Protein AF-0000000079803430 (afdb_homodimer)

Solvent-accessible surface area (backbone atoms only — not comparable to full-atom values): 63092 Å² total; per-residue (Å²): 121,64,66,65,51,52,54,52,53,64,47,54,76,75,44,81,57,41,64,73,48,57,70,64,52,47,49,44,52,47,46,46,48,47,48,50,51,49,47,49,51,47,49,47,54,54,40,40,71,72,42,71,82,60,76,82,69,53,72,65,55,47,50,48,47,50,50,46,44,56,49,44,52,56,51,59,67,59,66,59,76,65,76,61,78,83,79,72,67,61,77,46,35,75,36,84,84,36,53,42,77,38,78,49,94,66,66,39,56,11,74,63,74,37,40,95,90,52,73,39,69,15,36,25,18,32,67,50,47,100,74,39,51,24,19,32,80,77,62,27,37,67,46,31,55,57,41,48,48,46,46,54,42,37,48,52,38,38,51,47,42,45,53,57,63,65,48,77,43,49,62,55,82,77,49,61,81,24,58,73,31,31,14,30,53,60,88,46,42,67,63,54,50,44,48,50,47,33,66,77,32,76,83,53,87,70,52,67,63,59,48,42,47,49,43,63,73,72,34,58,59,42,62,32,59,80,87,56,76,37,27,56,68,60,43,36,46,57,37,58,68,72,48,94,64,53,73,69,54,45,51,49,54,50,49,52,48,50,48,53,53,48,57,40,44,48,46,52,50,51,50,49,52,38,25,54,45,20,60,71,39,79,40,34,44,22,36,37,41,43,71,52,78,66,41,58,29,56,28,63,49,38,52,61,54,80,79,38,52,59,46,46,29,42,36,39,31,40,33,32,55,40,79,57,47,36,40,34,42,32,38,38,60,38,52,47,78,80,35,37,36,44,47,49,23,53,49,48,47,39,62,68,72,67,41,63,84,65,35,34,31,40,38,39,38,36,53,59,38,49,65,41,50,46,36,66,59,44,54,51,46,54,43,36,38,28,68,68,68,52,62,26,48,30,41,35,42,40,36,43,48,89,67,47,63,86,49,68,52,58,55,57,53,67,58,51,72,82,81,53,77,30,58,40,65,68,50,52,53,56,48,47,47,68,53,33,64,77,94,46,44,44,43,71,39,81,51,53,39,82,56,30,26,33,51,53,68,27,54,43,84,55,35,50,93,61,73,83,61,78,62,83,57,49,28,35,36,39,32,44,57,90,40,81,48,44,38,33,34,19,60,42,94,86,48,69,81,44,75,44,68,49,47,50,85,79,77,68,93,82,66,85,78,45,72,83,40,49,66,41,92,58,74,39,58,40,46,41,70,44,49,53,29,39,61,61,53,31,55,60,35,55,68,73,41,31,52,54,64,71,66,52,59,52,44,62,86,83,59,74,86,66,79,73,92,64,83,70,66,66,70,72,70,74,77,122,122,65,68,67,51,52,53,51,54,65,46,56,76,76,42,81,62,42,66,74,48,57,70,63,52,44,50,44,51,46,47,48,49,48,47,52,50,49,48,49,51,48,48,46,54,54,40,39,71,75,42,72,82,60,76,81,68,54,72,66,54,47,52,51,47,50,50,46,46,58,51,43,53,58,53,61,68,61,65,58,78,65,77,60,76,83,78,70,68,63,76,46,35,75,36,82,82,35,53,42,78,38,79,48,94,65,66,38,58,12,73,60,72,37,38,95,92,52,73,38,68,16,35,25,18,33,67,50,46,97,74,40,50,23,18,32,79,76,62,29,38,68,46,31,56,56,41,48,47,46,46,55,42,38,48,52,38,39,51,48,43,45,53,57,63,64,48,75,44,49,61,56,79,78,47,60,85,31,59,76,31,31,13,30,52,62,88,45,42,67,63,54,51,43,48,50,46,34,66,77,32,75,83,54,86,69,53,65,62,59,46,40,46,48,43,64,73,72,33,58,57,40,62,31,59,80,88,56,74,36,26,56,67,60,42,35,46,58,39,58,67,72,49,94,66,54,73,68,54,46,51,48,53,50,49,52,47,51,48,53,50,48,56,39,44,49,46,53,50,52,50,50,52,38,25,55,45,19,62,72,38,78,40,34,43,22,36,36,42,43,72,53,78,67,40,59,27,57,27,66,49,40,52,62,56,80,80,38,53,60,46,47,31,42,36,40,30,40,32,31,54,40,78,58,48,36,41,35,41,33,38,36,62,36,54,47,77,79,34,35,36,43,47,49,23,53,49,49,47,39,62,70,72,67,41,65,85,65,35,34,31,40,37,40,38,35,53,58,37,48,66,41,49,46,36,65,56,46,54,51,47,54,42,38,38,29,68,67,70,51,62,26,48,30,41,34,41,38,37,42,48,90,65,47,62,85,50,66,53,58,56,59,53,66,58,50,72,82,82,52,77,30,60,41,64,66,49,51,54,56,48,47,46,68,54,34,66,76,92,46,44,44,43,72,39,82,49,52,39,81,56,30,25,32,51,54,67,26,53,42,83,55,36,49,92,62,72,84,61,77,62,84,57,48,28,35,38,40,33,43,57,90,39,82,48,43,37,34,34,20,60,41,96,86,48,68,80,44,75,45,69,50,47,50,84,79,77,68,93,81,67,87,78,46,72,84,38,47,65,40,91,60,76,40,60,40,47,37,68,45,48,53,31,38,61,62,52,31,55,62,33,55,68,71,42,30,52,56,62,71,67,51,58,52,44,61,85,82,58,73,87,64,78,73,90,64,81,71,65,68,70,71,73,74,76,122

Nearest PDB structures (foldseek):
  6rvz-assembly1_A  TM=2.912E-01  e=2.325E-01  Homo sapiens
  7fiv-assembly1_B  TM=2.178E-01  e=2.909E-01  Wolbachia endosymbiont of Culex pipiens
  4wgk-assembly2_B  TM=2.517E-01  e=2.909E-01  Homo sapiens
  2zws-assembly1_A  TM=1.877E-01  e=3.850E-01  Pseudomonas aeruginosa
  2zxc-assembly1_A  TM=1.556E-01  e=6.743E-01  Pseudomonas aeruginosa

InterPro domains:
  IPR057191 Domain of unknown function DUF7869 [PF25273] (326-430)

Sequence (1152 aa):
MNGCDRADQSVQYYGLHKRKSYKWKKIFHFLLEVTVMNSNILFHLARKEDNPAAKKWAPADFKDSLIAELCNAAATAQAVPRQIPQDINVLSHLSPATHIMESEKKDRNCRVCSRPEKRKLTTNVCATCPGRPYQCKKPCFKFANWICFDVCKLEVNGAIGYKIRSFKGRQSHYSLKDSKKLYLPEDLNVNKMHAMYLAAHPGETCCRESYRRIFVEKFNVSFGYPRKDTCSTCDGFKVELTKEHTEDELRRLSAERELHLRKGQVFYERKTAALLKAQTSTDFAAVAFDFWKNLPTPNISTNDVYYKRQLSAFTFNIHNLGTDEVHLFTYDETVGKKGSNEVASMLLHFCTELLSPDIQKLELFCDSCPGQNKNWTILRFCHFLVHIKKRFSYVKLSFPIRGHSYMECDRDMAVINQKLPVNTPSEWQQHFTTARQNPSPFNVIPVDQTLLMNVDKHIGNFFVAVCPVKTQPLREVIFSADHPRLMQYREGWNGPLSSAVLTKPVGKRRTLQVPLQPVNRTALPISAAKYKDLQDLKRFCPQYAQEFFANMPHHGQTATAEADVSDIDDEEVDESMNGCDRADQSVQYYGLHKRKSYKWKKIFHFLLEVTVMNSNILFHLARKEDNPAAKKWAPADFKDSLIAELCNAAATAQAVPRQIPQDINVLSHLSPATHIMESEKKDRNCRVCSRPEKRKLTTNVCATCPGRPYQCKKPCFKFANWICFDVCKLEVNGAIGYKIRSFKGRQSHYSLKDSKKLYLPEDLNVNKMHAMYLAAHPGETCCRESYRRIFVEKFNVSFGYPRKDTCSTCDGFKVELTKEHTEDELRRLSAERELHLRKGQVFYERKTAALLKAQTSTDFAAVAFDFWKNLPTPNISTNDVYYKRQLSAFTFNIHNLGTDEVHLFTYDETVGKKGSNEVASMLLHFCTELLSPDIQKLELFCDSCPGQNKNWTILRFCHFLVHIKKRFSYVKLSFPIRGHSYMECDRDMAVINQKLPVNTPSEWQQHFTTARQNPSPFNVIPVDQTLLMNVDKHIGNFFVAVCPVKTQPLREVIFSADHPRLMQYREGWNGPLSSAVLTKPVGKRRTLQVPLQPVNRTALPISAAKYKDLQDLKRFCPQYAQEFFANMPHHGQTATAEADVSDIDDEEVDES

pLDDT: mean 74.7, std 21.96, range [22.86, 98.75]

Structure (mmCIF, N/CA/C/O backbone):
data_AF-0000000079803430-model_v1
#
loop_
_entity.id
_entity.type
_entity.pdbx_description
1 polymer 'DUF7869 domain-containing protein'
#
loop_
_atom_site.group_PDB
_atom_site.id
_atom_site.type_symbol
_atom_site.label_atom_id
_atom_site.label_alt_id
_atom_site.label_comp_id
_atom_site.label_asym_id
_atom_site.label_entity_id
_atom_site.label_seq_id
_atom_site.pdbx_PDB_ins_code
_atom_site.Cartn_x
_atom_site.Cartn_y
_atom_site.Cartn_z
_atom_site.occupancy
_atom_site.B_iso_or_equiv
_atom_site.auth_seq_id
_atom_site.auth_comp_id
_atom_site.auth_asym_id
_atom_site.auth_atom_id
_atom_site.pdbx_PDB_model_num
ATOM 1 N N . MET A 1 1 ? 13.914 -16.734 -53.094 1 27.94 1 MET A N 1
ATOM 2 C CA . MET A 1 1 ? 13.102 -16.844 -51.875 1 27.94 1 MET A CA 1
ATOM 3 C C . MET A 1 1 ? 13.953 -16.656 -50.625 1 27.94 1 MET A C 1
ATOM 5 O O . MET A 1 1 ? 13.422 -16.484 -49.531 1 27.94 1 MET A O 1
ATOM 9 N N . ASN A 1 2 ? 15.227 -16.953 -50.688 1 34.22 2 ASN A N 1
ATOM 10 C CA . ASN A 1 2 ? 16.219 -16.953 -49.594 1 34.22 2 ASN A CA 1
ATOM 11 C C . ASN A 1 2 ? 16.5 -15.547 -49.094 1 34.22 2 ASN A C 1
ATOM 13 O O . ASN A 1 2 ? 16.844 -15.367 -47.906 1 34.22 2 ASN A O 1
ATOM 17 N N . GLY A 1 3 ? 16.641 -14.586 -50 1 37.66 3 GLY A N 1
ATOM 18 C CA . GLY A 1 3 ? 17.016 -13.234 -49.625 1 37.66 3 GLY A CA 1
ATOM 19 C C . GLY A 1 3 ? 16 -12.57 -48.719 1 37.66 3 GLY A C 1
ATOM 20 O O . GLY A 1 3 ? 16.375 -11.82 -47.812 1 37.66 3 GLY A O 1
ATOM 21 N N . CYS A 1 4 ? 14.688 -12.695 -49.125 1 39.31 4 CYS A N 1
ATOM 22 C CA . CYS A 1 4 ? 13.641 -12.117 -48.281 1 39.31 4 CYS A CA 1
ATOM 23 C C . CYS A 1 4 ? 13.633 -12.75 -46.906 1 39.31 4 CYS A C 1
ATOM 25 O O . CYS A 1 4 ? 13.32 -12.086 -45.906 1 39.31 4 CYS A O 1
ATOM 27 N N . ASP A 1 5 ? 13.875 -14.016 -46.719 1 39.47 5 ASP A N 1
ATOM 28 C CA . ASP A 1 5 ? 13.891 -14.719 -45.469 1 39.47 5 ASP A CA 1
ATOM 29 C C . ASP A 1 5 ? 15.039 -14.234 -44.562 1 39.47 5 ASP A C 1
ATOM 31 O O . ASP A 1 5 ? 14.883 -14.086 -43.375 1 39.47 5 ASP A O 1
ATOM 35 N N . ARG A 1 6 ? 16.281 -14.078 -45.094 1 41.97 6 ARG A N 1
ATOM 36 C CA . ARG A 1 6 ? 17.422 -13.586 -44.312 1 41.97 6 ARG A CA 1
ATOM 37 C C . ARG A 1 6 ? 17.188 -12.156 -43.844 1 41.97 6 ARG A C 1
ATOM 39 O O . ARG A 1 6 ? 17.609 -11.773 -42.75 1 41.97 6 ARG A O 1
ATOM 46 N N . ALA A 1 7 ? 16.641 -11.336 -44.688 1 38.75 7 ALA A N 1
ATOM 47 C CA . ALA A 1 7 ? 16.328 -9.969 -44.281 1 38.75 7 ALA A CA 1
ATOM 48 C C . ALA A 1 7 ? 15.312 -9.953 -43.156 1 38.75 7 ALA A C 1
ATOM 50 O O . 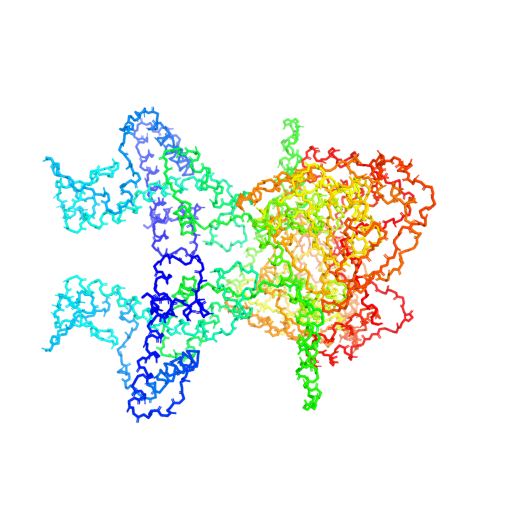ALA A 1 7 ? 15.445 -9.18 -42.188 1 38.75 7 ALA A O 1
ATOM 51 N N . ASP A 1 8 ? 14.258 -10.805 -43.188 1 40.75 8 ASP A N 1
ATOM 52 C CA . ASP A 1 8 ? 13.289 -10.898 -42.094 1 40.75 8 ASP A CA 1
ATOM 53 C C . ASP A 1 8 ? 13.93 -11.461 -40.844 1 40.75 8 ASP A C 1
ATOM 55 O O . ASP A 1 8 ? 13.602 -11.039 -39.719 1 40.75 8 ASP A O 1
ATOM 59 N N . GLN A 1 9 ? 14.82 -12.445 -40.812 1 42.97 9 GLN A N 1
ATOM 60 C CA . GLN A 1 9 ? 15.516 -13.016 -39.656 1 42.97 9 GLN A CA 1
ATOM 61 C C . GLN A 1 9 ? 16.438 -11.984 -39.031 1 42.97 9 GLN A C 1
ATOM 63 O O . GLN A 1 9 ? 16.578 -11.945 -37.812 1 42.97 9 GLN A O 1
ATOM 68 N N . SER A 1 10 ? 17.281 -11.25 -39.781 1 36.06 10 SER A N 1
ATOM 69 C CA . SER A 1 10 ? 18.172 -10.25 -39.219 1 36.06 10 SER A CA 1
ATOM 70 C C . SER A 1 10 ? 17.406 -9.086 -38.625 1 36.06 10 SER A C 1
ATOM 72 O O . SER A 1 10 ? 17.875 -8.438 -37.688 1 36.06 10 SER A O 1
ATOM 74 N N . VAL A 1 11 ? 16.312 -8.672 -39.219 1 38.34 11 VAL A N 1
ATOM 75 C CA . VAL A 1 11 ? 15.461 -7.645 -38.656 1 38.34 11 VAL A CA 1
ATOM 76 C C . VAL A 1 11 ? 14.727 -8.211 -37.438 1 38.34 11 VAL A C 1
ATOM 78 O O . VAL A 1 11 ? 14.453 -7.488 -36.469 1 38.34 11 VAL A O 1
ATOM 81 N N . GLN A 1 12 ? 14.289 -9.492 -37.344 1 38.09 12 GLN A N 1
ATOM 82 C CA . GLN A 1 12 ? 13.578 -10.094 -36.219 1 38.09 12 GLN A CA 1
ATOM 83 C C . GLN A 1 12 ? 14.406 -10.039 -34.938 1 38.09 12 GLN A C 1
ATOM 85 O O . GLN A 1 12 ? 13.859 -10 -33.844 1 38.09 12 GLN A O 1
ATOM 90 N N . TYR A 1 13 ? 15.766 -10.359 -34.938 1 33.81 13 TYR A N 1
ATOM 91 C CA . TYR A 1 13 ? 16.562 -10.391 -33.719 1 33.81 13 TYR A CA 1
ATOM 92 C C . TYR A 1 13 ? 16.5 -9.055 -33 1 33.81 13 TYR A C 1
ATOM 94 O O . TYR A 1 13 ? 16.547 -9.016 -31.766 1 33.81 13 TYR A O 1
ATOM 102 N N . TYR A 1 14 ? 16.75 -7.887 -33.625 1 35.03 14 TYR A N 1
ATOM 103 C CA . TYR A 1 14 ? 16.625 -6.59 -32.969 1 35.03 14 TYR A CA 1
ATOM 104 C C . TYR A 1 14 ? 15.227 -6.02 -33.156 1 35.03 14 TYR A C 1
ATOM 106 O O . TYR A 1 14 ? 15.023 -5.129 -34 1 35.03 14 TYR A O 1
ATOM 114 N N . GLY A 1 15 ? 14.227 -6.934 -33.312 1 34.59 15 GLY A N 1
ATOM 115 C CA . GLY A 1 15 ? 12.852 -6.68 -33.719 1 34.59 15 GLY A CA 1
ATOM 116 C C . GLY A 1 15 ? 12.164 -5.645 -32.844 1 34.59 15 GLY A C 1
ATOM 117 O O . GLY A 1 15 ? 12.125 -5.785 -31.609 1 34.59 15 GLY A O 1
ATOM 118 N N . LEU A 1 16 ? 12.258 -4.391 -33.219 1 35.06 16 LEU A N 1
ATOM 119 C CA . LEU A 1 16 ? 11.336 -3.375 -32.719 1 35.06 16 LEU A CA 1
ATOM 120 C C . LEU A 1 16 ? 9.898 -3.873 -32.75 1 35.06 16 LEU A C 1
ATOM 122 O O . LEU A 1 16 ? 9.141 -3.49 -33.656 1 35.06 16 LEU A O 1
ATOM 126 N N . HIS A 1 17 ? 9.68 -5.141 -32.719 1 33.91 17 HIS A N 1
ATOM 127 C CA . HIS A 1 17 ? 8.305 -5.617 -32.75 1 33.91 17 HIS A CA 1
ATOM 128 C C . HIS A 1 17 ? 7.496 -5.07 -31.578 1 33.91 17 HIS A C 1
ATOM 130 O O . HIS A 1 17 ? 7.523 -5.633 -30.484 1 33.91 17 HIS A O 1
ATOM 136 N N . LYS A 1 18 ? 7.473 -3.734 -31.484 1 35.06 18 LYS A N 1
ATOM 137 C CA . LYS A 1 18 ? 6.41 -3.309 -30.578 1 35.06 18 LYS A CA 1
ATOM 138 C C . LYS A 1 18 ? 5.039 -3.742 -31.094 1 35.06 18 LYS A C 1
ATOM 140 O O . LYS A 1 18 ? 4.711 -3.518 -32.25 1 35.06 18 LYS A O 1
ATOM 145 N N . ARG A 1 19 ? 4.508 -4.766 -30.594 1 36.16 19 ARG A N 1
ATOM 146 C CA . ARG A 1 19 ? 3.246 -5.355 -31.016 1 36.16 19 ARG A CA 1
ATOM 147 C C . ARG A 1 19 ? 2.246 -4.277 -31.422 1 36.16 19 ARG A C 1
ATOM 149 O O . ARG A 1 19 ? 1.496 -4.445 -32.375 1 36.16 19 ARG A O 1
ATOM 156 N N . LYS A 1 20 ? 1.899 -3.387 -30.484 1 36.62 20 LYS A N 1
ATOM 157 C CA . LYS A 1 20 ? 0.641 -2.672 -30.672 1 36.62 20 LYS A CA 1
ATOM 158 C C . LYS A 1 20 ? 0.848 -1.404 -31.5 1 36.62 20 LYS A C 1
ATOM 160 O O . LYS A 1 20 ? 0.01 -0.499 -31.484 1 36.62 20 LYS A O 1
ATOM 165 N N . SER A 1 21 ? 2.049 -1.265 -32.125 1 36 21 SER A N 1
ATOM 166 C CA . SER A 1 21 ? 2.145 -0.022 -32.875 1 36 21 SER A CA 1
ATOM 167 C C . SER A 1 21 ? 1.207 -0.035 -34.094 1 36 21 SER A C 1
ATOM 169 O O . SER A 1 21 ? 0.82 -1.102 -34.562 1 36 21 SER A O 1
ATOM 171 N N . TYR A 1 22 ? 0.513 1.034 -34.312 1 37.03 22 TYR A N 1
ATOM 172 C CA . TYR A 1 22 ? -0.266 1.167 -35.531 1 37.03 22 TYR A CA 1
ATOM 173 C C . TYR A 1 22 ? 0.493 0.599 -36.75 1 37.03 22 TYR A C 1
ATOM 175 O O . TYR A 1 22 ? 1.726 0.594 -36.75 1 37.03 22 TYR A O 1
ATOM 183 N N . LYS A 1 23 ? -0.164 -0.169 -37.5 1 40.31 23 LYS A N 1
ATOM 184 C CA . LYS A 1 23 ? 0.332 -0.863 -38.688 1 40.31 23 LYS A CA 1
ATOM 185 C C . LYS A 1 23 ? 1.384 -0.029 -39.438 1 40.31 23 LYS A C 1
ATOM 187 O O . LYS A 1 23 ? 2.414 -0.556 -39.844 1 40.31 23 LYS A O 1
ATOM 192 N N . TRP A 1 24 ? 1.159 1.286 -39.469 1 40.06 24 TRP A N 1
ATOM 193 C CA . TRP A 1 24 ? 2.078 2.049 -40.312 1 40.06 24 TRP A CA 1
ATOM 194 C C . TRP A 1 24 ? 3.41 2.264 -39.594 1 40.06 24 TRP A C 1
ATOM 196 O O . TRP A 1 24 ? 4.465 2.283 -40.25 1 40.06 24 TRP A O 1
ATOM 206 N N . LYS A 1 25 ? 3.41 2.375 -38.281 1 43.34 25 LYS A N 1
ATOM 207 C CA . LYS A 1 25 ? 4.68 2.531 -37.562 1 43.34 25 LYS A CA 1
ATOM 208 C C . LYS A 1 25 ? 5.496 1.244 -37.594 1 43.34 25 LYS A C 1
ATOM 210 O O . LYS A 1 25 ? 6.723 1.284 -37.719 1 43.34 25 LYS A O 1
ATOM 215 N N . LYS A 1 26 ? 4.711 0.198 -37.5 1 43.91 26 LYS A N 1
ATOM 216 C CA . LYS A 1 26 ? 5.395 -1.081 -37.688 1 43.91 26 LYS A CA 1
ATOM 217 C C . LYS A 1 26 ? 6.062 -1.168 -39.062 1 43.91 26 LYS A C 1
ATOM 219 O O . LYS A 1 26 ? 7.199 -1.631 -39.156 1 43.91 26 LYS A O 1
ATOM 224 N N . ILE A 1 27 ? 5.266 -0.669 -40 1 47.06 27 ILE A N 1
ATOM 225 C CA . ILE A 1 27 ? 5.812 -0.63 -41.344 1 47.06 27 ILE A CA 1
ATOM 226 C C . ILE A 1 27 ? 6.961 0.376 -41.438 1 47.06 27 ILE A C 1
ATOM 228 O O . ILE A 1 27 ? 8 0.1 -42.031 1 47.06 27 ILE A O 1
ATOM 232 N N . PHE A 1 28 ? 6.855 1.487 -40.656 1 46.38 28 PHE A N 1
ATOM 233 C CA . PHE A 1 28 ? 7.906 2.498 -40.625 1 46.38 28 PHE A CA 1
ATOM 234 C C . PHE A 1 28 ? 9.148 1.979 -39.938 1 46.38 28 PHE A C 1
ATOM 236 O O . PHE A 1 28 ? 10.258 2.092 -40.438 1 46.38 28 PHE A O 1
ATOM 243 N N . HIS A 1 29 ? 8.938 1.456 -38.812 1 51.53 29 HIS A N 1
ATOM 244 C CA . HIS A 1 29 ? 10.102 0.938 -38.094 1 51.53 29 HIS A CA 1
ATOM 245 C C . HIS A 1 29 ? 10.711 -0.256 -38.844 1 51.53 29 HIS A C 1
ATOM 247 O O . HIS A 1 29 ? 11.93 -0.414 -38.875 1 51.53 29 HIS A O 1
ATOM 253 N N . PHE A 1 30 ? 9.797 -0.978 -39.375 1 52.84 30 PHE A N 1
ATOM 254 C CA . PHE A 1 30 ? 10.266 -2.059 -40.219 1 52.84 30 PHE A CA 1
ATOM 255 C C . PHE A 1 30 ? 11.055 -1.511 -41.406 1 52.84 30 PHE A C 1
ATOM 257 O O . PHE A 1 30 ? 12.148 -1.996 -41.719 1 52.84 30 PHE A O 1
ATOM 264 N N . LEU A 1 31 ? 10.531 -0.463 -41.938 1 52.44 31 LEU A N 1
ATOM 265 C CA . LEU A 1 31 ? 11.211 0.144 -43.094 1 52.44 31 LEU A CA 1
ATOM 266 C C . LEU A 1 31 ? 12.516 0.812 -42.656 1 52.44 31 LEU A C 1
ATOM 268 O O . LEU A 1 31 ? 13.523 0.725 -43.344 1 52.44 31 LEU A O 1
ATOM 272 N N . LEU A 1 32 ? 12.484 1.35 -41.469 1 57.91 32 LEU A N 1
ATOM 273 C CA . LEU A 1 32 ? 13.703 1.953 -40.938 1 57.91 32 LEU A CA 1
ATOM 274 C C . LEU A 1 32 ? 14.75 0.888 -40.625 1 57.91 32 LEU A C 1
ATOM 276 O O . LEU A 1 32 ? 15.93 1.063 -40.969 1 57.91 32 LEU A O 1
ATOM 280 N N . GLU A 1 33 ? 14.227 -0.11 -40.125 1 56.69 33 GLU A N 1
ATOM 281 C CA . GLU A 1 33 ? 15.156 -1.202 -39.844 1 56.69 33 GLU A CA 1
ATOM 282 C C . GLU A 1 33 ? 15.68 -1.829 -41.125 1 56.69 33 GLU A C 1
ATOM 284 O O . GLU A 1 33 ? 16.859 -2.164 -41.219 1 56.69 33 GLU A O 1
ATOM 289 N N . VAL A 1 34 ? 14.82 -1.915 -42.094 1 57.72 34 VAL A N 1
ATOM 290 C CA . VAL A 1 34 ? 15.219 -2.424 -43.406 1 57.72 34 VAL A CA 1
ATOM 291 C C . VAL A 1 34 ? 16.234 -1.473 -44.031 1 57.72 34 VAL A C 1
ATOM 293 O O . VAL A 1 34 ? 17.219 -1.912 -44.625 1 57.72 34 VAL A O 1
ATOM 296 N N . THR A 1 35 ? 15.992 -0.117 -43.812 1 58.31 35 THR A N 1
ATOM 297 C CA . THR A 1 35 ? 16.906 0.875 -44.375 1 58.31 35 THR A CA 1
ATOM 298 C C . THR A 1 35 ? 18.266 0.806 -43.688 1 58.31 35 THR A C 1
ATOM 300 O O . THR A 1 35 ? 19.312 0.895 -44.344 1 58.31 35 THR A O 1
ATOM 303 N N . VAL A 1 36 ? 18.203 0.592 -42.406 1 61.12 36 VAL A N 1
ATOM 304 C CA . VAL A 1 36 ? 19.469 0.495 -41.656 1 61.12 36 VAL A CA 1
ATOM 305 C C . VAL A 1 36 ? 20.203 -0.778 -42.062 1 61.12 36 VAL A C 1
ATOM 307 O O . VAL A 1 36 ? 21.422 -0.753 -42.281 1 61.12 36 VAL A O 1
ATOM 310 N N . MET A 1 37 ? 19.469 -1.772 -42.188 1 60.59 37 MET A N 1
ATOM 311 C CA . MET A 1 37 ? 20.078 -3.035 -42.594 1 60.59 37 MET A CA 1
ATOM 312 C C . MET A 1 37 ? 20.609 -2.949 -44.031 1 60.59 37 MET A C 1
ATOM 314 O O . MET A 1 37 ? 21.703 -3.428 -44.312 1 60.59 37 MET A O 1
ATOM 318 N N . ASN A 1 38 ? 19.781 -2.312 -44.938 1 59.09 38 ASN A N 1
ATOM 319 C CA . ASN A 1 38 ? 20.219 -2.111 -46.312 1 59.09 38 ASN A CA 1
ATOM 320 C C . ASN A 1 38 ? 21.453 -1.201 -46.375 1 59.09 38 ASN A C 1
ATOM 322 O O . ASN A 1 38 ? 22.359 -1.44 -47.156 1 59.09 38 ASN A O 1
ATOM 326 N N . SER A 1 39 ? 21.438 -0.18 -45.469 1 64 39 SER A N 1
ATOM 327 C CA . SER A 1 39 ? 22.594 0.706 -45.406 1 64 39 SER A CA 1
ATOM 328 C C . SER A 1 39 ? 23.844 -0.043 -44.938 1 64 39 SER A C 1
ATOM 330 O O . SER A 1 39 ? 24.938 0.208 -45.438 1 64 39 SER A O 1
ATOM 332 N N . ASN A 1 40 ? 23.594 -0.93 -44.031 1 62.69 40 ASN A N 1
ATOM 333 C CA . ASN A 1 40 ? 24.688 -1.768 -43.562 1 62.69 40 ASN A CA 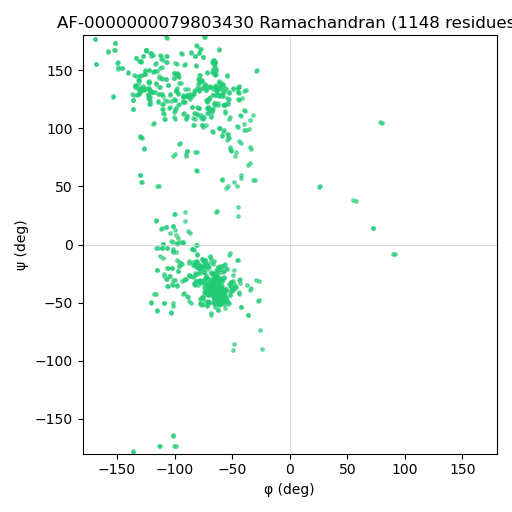1
ATOM 334 C C . ASN A 1 40 ? 25.219 -2.662 -44.688 1 62.69 40 ASN A C 1
ATOM 336 O O . ASN A 1 40 ? 26.438 -2.807 -44.844 1 62.69 40 ASN A O 1
ATOM 340 N N . ILE A 1 41 ? 24.328 -3.195 -45.438 1 64.12 41 ILE A N 1
ATOM 341 C CA . ILE A 1 41 ? 24.703 -4.039 -46.562 1 64.12 41 ILE A CA 1
ATOM 342 C C . ILE A 1 41 ? 25.469 -3.207 -47.594 1 64.12 41 ILE A C 1
ATOM 344 O O . ILE A 1 41 ? 26.516 -3.631 -48.062 1 64.12 41 ILE A O 1
ATOM 348 N N . LEU A 1 42 ? 24.953 -1.981 -47.875 1 61.91 42 LEU A N 1
ATOM 349 C CA . LEU A 1 42 ? 25.609 -1.104 -48.844 1 61.91 42 LEU A CA 1
ATOM 350 C C . LEU A 1 42 ? 26.969 -0.658 -48.312 1 61.91 42 LEU A C 1
ATOM 352 O O . LEU A 1 42 ? 27.922 -0.575 -49.094 1 61.91 42 LEU A O 1
ATOM 356 N N . PHE A 1 43 ? 27.047 -0.366 -47.062 1 62.53 43 PHE A N 1
ATOM 357 C CA . PHE A 1 43 ? 28.312 -0.006 -46.406 1 62.53 43 PHE A CA 1
ATOM 358 C C . PHE A 1 43 ? 29.344 -1.108 -46.594 1 62.53 43 PHE A C 1
ATOM 360 O O . PHE A 1 43 ? 30.5 -0.835 -46.938 1 62.53 43 PHE A O 1
ATOM 367 N N . HIS A 1 44 ? 28.891 -2.271 -46.438 1 66.12 44 HIS A N 1
ATOM 368 C CA . HIS A 1 44 ? 29.812 -3.385 -46.594 1 66.12 44 HIS A CA 1
ATOM 369 C C . HIS A 1 44 ? 30.188 -3.566 -48.062 1 66.12 44 HIS A C 1
ATOM 371 O O . HIS A 1 44 ? 31.328 -3.865 -48.375 1 66.12 44 HIS A O 1
ATOM 377 N N . LEU A 1 45 ? 29.188 -3.377 -48.875 1 62.03 45 LEU A N 1
ATOM 378 C CA . LEU A 1 45 ? 29.484 -3.488 -50.312 1 62.03 45 LEU A CA 1
ATOM 379 C C . LEU A 1 45 ? 30.469 -2.406 -50.75 1 62.03 45 LEU A C 1
ATOM 381 O O . LEU A 1 45 ? 31.375 -2.668 -51.531 1 62.03 45 LEU A O 1
ATOM 385 N N . ALA A 1 46 ? 30.266 -1.223 -50.156 1 59.06 46 ALA A N 1
ATOM 386 C CA . ALA A 1 46 ? 31.156 -0.121 -50.5 1 59.06 46 ALA A CA 1
ATOM 387 C C . ALA A 1 46 ? 32.562 -0.34 -49.938 1 59.06 46 ALA A C 1
ATOM 389 O O . ALA A 1 46 ? 33.562 -0.052 -50.594 1 59.06 46 ALA A O 1
ATOM 390 N N . ARG A 1 47 ? 32.594 -0.768 -48.719 1 59.09 47 ARG A N 1
ATOM 391 C CA . ARG A 1 47 ? 33.875 -0.985 -48.062 1 59.09 47 ARG A CA 1
ATOM 392 C C . ARG A 1 47 ? 34.594 -2.184 -48.656 1 59.09 47 ARG A C 1
ATOM 394 O O . ARG A 1 47 ? 35.812 -2.189 -48.75 1 59.09 47 ARG A O 1
ATOM 401 N N . LYS A 1 48 ? 33.781 -3.172 -48.938 1 60.12 48 LYS A N 1
ATOM 402 C CA . LYS A 1 48 ? 34.406 -4.309 -49.594 1 60.12 48 LYS A CA 1
ATOM 403 C C . LYS A 1 48 ? 35.062 -3.889 -50.906 1 60.12 48 LYS A C 1
ATOM 405 O O . LYS A 1 48 ? 36.062 -4.445 -51.312 1 60.12 48 LYS A O 1
ATOM 410 N N . GLU A 1 49 ? 34.438 -2.979 -51.562 1 56.25 49 GLU A N 1
ATOM 411 C CA . GLU A 1 49 ? 35.031 -2.479 -52.781 1 56.25 49 GLU A CA 1
ATOM 412 C C . GLU A 1 49 ? 36.344 -1.755 -52.5 1 56.25 49 GLU A C 1
ATOM 414 O O . GLU A 1 49 ? 37.312 -1.874 -53.281 1 56.25 49 GLU A O 1
ATOM 419 N N . ASP A 1 50 ? 36.406 -1.056 -51.375 1 55.25 50 ASP A N 1
ATOM 420 C CA . ASP A 1 50 ? 37.625 -0.303 -51.094 1 55.25 50 ASP A CA 1
ATOM 421 C C . ASP A 1 50 ? 38.656 -1.179 -50.406 1 55.25 50 ASP A C 1
ATOM 423 O O . ASP A 1 50 ? 39.844 -1.077 -50.688 1 55.25 50 ASP A O 1
ATOM 427 N N . ASN A 1 51 ? 38.281 -1.95 -49.25 1 54.75 51 ASN A N 1
ATOM 428 C CA . ASN A 1 51 ? 39.188 -2.873 -48.594 1 54.75 51 ASN A CA 1
ATOM 429 C C . ASN A 1 51 ? 38.562 -4.254 -48.406 1 54.75 51 ASN A C 1
ATOM 431 O O . ASN A 1 51 ? 37.688 -4.426 -47.562 1 54.75 51 ASN A O 1
ATOM 435 N N . PRO A 1 52 ? 38.719 -5.145 -49.281 1 54.72 52 PRO A N 1
ATOM 436 C CA . PRO A 1 52 ? 38.125 -6.492 -49.281 1 54.72 52 PRO A CA 1
ATOM 437 C C . PRO A 1 52 ? 38.281 -7.195 -47.938 1 54.72 52 PRO A C 1
ATOM 439 O O . PRO A 1 52 ? 37.531 -8.117 -47.625 1 54.72 52 PRO A O 1
ATOM 442 N N . ALA A 1 53 ? 39.344 -7.055 -47.188 1 54.78 53 ALA A N 1
ATOM 443 C CA . ALA A 1 53 ? 39.656 -7.711 -45.938 1 54.78 53 ALA A CA 1
ATOM 444 C C . ALA A 1 53 ? 38.938 -7.031 -44.781 1 54.78 53 ALA A C 1
ATOM 446 O O . ALA A 1 53 ? 39.156 -7.371 -43.625 1 54.78 53 ALA A O 1
ATOM 447 N N . ALA A 1 54 ? 38.188 -6.016 -45.031 1 50.41 54 ALA A N 1
ATOM 448 C CA . ALA A 1 54 ? 37.625 -5.242 -43.938 1 50.41 54 ALA A CA 1
ATOM 449 C C . ALA A 1 54 ? 36.562 -6.051 -43.188 1 50.41 54 ALA A C 1
ATOM 451 O O . ALA A 1 54 ? 35.781 -6.77 -43.781 1 50.41 54 ALA A O 1
ATOM 452 N N . LYS A 1 55 ? 36.75 -6.402 -41.938 1 57.94 55 LYS A N 1
ATOM 453 C CA . LYS A 1 55 ? 35.906 -7.18 -41.031 1 57.94 55 LYS A CA 1
ATOM 454 C C . LYS A 1 55 ? 34.469 -6.723 -41.125 1 57.94 55 LYS A C 1
ATOM 456 O O . LYS A 1 55 ? 34.188 -5.52 -41.188 1 57.94 55 LYS A O 1
ATOM 461 N N . LYS A 1 56 ? 33.5 -7.629 -41.406 1 61.31 56 LYS A N 1
ATOM 462 C CA . LYS A 1 56 ? 32.062 -7.383 -41.438 1 61.31 56 LYS A CA 1
ATOM 463 C C . LYS A 1 56 ? 31.594 -6.816 -40.094 1 61.31 56 LYS A C 1
ATOM 465 O O . LYS A 1 56 ? 31.969 -7.32 -39.031 1 61.31 56 LYS A O 1
ATOM 470 N N . TRP A 1 57 ? 31.109 -5.562 -40.094 1 59.62 57 TRP A N 1
ATOM 471 C CA . TRP A 1 57 ? 30.531 -5.008 -38.875 1 59.62 57 TRP A CA 1
ATOM 472 C C . TRP A 1 57 ? 29.234 -5.727 -38.5 1 59.62 57 TRP A C 1
ATOM 474 O O . TRP A 1 57 ? 28.391 -5.98 -39.375 1 59.62 57 TRP A O 1
ATOM 484 N N . ALA A 1 58 ? 29.125 -6.422 -37.406 1 64.5 58 ALA A N 1
ATOM 485 C CA . ALA A 1 58 ? 27.844 -6.934 -36.938 1 64.5 58 ALA A CA 1
ATOM 486 C C . ALA A 1 58 ? 26.75 -5.867 -37.031 1 64.5 58 ALA A C 1
ATOM 488 O O . ALA A 1 58 ? 27.016 -4.68 -36.812 1 64.5 58 ALA A O 1
ATOM 489 N N . PRO A 1 59 ? 25.594 -6.172 -37.594 1 59.19 59 PRO A N 1
ATOM 490 C CA . PRO A 1 59 ? 24.531 -5.184 -37.75 1 59.19 59 PRO A CA 1
ATOM 491 C C . PRO A 1 59 ? 24.312 -4.324 -36.531 1 59.19 59 PRO A C 1
ATOM 493 O O . PRO A 1 59 ? 24 -3.137 -36.625 1 59.19 59 PRO A O 1
ATOM 496 N N . ALA A 1 60 ? 24.578 -4.836 -35.406 1 63.25 60 ALA A N 1
ATOM 497 C CA . ALA A 1 60 ? 24.438 -4.09 -34.156 1 63.25 60 ALA A CA 1
ATOM 498 C C . ALA A 1 60 ? 25.531 -3.033 -34.031 1 63.25 60 ALA A C 1
ATOM 500 O O . ALA A 1 60 ? 25.266 -1.902 -33.625 1 63.25 60 ALA A O 1
ATOM 501 N N . ASP A 1 61 ? 26.641 -3.361 -34.406 1 62.09 61 ASP A N 1
ATOM 502 C CA . ASP A 1 61 ? 27.75 -2.428 -34.344 1 62.09 61 ASP A CA 1
ATOM 503 C C . ASP A 1 61 ? 27.594 -1.303 -35.344 1 62.09 61 ASP A C 1
ATOM 505 O O . ASP A 1 61 ? 27.922 -0.148 -35.062 1 62.09 61 ASP A O 1
ATOM 509 N N . PHE A 1 62 ? 27.172 -1.56 -36.5 1 65 62 PHE A N 1
ATOM 510 C CA . PHE A 1 62 ? 26.891 -0.564 -37.531 1 65 62 PHE A CA 1
ATOM 511 C C . PHE A 1 62 ? 25.797 0.388 -37.094 1 65 62 PHE A C 1
ATOM 513 O O . PHE A 1 62 ? 25.906 1.604 -37.25 1 65 62 PHE A O 1
ATOM 520 N N . LYS A 1 63 ? 24.812 -0.217 -36.531 1 62.62 63 LYS A N 1
ATOM 521 C CA . LYS A 1 63 ? 23.734 0.594 -36 1 62.62 63 LYS A CA 1
ATOM 522 C C . LYS A 1 63 ? 24.234 1.501 -34.875 1 62.62 63 LYS A C 1
ATOM 524 O O . LYS A 1 63 ? 23.875 2.682 -34.812 1 62.62 63 LYS A O 1
ATOM 529 N N . ASP A 1 64 ? 25.062 1.01 -34.094 1 61.44 64 ASP A N 1
ATOM 530 C CA . ASP A 1 64 ? 25.641 1.797 -33 1 61.44 64 ASP A CA 1
ATOM 531 C C . ASP A 1 64 ? 26.531 2.912 -33.562 1 61.44 64 ASP A C 1
ATOM 533 O O . ASP A 1 64 ? 26.5 4.039 -33.062 1 61.44 64 ASP A O 1
ATOM 537 N N . SER A 1 65 ? 27.25 2.605 -34.5 1 63.19 65 SER A N 1
ATOM 538 C CA . SER A 1 65 ? 28.109 3.611 -35.125 1 63.19 65 SER A CA 1
ATOM 539 C C . SER A 1 65 ? 27.281 4.66 -35.875 1 63.19 65 SER A C 1
ATOM 541 O O . SER A 1 65 ? 27.609 5.848 -35.844 1 63.19 65 SER A O 1
ATOM 543 N N . LEU A 1 66 ? 26.312 4.242 -36.531 1 61.88 66 LEU A N 1
ATOM 544 C CA . LEU A 1 66 ? 25.422 5.156 -37.219 1 61.88 66 LEU A CA 1
ATOM 545 C C . LEU A 1 66 ? 24.719 6.09 -36.219 1 61.88 66 LEU A C 1
ATOM 547 O O . LEU A 1 66 ? 24.625 7.297 -36.469 1 61.88 66 LEU A O 1
ATOM 551 N N . ILE A 1 67 ? 24.391 5.449 -35.156 1 56.81 67 ILE A N 1
ATOM 552 C CA . ILE A 1 67 ? 23.797 6.242 -34.094 1 56.81 67 ILE A CA 1
ATOM 553 C C . ILE A 1 67 ? 24.844 7.219 -33.562 1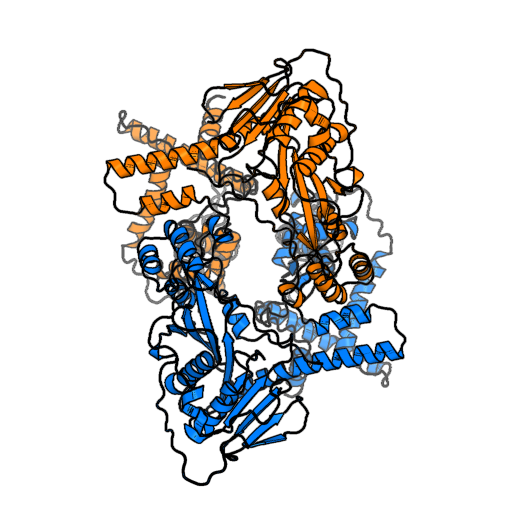 56.81 67 ILE A C 1
ATOM 555 O O . ILE A 1 67 ? 24.547 8.398 -33.344 1 56.81 67 ILE A O 1
ATOM 559 N N . ALA A 1 68 ? 25.922 6.766 -33.344 1 55.72 68 ALA A N 1
ATOM 560 C CA . ALA A 1 68 ? 27.016 7.613 -32.875 1 55.72 68 ALA A CA 1
ATOM 561 C C . ALA A 1 68 ? 27.328 8.719 -33.875 1 55.72 68 ALA A C 1
ATOM 563 O O . ALA A 1 68 ? 27.547 9.867 -33.5 1 55.72 68 ALA A O 1
ATOM 564 N N . GLU A 1 69 ? 27.422 8.438 -35.094 1 53.44 69 GLU A N 1
ATOM 565 C CA . GLU A 1 69 ? 27.734 9.438 -36.125 1 53.44 69 GLU A CA 1
ATOM 566 C C . GLU A 1 69 ? 26.594 10.445 -36.281 1 53.44 69 GLU A C 1
ATOM 568 O O . GLU A 1 69 ? 26.828 11.641 -36.438 1 53.44 69 GLU A O 1
ATOM 573 N N . LEU A 1 70 ? 25.547 9.938 -36.219 1 49 70 LEU A N 1
ATOM 574 C CA . LEU A 1 70 ? 24.391 10.828 -36.312 1 49 70 LEU A CA 1
ATOM 575 C C . LEU A 1 70 ? 24.312 11.727 -35.062 1 49 70 LEU A C 1
ATOM 577 O O . LEU A 1 70 ? 24 12.906 -35.188 1 49 70 LEU A O 1
ATOM 581 N N . CYS A 1 71 ? 24.828 11.109 -34.031 1 47.69 71 CYS A N 1
ATOM 582 C CA . CYS A 1 71 ? 24.938 11.891 -32.812 1 47.69 71 CYS A CA 1
ATOM 583 C C . CYS A 1 71 ? 26.125 12.852 -32.875 1 47.69 71 CYS A C 1
ATOM 585 O O . CYS A 1 71 ? 26.031 13.992 -32.438 1 47.69 71 CYS A O 1
ATOM 587 N N . ASN A 1 72 ? 27.219 12.414 -33.281 1 44.62 72 ASN A N 1
ATOM 588 C CA . ASN A 1 72 ? 28.391 13.258 -33.438 1 44.62 72 ASN A CA 1
ATOM 589 C C . ASN A 1 72 ? 28.172 14.312 -34.531 1 44.62 72 ASN A C 1
ATOM 591 O O . ASN A 1 72 ? 28.594 15.461 -34.375 1 44.62 72 ASN A O 1
ATOM 595 N N . ALA A 1 73 ? 27.797 14 -35.625 1 41.97 73 ALA A N 1
ATOM 596 C CA . ALA A 1 73 ? 27.5 14.984 -36.656 1 41.97 73 ALA A CA 1
ATOM 597 C C . ALA A 1 73 ? 26.516 16.031 -36.156 1 41.97 73 ALA A C 1
ATOM 599 O O . ALA A 1 73 ? 26.641 17.219 -36.469 1 41.97 73 ALA A O 1
ATOM 600 N N . ALA A 1 74 ? 25.719 15.625 -35.406 1 36.53 74 ALA A N 1
ATOM 601 C CA . ALA A 1 74 ? 24.844 16.594 -34.719 1 36.53 74 ALA A CA 1
ATOM 602 C C . ALA A 1 74 ? 25.625 17.406 -33.688 1 36.53 74 ALA A C 1
ATOM 604 O O . ALA A 1 74 ? 25.391 18.609 -33.562 1 36.53 74 ALA A O 1
ATOM 605 N N . ALA A 1 75 ? 26.641 16.922 -33.094 1 37.06 75 ALA A N 1
ATOM 606 C CA . ALA A 1 75 ? 27.516 17.656 -32.188 1 37.06 75 ALA A CA 1
ATOM 607 C C . ALA A 1 75 ? 28.484 18.547 -32.969 1 37.06 75 ALA A C 1
ATOM 609 O O . ALA A 1 75 ? 28.766 19.672 -32.562 1 37.06 75 ALA A O 1
ATOM 610 N N . THR A 1 76 ? 29.172 18.109 -33.906 1 35.66 76 THR A N 1
ATOM 611 C CA . THR A 1 76 ? 30.125 18.922 -34.656 1 35.66 76 THR A CA 1
ATOM 612 C C . THR A 1 76 ? 29.391 19.984 -35.469 1 35.66 76 THR A C 1
ATOM 614 O O . THR A 1 76 ? 29.969 21.016 -35.812 1 35.66 76 THR A O 1
ATOM 617 N N . ALA A 1 77 ? 28.359 19.672 -36.062 1 33.69 77 ALA A N 1
ATOM 618 C CA . ALA A 1 77 ? 27.641 20.75 -36.75 1 33.69 77 ALA A CA 1
ATOM 619 C C . ALA A 1 77 ? 27.281 21.875 -35.75 1 33.69 77 ALA A C 1
ATOM 621 O O . ALA A 1 77 ? 27.062 23.016 -36.156 1 33.69 77 ALA A O 1
ATOM 622 N N . GLN A 1 78 ? 27.312 21.578 -34.469 1 29.89 78 GLN A N 1
ATOM 623 C CA . GLN A 1 78 ? 26.938 22.625 -33.531 1 29.89 78 GLN A CA 1
ATOM 624 C C . GLN A 1 78 ? 28.109 23.562 -33.25 1 29.89 78 GLN A C 1
ATOM 626 O O . GLN A 1 78 ? 27.938 24.594 -32.594 1 29.89 78 GLN A O 1
ATOM 631 N N . ALA A 1 79 ? 29.375 23.312 -33.531 1 32.94 79 ALA A N 1
ATOM 632 C CA . ALA A 1 79 ? 30.438 24.203 -33.062 1 32.94 79 ALA A CA 1
ATOM 633 C C . ALA A 1 79 ? 30.531 25.438 -33.938 1 32.94 79 ALA A C 1
ATOM 635 O O . ALA A 1 79 ? 31.406 26.297 -33.719 1 32.94 79 ALA A O 1
ATOM 636 N N . VAL A 1 80 ? 30.234 25.375 -35.219 1 29.7 80 VAL A N 1
ATOM 637 C CA . VAL A 1 80 ? 30.438 26.688 -35.844 1 29.7 80 VAL A CA 1
ATOM 638 C C . VAL A 1 80 ? 29.5 27.703 -35.219 1 29.7 80 VAL A C 1
ATOM 640 O O . VAL A 1 80 ? 28.312 27.438 -35.031 1 29.7 80 VAL A O 1
ATOM 643 N N . PRO A 1 81 ? 29.969 28.797 -34.594 1 27.62 81 PRO A N 1
ATOM 644 C CA . PRO A 1 81 ? 29.125 29.844 -34 1 27.62 81 PRO A CA 1
ATOM 645 C C . PRO A 1 81 ? 27.984 30.281 -34.906 1 27.62 81 PRO A C 1
ATOM 647 O O . PRO A 1 81 ? 28.25 30.828 -36 1 27.62 81 PRO A O 1
ATOM 650 N N . ARG A 1 82 ? 27.281 29.375 -35.375 1 28.73 82 ARG A N 1
ATOM 651 C CA . ARG A 1 82 ? 26.344 30.016 -36.281 1 28.73 82 ARG A CA 1
ATOM 652 C C . ARG A 1 82 ? 25.906 31.375 -35.781 1 28.73 82 ARG A C 1
ATOM 654 O O . ARG A 1 82 ? 25.531 31.516 -34.625 1 28.73 82 ARG A O 1
ATOM 661 N N . GLN A 1 83 ? 26.453 32.438 -36.25 1 25.58 83 GLN A N 1
ATOM 662 C CA . GLN A 1 83 ? 25.953 33.781 -36.031 1 25.58 83 GLN A CA 1
ATOM 663 C C . GLN A 1 83 ? 24.438 33.812 -35.969 1 25.58 83 GLN A C 1
ATOM 665 O O . GLN A 1 83 ? 23.75 33.531 -36.938 1 25.58 83 GLN A O 1
ATOM 670 N N . ILE A 1 84 ? 23.953 33.281 -34.938 1 27.38 84 ILE A N 1
ATOM 671 C CA . ILE A 1 84 ? 22.516 33.438 -34.75 1 27.38 84 ILE A CA 1
ATOM 672 C C . ILE A 1 84 ? 22.094 34.844 -35.094 1 27.38 84 ILE A C 1
ATOM 674 O O . ILE A 1 84 ? 22.594 35.812 -34.5 1 27.38 84 ILE A O 1
ATOM 678 N N . PRO A 1 85 ? 21.781 35.125 -36.344 1 26.28 85 PRO A N 1
ATOM 679 C CA . PRO A 1 85 ? 21.438 36.531 -36.5 1 26.28 85 PRO A CA 1
ATOM 680 C C . PRO A 1 85 ? 20.781 37.094 -35.25 1 26.28 85 PRO A C 1
ATOM 682 O O . PRO A 1 85 ? 20.109 36.375 -34.5 1 26.28 85 PRO A O 1
ATOM 685 N N . GLN A 1 86 ? 21.375 38 -34.469 1 26.73 86 GLN A N 1
ATOM 686 C CA . GLN A 1 86 ? 21.109 38.656 -33.219 1 26.73 86 GLN A CA 1
ATOM 687 C C . GLN A 1 86 ? 19.625 38.688 -32.906 1 26.73 86 GLN A C 1
ATOM 689 O O . GLN A 1 86 ? 19.203 38.281 -31.812 1 26.73 86 GLN A O 1
ATOM 694 N N . ASP A 1 87 ? 18.859 39.75 -33.344 1 26.94 87 ASP A N 1
ATOM 695 C CA . ASP A 1 87 ? 17.766 40.594 -32.875 1 26.94 87 ASP A CA 1
ATOM 696 C C . ASP A 1 87 ? 16.406 39.938 -33.125 1 26.94 87 ASP A C 1
ATOM 698 O O . ASP A 1 87 ? 15.359 40.531 -32.844 1 26.94 87 ASP A O 1
ATOM 702 N N . ILE A 1 88 ? 16.359 39.094 -34.156 1 28.25 88 ILE A N 1
ATOM 703 C CA . ILE A 1 88 ? 14.992 38.875 -34.625 1 28.25 88 ILE A CA 1
ATOM 704 C C . ILE A 1 88 ? 14.234 38 -33.625 1 28.25 88 ILE A C 1
ATOM 706 O O . ILE A 1 88 ? 14.695 36.906 -33.281 1 28.25 88 ILE A O 1
ATOM 710 N N . ASN A 1 89 ? 13.297 38.531 -32.719 1 28.5 89 ASN A N 1
ATOM 711 C CA . ASN A 1 89 ? 12.289 38.094 -31.766 1 28.5 89 ASN A CA 1
ATOM 712 C C . ASN A 1 89 ? 11.648 36.781 -32.219 1 28.5 89 ASN A C 1
ATOM 714 O O . ASN A 1 89 ? 10.758 36.781 -33.062 1 28.5 89 ASN A O 1
ATOM 718 N N . VAL A 1 90 ? 12.383 35.844 -32.438 1 31.55 90 VAL A N 1
ATOM 719 C CA . VAL A 1 90 ? 12.188 34.531 -33 1 31.55 90 VAL A CA 1
ATOM 720 C C . VAL A 1 90 ? 10.906 33.906 -32.438 1 31.55 90 VAL A C 1
ATOM 722 O O . VAL A 1 90 ? 10.406 32.906 -32.969 1 31.55 90 VAL A O 1
ATOM 725 N N . LEU A 1 91 ? 10.555 34.219 -31.125 1 33 91 LEU A N 1
ATOM 726 C CA . LEU A 1 91 ? 9.305 33.75 -30.547 1 33 91 LEU A CA 1
ATOM 727 C C . LEU A 1 91 ? 8.109 34.219 -31.375 1 33 91 LEU A C 1
ATOM 729 O O . LEU A 1 91 ? 6.98 33.812 -31.141 1 33 91 LEU A O 1
ATOM 733 N N . SER A 1 92 ? 8.375 35.344 -32.156 1 33.16 92 SER A N 1
ATOM 734 C CA . SER A 1 92 ? 7.344 35.969 -32.969 1 33.16 92 SER A CA 1
ATOM 735 C C . SER A 1 92 ? 6.891 35.031 -34.094 1 33.16 92 SER A C 1
ATOM 737 O O . SER A 1 92 ? 5.746 35.094 -34.531 1 33.16 92 SER A O 1
ATOM 739 N N . HIS A 1 93 ? 7.848 34.156 -34.531 1 35.88 93 HIS A N 1
ATOM 740 C CA . HIS A 1 93 ? 7.508 33.375 -35.719 1 35.88 93 HIS A CA 1
ATOM 741 C C . HIS A 1 93 ? 6.656 32.156 -35.344 1 35.88 93 HIS A C 1
ATOM 743 O O . HIS A 1 93 ? 6.168 31.453 -36.25 1 35.88 93 HIS A O 1
ATOM 749 N N . LEU A 1 94 ? 6.691 31.828 -34.094 1 40.41 94 LEU A N 1
ATOM 750 C CA . LEU A 1 94 ? 5.926 30.688 -33.594 1 40.41 94 LEU A CA 1
ATOM 751 C C . LEU A 1 94 ? 4.438 31.016 -33.531 1 40.41 94 LEU A C 1
ATOM 753 O O . LEU A 1 94 ? 3.617 30.156 -33.188 1 40.41 94 LEU A O 1
ATOM 757 N N . SER A 1 95 ? 4.18 32.344 -33.594 1 37.66 95 SER A N 1
ATOM 758 C CA . SER A 1 95 ? 2.799 32.781 -33.781 1 37.66 95 SER A CA 1
ATOM 759 C C . SER A 1 95 ? 2.371 32.688 -35.25 1 37.66 95 SER A C 1
ATOM 761 O O . SER A 1 95 ? 3.145 33 -36.125 1 37.66 95 SER A O 1
ATOM 763 N N . PRO A 1 96 ? 1.483 31.828 -35.562 1 42.06 96 PRO A N 1
ATOM 764 C CA . PRO A 1 96 ? 1.027 31.812 -36.969 1 42.06 96 PRO A CA 1
ATOM 765 C C . PRO A 1 96 ? 1.125 33.188 -37.625 1 42.06 96 PRO A C 1
ATOM 767 O O . PRO A 1 96 ? 1.365 33.281 -38.844 1 42.06 96 PRO A O 1
ATOM 770 N N . ALA A 1 97 ? 0.952 34.219 -36.75 1 43.28 97 ALA A N 1
ATOM 771 C CA . ALA A 1 97 ? 0.93 35.594 -37.281 1 43.28 97 ALA A CA 1
ATOM 772 C C . ALA A 1 97 ? 2.33 36.031 -37.688 1 43.28 97 ALA A C 1
ATOM 774 O O . ALA A 1 97 ? 2.486 37.031 -38.406 1 43.28 97 ALA A O 1
ATOM 775 N N . THR A 1 98 ? 3.316 35.312 -37.281 1 47.84 98 THR A N 1
ATOM 776 C CA . THR A 1 98 ? 4.633 35.906 -37.469 1 47.84 98 THR A CA 1
ATOM 777 C C . THR A 1 98 ? 5.32 35.312 -38.688 1 47.84 98 THR A C 1
ATOM 779 O O . THR A 1 98 ? 6.426 35.719 -39.062 1 47.84 98 THR A O 1
ATOM 782 N N . HIS A 1 99 ? 4.707 34.312 -39.312 1 55.44 99 HIS A N 1
ATOM 783 C CA . HIS A 1 99 ? 5.34 33.812 -40.531 1 55.44 99 HIS A CA 1
ATOM 784 C C . HIS A 1 99 ? 5.078 34.75 -41.719 1 55.44 99 HIS A C 1
ATOM 786 O O . HIS A 1 99 ? 3.926 35.062 -42 1 55.44 99 HIS A O 1
ATOM 792 N N . ILE A 1 100 ? 6.094 35.438 -42.156 1 59.62 100 ILE A N 1
ATOM 793 C CA . ILE A 1 100 ? 6.035 36.375 -43.25 1 59.62 100 ILE A CA 1
ATOM 794 C C . ILE A 1 100 ? 6.566 35.719 -44.531 1 59.62 100 ILE A C 1
ATOM 796 O O . ILE A 1 100 ? 7.66 35.156 -44.531 1 59.62 100 ILE A O 1
ATOM 800 N N . MET A 1 101 ? 5.719 35.562 -45.469 1 62.84 101 MET A N 1
ATOM 801 C CA . MET A 1 101 ? 6.113 35.031 -46.75 1 62.84 101 MET A CA 1
ATOM 802 C C . MET A 1 101 ? 6.949 36.031 -47.531 1 62.84 101 MET A C 1
ATOM 804 O O . MET A 1 101 ? 6.586 37.219 -47.625 1 62.84 101 MET A O 1
ATOM 808 N N . GLU A 1 102 ? 8.18 35.719 -47.844 1 72.12 102 GLU A N 1
ATOM 809 C CA . GLU A 1 102 ? 9.023 36.531 -48.719 1 72.12 102 GLU A CA 1
ATOM 810 C C . GLU A 1 102 ? 9.336 35.812 -50 1 72.12 102 GLU A C 1
ATOM 812 O O . GLU A 1 102 ? 9.297 34.562 -50.062 1 72.12 102 GLU A O 1
ATOM 817 N N . SER A 1 103 ? 9.406 36.469 -51.062 1 74.12 103 SER A N 1
ATOM 818 C CA . SER A 1 103 ? 9.719 35.906 -52.375 1 74.12 103 SER A CA 1
ATOM 819 C C . SER A 1 103 ? 11.211 35.938 -52.656 1 74.12 103 SER A C 1
ATOM 821 O O . SER A 1 103 ? 11.867 36.969 -52.406 1 74.12 103 SER A O 1
ATOM 823 N N . GLU A 1 104 ? 11.82 34.75 -52.938 1 75.19 104 GLU A N 1
ATOM 824 C CA . GLU A 1 104 ? 13.234 34.688 -53.312 1 75.19 104 GLU A CA 1
ATOM 825 C C . GLU A 1 104 ? 13.391 34.562 -54.812 1 75.19 104 GLU A C 1
ATOM 827 O O . GLU A 1 104 ? 12.445 34.219 -55.531 1 75.19 104 GLU A O 1
ATOM 832 N N . LYS A 1 105 ? 14.555 34.969 -55.375 1 74.75 105 LYS A N 1
ATOM 833 C CA . LYS A 1 105 ? 14.828 35 -56.812 1 74.75 105 LYS A CA 1
ATOM 834 C C . LYS A 1 105 ? 14.906 33.594 -57.406 1 74.75 105 LYS A C 1
ATOM 836 O O . LYS A 1 105 ? 14.516 33.344 -58.531 1 74.75 105 LYS A O 1
ATOM 841 N N . LYS A 1 106 ? 15.367 32.625 -56.719 1 75.62 106 LYS A N 1
ATOM 842 C CA . LYS A 1 106 ? 15.508 31.25 -57.219 1 75.62 106 LYS A CA 1
ATOM 843 C C . LYS A 1 106 ? 14.328 30.375 -56.781 1 75.62 106 LYS A C 1
ATOM 845 O O . LYS A 1 106 ? 13.859 30.5 -55.656 1 75.62 106 LYS A O 1
ATOM 850 N N . ASP A 1 107 ? 13.742 29.578 -57.656 1 75.25 107 ASP A N 1
ATOM 851 C CA . ASP A 1 107 ? 12.633 28.703 -57.312 1 75.25 107 ASP A CA 1
ATOM 852 C C . ASP A 1 107 ? 13.141 27.344 -56.844 1 75.25 107 ASP A C 1
ATOM 854 O O . ASP A 1 107 ? 14.164 26.859 -57.312 1 75.25 107 ASP A O 1
ATOM 858 N N . ARG A 1 108 ? 12.656 26.875 -55.656 1 77.81 108 ARG A N 1
ATOM 859 C CA . ARG A 1 108 ? 12.922 25.531 -55.156 1 77.81 108 ARG A CA 1
ATOM 860 C C . ARG A 1 108 ? 11.617 24.766 -54.938 1 77.81 108 ARG A C 1
ATOM 862 O O . ARG A 1 108 ? 10.531 25.359 -54.969 1 77.81 108 ARG A O 1
ATOM 869 N N . ASN A 1 109 ? 11.727 23.438 -54.781 1 74.56 109 ASN A N 1
ATOM 870 C CA . ASN A 1 109 ? 10.555 22.609 -54.562 1 74.56 109 ASN A CA 1
ATOM 871 C C . ASN A 1 109 ? 9.82 23.016 -53.281 1 74.56 109 ASN A C 1
ATOM 873 O O . ASN A 1 109 ? 10.445 23.266 -52.25 1 74.56 109 ASN A O 1
ATOM 877 N N . CYS A 1 110 ? 8.609 23.219 -53.406 1 68.75 110 CYS A N 1
ATOM 878 C CA . CYS A 1 110 ? 7.789 23.453 -52.219 1 68.75 110 CYS A CA 1
ATOM 879 C C . CYS A 1 110 ? 7.969 22.344 -51.219 1 68.75 110 CYS A C 1
ATOM 881 O O . CYS A 1 110 ? 7.836 21.156 -51.562 1 68.75 110 CYS A O 1
ATOM 883 N N . ARG A 1 111 ? 8.367 22.656 -50.062 1 67.06 111 ARG A N 1
ATOM 884 C CA . ARG A 1 111 ? 8.648 21.703 -49 1 67.06 111 ARG A CA 1
ATOM 885 C C . ARG A 1 111 ? 7.395 20.906 -48.656 1 67.06 111 ARG A C 1
ATOM 887 O O . ARG A 1 111 ? 7.488 19.797 -48.125 1 67.06 111 ARG A O 1
ATOM 894 N N . VAL A 1 112 ? 6.273 21.406 -49.031 1 63.31 112 VAL A N 1
ATOM 895 C CA . VAL A 1 112 ? 5.016 20.812 -48.625 1 63.31 112 VAL A CA 1
ATOM 896 C C . VAL A 1 112 ? 4.43 19.984 -49.75 1 63.31 112 VAL A C 1
ATOM 898 O O . VAL A 1 112 ? 4.074 18.812 -49.562 1 63.31 112 VAL A O 1
ATOM 901 N N . CYS A 1 113 ? 4.281 20.406 -50.938 1 61.75 113 CYS A N 1
ATOM 902 C CA . CYS A 1 113 ? 3.484 19.75 -51.969 1 61.75 113 CYS A CA 1
ATOM 903 C C . CYS A 1 113 ? 4.375 19.203 -53.094 1 61.75 113 CYS A C 1
ATOM 905 O O . CYS A 1 113 ? 3.898 18.5 -53.969 1 61.75 11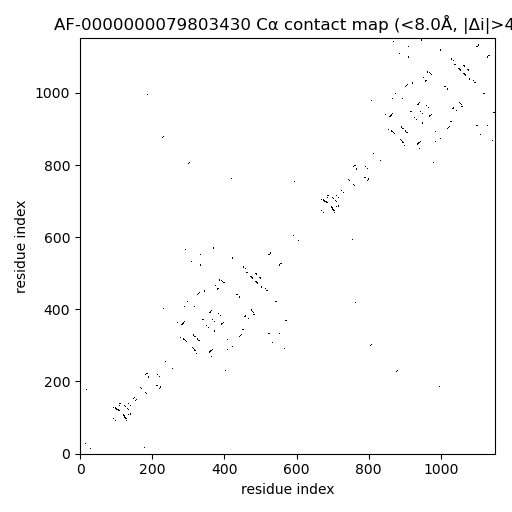3 CYS A O 1
ATOM 907 N N . SER A 1 114 ? 5.66 19.578 -53.062 1 68.25 114 SER A N 1
ATOM 908 C CA . SER A 1 114 ? 6.48 19.062 -54.156 1 68.25 114 SER A CA 1
ATOM 909 C C . SER A 1 114 ? 6.75 17.578 -54 1 68.25 114 SER A C 1
ATOM 911 O O . SER A 1 114 ? 7.102 17.109 -52.906 1 68.25 114 SER A O 1
ATOM 913 N N . ARG A 1 115 ? 6.383 16.656 -55.031 1 62.19 115 ARG A N 1
ATOM 914 C CA . ARG A 1 115 ? 6.637 15.219 -55.094 1 62.19 115 ARG A CA 1
ATOM 915 C C . ARG A 1 115 ? 7.504 14.867 -56.281 1 62.19 115 ARG A C 1
ATOM 917 O O . ARG A 1 115 ? 7.562 15.625 -57.25 1 62.19 115 ARG A O 1
ATOM 924 N N . PRO A 1 116 ? 8.359 13.781 -56.188 1 62.91 116 PRO A N 1
ATOM 925 C CA . PRO A 1 116 ? 9.195 13.414 -57.344 1 62.91 116 PRO A CA 1
ATOM 926 C C . PRO A 1 116 ? 8.398 13.32 -58.625 1 62.91 116 PRO A C 1
ATOM 928 O O . PRO A 1 116 ? 8.922 13.656 -59.688 1 62.91 116 PRO A O 1
ATOM 931 N N . GLU A 1 117 ? 7.23 12.977 -58.719 1 66.5 117 GLU A N 1
ATOM 932 C CA . GLU A 1 117 ? 6.473 12.82 -59.938 1 66.5 117 GLU A CA 1
ATOM 933 C C . GLU A 1 117 ? 5.93 14.164 -60.438 1 66.5 117 GLU A C 1
ATOM 935 O O . GLU A 1 117 ? 5.73 14.359 -61.625 1 66.5 117 GLU A O 1
ATOM 940 N N . LYS A 1 118 ? 5.547 15.094 -59.469 1 65.44 118 LYS A N 1
ATOM 941 C CA . LYS A 1 118 ? 5.074 16.438 -59.781 1 65.44 118 LYS A CA 1
ATOM 942 C C . LYS A 1 118 ? 5.801 17.484 -58.969 1 65.44 118 LYS A C 1
ATOM 944 O O . LYS A 1 118 ? 5.395 17.797 -57.844 1 65.44 118 LYS A O 1
ATOM 949 N N . ARG A 1 119 ? 6.836 18 -59.5 1 71.06 119 ARG A N 1
ATOM 950 C CA . ARG A 1 119 ? 7.676 18.984 -58.875 1 71.06 119 ARG A CA 1
ATOM 951 C C . ARG A 1 119 ? 7.008 20.359 -58.875 1 71.06 119 ARG A C 1
ATOM 953 O O . ARG A 1 119 ? 6.527 20.812 -59.906 1 71.06 119 ARG A O 1
ATOM 960 N N . LYS A 1 120 ? 6.574 20.844 -57.781 1 72 120 LYS A N 1
ATOM 961 C CA . LYS A 1 120 ? 6.043 22.188 -57.688 1 72 120 LYS A CA 1
ATOM 962 C C . LYS A 1 120 ? 7.078 23.156 -57.125 1 72 120 LYS A C 1
ATOM 964 O O . LYS A 1 120 ? 7.488 23.031 -55.969 1 72 120 LYS A O 1
ATOM 969 N N . LEU A 1 121 ? 7.578 24.031 -58.062 1 77.38 121 LEU A N 1
ATOM 970 C CA . LEU A 1 121 ? 8.602 25 -57.688 1 77.38 121 LEU A CA 1
ATOM 971 C C . LEU A 1 121 ? 7.965 26.297 -57.219 1 77.38 121 LEU A C 1
ATOM 973 O O . LEU A 1 121 ? 6.949 26.75 -57.781 1 77.38 121 LEU A O 1
ATOM 977 N N . THR A 1 122 ? 8.375 26.719 -56.062 1 75.94 122 THR A N 1
ATOM 978 C CA . THR A 1 122 ? 7.898 28 -55.562 1 75.94 122 THR A CA 1
ATOM 979 C C . THR A 1 122 ? 9.062 28.906 -55.188 1 75.94 122 THR A C 1
ATOM 981 O O . THR A 1 122 ? 10.156 28.406 -54.875 1 75.94 122 THR A O 1
ATOM 984 N N . THR A 1 123 ? 8.812 30.219 -55.406 1 77.94 123 THR A N 1
ATOM 985 C CA . THR A 1 123 ? 9.812 31.203 -55 1 77.94 123 THR A CA 1
ATOM 986 C C . THR A 1 123 ? 9.484 31.781 -53.625 1 77.94 123 THR A C 1
ATOM 988 O O . THR A 1 123 ? 10.227 32.594 -53.094 1 77.94 123 THR A O 1
ATOM 991 N N . ASN A 1 124 ? 8.367 31.25 -53.031 1 76 124 ASN A N 1
ATOM 992 C CA . ASN A 1 124 ? 7.945 31.812 -51.75 1 76 124 ASN A CA 1
ATOM 993 C C . ASN A 1 124 ? 8.57 31.047 -50.562 1 76 124 ASN A C 1
ATOM 995 O O . ASN A 1 124 ? 8.633 29.828 -50.562 1 76 124 ASN A O 1
ATOM 999 N N . VAL A 1 125 ? 9.164 31.781 -49.719 1 70.81 125 VAL A N 1
ATOM 1000 C CA . VAL A 1 125 ? 9.789 31.219 -48.531 1 70.81 125 VAL A CA 1
ATOM 1001 C C . VAL A 1 125 ? 9.195 31.844 -47.281 1 70.81 125 VAL A C 1
ATOM 1003 O O . VAL A 1 125 ? 8.734 33 -47.312 1 70.81 125 VAL A O 1
ATOM 1006 N N . CYS A 1 126 ? 9 31.078 -46.281 1 62.75 126 CYS A N 1
ATOM 1007 C CA . CYS A 1 126 ? 8.703 31.672 -45 1 62.75 126 CYS A CA 1
ATOM 1008 C C . CYS A 1 126 ? 9.961 32.281 -44.375 1 62.75 126 CYS A C 1
ATOM 1010 O O . CYS A 1 126 ? 10.891 31.547 -44 1 62.75 126 CYS A O 1
ATOM 1012 N N . ALA A 1 127 ? 10.039 33.594 -44.312 1 65.38 127 ALA A N 1
ATOM 1013 C CA . ALA A 1 127 ? 11.25 34.312 -43.938 1 65.38 127 ALA A CA 1
ATOM 1014 C C . ALA A 1 127 ? 11.531 34.188 -42.438 1 65.38 127 ALA A C 1
ATOM 1016 O O . ALA A 1 127 ? 12.672 34.344 -42 1 65.38 127 ALA A O 1
ATOM 1017 N N . THR A 1 128 ? 10.555 33.812 -41.812 1 59 128 THR A N 1
ATOM 1018 C CA . THR A 1 128 ? 10.727 33.812 -40.375 1 59 128 THR A CA 1
ATOM 1019 C C . THR A 1 128 ? 11.133 32.438 -39.844 1 59 128 THR A C 1
ATOM 1021 O O . THR A 1 128 ? 11.539 32.312 -38.688 1 59 128 THR A O 1
ATOM 1024 N N . CYS A 1 129 ? 11.008 31.406 -40.594 1 58.34 129 CYS A N 1
ATOM 1025 C CA . CYS A 1 129 ? 11.391 30.062 -40.188 1 58.34 129 CYS A CA 1
ATOM 1026 C C . CYS A 1 129 ? 12.875 29.828 -40.438 1 58.34 129 CYS A C 1
ATOM 1028 O O . CYS A 1 129 ? 13.422 30.25 -41.469 1 58.34 129 CYS A O 1
ATOM 1030 N N . PRO A 1 130 ? 13.773 29.328 -39.406 1 58.44 130 PRO A N 1
ATOM 1031 C CA . PRO A 1 130 ? 15.219 29.188 -39.562 1 58.44 130 PRO A CA 1
ATOM 1032 C C . PRO A 1 130 ? 15.594 28.469 -40.875 1 58.44 130 PRO A C 1
ATOM 1034 O O . PRO A 1 130 ? 16.578 28.828 -41.531 1 58.44 130 PRO A O 1
ATOM 1037 N N . GLY A 1 131 ? 14.773 27.641 -41.594 1 60.38 131 GLY A N 1
ATOM 1038 C CA . GLY A 1 131 ? 15.047 26.953 -42.844 1 60.38 131 GLY A CA 1
ATOM 1039 C C . GLY A 1 131 ? 14.375 27.594 -44.062 1 60.38 131 GLY A C 1
ATOM 1040 O O . GLY A 1 131 ? 14.555 27.141 -45.188 1 60.38 131 GLY A O 1
ATOM 1041 N N . ARG A 1 132 ? 13.891 28.672 -43.812 1 66.25 132 ARG A N 1
ATOM 1042 C CA . ARG A 1 132 ? 13.195 29.422 -44.844 1 66.25 132 ARG A CA 1
ATOM 1043 C C . ARG A 1 132 ? 12.617 28.484 -45.906 1 66.25 132 ARG A C 1
ATOM 1045 O O . ARG A 1 132 ? 12.992 28.562 -47.094 1 66.25 132 ARG A O 1
ATOM 1052 N N . PRO A 1 133 ? 11.914 27.5 -45.5 1 66.94 133 PRO A N 1
ATOM 1053 C CA . PRO A 1 133 ? 11.406 26.516 -46.469 1 66.94 133 PRO A CA 1
ATOM 1054 C C . PRO A 1 133 ? 10.57 27.156 -47.562 1 66.94 133 PRO A C 1
ATOM 1056 O O . PRO A 1 133 ? 9.82 28.094 -47.312 1 66.94 133 PRO A O 1
ATOM 1059 N N . TYR A 1 134 ? 10.867 26.703 -48.812 1 72.44 134 TYR A N 1
ATOM 1060 C CA . TYR A 1 134 ? 10.094 27.125 -49.969 1 72.44 134 TYR A CA 1
ATOM 1061 C C . TYR A 1 134 ? 8.703 26.5 -49.938 1 72.44 134 TYR A C 1
ATOM 1063 O O . TYR A 1 134 ? 8.547 25.297 -49.719 1 72.44 134 TYR A O 1
ATOM 1071 N N . GLN A 1 135 ? 7.801 27.406 -49.875 1 69.69 135 GLN A N 1
ATOM 1072 C CA . GLN A 1 135 ? 6.41 26.953 -49.812 1 69.69 135 GLN A CA 1
ATOM 1073 C C . GLN A 1 135 ? 5.551 27.719 -50.812 1 69.69 135 GLN A C 1
ATOM 1075 O O . GLN A 1 135 ? 5.805 28.891 -51.094 1 69.69 135 GLN A O 1
ATOM 1080 N N . CYS A 1 136 ? 4.68 27.016 -51.469 1 70.56 136 CYS A N 1
ATOM 1081 C CA . CYS A 1 136 ? 3.736 27.703 -52.312 1 70.56 136 CYS A CA 1
ATOM 1082 C C . CYS A 1 136 ? 2.883 28.688 -51.531 1 70.56 136 CYS A C 1
ATOM 1084 O O . CYS A 1 136 ? 2.652 28.484 -50.344 1 70.56 136 CYS A O 1
ATOM 1086 N N . LYS A 1 137 ? 2.631 29.984 -52 1 66.56 137 LYS A N 1
ATOM 1087 C CA . LYS A 1 137 ? 1.843 31.031 -51.375 1 66.56 137 LYS A CA 1
ATOM 1088 C C . LYS A 1 137 ? 0.545 30.469 -50.781 1 66.56 137 LYS A C 1
ATOM 1090 O O . LYS A 1 137 ? 0.168 30.781 -49.656 1 66.56 137 LYS A O 1
ATOM 1095 N N . LYS A 1 138 ? -0.271 29.766 -51.531 1 61.84 138 LYS A N 1
ATOM 1096 C CA . LYS A 1 138 ? -1.478 29.031 -51.156 1 61.84 138 LYS A CA 1
ATOM 1097 C C . LYS A 1 138 ? -1.521 27.672 -51.844 1 61.84 138 LYS A C 1
ATOM 1099 O O . LYS A 1 138 ? -1.093 27.531 -52.969 1 61.84 138 LYS A O 1
ATOM 1104 N N . PRO A 1 139 ? -1.767 26.5 -51.094 1 51.56 139 PRO A N 1
ATOM 1105 C CA . PRO A 1 139 ? -2.141 26.391 -49.656 1 51.56 139 PRO A CA 1
ATOM 1106 C C . PRO A 1 139 ? -0.962 26.016 -48.781 1 51.56 139 PRO A C 1
ATOM 1108 O O . PRO A 1 139 ? -1.102 25.969 -47.562 1 51.56 139 PRO A O 1
ATOM 1111 N N . CYS A 1 140 ? 0.221 25.891 -49.438 1 60.47 140 CYS A N 1
ATOM 1112 C CA . CYS A 1 140 ? 1.352 25.281 -48.75 1 60.47 140 CYS A CA 1
ATOM 1113 C C . CYS A 1 140 ? 1.871 26.188 -47.656 1 60.47 140 CYS A C 1
ATOM 1115 O O . CYS A 1 140 ? 2.25 25.719 -46.594 1 60.47 140 CYS A O 1
ATOM 1117 N N . PHE A 1 141 ? 1.873 27.516 -47.906 1 58.75 141 PHE A N 1
ATOM 1118 C CA . PHE A 1 141 ? 2.328 28.453 -46.875 1 58.75 141 PHE A CA 1
ATOM 1119 C C . PHE A 1 141 ? 1.405 28.406 -45.656 1 58.75 141 PHE A C 1
ATOM 1121 O O . PHE A 1 141 ? 1.871 28.453 -44.531 1 58.75 141 PHE A O 1
ATOM 1128 N N . LYS A 1 142 ? 0.189 28.484 -46 1 48.16 142 LYS A N 1
ATOM 1129 C CA . LYS A 1 142 ? -0.762 28.359 -44.875 1 48.16 142 LYS A CA 1
ATOM 1130 C C . LYS A 1 142 ? -0.685 26.969 -44.25 1 48.16 142 LYS A C 1
ATOM 1132 O O . LYS A 1 142 ? -0.809 26.844 -43.031 1 48.16 142 LYS A O 1
ATOM 1137 N N . PHE A 1 143 ? -0.512 25.891 -45.062 1 42.84 143 PHE A N 1
ATOM 1138 C CA . PHE A 1 143 ? -0.411 24.5 -44.625 1 42.84 143 PHE A CA 1
ATOM 1139 C C . PHE A 1 143 ? 0.959 24.234 -44.031 1 42.84 143 PHE A C 1
ATOM 1141 O O . PHE A 1 143 ? 1.068 23.516 -43.031 1 42.84 143 PHE A O 1
ATOM 1148 N N . ALA A 1 144 ? 1.923 24.547 -44.688 1 41.28 144 ALA A N 1
ATOM 1149 C CA . ALA A 1 144 ? 3.312 24.375 -44.281 1 41.28 144 ALA A CA 1
ATOM 1150 C C . ALA A 1 144 ? 3.6 25.125 -42.969 1 41.28 144 ALA A C 1
ATOM 1152 O O . ALA A 1 144 ? 4.43 24.688 -42.156 1 41.28 144 ALA A O 1
ATOM 1153 N N . ASN A 1 145 ? 3.027 26.344 -42.875 1 39.91 145 ASN A N 1
ATOM 1154 C CA . ASN A 1 145 ? 3.09 27 -41.562 1 39.91 145 ASN A CA 1
ATOM 1155 C C . ASN A 1 145 ? 2.621 26.078 -40.438 1 39.91 145 ASN A C 1
ATOM 1157 O O . ASN A 1 145 ? 3.166 26.109 -39.344 1 39.91 145 ASN A O 1
ATOM 1161 N N . TRP A 1 146 ? 1.552 25.297 -40.688 1 35.84 146 TRP A N 1
ATOM 1162 C CA . TRP A 1 146 ? 1.099 24.266 -39.75 1 35.84 146 TRP A CA 1
ATOM 1163 C C . TRP A 1 146 ? 2.076 23.094 -39.719 1 35.84 146 TRP A C 1
ATOM 1165 O O . TRP A 1 146 ? 2.354 22.547 -38.656 1 35.84 146 TRP A O 1
ATOM 1175 N N . ILE A 1 147 ? 2.637 22.641 -40.844 1 35.41 147 ILE A N 1
ATOM 1176 C CA . ILE A 1 147 ? 3.617 21.562 -40.938 1 35.41 147 ILE A CA 1
ATOM 1177 C C . ILE A 1 147 ? 4.957 22.047 -40.375 1 35.41 147 ILE A C 1
ATOM 1179 O O . ILE A 1 147 ? 5.668 21.281 -39.719 1 35.41 147 ILE A O 1
ATOM 1183 N N . CYS A 1 148 ? 5.465 23.172 -40.844 1 37.03 148 CYS A N 1
ATOM 1184 C CA . CYS A 1 148 ? 6.672 23.75 -40.25 1 37.03 148 CYS A CA 1
ATOM 1185 C C . CYS A 1 148 ? 6.57 23.812 -38.719 1 37.03 148 CYS A C 1
ATOM 1187 O O . CYS A 1 148 ? 7.574 23.656 -38.031 1 37.03 148 CYS A O 1
ATOM 1189 N N . PHE A 1 149 ? 5.367 24.125 -38.281 1 33.66 149 PHE A N 1
ATOM 1190 C CA . PHE A 1 149 ? 5.074 23.922 -36.875 1 33.66 149 PHE A CA 1
ATOM 1191 C C . PHE A 1 149 ? 5.32 22.469 -36.5 1 33.66 149 PHE A C 1
ATOM 1193 O O . PHE A 1 149 ? 5.875 22.188 -35.438 1 33.66 149 PHE A O 1
ATOM 1200 N N . ASP A 1 150 ? 4.977 21.516 -37.375 1 33.19 150 ASP A N 1
ATOM 1201 C CA . ASP A 1 150 ? 5.188 20.094 -37.125 1 33.19 150 ASP A CA 1
ATOM 1202 C C . ASP A 1 150 ? 6.66 19.719 -37.281 1 33.19 150 ASP A C 1
ATOM 1204 O O . ASP A 1 150 ? 7.188 18.906 -36.531 1 33.19 150 ASP A O 1
ATOM 1208 N N . VAL A 1 151 ? 7.391 20.156 -38.312 1 33.94 151 VAL A N 1
ATOM 1209 C CA . VAL A 1 151 ? 8.812 19.875 -38.469 1 33.94 151 VAL A CA 1
ATOM 1210 C C . VAL A 1 151 ? 9.617 20.609 -37.406 1 33.94 151 VAL A C 1
ATOM 1212 O O . VAL A 1 151 ? 10.547 20.062 -36.812 1 33.94 151 VAL A O 1
ATOM 1215 N N . CYS A 1 152 ? 9.562 21.953 -37.312 1 34.09 152 CYS A N 1
ATOM 1216 C CA . CYS A 1 152 ? 10.203 22.641 -36.219 1 34.09 152 CYS A CA 1
ATOM 1217 C C . CYS A 1 152 ? 9.773 22.047 -34.875 1 34.09 152 CYS A C 1
ATOM 1219 O O . CYS A 1 152 ? 10.586 21.922 -33.938 1 34.09 152 CYS A O 1
ATOM 1221 N N . LYS A 1 153 ? 8.484 21.719 -34.781 1 37.19 153 LYS A N 1
ATOM 1222 C CA . LYS A 1 153 ? 8.031 20.859 -33.719 1 37.19 153 LYS A CA 1
ATOM 1223 C C . LYS A 1 153 ? 8.688 19.484 -33.781 1 37.19 153 LYS A C 1
ATOM 1225 O O . LYS A 1 153 ? 9.008 18.875 -32.781 1 37.19 153 LYS A O 1
ATOM 1230 N N . LEU A 1 154 ? 8.977 19.031 -34.969 1 36 154 LEU A N 1
ATOM 1231 C CA . LEU A 1 154 ? 9.695 17.766 -35.156 1 36 154 LEU A CA 1
ATOM 1232 C C . LEU A 1 154 ? 11.164 17.922 -34.75 1 36 154 LEU A C 1
ATOM 1234 O O . LEU A 1 154 ? 11.75 17.016 -34.156 1 36 154 LEU A O 1
ATOM 1238 N N . GLU A 1 155 ? 11.789 18.984 -35.281 1 38.88 155 GLU A N 1
ATOM 1239 C CA . GLU A 1 155 ? 13.172 19.203 -34.875 1 38.88 155 GLU A CA 1
ATOM 1240 C C . GLU A 1 155 ? 13.258 19.469 -33.375 1 38.88 155 GLU A C 1
ATOM 1242 O O . GLU A 1 155 ? 14.125 18.938 -32.688 1 38.88 155 GLU A O 1
ATOM 1247 N N . VAL A 1 156 ? 12.508 20.5 -32.938 1 42.56 156 VAL A N 1
ATOM 1248 C CA . VAL A 1 156 ? 12.414 20.688 -31.484 1 42.56 156 VAL A CA 1
ATOM 1249 C C . VAL A 1 156 ? 11.867 19.406 -30.844 1 42.56 156 VAL A C 1
ATOM 1251 O O . VAL A 1 156 ? 12.352 18.984 -29.797 1 42.56 156 VAL A O 1
ATOM 1254 N N . ASN A 1 157 ? 10.945 18.844 -31.531 1 47.84 157 ASN A N 1
ATOM 1255 C CA . ASN A 1 157 ? 10.484 17.516 -31.125 1 47.84 157 ASN A CA 1
ATOM 1256 C C . ASN A 1 157 ? 11.594 16.484 -31.25 1 47.84 157 ASN A C 1
ATOM 1258 O O . ASN A 1 157 ? 11.719 15.594 -30.406 1 47.84 157 ASN A O 1
ATOM 1262 N N . GLY A 1 158 ? 12.359 16.75 -32.312 1 51.41 158 GLY A N 1
ATOM 1263 C CA . GLY A 1 158 ? 13.508 15.859 -32.406 1 51.41 158 GLY A CA 1
ATOM 1264 C C . GLY A 1 158 ? 14.5 16.047 -31.266 1 51.41 158 GLY A C 1
ATOM 1265 O O . GLY A 1 158 ? 14.984 15.078 -30.688 1 51.41 158 GLY A O 1
ATOM 1266 N N . ALA A 1 159 ? 14.781 17.375 -31.156 1 55.66 159 ALA A N 1
ATOM 1267 C CA . ALA A 1 159 ? 15.695 17.625 -30.047 1 55.66 159 ALA A CA 1
ATOM 1268 C C . ALA A 1 159 ? 15.078 17.203 -28.719 1 55.66 159 ALA A C 1
ATOM 1270 O O . ALA A 1 159 ? 15.758 16.625 -27.859 1 55.66 159 ALA A O 1
ATOM 1271 N N . ILE A 1 160 ? 13.836 17.578 -28.609 1 61.56 160 ILE A N 1
ATOM 1272 C CA . ILE A 1 160 ? 13.125 17.141 -27.406 1 61.56 160 ILE A CA 1
ATOM 1273 C C . ILE A 1 160 ? 13.07 15.617 -27.375 1 61.56 160 ILE A C 1
ATOM 1275 O O . ILE A 1 160 ? 13.312 15.008 -26.328 1 61.56 160 ILE A O 1
ATOM 1279 N N . GLY A 1 161 ? 12.805 15.141 -28.516 1 59.84 161 GLY A N 1
ATOM 1280 C CA . GLY A 1 161 ? 12.789 13.688 -28.594 1 59.84 161 GLY A CA 1
ATOM 1281 C C . GLY A 1 161 ? 14.133 13.055 -28.297 1 59.84 161 GLY A C 1
ATOM 1282 O O . GLY A 1 161 ? 14.219 12.055 -27.578 1 59.84 161 GLY A O 1
ATOM 1283 N N . TYR A 1 162 ? 15.086 13.68 -28.891 1 56.28 162 TYR A N 1
ATOM 1284 C CA . TYR A 1 162 ? 16.422 13.188 -28.609 1 56.28 162 TYR A CA 1
ATOM 1285 C C . TYR A 1 162 ? 16.75 13.289 -27.125 1 56.28 162 TYR A C 1
ATOM 1287 O O . TYR A 1 162 ? 17.312 12.367 -26.547 1 56.28 162 TYR A O 1
ATOM 1295 N N . LYS A 1 163 ? 16.438 14.445 -26.625 1 59.34 163 LYS A N 1
ATOM 1296 C CA . LYS A 1 163 ? 16.719 14.602 -25.203 1 59.34 163 LYS A CA 1
ATOM 1297 C C . LYS A 1 163 ? 15.906 13.594 -24.375 1 59.34 163 LYS A C 1
ATOM 1299 O O . LYS A 1 163 ? 16.422 13.023 -23.422 1 59.34 163 LYS A O 1
ATOM 1304 N N . ILE A 1 164 ? 14.758 13.422 -24.781 1 62.53 164 ILE A N 1
ATOM 1305 C CA . ILE A 1 164 ? 13.938 12.477 -24.016 1 62.53 164 ILE A CA 1
ATOM 1306 C C . ILE A 1 164 ? 14.5 11.062 -24.172 1 62.53 164 ILE A C 1
ATOM 1308 O O . ILE A 1 164 ? 14.57 10.312 -23.203 1 62.53 164 ILE A O 1
ATOM 1312 N N . ARG A 1 165 ? 14.945 10.844 -25.328 1 57.31 165 ARG A N 1
ATOM 1313 C CA . ARG A 1 165 ? 15.492 9.516 -25.594 1 57.31 165 ARG A CA 1
ATOM 1314 C C . ARG A 1 165 ? 16.859 9.344 -24.938 1 57.31 165 ARG A C 1
ATOM 1316 O O . ARG A 1 165 ? 17.297 8.219 -24.688 1 57.31 165 ARG A O 1
ATOM 1323 N N . SER A 1 166 ? 17.5 10.477 -24.703 1 58.56 166 SER A N 1
ATOM 1324 C CA . SER A 1 166 ? 18.812 10.414 -24.078 1 58.56 166 SER A CA 1
ATOM 1325 C C . SER A 1 166 ? 18.688 10 -22.609 1 58.56 166 SER A C 1
ATOM 1327 O O . SER A 1 166 ? 19.688 9.594 -22 1 58.56 166 SER A O 1
ATOM 1329 N N . PHE A 1 167 ? 17.5 10.156 -22.125 1 58.59 167 PHE A N 1
ATOM 1330 C CA . PHE A 1 167 ? 17.359 9.734 -20.734 1 58.59 167 PHE A CA 1
ATOM 1331 C C . PHE A 1 167 ? 17.391 8.219 -20.609 1 58.59 167 PHE A C 1
ATOM 1333 O O . PHE A 1 167 ? 16.734 7.52 -21.391 1 58.59 167 PHE A O 1
ATOM 1340 N N . LYS A 1 168 ? 18.359 7.805 -19.922 1 52.25 168 LYS A N 1
ATOM 1341 C CA . LYS A 1 168 ? 18.438 6.367 -19.672 1 52.25 168 LYS A CA 1
ATOM 1342 C C . LYS A 1 168 ? 17.297 5.895 -18.781 1 52.25 168 LYS A C 1
ATOM 1344 O O . LYS A 1 168 ? 17.109 6.422 -17.688 1 52.25 168 LYS A O 1
ATOM 1349 N N . GLY A 1 169 ? 16.266 5.387 -19.422 1 53.16 169 GLY A N 1
ATOM 1350 C CA . GLY A 1 169 ? 15.203 4.797 -18.625 1 53.16 169 GLY A CA 1
ATOM 1351 C C . GLY A 1 169 ? 15.172 3.281 -18.688 1 53.16 169 GLY A C 1
ATOM 1352 O O . GLY A 1 169 ? 16.031 2.67 -19.344 1 53.16 169 GLY A O 1
ATOM 1353 N N . ARG A 1 170 ? 14.469 2.758 -17.703 1 51.94 170 ARG A N 1
ATOM 1354 C CA . ARG A 1 170 ? 14.297 1.31 -17.688 1 51.94 170 ARG A CA 1
ATOM 1355 C C . ARG A 1 170 ? 13.062 0.893 -18.484 1 51.94 170 ARG A C 1
ATOM 1357 O O . ARG A 1 170 ? 12.031 1.559 -18.422 1 51.94 170 ARG A O 1
ATOM 1364 N N . GLN A 1 171 ? 13.258 -0.013 -19.359 1 47.88 171 GLN A N 1
ATOM 1365 C CA . GLN A 1 171 ? 12.141 -0.582 -20.109 1 47.88 171 GLN A CA 1
ATOM 1366 C C . GLN A 1 171 ? 11.273 -1.462 -19.219 1 47.88 171 GLN A C 1
ATOM 1368 O O . GLN A 1 171 ? 11.781 -2.123 -18.312 1 47.88 171 GLN A O 1
ATOM 1373 N N . SER A 1 172 ? 9.984 -1.176 -19.141 1 45.69 172 SER A N 1
ATOM 1374 C CA . SER A 1 172 ? 9.102 -2.08 -18.422 1 45.69 172 SER A CA 1
ATOM 1375 C C . SER A 1 172 ? 9.414 -3.537 -18.734 1 45.69 172 SER A C 1
ATOM 1377 O O . SER A 1 172 ? 9.633 -3.895 -19.891 1 45.69 172 SER A O 1
ATOM 1379 N N . HIS A 1 173 ? 9.906 -4.254 -17.875 1 43.44 173 HIS A N 1
ATOM 1380 C CA . HIS A 1 173 ? 10.055 -5.68 -18.125 1 43.44 173 HIS A CA 1
ATOM 1381 C C . HIS A 1 173 ? 8.703 -6.371 -18.219 1 43.44 173 HIS A C 1
ATOM 1383 O O . HIS A 1 173 ? 8.609 -7.516 -18.672 1 43.44 173 HIS A O 1
ATOM 1389 N N . TYR A 1 174 ? 7.793 -5.871 -17.438 1 38.38 174 TYR A N 1
ATOM 1390 C CA . TYR A 1 174 ? 6.539 -6.609 -17.359 1 38.38 174 TYR A CA 1
ATOM 1391 C C . TYR A 1 174 ? 5.617 -6.258 -18.516 1 38.38 174 TYR A C 1
ATOM 1393 O O . TYR A 1 174 ? 4.543 -6.844 -18.672 1 38.38 174 TYR A O 1
ATOM 1401 N N . SER A 1 175 ? 5.766 -5.086 -19.031 1 36.38 175 SER A N 1
ATOM 1402 C CA . SER A 1 175 ? 4.75 -4.73 -20.016 1 36.38 175 SER A CA 1
ATOM 1403 C C . SER A 1 175 ? 4.777 -5.684 -21.219 1 36.38 175 SER A C 1
ATOM 1405 O O . SER A 1 175 ? 5.82 -6.25 -21.531 1 36.38 175 SER A O 1
ATOM 1407 N N . LEU A 1 176 ? 3.623 -6.199 -21.531 1 34.94 176 LEU A N 1
ATOM 1408 C CA . LEU A 1 176 ? 3.506 -6.984 -22.75 1 34.94 176 LEU A CA 1
ATOM 1409 C C . LEU A 1 176 ? 4.516 -6.52 -23.797 1 34.94 176 LEU A C 1
ATOM 1411 O O . LEU A 1 176 ? 4.957 -5.367 -23.766 1 34.94 176 LEU A O 1
ATOM 1415 N N . LYS A 1 177 ? 4.984 -7.398 -24.672 1 35.12 177 LYS A N 1
ATOM 1416 C CA . LYS A 1 177 ? 5.922 -7.332 -25.797 1 35.12 177 LYS A CA 1
ATOM 1417 C C . LYS A 1 177 ? 5.945 -5.934 -26.406 1 35.12 177 LYS A C 1
ATOM 1419 O O . LYS A 1 177 ? 7.008 -5.434 -26.781 1 35.12 177 LYS A O 1
ATOM 1424 N N . ASP A 1 178 ? 4.793 -5.309 -26.703 1 37.47 178 ASP A N 1
ATOM 1425 C CA . ASP A 1 178 ? 4.676 -4.23 -27.672 1 37.47 178 ASP A CA 1
ATOM 1426 C C . ASP A 1 178 ? 4.707 -2.865 -26.984 1 37.47 178 ASP A C 1
ATOM 1428 O O . ASP A 1 178 ? 4.699 -1.828 -27.656 1 37.47 178 ASP A O 1
ATOM 1432 N N . SER A 1 179 ? 4.367 -2.773 -25.703 1 41.75 179 SER A N 1
ATOM 1433 C CA . SER A 1 179 ? 4.359 -1.42 -25.156 1 41.75 179 SER A CA 1
ATOM 1434 C C . SER A 1 179 ? 5.719 -1.055 -24.578 1 41.75 179 SER A C 1
ATOM 1436 O O . SER A 1 179 ? 6.238 -1.76 -23.703 1 41.75 179 SER A O 1
ATOM 1438 N N . LYS A 1 180 ? 6.711 -0.75 -25.391 1 47.28 180 LYS A N 1
ATOM 1439 C CA . LYS A 1 180 ? 8.039 -0.237 -25.078 1 47.28 180 LYS A CA 1
ATOM 1440 C C . LYS A 1 180 ? 7.949 1.022 -24.219 1 47.28 180 LYS A C 1
ATOM 1442 O O . LYS A 1 180 ? 8.305 2.113 -24.672 1 47.28 180 LYS A O 1
ATOM 1447 N N . LYS A 1 181 ? 7.207 0.865 -23.219 1 52.72 181 LYS A N 1
ATOM 1448 C CA . LYS A 1 181 ? 7.18 2.027 -22.344 1 52.72 181 LYS A CA 1
ATOM 1449 C C . LYS A 1 181 ? 8.516 2.207 -21.625 1 52.72 181 LYS A C 1
ATOM 1451 O O . LYS A 1 181 ? 9.094 1.239 -21.125 1 52.72 181 LYS A O 1
ATOM 1456 N N . LEU A 1 182 ? 9.18 3.26 -21.875 1 57.16 182 LEU A N 1
ATOM 1457 C CA . LEU A 1 182 ? 10.43 3.641 -21.219 1 57.16 182 LEU A CA 1
ATOM 1458 C C . LEU A 1 182 ? 10.156 4.32 -19.875 1 57.16 182 LEU A C 1
ATOM 1460 O O . LEU A 1 182 ? 9.359 5.258 -19.812 1 57.16 182 LEU A O 1
ATOM 1464 N N . TYR A 1 183 ? 10.555 3.619 -18.953 1 58.34 183 TYR A N 1
ATOM 1465 C CA . TYR A 1 183 ? 10.43 4.23 -17.641 1 58.34 183 TYR A CA 1
ATOM 1466 C C . TYR A 1 183 ? 11.672 5.031 -17.297 1 58.34 183 TYR A C 1
ATOM 1468 O O . TYR A 1 183 ? 12.766 4.473 -17.172 1 58.34 183 TYR A O 1
ATOM 1476 N N . LEU A 1 184 ? 11.523 6.312 -17.266 1 61 184 LEU A N 1
ATOM 1477 C CA . LEU A 1 184 ? 12.625 7.203 -16.906 1 61 184 LEU A CA 1
ATOM 1478 C C . LEU A 1 184 ? 12.789 7.285 -15.398 1 61 184 LEU A C 1
ATOM 1480 O O . LEU A 1 184 ? 11.898 6.879 -14.648 1 61 184 LEU A O 1
ATOM 1484 N N . PRO A 1 185 ? 13.969 7.594 -14.914 1 55.88 185 PRO A N 1
ATOM 1485 C CA . PRO A 1 185 ? 14.18 7.688 -13.469 1 55.88 185 PRO A CA 1
ATOM 1486 C C . PRO A 1 185 ? 13.062 8.438 -12.75 1 55.88 185 PRO A C 1
ATOM 1488 O O . PRO A 1 185 ? 12.5 9.391 -13.297 1 55.88 185 PRO A O 1
ATOM 1491 N N . GLU A 1 186 ? 12.672 7.891 -11.688 1 56.59 186 GLU A N 1
ATOM 1492 C CA . GLU A 1 186 ? 11.547 8.375 -10.898 1 56.59 186 GLU A CA 1
ATOM 1493 C C . GLU A 1 186 ? 11.727 9.852 -10.531 1 56.59 186 GLU A C 1
ATOM 1495 O O . GLU A 1 186 ? 10.75 10.555 -10.266 1 56.59 186 GLU A O 1
ATOM 1500 N N . ASP A 1 187 ? 12.953 10.352 -10.57 1 56.19 187 ASP A N 1
ATOM 1501 C CA . ASP A 1 187 ? 13.242 11.734 -10.195 1 56.19 187 ASP A CA 1
ATOM 1502 C C . ASP A 1 187 ? 12.984 12.68 -11.359 1 56.19 187 ASP A C 1
ATOM 1504 O O . ASP A 1 187 ? 13.07 13.898 -11.203 1 56.19 187 ASP A O 1
ATOM 1508 N N . LEU A 1 188 ? 12.656 12.102 -12.453 1 63.16 188 LEU A N 1
ATOM 1509 C CA . LEU A 1 188 ? 12.414 12.945 -13.617 1 63.16 188 LEU A CA 1
ATOM 1510 C C . LEU A 1 188 ? 10.922 13.188 -13.812 1 63.16 188 LEU A C 1
ATOM 1512 O O . LEU A 1 188 ? 10.102 12.359 -13.422 1 63.16 188 LEU A O 1
ATOM 1516 N N . ASN A 1 189 ? 10.539 14.281 -14 1 65.88 189 ASN A N 1
ATOM 1517 C CA . ASN A 1 189 ? 9.203 14.609 -14.484 1 65.88 189 ASN A CA 1
ATOM 1518 C C . ASN A 1 189 ? 9.266 15.516 -15.711 1 65.88 189 ASN A C 1
ATOM 1520 O O . ASN A 1 189 ? 10.344 15.992 -16.078 1 65.88 189 ASN A O 1
ATOM 1524 N N . VAL A 1 190 ? 8.148 15.547 -16.406 1 69.88 190 VAL A N 1
ATOM 1525 C CA . VAL A 1 190 ? 8.102 16.281 -17.672 1 69.88 190 VAL A CA 1
ATOM 1526 C C . VAL A 1 190 ? 8.641 17.688 -17.469 1 69.88 190 VAL A C 1
ATOM 1528 O O . VAL A 1 190 ? 9.359 18.219 -18.328 1 69.88 190 VAL A O 1
ATOM 1531 N N . ASN A 1 191 ? 8.414 18.156 -16.312 1 67.75 191 ASN A N 1
ATOM 1532 C CA . ASN A 1 191 ? 8.891 19.516 -16.062 1 67.75 191 ASN A CA 1
ATOM 1533 C C . ASN A 1 191 ? 10.406 19.562 -15.977 1 67.75 191 ASN A C 1
ATOM 1535 O O . ASN A 1 191 ? 11.031 20.469 -16.547 1 67.75 191 ASN A O 1
ATOM 1539 N N . LYS A 1 192 ? 10.914 18.641 -15.164 1 72 192 LYS A N 1
ATOM 1540 C CA . LYS A 1 192 ? 12.367 18.578 -15.055 1 72 192 LYS A CA 1
ATOM 1541 C C . LYS A 1 192 ? 13.008 18.312 -16.406 1 72 192 LYS A C 1
ATOM 1543 O O . LYS A 1 192 ? 14.039 18.922 -16.734 1 72 192 LYS A O 1
ATOM 1548 N N . MET A 1 193 ? 12.383 17.422 -17.078 1 74.19 193 MET A N 1
ATOM 1549 C CA . MET A 1 193 ? 12.914 17.109 -18.406 1 74.19 193 MET A CA 1
ATOM 1550 C C . MET A 1 193 ? 12.867 18.328 -19.312 1 74.19 193 MET A C 1
ATOM 1552 O O . MET A 1 193 ? 13.789 18.547 -20.109 1 74.19 193 MET A O 1
ATOM 1556 N N . HIS A 1 194 ? 11.844 19.062 -19.172 1 74.44 194 HIS A N 1
ATOM 1557 C CA . HIS A 1 194 ? 11.719 20.281 -19.953 1 74.44 194 HIS A CA 1
ATOM 1558 C C . HIS A 1 194 ? 12.805 21.297 -19.562 1 74.44 194 HIS A C 1
ATOM 1560 O O . HIS A 1 194 ? 13.438 21.891 -20.422 1 74.44 194 HIS A O 1
ATOM 1566 N N . ALA A 1 195 ? 12.953 21.438 -18.312 1 74.19 195 ALA A N 1
ATOM 1567 C CA . ALA A 1 195 ? 13.992 22.344 -17.844 1 74.19 195 ALA A CA 1
ATOM 1568 C C . ALA A 1 195 ? 15.367 21.906 -18.328 1 74.19 195 ALA A C 1
ATOM 1570 O O . ALA A 1 195 ? 16.188 22.734 -18.719 1 74.19 195 ALA A O 1
ATOM 1571 N N . MET A 1 196 ? 15.602 20.656 -18.188 1 74.38 196 MET A N 1
ATOM 1572 C CA . MET A 1 196 ? 16.875 20.109 -18.656 1 74.38 196 MET A CA 1
ATOM 1573 C C . MET A 1 196 ? 17.062 20.359 -20.156 1 74.38 196 MET A C 1
ATOM 1575 O O . MET A 1 196 ? 18.172 20.625 -20.609 1 74.38 196 MET A O 1
ATOM 1579 N N . TYR A 1 197 ? 15.961 20.234 -20.812 1 73.88 197 TYR A N 1
ATOM 1580 C CA . TYR A 1 197 ? 16 20.484 -22.25 1 73.88 197 TYR A CA 1
ATOM 1581 C C . TYR A 1 197 ? 16.344 21.953 -22.531 1 73.88 197 TYR A C 1
ATOM 1583 O O . TYR A 1 197 ? 17.188 22.234 -23.375 1 73.88 197 TYR A O 1
ATOM 1591 N N . LEU A 1 198 ? 15.727 22.734 -21.719 1 72.75 198 LEU A N 1
ATOM 1592 C CA . LEU A 1 198 ? 15.984 24.156 -21.906 1 72.75 198 LEU A CA 1
ATOM 1593 C C . LEU A 1 198 ? 17.422 24.5 -21.516 1 72.75 198 LEU A C 1
ATOM 1595 O O . LEU A 1 198 ? 18.031 25.391 -22.109 1 72.75 198 LEU A O 1
ATOM 1599 N N . ALA A 1 199 ? 17.828 23.891 -20.5 1 71.5 199 ALA A N 1
ATOM 1600 C CA . ALA A 1 199 ? 19.203 24.109 -20.062 1 71.5 199 ALA A CA 1
ATOM 1601 C C . ALA A 1 199 ? 20.203 23.625 -21.109 1 71.5 199 ALA A C 1
ATOM 1603 O O . ALA A 1 199 ? 21.25 24.25 -21.312 1 71.5 199 ALA A O 1
ATOM 1604 N N . ALA A 1 200 ? 19.922 22.562 -21.719 1 67.38 200 ALA A N 1
ATOM 1605 C CA . ALA A 1 200 ? 20.812 21.953 -22.703 1 67.38 200 ALA A CA 1
ATOM 1606 C C . ALA A 1 200 ? 20.719 22.672 -24.047 1 67.38 200 ALA A C 1
ATOM 1608 O O . ALA A 1 200 ? 21.641 22.609 -24.859 1 67.38 200 ALA A O 1
ATOM 1609 N N . HIS A 1 201 ? 19.562 23.375 -24.125 1 63.59 201 HIS A N 1
ATOM 1610 C CA . HIS A 1 201 ? 19.344 24.094 -25.359 1 63.59 201 HIS A CA 1
ATOM 1611 C C . HIS A 1 201 ? 18.953 25.547 -25.094 1 63.59 201 HIS A C 1
ATOM 1613 O O . HIS A 1 201 ? 17.797 25.922 -25.297 1 63.59 201 HIS A O 1
ATOM 1619 N N . PRO A 1 202 ? 19.781 26.297 -24.438 1 60.66 202 PRO A N 1
ATOM 1620 C CA . PRO A 1 202 ? 19.5 27.656 -23.984 1 60.66 202 PRO A CA 1
ATOM 1621 C C . PRO A 1 202 ? 18.828 28.516 -25.062 1 60.66 202 PRO A C 1
ATOM 1623 O O . PRO A 1 202 ? 18.109 29.469 -24.75 1 60.66 202 PRO A O 1
ATOM 1626 N N . GLY A 1 203 ? 18.859 28.047 -26.203 1 51.41 203 GLY A N 1
ATOM 1627 C CA . GLY A 1 203 ? 18.328 28.828 -27.297 1 51.41 203 GLY A CA 1
ATOM 1628 C C . GLY A 1 203 ? 16.938 28.391 -27.734 1 51.41 203 GLY A C 1
ATOM 1629 O O . GLY A 1 203 ? 16.281 29.078 -28.516 1 51.41 203 GLY A O 1
ATOM 1630 N N . GLU A 1 204 ? 16.531 27.406 -27.203 1 54.94 204 GLU A N 1
ATOM 1631 C CA . GLU A 1 204 ? 15.234 26.859 -27.594 1 54.94 204 GLU A CA 1
ATOM 1632 C C . GLU A 1 204 ? 14.141 27.234 -26.609 1 54.94 204 GLU A C 1
ATOM 1634 O O . GLU A 1 204 ? 14.391 27.328 -25.406 1 54.94 204 GLU A O 1
ATOM 1639 N N . THR A 1 205 ? 12.984 27.875 -27.062 1 53.34 205 THR A N 1
ATOM 1640 C CA . THR A 1 205 ? 11.875 28.219 -26.188 1 53.34 205 THR A CA 1
ATOM 1641 C C . THR A 1 205 ? 10.734 27.219 -26.328 1 53.34 205 THR A C 1
ATOM 1643 O O . THR A 1 205 ? 10.172 27.062 -27.422 1 53.34 205 THR A O 1
ATOM 1646 N N . CYS A 1 206 ? 10.789 26.125 -25.828 1 63.44 206 CYS A N 1
ATOM 1647 C CA . CYS A 1 206 ? 9.664 25.188 -25.781 1 63.44 206 CYS A CA 1
ATOM 1648 C C . CYS A 1 206 ? 8.867 25.359 -24.5 1 63.44 206 CYS A C 1
ATOM 1650 O O . CYS A 1 206 ? 9.422 25.25 -23.406 1 63.44 206 CYS A O 1
ATOM 1652 N N . CYS A 1 207 ? 7.621 25.844 -24.812 1 60.31 207 CYS A N 1
ATOM 1653 C CA . CYS A 1 207 ? 6.824 25.969 -23.609 1 60.31 207 CYS A CA 1
ATOM 1654 C C . CYS A 1 207 ? 6.566 24.609 -22.969 1 60.31 207 CYS A C 1
ATOM 1656 O O . CYS A 1 207 ? 6.645 23.578 -23.656 1 60.31 207 CYS A O 1
ATOM 1658 N N . ARG A 1 208 ? 6.434 24.672 -21.766 1 68.44 208 ARG A N 1
ATOM 1659 C CA . ARG A 1 208 ? 6.254 23.469 -20.984 1 68.44 208 ARG A CA 1
ATOM 1660 C C . ARG A 1 208 ? 5.133 22.594 -21.562 1 68.44 208 ARG A C 1
ATOM 1662 O O . ARG A 1 208 ? 5.254 21.375 -21.609 1 68.44 208 ARG A O 1
ATOM 1669 N N . GLU A 1 209 ? 4.227 23.219 -22 1 62.25 209 GLU A N 1
ATOM 1670 C CA . GLU A 1 209 ? 3.068 22.484 -22.5 1 62.25 209 GLU A CA 1
ATOM 1671 C C . GLU A 1 209 ? 3.385 21.766 -23.812 1 62.25 209 GLU A C 1
ATOM 1673 O O . GLU A 1 209 ? 2.957 20.641 -24.031 1 62.25 209 GLU A O 1
ATOM 1678 N N . SER A 1 210 ? 4.062 22.422 -24.641 1 60.38 210 SER A N 1
ATOM 1679 C CA . SER A 1 210 ? 4.48 21.797 -25.891 1 60.38 210 SER A CA 1
ATOM 1680 C C . SER A 1 210 ? 5.391 20.609 -25.625 1 60.38 210 SER A C 1
ATOM 1682 O O . SER A 1 210 ? 5.273 19.578 -26.297 1 60.38 210 SER A O 1
ATOM 1684 N N . TYR A 1 211 ? 6.227 20.797 -24.688 1 70.25 211 TYR A N 1
ATOM 1685 C CA . TYR A 1 211 ? 7.117 19.703 -24.328 1 70.25 211 TYR A CA 1
ATOM 1686 C C . TYR A 1 211 ? 6.324 18.516 -23.797 1 70.25 211 TYR A C 1
ATOM 1688 O O . TYR A 1 211 ? 6.578 17.375 -24.188 1 70.25 211 TYR A O 1
ATOM 1696 N N . ARG A 1 212 ? 5.488 18.844 -22.922 1 69.5 212 ARG A N 1
ATOM 1697 C CA . ARG A 1 212 ? 4.652 17.797 -22.344 1 69.5 212 ARG A CA 1
ATOM 1698 C C . ARG A 1 212 ? 3.85 17.078 -23.422 1 69.5 212 ARG A C 1
ATOM 1700 O O . ARG A 1 212 ? 3.729 15.852 -23.391 1 69.5 212 ARG A O 1
ATOM 1707 N N . ARG A 1 213 ? 3.346 17.781 -24.266 1 60.28 213 ARG A N 1
ATOM 1708 C CA . ARG A 1 213 ? 2.564 17.188 -25.344 1 60.28 213 ARG A CA 1
ATOM 1709 C C . ARG A 1 213 ? 3.41 16.219 -26.172 1 60.28 213 ARG A C 1
ATOM 1711 O O . ARG A 1 213 ? 2.967 15.125 -26.5 1 60.28 213 ARG A O 1
ATOM 1718 N N . ILE A 1 214 ? 4.527 16.703 -26.5 1 63.44 214 ILE A N 1
ATOM 1719 C CA . ILE A 1 214 ? 5.438 15.852 -27.25 1 63.44 214 ILE A CA 1
ATOM 1720 C C . ILE A 1 214 ? 5.777 14.602 -26.438 1 63.44 214 ILE A C 1
ATOM 1722 O O . ILE A 1 214 ? 5.797 13.492 -26.984 1 63.44 214 ILE A O 1
ATOM 1726 N N . PHE A 1 215 ? 5.984 14.898 -25.203 1 65.62 215 PHE A N 1
ATOM 1727 C CA . PHE A 1 215 ? 6.34 13.82 -24.297 1 65.62 215 PHE A CA 1
ATOM 1728 C C . PHE A 1 215 ? 5.23 12.773 -24.234 1 65.62 215 PHE A C 1
ATOM 1730 O O . PHE A 1 215 ? 5.488 11.578 -24.344 1 65.62 215 PHE A O 1
ATOM 1737 N N . VAL A 1 216 ? 4.141 13.242 -24.016 1 63.38 216 VAL A N 1
ATOM 1738 C CA . VAL A 1 216 ? 3.012 12.344 -23.781 1 63.38 216 VAL A CA 1
ATOM 1739 C C . VAL A 1 216 ? 2.598 11.703 -25.109 1 63.38 216 VAL A C 1
ATOM 1741 O O . VAL A 1 216 ? 2.301 10.508 -25.156 1 63.38 216 VAL A O 1
ATOM 1744 N N . GLU A 1 217 ? 2.623 12.367 -26.156 1 55.53 217 GLU A N 1
ATOM 1745 C CA . GLU A 1 217 ? 2.088 11.891 -27.422 1 55.53 217 GLU A CA 1
ATOM 1746 C C . GLU A 1 217 ? 3.1 11.016 -28.156 1 55.53 217 GLU A C 1
ATOM 1748 O O . GLU A 1 217 ? 2.723 10.047 -28.812 1 55.53 217 GLU A O 1
ATOM 1753 N N . LYS A 1 218 ? 4.27 11.367 -27.953 1 56.69 218 LYS A N 1
ATOM 1754 C CA . LYS A 1 218 ? 5.246 10.703 -28.812 1 56.69 218 LYS A CA 1
ATOM 1755 C C . LYS A 1 218 ? 6.051 9.672 -28.031 1 56.69 218 LYS A C 1
ATOM 1757 O O . LYS A 1 218 ? 6.727 8.82 -28.609 1 56.69 218 LYS A O 1
ATOM 1762 N N . PHE A 1 219 ? 6.004 9.891 -26.781 1 59.12 219 PHE A N 1
ATOM 1763 C CA . PHE A 1 219 ? 6.836 8.984 -26 1 59.12 219 PHE A CA 1
ATOM 1764 C C . PHE A 1 219 ? 5.996 8.227 -24.984 1 59.12 219 PHE A C 1
ATOM 1766 O O . PHE A 1 219 ? 5.152 8.812 -24.297 1 59.12 219 PHE A O 1
ATOM 1773 N N . ASN A 1 220 ? 6.07 6.945 -25.156 1 55.91 220 ASN A N 1
ATOM 1774 C CA . ASN A 1 220 ? 5.469 6.078 -24.141 1 55.91 220 ASN A CA 1
ATOM 1775 C C . ASN A 1 220 ? 6.391 5.898 -22.938 1 55.91 220 ASN A C 1
ATOM 1777 O O . ASN A 1 220 ? 6.938 4.816 -22.734 1 55.91 220 ASN A O 1
ATOM 1781 N N . VAL A 1 221 ? 6.629 7.023 -22.266 1 58.78 221 VAL A N 1
ATOM 1782 C CA . VAL A 1 221 ? 7.578 7.055 -21.156 1 58.78 221 VAL A CA 1
ATOM 1783 C C . VAL A 1 221 ? 6.848 7.359 -19.859 1 58.78 221 VAL A C 1
ATOM 1785 O O . VAL A 1 221 ? 5.926 8.18 -19.828 1 58.78 221 VAL A O 1
ATOM 1788 N N . SER A 1 222 ? 6.977 6.551 -19 1 60.03 222 SER A N 1
ATOM 1789 C CA . SER A 1 222 ? 6.5 6.836 -17.656 1 60.03 222 SER A CA 1
ATOM 1790 C C . SER A 1 222 ? 7.664 7.09 -16.703 1 60.03 222 SER A C 1
ATOM 1792 O O . SER A 1 222 ? 8.805 6.723 -17 1 60.03 222 SER A O 1
ATOM 1794 N N . PHE A 1 223 ? 7.344 8.031 -15.859 1 56.19 223 PHE A N 1
ATOM 1795 C CA . PHE A 1 223 ? 8.367 8.305 -14.859 1 56.19 223 PHE A CA 1
ATOM 1796 C C . PHE A 1 223 ? 8.273 7.32 -13.703 1 56.19 223 PHE A C 1
ATOM 1798 O O . PHE A 1 223 ? 7.184 7.055 -13.195 1 56.19 223 PHE A O 1
ATOM 1805 N N . GLY A 1 224 ? 9.477 6.758 -13.352 1 52.5 224 GLY A N 1
ATOM 1806 C CA . GLY A 1 224 ? 9.539 5.812 -12.25 1 52.5 224 GLY A CA 1
ATOM 1807 C C . GLY A 1 224 ? 9.102 4.414 -12.641 1 52.5 224 GLY A C 1
ATOM 1808 O O . GLY A 1 224 ? 8.008 4.23 -13.18 1 52.5 224 GLY A O 1
ATOM 1809 N N . TYR A 1 225 ? 9.898 3.52 -12.805 1 49.28 225 TYR A N 1
ATOM 1810 C CA . TYR A 1 225 ? 9.586 2.113 -13.039 1 49.28 225 TYR A CA 1
ATOM 1811 C C . TYR A 1 225 ? 8.719 1.552 -11.922 1 49.28 225 TYR A C 1
ATOM 1813 O O . TYR A 1 225 ? 8.969 1.809 -10.742 1 49.28 225 TYR A O 1
ATOM 1821 N N . PRO A 1 226 ? 7.523 1.087 -12.328 1 50.97 226 PRO A N 1
ATOM 1822 C CA . PRO A 1 226 ? 6.734 0.47 -11.258 1 50.97 226 PRO A CA 1
ATOM 1823 C C . PRO A 1 226 ? 7.586 -0.359 -10.297 1 50.97 226 PRO A C 1
ATOM 1825 O O . PRO A 1 226 ? 8.492 -1.076 -10.734 1 50.97 226 PRO A O 1
ATOM 1828 N N . ARG A 1 227 ? 7.641 0.063 -9.109 1 54.59 227 ARG A N 1
ATOM 1829 C CA . ARG A 1 227 ? 8.43 -0.613 -8.086 1 54.59 227 ARG A CA 1
ATOM 1830 C C . ARG A 1 227 ? 8.008 -2.072 -7.941 1 54.59 227 ARG A C 1
ATOM 1832 O O . ARG A 1 227 ? 6.832 -2.365 -7.734 1 54.59 227 ARG A O 1
ATOM 1839 N N . LYS A 1 228 ? 8.812 -2.955 -8.609 1 62.16 228 LYS A N 1
ATOM 1840 C CA . LYS A 1 228 ? 8.648 -4.395 -8.406 1 62.16 228 LYS A CA 1
ATOM 1841 C C . LYS A 1 228 ? 9.656 -4.922 -7.391 1 62.16 228 LYS A C 1
ATOM 1843 O O . LYS A 1 228 ? 10.719 -4.324 -7.191 1 62.16 228 LYS A O 1
ATOM 1848 N N . ASP A 1 229 ? 9.273 -5.906 -6.648 1 70.38 229 ASP A N 1
ATOM 1849 C CA . ASP A 1 229 ? 10.195 -6.57 -5.734 1 70.38 229 ASP A CA 1
ATOM 1850 C C . ASP A 1 229 ? 11.406 -7.133 -6.484 1 70.38 229 ASP A C 1
ATOM 1852 O O . ASP A 1 229 ? 11.273 -7.617 -7.613 1 70.38 229 ASP A O 1
ATOM 1856 N N . THR A 1 230 ? 12.539 -6.863 -6.004 1 80.19 230 THR A N 1
ATOM 1857 C CA . THR A 1 230 ? 13.758 -7.336 -6.641 1 80.19 230 THR A CA 1
ATOM 1858 C C . THR A 1 230 ? 14.398 -8.453 -5.824 1 80.19 230 THR A C 1
ATOM 1860 O O . THR A 1 230 ? 14.109 -8.609 -4.637 1 80.19 230 THR A O 1
ATOM 1863 N N . CYS A 1 231 ? 15.195 -9.266 -6.469 1 85.62 231 CYS A N 1
ATOM 1864 C CA . CYS A 1 231 ? 15.867 -10.414 -5.867 1 85.62 231 CYS A CA 1
ATOM 1865 C C . CYS A 1 231 ? 17 -9.961 -4.941 1 85.62 231 CYS A C 1
ATOM 1867 O O . CYS A 1 231 ? 17.812 -9.125 -5.32 1 85.62 231 CYS A O 1
ATOM 1869 N N . SER A 1 232 ? 17.047 -10.516 -3.779 1 86.38 232 SER A N 1
ATOM 1870 C CA . SER A 1 232 ? 18.047 -10.156 -2.775 1 86.38 232 SER A CA 1
ATOM 1871 C C . SER A 1 232 ? 19.453 -10.477 -3.258 1 86.38 232 SER A C 1
ATOM 1873 O O . SER A 1 232 ? 20.375 -9.695 -3.039 1 86.38 232 SER A O 1
ATOM 1875 N N . THR A 1 233 ? 19.625 -11.602 -3.875 1 90.56 233 THR A N 1
ATOM 1876 C CA . THR A 1 233 ? 20.938 -12.008 -4.363 1 90.56 233 THR A CA 1
ATOM 1877 C C . THR A 1 233 ? 21.406 -11.062 -5.465 1 90.56 233 THR A C 1
ATOM 1879 O O . THR A 1 233 ? 22.578 -10.664 -5.48 1 90.56 233 THR A O 1
ATOM 1882 N N . CYS A 1 234 ? 20.516 -10.766 -6.359 1 88.75 234 CYS A N 1
ATOM 1883 C CA . CYS A 1 234 ? 20.859 -9.836 -7.434 1 88.75 234 CYS A CA 1
ATOM 1884 C C . CYS A 1 234 ? 21.25 -8.477 -6.871 1 88.75 234 CYS A C 1
ATOM 1886 O O . CYS A 1 234 ? 22.25 -7.895 -7.293 1 88.75 234 CYS A O 1
ATOM 1888 N N . ASP A 1 235 ? 20.5 -7.988 -5.961 1 87.94 235 ASP A N 1
ATOM 1889 C CA . ASP A 1 235 ? 20.766 -6.684 -5.363 1 87.94 235 ASP A CA 1
ATOM 1890 C C . ASP A 1 235 ? 22.078 -6.699 -4.582 1 87.94 235 ASP A C 1
ATOM 1892 O O . ASP A 1 235 ? 22.812 -5.699 -4.559 1 87.94 235 ASP A O 1
ATOM 1896 N N . GLY A 1 236 ? 22.344 -7.844 -3.912 1 89.69 236 GLY A N 1
ATOM 1897 C CA . GLY A 1 236 ? 23.625 -7.992 -3.236 1 89.69 236 GLY A CA 1
ATOM 1898 C C . GLY A 1 236 ? 24.812 -7.863 -4.172 1 89.69 236 GLY A C 1
ATOM 1899 O O . GLY A 1 236 ? 25.797 -7.176 -3.855 1 89.69 236 GLY A O 1
ATOM 1900 N N . PHE A 1 237 ? 24.75 -8.484 -5.297 1 91.44 237 PHE A N 1
ATOM 1901 C CA . PHE A 1 237 ? 25.812 -8.406 -6.285 1 91.44 237 PHE A CA 1
ATOM 1902 C C . PHE A 1 237 ? 25.969 -6.984 -6.805 1 91.44 237 PHE A C 1
ATOM 1904 O O . PHE A 1 237 ? 27.094 -6.52 -7.027 1 91.44 237 PHE A O 1
ATOM 1911 N N . LYS A 1 238 ? 24.844 -6.344 -7.051 1 86.69 238 LYS A N 1
ATOM 1912 C CA . LYS A 1 238 ? 24.891 -4.98 -7.566 1 86.69 238 LYS A CA 1
ATOM 1913 C C . LYS A 1 238 ? 25.703 -4.066 -6.652 1 86.69 238 LYS A C 1
ATOM 1915 O O . LYS A 1 238 ? 26.531 -3.283 -7.125 1 86.69 238 LYS A O 1
ATOM 1920 N N . VAL A 1 239 ? 25.469 -4.152 -5.383 1 89.44 239 VAL A N 1
ATOM 1921 C CA . VAL A 1 239 ? 26.156 -3.312 -4.406 1 89.44 239 VAL A CA 1
ATOM 1922 C C . VAL A 1 239 ? 27.625 -3.746 -4.297 1 89.44 239 VAL A C 1
ATOM 1924 O O . VAL A 1 239 ? 28.531 -2.908 -4.273 1 89.44 239 VAL A O 1
ATOM 1927 N N . GLU A 1 240 ? 27.844 -5.059 -4.258 1 90.38 240 GLU A N 1
ATOM 1928 C CA . GLU A 1 240 ? 29.203 -5.582 -4.113 1 90.38 240 GLU A CA 1
ATOM 1929 C C . GLU A 1 240 ? 30.078 -5.188 -5.297 1 90.38 240 GLU A C 1
ATOM 1931 O O . GLU A 1 240 ? 31.266 -4.945 -5.137 1 90.38 240 GLU A O 1
ATOM 1936 N N . LEU A 1 241 ? 29.531 -5.086 -6.43 1 89.81 241 LEU A N 1
ATOM 1937 C CA . LEU A 1 241 ? 30.281 -4.797 -7.648 1 89.81 241 LEU A CA 1
ATOM 1938 C C . LEU A 1 241 ? 30.672 -3.324 -7.711 1 89.81 241 LEU A C 1
ATOM 1940 O O . LEU A 1 241 ? 31.562 -2.945 -8.484 1 89.81 241 LEU A O 1
ATOM 1944 N N . THR A 1 242 ? 29.984 -2.484 -6.938 1 84.81 242 THR A N 1
ATOM 1945 C CA . THR A 1 242 ? 30.312 -1.063 -6.922 1 84.81 242 THR A CA 1
ATOM 1946 C C . THR A 1 242 ? 31.516 -0.796 -6.008 1 84.81 242 THR A C 1
ATOM 1948 O O . THR A 1 242 ? 32.125 0.269 -6.078 1 84.81 242 THR A O 1
ATOM 1951 N N . LYS A 1 243 ? 31.875 -1.753 -5.18 1 86.12 243 LYS A N 1
ATOM 1952 C CA . LYS A 1 243 ? 33 -1.596 -4.27 1 86.12 243 LYS A CA 1
ATOM 1953 C C . LYS A 1 243 ? 34.344 -1.811 -4.996 1 86.12 243 LYS A C 1
ATOM 1955 O O . LYS A 1 243 ? 34.344 -2.234 -6.152 1 86.12 243 LYS A O 1
ATOM 1960 N N . GLU A 1 244 ? 35.375 -1.394 -4.348 1 86.31 244 GLU A N 1
ATOM 1961 C CA . GLU A 1 244 ? 36.688 -1.566 -4.926 1 86.31 244 GLU A CA 1
ATOM 1962 C C . GLU A 1 244 ? 37.188 -2.996 -4.746 1 86.31 244 GLU A C 1
ATOM 1964 O O . GLU A 1 244 ? 37.219 -3.512 -3.625 1 86.31 244 GLU A O 1
ATOM 1969 N N . HIS A 1 245 ? 37.406 -3.689 -5.879 1 89.06 245 HIS A N 1
ATOM 1970 C CA . HIS A 1 245 ? 37.906 -5.062 -5.863 1 89.06 245 HIS A CA 1
ATOM 1971 C C . HIS A 1 245 ? 39.094 -5.223 -6.785 1 89.06 245 HIS A C 1
ATOM 1973 O O . HIS A 1 245 ? 39.344 -4.379 -7.645 1 89.06 245 HIS A O 1
ATOM 1979 N N . THR A 1 246 ? 39.875 -6.242 -6.48 1 90.56 246 THR A N 1
ATOM 1980 C CA . THR A 1 246 ? 40.906 -6.641 -7.422 1 90.56 246 THR A CA 1
ATOM 1981 C C . THR A 1 246 ? 40.312 -7.156 -8.719 1 90.56 246 THR A C 1
ATOM 1983 O O . THR A 1 246 ? 39.125 -7.477 -8.766 1 90.56 246 THR A O 1
ATOM 1986 N N . GLU A 1 247 ? 41.062 -7.117 -9.773 1 87.94 247 GLU A N 1
ATOM 1987 C CA . GLU A 1 247 ? 40.594 -7.574 -11.07 1 87.94 247 GLU A CA 1
ATOM 1988 C C . GLU A 1 247 ? 40.094 -9.016 -10.992 1 87.94 247 GLU A C 1
ATOM 1990 O O . GLU A 1 247 ? 39.062 -9.359 -11.602 1 87.94 247 GLU A O 1
ATOM 1995 N N . ASP A 1 248 ? 40.812 -9.82 -10.242 1 90.19 248 ASP A N 1
ATOM 1996 C CA . ASP A 1 248 ? 40.469 -11.227 -10.109 1 90.19 248 ASP A CA 1
ATOM 1997 C C . ASP A 1 248 ? 39.156 -11.375 -9.344 1 90.19 248 ASP A C 1
ATOM 1999 O O . ASP A 1 248 ? 38.312 -12.203 -9.703 1 90.19 248 ASP A O 1
ATOM 2003 N N . GLU A 1 249 ? 39 -10.578 -8.336 1 92 249 GLU A N 1
ATOM 2004 C CA . GLU A 1 249 ? 37.781 -10.625 -7.531 1 92 249 GLU A CA 1
ATOM 2005 C C . GLU A 1 249 ? 36.562 -10.117 -8.312 1 92 249 GLU A C 1
ATOM 2007 O O . GLU A 1 249 ? 35.469 -10.641 -8.18 1 92 249 GLU A O 1
ATOM 2012 N N . LEU A 1 250 ? 36.812 -9.141 -9.078 1 91.06 250 LEU A N 1
ATOM 2013 C CA . LEU A 1 250 ? 35.75 -8.586 -9.914 1 91.06 250 LEU A CA 1
ATOM 2014 C C . LEU A 1 250 ? 35.281 -9.609 -10.938 1 91.06 250 LEU A C 1
ATOM 2016 O O . LEU A 1 250 ? 34.094 -9.703 -11.219 1 91.06 250 LEU A O 1
ATOM 2020 N N . ARG A 1 251 ? 36.25 -10.266 -11.492 1 90.38 251 ARG A N 1
ATOM 2021 C CA . ARG A 1 251 ? 35.906 -11.305 -12.453 1 90.38 251 ARG A CA 1
ATOM 2022 C C . ARG A 1 251 ? 35.094 -12.422 -11.797 1 90.38 251 ARG A C 1
ATOM 2024 O O . ARG A 1 251 ? 34.125 -12.93 -12.375 1 90.38 251 ARG A O 1
ATOM 2031 N N . ARG A 1 252 ? 35.469 -12.734 -10.641 1 92.75 252 ARG A N 1
ATOM 2032 C CA . ARG A 1 252 ? 34.781 -13.781 -9.906 1 92.75 252 ARG A CA 1
ATOM 2033 C C . ARG A 1 252 ? 33.344 -13.352 -9.57 1 92.75 252 ARG A C 1
ATOM 2035 O O . ARG A 1 252 ? 32.406 -14.109 -9.789 1 92.75 252 ARG A O 1
ATOM 2042 N N . LEU A 1 253 ? 33.25 -12.188 -9.039 1 93 253 LEU A N 1
ATOM 2043 C CA . LEU A 1 253 ? 31.938 -11.664 -8.656 1 93 253 LEU A CA 1
ATOM 2044 C C . LEU A 1 253 ? 31.031 -11.547 -9.875 1 93 253 LEU A C 1
ATOM 2046 O O . LEU A 1 253 ? 29.844 -11.844 -9.797 1 93 253 LEU A O 1
ATOM 2050 N N . SER A 1 254 ? 31.547 -11.156 -10.914 1 91.19 254 SER A N 1
ATOM 2051 C CA . SER A 1 254 ? 30.781 -11.023 -12.156 1 91.19 254 SER A CA 1
ATOM 2052 C C . SER A 1 254 ? 30.312 -12.383 -12.664 1 91.19 254 SER A C 1
ATOM 2054 O O . SER A 1 254 ? 29.203 -12.523 -13.164 1 91.19 254 SER A O 1
ATOM 2056 N N . ALA A 1 255 ? 31.156 -13.328 -12.562 1 92.56 255 ALA A N 1
ATOM 2057 C CA . ALA A 1 255 ? 30.812 -14.688 -12.992 1 92.56 255 ALA A CA 1
ATOM 2058 C C . ALA A 1 255 ? 29.719 -15.273 -12.125 1 92.56 255 ALA A C 1
ATOM 2060 O O . ALA A 1 255 ? 28.797 -15.938 -12.633 1 92.56 255 ALA A O 1
ATOM 2061 N N . GLU A 1 256 ? 29.859 -15.031 -10.867 1 93.44 256 GLU A N 1
ATOM 2062 C CA . GLU A 1 256 ? 28.844 -15.531 -9.945 1 93.44 256 GLU A CA 1
ATOM 2063 C C . GLU A 1 256 ? 27.5 -14.867 -10.203 1 93.44 256 GLU A C 1
ATOM 2065 O O . GLU A 1 256 ? 26.453 -15.516 -10.125 1 93.44 256 GLU A O 1
ATOM 2070 N N . ARG A 1 257 ? 27.547 -13.594 -10.359 1 92.69 257 ARG A N 1
ATOM 2071 C CA . ARG A 1 257 ? 26.312 -12.867 -10.695 1 92.69 257 ARG A CA 1
ATOM 2072 C C . ARG A 1 257 ? 25.688 -13.414 -11.969 1 92.69 257 ARG A C 1
ATOM 2074 O O . ARG A 1 257 ? 24.484 -13.656 -12.016 1 92.69 257 ARG A O 1
ATOM 2081 N N . GLU A 1 258 ? 26.469 -13.562 -12.969 1 91.75 258 GLU A N 1
ATOM 2082 C CA . GLU A 1 258 ? 25.984 -14.086 -14.242 1 91.75 258 GLU A CA 1
ATOM 2083 C C . GLU A 1 258 ? 25.406 -15.484 -14.078 1 91.75 258 GLU A C 1
ATOM 2085 O O . GLU A 1 258 ? 24.406 -15.828 -14.711 1 91.75 258 GLU A O 1
ATOM 2090 N N . LEU A 1 259 ? 26.078 -16.266 -13.32 1 93.19 259 LEU A N 1
ATOM 2091 C CA . LEU A 1 259 ? 25.594 -17.609 -13.055 1 93.19 259 LEU A CA 1
ATOM 2092 C C . LEU A 1 259 ? 24.219 -17.578 -12.391 1 93.19 259 LEU A C 1
ATOM 2094 O O . LEU A 1 259 ? 23.328 -18.344 -12.75 1 93.19 259 LEU A O 1
ATOM 2098 N N . HIS A 1 260 ? 24.094 -16.734 -11.414 1 93 260 HIS A N 1
ATOM 2099 C CA . HIS A 1 260 ? 22.812 -16.578 -10.734 1 93 260 HIS A CA 1
ATOM 2100 C C . HIS A 1 260 ? 21.719 -16.172 -11.711 1 93 260 HIS A C 1
ATOM 2102 O O . HIS A 1 260 ? 20.609 -16.719 -11.695 1 93 260 HIS A O 1
ATOM 2108 N N . LEU A 1 261 ? 22 -15.227 -12.516 1 91.38 261 LEU A N 1
ATOM 2109 C CA . LEU A 1 261 ? 21.047 -14.742 -13.5 1 91.38 261 LEU A CA 1
ATOM 2110 C C . LEU A 1 261 ? 20.672 -15.836 -14.492 1 91.38 261 LEU A C 1
ATOM 2112 O O . LEU A 1 261 ? 19.516 -15.961 -14.883 1 91.38 261 LEU A O 1
ATOM 2116 N N . ARG A 1 262 ? 21.641 -16.562 -14.859 1 91.75 262 ARG A N 1
ATOM 2117 C CA . ARG A 1 262 ? 21.391 -17.656 -15.797 1 91.75 262 ARG A CA 1
ATOM 2118 C C . ARG A 1 262 ? 20.484 -18.719 -15.172 1 91.75 262 ARG A C 1
ATOM 2120 O O . ARG A 1 262 ? 19.594 -19.25 -15.836 1 91.75 262 ARG A O 1
ATOM 2127 N N . LYS A 1 263 ? 20.797 -19 -13.953 1 92.12 263 LYS A N 1
ATOM 2128 C CA . LYS A 1 263 ? 19.938 -19.953 -13.25 1 92.12 263 LYS A CA 1
ATOM 2129 C C . LYS A 1 263 ? 18.5 -19.453 -13.211 1 92.12 263 LYS A C 1
ATOM 2131 O O . LYS A 1 263 ? 17.562 -20.25 -13.367 1 92.12 263 LYS A O 1
ATOM 2136 N N . GLY A 1 264 ? 18.359 -18.172 -12.945 1 92.12 264 GLY A N 1
ATOM 2137 C CA . GLY A 1 264 ? 17.031 -17.609 -12.969 1 92.12 264 GLY A CA 1
ATOM 2138 C C . GLY A 1 264 ? 16.375 -17.656 -14.336 1 92.12 264 GLY A C 1
ATOM 2139 O O . GLY A 1 264 ? 15.188 -17.969 -14.453 1 92.12 264 GLY A O 1
ATOM 2140 N N . GLN A 1 265 ? 17.141 -17.516 -15.297 1 91.31 265 GLN A N 1
ATOM 2141 C CA . GLN A 1 265 ? 16.641 -17.453 -16.672 1 91.31 265 GLN A CA 1
ATOM 2142 C C . GLN A 1 265 ? 16.219 -18.828 -17.172 1 91.31 265 GLN A C 1
ATOM 2144 O O . GLN A 1 265 ? 15.281 -18.938 -17.969 1 91.31 265 GLN A O 1
ATOM 2149 N N . VAL A 1 266 ? 16.922 -19.797 -16.781 1 95.12 266 VAL A N 1
ATOM 2150 C CA . VAL A 1 266 ? 16.641 -21.156 -17.266 1 95.12 266 VAL A CA 1
ATOM 2151 C C . VAL A 1 266 ? 15.211 -21.547 -16.891 1 95.12 266 VAL A C 1
ATOM 2153 O O . VAL A 1 266 ? 14.523 -22.219 -17.688 1 95.12 266 VAL A O 1
ATOM 2156 N N . PHE A 1 267 ? 14.789 -21.188 -15.742 1 95.56 267 PHE A N 1
ATOM 2157 C CA . PHE A 1 267 ? 13.414 -21.469 -15.344 1 95.56 267 PHE A CA 1
ATOM 2158 C C . PHE A 1 267 ? 12.43 -20.906 -16.359 1 95.56 267 PHE A C 1
ATOM 2160 O O . PHE A 1 267 ? 11.5 -21.594 -16.781 1 95.56 267 PHE A O 1
ATOM 2167 N N . TYR A 1 268 ? 12.656 -19.75 -16.734 1 93.75 268 TYR A N 1
ATOM 2168 C CA . TYR A 1 268 ? 11.75 -19.078 -17.656 1 93.75 268 TYR A CA 1
ATOM 2169 C C . TYR A 1 268 ? 11.867 -19.672 -19.062 1 93.75 268 TYR A C 1
ATOM 2171 O O . TYR A 1 268 ? 10.875 -19.75 -19.797 1 93.75 268 TYR A O 1
ATOM 2179 N N . GLU A 1 269 ? 13.023 -20.078 -19.406 1 94.19 269 GLU A N 1
ATOM 2180 C CA . GLU A 1 269 ? 13.203 -20.75 -20.672 1 94.19 269 GLU A CA 1
ATOM 2181 C C . GLU A 1 269 ? 12.43 -22.062 -20.719 1 94.19 269 GLU A C 1
ATOM 2183 O O . GLU A 1 269 ? 11.781 -22.391 -21.719 1 94.19 269 GLU A O 1
ATOM 2188 N N . ARG A 1 270 ? 12.523 -22.781 -19.641 1 95.75 270 ARG A N 1
ATOM 2189 C CA . ARG A 1 270 ? 11.781 -24.031 -19.547 1 95.75 270 ARG A CA 1
ATOM 2190 C C . ARG A 1 270 ? 10.273 -23.781 -19.609 1 95.75 270 ARG A C 1
ATOM 2192 O O . ARG A 1 270 ? 9.539 -24.531 -20.25 1 95.75 270 ARG A O 1
ATOM 2199 N N . LYS A 1 271 ? 9.883 -22.828 -18.906 1 97 271 LYS A N 1
ATOM 2200 C CA . LYS A 1 271 ? 8.469 -22.484 -18.891 1 97 271 LYS A CA 1
ATOM 2201 C C . LYS A 1 271 ? 7.977 -22.094 -20.281 1 97 271 LYS A C 1
ATOM 2203 O O . LYS A 1 271 ? 6.91 -22.531 -20.719 1 97 271 LYS A O 1
ATOM 2208 N N . THR A 1 272 ? 8.758 -21.297 -20.984 1 94.81 272 THR A N 1
ATOM 2209 C CA . THR A 1 272 ? 8.414 -20.875 -22.344 1 94.81 272 THR A CA 1
ATOM 2210 C C . THR A 1 272 ? 8.375 -22.062 -23.281 1 94.81 272 THR A C 1
ATOM 2212 O O . THR A 1 272 ? 7.488 -22.156 -24.141 1 94.81 272 THR A O 1
ATOM 2215 N N . ALA A 1 273 ? 9.352 -22.891 -23.141 1 96.12 273 ALA A N 1
ATOM 2216 C CA . ALA A 1 273 ? 9.367 -24.109 -23.953 1 96.12 273 ALA A CA 1
ATOM 2217 C C . ALA A 1 273 ? 8.117 -24.953 -23.703 1 96.12 273 ALA A C 1
ATOM 2219 O O . ALA A 1 273 ? 7.527 -25.484 -24.656 1 96.12 273 ALA A O 1
ATOM 2220 N N . ALA A 1 274 ? 7.734 -25.062 -22.5 1 97.62 274 ALA A N 1
ATOM 2221 C CA . ALA A 1 274 ? 6.535 -25.812 -22.141 1 97.62 274 ALA A CA 1
ATOM 2222 C C . ALA A 1 274 ? 5.281 -25.156 -22.703 1 97.62 274 ALA A C 1
ATOM 2224 O O . ALA A 1 274 ? 4.344 -25.828 -23.125 1 97.62 274 ALA A O 1
ATOM 2225 N N . LEU A 1 275 ? 5.289 -23.875 -22.594 1 96.44 275 LEU A N 1
ATOM 2226 C CA . LEU A 1 275 ? 4.184 -23.094 -23.156 1 96.44 275 LEU A CA 1
ATOM 2227 C C . LEU A 1 275 ? 4.027 -23.375 -24.641 1 96.44 275 LEU A C 1
ATOM 2229 O O . LEU A 1 275 ? 2.924 -23.641 -25.109 1 96.44 275 LEU A O 1
ATOM 2233 N N . LEU A 1 276 ? 5.109 -23.344 -25.375 1 94.62 276 LEU A N 1
ATOM 2234 C CA . LEU A 1 276 ? 5.09 -23.578 -26.812 1 94.62 276 LEU A CA 1
ATOM 2235 C C . LEU A 1 276 ? 4.668 -25 -27.141 1 94.62 276 LEU A C 1
ATOM 2237 O O . LEU A 1 276 ? 3.889 -25.234 -28.062 1 94.62 276 LEU A O 1
ATOM 2241 N N . LYS A 1 277 ? 5.176 -25.875 -26.375 1 96.75 277 LYS A N 1
ATOM 2242 C CA . LYS A 1 277 ? 4.793 -27.266 -26.562 1 96.75 277 LYS A CA 1
ATOM 2243 C C . LYS A 1 277 ? 3.305 -27.469 -26.297 1 96.75 277 LYS A C 1
ATOM 2245 O O . LYS A 1 277 ? 2.639 -28.234 -27.016 1 96.75 277 LYS A O 1
ATOM 2250 N N . ALA A 1 278 ? 2.795 -26.859 -25.312 1 96.75 278 ALA A N 1
ATOM 2251 C CA . ALA A 1 278 ? 1.391 -27 -24.938 1 96.75 278 ALA A CA 1
ATOM 2252 C C . ALA A 1 278 ? 0.472 -26.438 -26.016 1 96.75 278 ALA A C 1
ATOM 2254 O O . ALA A 1 278 ? -0.666 -26.875 -26.172 1 96.75 278 ALA A O 1
ATOM 2255 N N . GLN A 1 279 ? 0.96 -25.5 -26.75 1 92.38 279 GLN A N 1
ATOM 2256 C CA . GLN A 1 279 ? 0.175 -24.891 -27.812 1 92.38 279 GLN A CA 1
ATOM 2257 C C . GLN A 1 279 ? 0.119 -25.781 -29.047 1 92.38 279 GLN A C 1
ATOM 2259 O O . GLN A 1 279 ? -0.823 -25.703 -29.844 1 92.38 279 GLN A O 1
ATOM 2264 N N . THR A 1 280 ? 1.11 -26.625 -29.172 1 92.06 280 THR A N 1
ATOM 2265 C CA . THR A 1 280 ? 1.229 -27.406 -30.391 1 92.06 280 THR A CA 1
ATOM 2266 C C . THR A 1 280 ? 0.779 -28.844 -30.172 1 92.06 280 THR A C 1
ATOM 2268 O O . THR A 1 280 ? 0.316 -29.5 -31.094 1 92.06 280 THR A O 1
ATOM 2271 N N . SER A 1 281 ? 0.911 -29.25 -29 1 92.56 281 SER A N 1
ATOM 2272 C CA . SER A 1 281 ? 0.604 -30.656 -28.719 1 92.56 281 SER A CA 1
ATOM 2273 C C . SER A 1 281 ? -0.811 -30.812 -28.172 1 92.56 281 SER A C 1
ATOM 2275 O O . SER A 1 281 ? -1.28 -29.969 -27.406 1 92.56 281 SER A O 1
ATOM 2277 N N . THR A 1 282 ? -1.449 -31.875 -28.516 1 91.38 282 THR A N 1
ATOM 2278 C CA . THR A 1 282 ? -2.82 -32.125 -28.078 1 91.38 282 THR A CA 1
ATOM 2279 C C . THR A 1 282 ? -2.842 -32.969 -26.812 1 91.38 282 THR A C 1
ATOM 2281 O O . THR A 1 282 ? -3.855 -33 -26.109 1 91.38 282 THR A O 1
ATOM 2284 N N . ASP A 1 283 ? -1.773 -33.594 -26.5 1 96.56 283 ASP A N 1
ATOM 2285 C CA . ASP A 1 283 ? -1.768 -34.5 -25.344 1 96.56 283 ASP A CA 1
ATOM 2286 C C . ASP A 1 283 ? -0.905 -33.938 -24.219 1 96.56 283 ASP A C 1
ATOM 2288 O O . ASP A 1 283 ? -0.483 -34.656 -23.328 1 96.56 283 ASP A O 1
ATOM 2292 N N . PHE A 1 284 ? -0.548 -32.688 -24.328 1 98 284 PHE A N 1
ATOM 2293 C CA . PHE A 1 284 ? 0.373 -32.062 -23.391 1 98 284 PHE A CA 1
ATOM 2294 C C . PHE A 1 284 ? -0.197 -30.75 -22.859 1 98 284 PHE A C 1
ATOM 2296 O O . PHE A 1 284 ? -0.778 -29.969 -23.609 1 98 284 PHE A O 1
ATOM 2303 N N . ALA A 1 285 ? -0.08 -30.594 -21.578 1 98.31 285 ALA A N 1
ATOM 2304 C CA . ALA A 1 285 ? -0.475 -29.328 -20.969 1 98.31 285 ALA A CA 1
ATOM 2305 C C . ALA A 1 285 ? 0.616 -28.797 -20.047 1 98.31 285 ALA A C 1
ATOM 2307 O O . ALA A 1 285 ? 1.356 -29.578 -19.438 1 98.31 285 ALA A O 1
ATOM 2308 N N . ALA A 1 286 ? 0.795 -27.531 -19.984 1 98.56 286 ALA A N 1
ATOM 2309 C CA . ALA A 1 286 ? 1.665 -26.812 -19.047 1 98.56 286 ALA A CA 1
ATOM 2310 C C . ALA A 1 286 ? 0.866 -25.844 -18.188 1 98.56 286 ALA A C 1
ATOM 2312 O O . ALA A 1 286 ? 0.056 -25.062 -18.703 1 98.56 286 ALA A O 1
ATOM 2313 N N . VAL A 1 287 ? 1.119 -25.922 -16.891 1 98.44 287 VAL A N 1
ATOM 2314 C CA . VAL A 1 287 ? 0.287 -25.141 -15.984 1 98.44 287 VAL A CA 1
ATOM 2315 C C . VAL A 1 287 ? 1.166 -24.438 -14.953 1 98.44 287 VAL A C 1
ATOM 2317 O O . VAL A 1 287 ? 2.131 -25.031 -14.453 1 98.44 287 VAL A O 1
ATOM 2320 N N . ALA A 1 288 ? 0.857 -23.156 -14.703 1 98.56 288 ALA A N 1
ATOM 2321 C CA . ALA A 1 288 ? 1.414 -22.422 -13.57 1 98.56 288 ALA A CA 1
ATOM 2322 C C . ALA A 1 288 ? 0.37 -22.234 -12.477 1 98.56 288 ALA A C 1
ATOM 2324 O O . ALA A 1 288 ? -0.799 -21.953 -12.766 1 98.56 288 ALA A O 1
ATOM 2325 N N . PHE A 1 289 ? 0.769 -22.422 -11.227 1 98.38 289 PHE A N 1
ATOM 2326 C CA . PHE A 1 289 ? -0.209 -22.219 -10.172 1 98.38 289 PHE A CA 1
ATOM 2327 C C . PHE A 1 289 ? 0.434 -21.531 -8.969 1 98.38 289 PHE A C 1
ATOM 2329 O O . PHE A 1 289 ? 1.642 -21.656 -8.75 1 98.38 289 PHE A O 1
ATOM 2336 N N . ASP A 1 290 ? -0.322 -20.734 -8.273 1 96 290 ASP A N 1
ATOM 2337 C CA . ASP A 1 290 ? 0.122 -20 -7.102 1 96 290 ASP A CA 1
ATOM 2338 C C . ASP A 1 290 ? -1.064 -19.391 -6.348 1 96 290 ASP A C 1
ATOM 2340 O O . ASP A 1 290 ? -2.146 -19.234 -6.918 1 96 290 ASP A O 1
ATOM 2344 N N . PHE A 1 291 ? -0.85 -19.156 -5.07 1 95.62 291 PHE A N 1
ATOM 2345 C CA . PHE A 1 291 ? -1.823 -18.375 -4.312 1 95.62 291 PHE A CA 1
ATOM 2346 C C . PHE A 1 291 ? -1.646 -16.875 -4.582 1 95.62 291 PHE A C 1
ATOM 2348 O O . PHE A 1 291 ? -0.52 -16.391 -4.68 1 95.62 291 PHE A O 1
ATOM 2355 N N . TRP A 1 292 ? -2.807 -16.219 -4.723 1 93.62 292 TRP A N 1
ATOM 2356 C CA . TRP A 1 292 ? -2.783 -14.758 -4.711 1 93.62 292 TRP A CA 1
ATOM 2357 C C . TRP A 1 292 ? -2.59 -14.227 -3.297 1 93.62 292 TRP A C 1
ATOM 2359 O O . TRP A 1 292 ? -2.732 -14.969 -2.322 1 93.62 292 TRP A O 1
ATOM 2369 N N . LYS A 1 293 ? -2.168 -12.961 -3.236 1 87.88 293 LYS A N 1
ATOM 2370 C CA . LYS A 1 293 ? -2.209 -12.273 -1.946 1 87.88 293 LYS A CA 1
ATOM 2371 C C . LYS A 1 293 ? -3.609 -12.32 -1.342 1 87.88 293 LYS A C 1
ATOM 2373 O O . LYS A 1 293 ? -4.605 -12.289 -2.066 1 87.88 293 LYS A O 1
ATOM 2378 N N . ASN A 1 294 ? -3.631 -12.414 0.014 1 89.81 294 ASN A N 1
ATOM 2379 C CA . ASN A 1 294 ? -4.922 -12.43 0.696 1 89.81 294 ASN A CA 1
ATOM 2380 C C . ASN A 1 294 ? -5.672 -11.117 0.496 1 89.81 294 ASN A C 1
ATOM 2382 O O . ASN A 1 294 ? -5.094 -10.039 0.632 1 89.81 294 ASN A O 1
ATOM 2386 N N . LEU A 1 295 ? -6.832 -11.219 0.101 1 91.19 295 LEU A N 1
ATOM 2387 C CA . LEU A 1 295 ? -7.664 -10.023 -0.057 1 91.19 295 LEU A CA 1
ATOM 2388 C C . LEU A 1 295 ? -8.555 -9.82 1.164 1 91.19 295 LEU A C 1
ATOM 2390 O O . LEU A 1 295 ? -9.203 -10.758 1.631 1 91.19 295 LEU A O 1
ATOM 2394 N N . PRO A 1 296 ? -8.555 -8.641 1.7 1 91.31 296 PRO A N 1
ATOM 2395 C CA . PRO A 1 296 ? -9.32 -8.375 2.916 1 91.31 296 PRO A CA 1
ATOM 2396 C C . PRO A 1 296 ? -10.812 -8.188 2.639 1 91.31 296 PRO A C 1
ATOM 2398 O O . PRO A 1 296 ? -11.188 -7.637 1.602 1 91.31 296 PRO A O 1
ATOM 2401 N N . THR A 1 297 ? -11.672 -8.602 3.518 1 94.25 297 THR A N 1
ATOM 2402 C CA . THR A 1 297 ? -13.109 -8.383 3.547 1 94.25 297 THR A CA 1
ATOM 2403 C C . THR A 1 297 ? -13.578 -8.023 4.953 1 94.25 297 THR A C 1
ATOM 2405 O O . THR A 1 297 ? -13.312 -8.758 5.906 1 94.25 297 THR A O 1
ATOM 2408 N N . PRO A 1 298 ? -14.258 -6.914 5.254 1 94.19 298 PRO A N 1
ATOM 2409 C CA . PRO A 1 298 ? -14.648 -5.957 4.215 1 94.19 298 PRO A CA 1
ATOM 2410 C C . PRO A 1 298 ? -13.484 -5.078 3.756 1 94.19 298 PRO A C 1
ATOM 2412 O O . PRO A 1 298 ? -12.57 -4.801 4.535 1 94.19 298 PRO A O 1
ATOM 2415 N N . ASN A 1 299 ? -13.461 -4.848 2.488 1 90.94 299 ASN A N 1
ATOM 2416 C CA . ASN A 1 299 ? -12.539 -3.879 1.899 1 90.94 299 ASN A CA 1
ATOM 2417 C C . ASN A 1 299 ? -13.203 -2.518 1.717 1 90.94 299 ASN A C 1
ATOM 2419 O O . ASN A 1 299 ? -13.75 -2.225 0.649 1 90.94 299 ASN A O 1
ATOM 2423 N N . ILE A 1 300 ? -13.133 -1.707 2.799 1 87.56 300 ILE A N 1
ATOM 2424 C CA . ILE A 1 300 ? -13.82 -0.42 2.82 1 87.56 300 ILE A CA 1
ATOM 2425 C C . ILE A 1 300 ? -12.82 0.692 3.129 1 87.56 300 ILE A C 1
ATOM 2427 O O . ILE A 1 300 ? -11.68 0.422 3.502 1 87.56 300 ILE A O 1
ATOM 2431 N N . SER A 1 301 ? -13.211 1.898 2.939 1 79.94 301 SER A N 1
ATOM 2432 C CA . SER A 1 301 ? -12.297 3.027 3.057 1 79.94 301 SER A CA 1
ATOM 2433 C C . SER A 1 301 ? -12.406 3.691 4.426 1 79.94 301 SER A C 1
ATOM 2435 O O . SER A 1 301 ? -11.734 4.688 4.695 1 79.94 301 SER A O 1
ATOM 2437 N N . THR A 1 302 ? -13.234 3.17 5.27 1 82.44 302 THR A N 1
ATOM 2438 C CA . THR A 1 302 ? -13.406 3.754 6.594 1 82.44 302 THR A CA 1
ATOM 2439 C C . THR A 1 302 ? -12.094 3.738 7.371 1 82.44 302 THR A C 1
ATOM 2441 O O . THR A 1 302 ? -11.375 2.738 7.359 1 82.44 302 THR A O 1
ATOM 2444 N N . ASN A 1 303 ? -11.828 4.727 8.023 1 74.38 303 ASN A N 1
ATOM 2445 C CA . ASN A 1 303 ? -10.562 4.883 8.734 1 74.38 303 ASN A CA 1
ATOM 2446 C C . ASN A 1 303 ? -10.328 3.742 9.719 1 74.38 303 ASN A C 1
ATOM 2448 O O . ASN A 1 303 ? -9.188 3.357 9.969 1 74.38 303 ASN A O 1
ATOM 2452 N N . ASP A 1 304 ? -11.32 3.176 10.211 1 76.44 304 ASP A N 1
ATOM 2453 C CA . ASP A 1 304 ? -11.242 2.137 11.234 1 76.44 304 ASP A CA 1
ATOM 2454 C C . ASP A 1 304 ? -10.562 0.881 10.688 1 76.44 304 ASP A C 1
ATOM 2456 O O . ASP A 1 304 ? -9.992 0.096 11.445 1 76.44 304 ASP A O 1
ATOM 2460 N N . VAL A 1 305 ? -10.633 0.715 9.414 1 80.5 305 VAL A N 1
ATOM 2461 C CA . VAL A 1 305 ? -10.125 -0.503 8.797 1 80.5 305 VAL A CA 1
ATOM 2462 C C . VAL A 1 305 ? -8.617 -0.6 9.016 1 80.5 305 VAL A C 1
ATOM 2464 O O . VAL A 1 305 ? -8.055 -1.699 9.07 1 80.5 305 VAL A O 1
ATOM 2467 N N . TYR A 1 306 ? -8.023 0.538 9.203 1 69.5 306 TYR A N 1
ATOM 2468 C CA . TYR A 1 306 ? -6.578 0.576 9.383 1 69.5 306 TYR A CA 1
ATOM 2469 C C . TYR A 1 306 ? -6.172 -0.054 10.711 1 69.5 306 TYR A C 1
ATOM 2471 O O . TYR A 1 306 ? -5.07 -0.589 10.836 1 69.5 306 TYR A O 1
ATOM 2479 N N . TYR A 1 307 ? -7.098 -0.061 11.641 1 68.25 307 TYR A N 1
ATOM 2480 C CA . TYR A 1 307 ? -6.734 -0.482 12.992 1 68.25 307 TYR A CA 1
ATOM 2481 C C . TYR A 1 307 ? -7.387 -1.814 13.336 1 68.25 307 TYR A C 1
ATOM 2483 O O . TYR A 1 307 ? -7.195 -2.338 14.438 1 68.25 307 TYR A O 1
ATOM 2491 N N . LYS A 1 308 ? -8.141 -2.295 12.469 1 78.44 308 LYS A N 1
ATOM 2492 C CA . LYS A 1 308 ? -8.898 -3.504 12.773 1 78.44 308 LYS A CA 1
ATOM 2493 C C . LYS A 1 308 ? -8.594 -4.617 11.773 1 78.44 308 LYS A C 1
ATOM 2495 O O . LYS A 1 308 ? -8.305 -4.348 10.609 1 78.44 308 LYS A O 1
ATOM 2500 N N . ARG A 1 309 ? -8.711 -5.891 12.297 1 81.75 309 ARG A N 1
ATOM 2501 C CA . ARG A 1 309 ? -8.453 -7.055 11.453 1 81.75 309 ARG A CA 1
ATOM 2502 C C . ARG A 1 309 ? -9.648 -7.348 10.547 1 81.75 309 ARG A C 1
ATOM 2504 O O . ARG A 1 309 ? -10.797 -7.23 10.977 1 81.75 309 ARG A O 1
ATOM 2511 N N . GLN A 1 310 ? -9.391 -7.73 9.383 1 90.5 310 GLN A N 1
ATOM 2512 C CA . GLN A 1 310 ? -10.406 -8.109 8.406 1 90.5 310 GLN A CA 1
ATOM 2513 C C . GLN A 1 310 ? -10.352 -9.602 8.102 1 90.5 310 GLN A C 1
ATOM 2515 O O . GLN A 1 310 ? -9.391 -10.281 8.484 1 90.5 310 GLN A O 1
ATOM 2520 N N . LEU A 1 311 ? -11.414 -10.117 7.531 1 94.06 311 LEU A N 1
ATOM 2521 C CA . LEU A 1 311 ? -11.453 -11.5 7.07 1 94.06 311 LEU A CA 1
ATOM 2522 C C . LEU A 1 311 ? -10.617 -11.672 5.805 1 94.06 311 LEU A C 1
ATOM 2524 O O . LEU A 1 311 ? -10.688 -10.844 4.895 1 94.06 311 LEU A O 1
ATOM 2528 N N . SER A 1 312 ? -9.859 -12.781 5.758 1 91.69 312 SER A N 1
ATOM 2529 C CA . SER A 1 312 ? -9.008 -13.023 4.598 1 91.69 312 SER A CA 1
ATOM 2530 C C . SER A 1 312 ? -9.727 -13.867 3.551 1 91.69 312 SER A C 1
ATOM 2532 O O . SER A 1 312 ? -10.25 -14.938 3.861 1 91.69 312 SER A O 1
ATOM 2534 N N . ALA A 1 313 ? -9.766 -13.406 2.367 1 95.44 313 ALA A N 1
ATOM 2535 C CA . ALA A 1 313 ? -10.227 -14.164 1.211 1 95.44 313 ALA A CA 1
ATOM 2536 C C . ALA A 1 313 ? -9.047 -14.719 0.416 1 95.44 313 ALA A C 1
ATOM 2538 O O . ALA A 1 313 ? -8.172 -13.969 -0.016 1 95.44 313 ALA A O 1
ATOM 2539 N N . PHE A 1 314 ? -9.078 -16.031 0.243 1 95.38 314 PHE A N 1
ATOM 2540 C CA . PHE A 1 314 ? -7.984 -16.719 -0.444 1 95.38 314 PHE A CA 1
ATOM 2541 C C . PHE A 1 314 ? -8.359 -17.016 -1.89 1 95.38 314 PHE A C 1
ATOM 2543 O O . PHE A 1 314 ? -9.523 -17.312 -2.189 1 95.38 314 PHE A O 1
ATOM 2550 N N . THR A 1 315 ? -7.379 -16.906 -2.75 1 97.69 315 THR A N 1
ATOM 2551 C CA . THR A 1 315 ? -7.566 -17.266 -4.152 1 97.69 315 THR A CA 1
ATOM 2552 C C . THR A 1 315 ? -6.379 -18.078 -4.664 1 97.69 315 THR A C 1
ATOM 2554 O O . THR A 1 315 ? -5.238 -17.609 -4.602 1 97.69 315 THR A O 1
ATOM 2557 N N . PHE A 1 316 ? -6.645 -19.281 -5.039 1 98.12 316 PHE A N 1
ATOM 2558 C CA . PHE A 1 316 ? -5.656 -20.141 -5.676 1 98.12 316 PHE A CA 1
ATOM 2559 C C . PHE A 1 316 ? -5.801 -20.109 -7.195 1 98.12 316 PHE A C 1
ATOM 2561 O O . PHE A 1 316 ? -6.863 -20.438 -7.73 1 98.12 316 PHE A O 1
ATOM 2568 N N . ASN A 1 317 ? -4.711 -19.688 -7.812 1 98.38 317 ASN A N 1
ATOM 2569 C CA . ASN A 1 317 ? -4.695 -19.406 -9.242 1 98.38 317 ASN A CA 1
ATOM 2570 C C . ASN A 1 317 ? -3.992 -20.516 -10.023 1 98.38 317 ASN A C 1
ATOM 2572 O O . ASN A 1 317 ? -2.82 -20.797 -9.781 1 98.38 317 ASN A O 1
ATOM 2576 N N . ILE A 1 318 ? -4.711 -21.203 -10.938 1 98.56 318 ILE A N 1
ATOM 2577 C CA . ILE A 1 318 ? -4.129 -22.141 -11.898 1 98.56 318 ILE A CA 1
ATOM 2578 C C . ILE A 1 318 ? -4.23 -21.547 -13.305 1 98.56 318 ILE A C 1
ATOM 2580 O O . ILE A 1 318 ? -5.332 -21.312 -13.812 1 98.56 318 ILE A O 1
ATOM 2584 N N . HIS A 1 319 ? -3.119 -21.297 -13.906 1 98.31 319 HIS A N 1
ATOM 2585 C CA . HIS A 1 319 ? -3.043 -20.719 -15.234 1 98.31 319 HIS A CA 1
ATOM 2586 C C . HIS A 1 319 ? -2.557 -21.734 -16.266 1 98.31 319 HIS A C 1
ATOM 2588 O O . HIS A 1 319 ? -1.422 -22.219 -16.172 1 98.31 319 HIS A O 1
ATOM 2594 N N . ASN A 1 320 ? -3.396 -22.125 -17.156 1 97.69 320 ASN A N 1
ATOM 2595 C CA . ASN A 1 320 ? -2.969 -22.953 -18.281 1 97.69 320 ASN A CA 1
ATOM 2596 C C . ASN A 1 320 ? -2.127 -22.156 -19.266 1 97.69 320 ASN A C 1
ATOM 2598 O O . ASN A 1 320 ? -2.641 -21.266 -19.953 1 97.69 320 ASN A O 1
ATOM 2602 N N . LEU A 1 321 ? -0.902 -22.469 -19.391 1 96.94 321 LEU A N 1
ATOM 2603 C CA . LEU A 1 321 ? 0.043 -21.688 -20.172 1 96.94 321 LEU A CA 1
ATOM 2604 C C . LEU A 1 321 ? -0.276 -21.781 -21.672 1 96.94 321 LEU A C 1
ATOM 2606 O O . LEU A 1 321 ? -0.08 -20.812 -22.406 1 96.94 321 LEU A O 1
ATOM 2610 N N . GLY A 1 322 ? -0.731 -22.859 -22.125 1 93.88 322 GLY A N 1
ATOM 2611 C CA . GLY A 1 322 ? -0.993 -23.078 -23.547 1 93.88 322 GLY A CA 1
ATOM 2612 C C . GLY A 1 322 ? -2.242 -22.359 -24.031 1 93.88 322 GLY A C 1
ATOM 2613 O O . GLY A 1 322 ? -2.246 -21.766 -25.109 1 93.88 322 GLY A O 1
ATOM 2614 N N . THR A 1 323 ? -3.285 -22.406 -23.281 1 93.19 323 THR A N 1
ATOM 2615 C CA . THR A 1 323 ? -4.578 -21.875 -23.703 1 93.19 323 THR A CA 1
ATOM 2616 C C . THR A 1 323 ? -4.848 -20.516 -23.062 1 93.19 323 THR A C 1
ATOM 2618 O O . THR A 1 323 ? -5.746 -19.797 -23.484 1 93.19 323 THR A O 1
ATOM 2621 N N . ASP A 1 324 ? -4.184 -20.172 -21.984 1 93.25 324 ASP A N 1
ATOM 2622 C CA . ASP A 1 324 ? -4.348 -18.938 -21.203 1 93.25 324 ASP A CA 1
ATOM 2623 C C . ASP A 1 324 ? -5.656 -18.969 -20.422 1 93.25 324 ASP A C 1
ATOM 2625 O O . ASP A 1 324 ? -6.152 -17.922 -20 1 93.25 324 ASP A O 1
ATOM 2629 N N . GLU A 1 325 ? -6.203 -20.125 -20.359 1 95.44 325 GLU A N 1
ATOM 2630 C CA . GLU A 1 325 ? -7.348 -20.297 -19.469 1 95.44 325 GLU A CA 1
ATOM 2631 C C . GLU A 1 325 ? -6.922 -20.219 -18 1 95.44 325 GLU A C 1
ATOM 2633 O O . GLU A 1 325 ? -5.887 -20.766 -17.625 1 95.44 325 GLU A O 1
ATOM 2638 N N . VAL A 1 326 ? -7.723 -19.5 -17.266 1 97.62 326 VAL A N 1
ATOM 2639 C CA . VAL A 1 326 ? -7.367 -19.297 -15.859 1 97.62 326 VAL A CA 1
ATOM 2640 C C . VAL A 1 326 ? -8.492 -19.797 -14.969 1 97.62 326 VAL A C 1
ATOM 2642 O O . VAL A 1 326 ? -9.664 -19.516 -15.203 1 97.62 326 VAL A O 1
ATOM 2645 N N . HIS A 1 327 ? -8.148 -20.625 -14.047 1 98.38 327 HIS A N 1
ATOM 2646 C CA . HIS A 1 327 ? -9.078 -21.109 -13.031 1 98.38 327 HIS A CA 1
ATOM 2647 C C . HIS A 1 327 ? -8.734 -20.562 -11.656 1 98.38 327 HIS A C 1
ATOM 2649 O O . HIS A 1 327 ? -7.617 -20.734 -11.172 1 98.38 327 HIS A O 1
ATOM 2655 N N . LEU A 1 328 ? -9.711 -19.844 -11.07 1 98.56 328 LEU A N 1
ATOM 2656 C CA . LEU A 1 328 ? -9.523 -19.25 -9.75 1 98.56 328 LEU A CA 1
ATOM 2657 C C . LEU A 1 328 ? -10.344 -19.984 -8.695 1 98.56 328 LEU A C 1
ATOM 2659 O O . LEU A 1 328 ? -11.57 -19.891 -8.695 1 98.56 328 LEU A O 1
ATOM 2663 N N . PHE A 1 329 ? -9.656 -20.719 -7.855 1 98.69 329 PHE A N 1
ATOM 2664 C CA . PHE A 1 329 ? -10.312 -21.328 -6.707 1 98.69 329 PHE A CA 1
ATOM 2665 C C . PHE A 1 329 ? -10.383 -20.359 -5.539 1 98.69 329 PHE A C 1
ATOM 2667 O O . PHE A 1 329 ? -9.352 -19.938 -5.012 1 98.69 329 PHE A O 1
ATOM 2674 N N . THR A 1 330 ? -11.609 -19.984 -5.07 1 98.19 330 THR A N 1
ATOM 2675 C CA . THR A 1 330 ? -11.773 -18.906 -4.094 1 98.19 330 THR A CA 1
ATOM 2676 C C . THR A 1 330 ? -12.484 -19.422 -2.844 1 98.19 330 THR A C 1
ATOM 2678 O O . THR A 1 330 ? -13.445 -20.188 -2.939 1 98.19 330 THR A O 1
ATOM 2681 N N . TYR A 1 331 ? -11.969 -19.109 -1.707 1 97.06 331 TYR A N 1
ATOM 2682 C CA . TYR A 1 331 ? -12.578 -19.406 -0.42 1 97.06 331 TYR A CA 1
ATOM 2683 C C . TYR A 1 331 ? -12.055 -18.484 0.671 1 97.06 331 TYR A C 1
ATOM 2685 O O . TYR A 1 331 ? -11.133 -17.703 0.437 1 97.06 331 TYR A O 1
ATOM 2693 N N . ASP A 1 332 ? -12.648 -18.406 1.787 1 95.12 332 ASP A N 1
ATOM 2694 C CA . ASP A 1 332 ? -12.164 -17.578 2.883 1 95.12 332 ASP A CA 1
ATOM 2695 C C . ASP A 1 332 ? -11.562 -18.438 3.996 1 95.12 332 ASP A C 1
ATOM 2697 O O . ASP A 1 332 ? -11.578 -19.656 3.924 1 95.12 332 ASP A O 1
ATOM 2701 N N . GLU A 1 333 ? -11.055 -17.797 5.027 1 93 333 GLU A N 1
ATOM 2702 C CA . GLU A 1 333 ? -10.258 -18.469 6.051 1 93 333 GLU A CA 1
ATOM 2703 C C . GLU A 1 333 ? -11.117 -19.406 6.898 1 93 333 GLU A C 1
ATOM 2705 O O . GLU A 1 333 ? -10.594 -20.219 7.652 1 93 333 GLU A O 1
ATOM 2710 N N . THR A 1 334 ? -12.43 -19.375 6.797 1 94.75 334 THR A N 1
ATOM 2711 C CA . THR A 1 334 ? -13.297 -20.281 7.551 1 94.75 334 THR A CA 1
ATOM 2712 C C . THR A 1 334 ? -13.43 -21.625 6.836 1 94.75 334 THR A C 1
ATOM 2714 O O . THR A 1 334 ? -13.883 -22.609 7.43 1 94.75 334 THR A O 1
ATOM 2717 N N . VAL A 1 335 ? -13.102 -21.672 5.562 1 95.88 335 VAL A N 1
ATOM 2718 C CA . VAL A 1 335 ? -13.234 -22.875 4.766 1 95.88 335 VAL A CA 1
ATOM 2719 C C . VAL A 1 335 ? -11.961 -23.719 4.871 1 95.88 335 VAL A C 1
ATOM 2721 O O . VAL A 1 335 ? -12.023 -24.938 5.02 1 95.88 335 VAL A O 1
ATOM 2724 N N . GLY A 1 336 ? -10.891 -23.078 4.762 1 94.12 336 GLY A N 1
ATOM 2725 C CA . GLY A 1 336 ? -9.609 -23.766 4.809 1 94.12 336 GLY A CA 1
ATOM 2726 C C . GLY A 1 336 ? -8.43 -22.812 4.926 1 94.12 336 GLY A C 1
ATOM 2727 O O . GLY A 1 336 ? -8.609 -21.594 4.926 1 94.12 336 GLY A O 1
ATOM 2728 N N . LYS A 1 337 ? -7.277 -23.406 5.035 1 91.31 337 LYS A N 1
ATOM 2729 C CA . LYS A 1 337 ? -6.027 -22.641 5.074 1 91.31 337 LYS A CA 1
ATOM 2730 C C . LYS A 1 337 ? -5.332 -22.672 3.715 1 91.31 337 LYS A C 1
ATOM 2732 O O . LYS A 1 337 ? -5.988 -22.734 2.676 1 91.31 337 LYS A O 1
ATOM 2737 N N . LYS A 1 338 ? -4.094 -22.297 3.684 1 93.56 338 LYS A N 1
ATOM 2738 C CA . LYS A 1 338 ? -3.309 -22.297 2.451 1 93.56 338 LYS A CA 1
ATOM 2739 C C . LYS A 1 338 ? -2.18 -23.328 2.518 1 93.56 338 LYS A C 1
ATOM 2741 O O . LYS A 1 338 ? -1.031 -23.016 2.193 1 93.56 338 LYS A O 1
ATOM 2746 N N . GLY A 1 339 ? -2.557 -24.531 2.889 1 92.19 339 GLY A N 1
ATOM 2747 C CA . GLY A 1 339 ? -1.541 -25.562 3.055 1 92.19 339 GLY A CA 1
ATOM 2748 C C . GLY A 1 339 ? -1.434 -26.484 1.861 1 92.19 339 GLY A C 1
ATOM 2749 O O . GLY A 1 339 ? -2.057 -26.25 0.824 1 92.19 339 GLY A O 1
ATOM 2750 N N . SER A 1 340 ? -0.609 -27.516 2.051 1 94.38 340 SER A N 1
ATOM 2751 C CA . SER A 1 340 ? -0.319 -28.453 0.972 1 94.38 340 SER A CA 1
ATOM 2752 C C . SER A 1 340 ? -1.552 -29.281 0.609 1 94.38 340 SER A C 1
ATOM 2754 O O . SER A 1 340 ? -1.762 -29.609 -0.56 1 94.38 340 SER A O 1
ATOM 2756 N N . ASN A 1 341 ? -2.367 -29.625 1.576 1 96.31 341 ASN A N 1
ATOM 2757 C CA . ASN A 1 341 ? -3.588 -30.375 1.293 1 96.31 341 ASN A CA 1
ATOM 2758 C C . ASN A 1 341 ? -4.555 -29.562 0.436 1 96.31 341 ASN A C 1
ATOM 2760 O O . ASN A 1 341 ? -5.219 -30.109 -0.446 1 96.31 341 ASN A O 1
ATOM 2764 N N . GLU A 1 342 ? -4.684 -28.266 0.795 1 96.56 342 GLU A N 1
ATOM 2765 C CA . GLU A 1 342 ? -5.543 -27.406 -0.006 1 96.56 342 GLU A CA 1
ATOM 2766 C C . GLU A 1 342 ? -5.059 -27.328 -1.451 1 96.56 342 GLU A C 1
ATOM 2768 O O . GLU A 1 342 ? -5.852 -27.469 -2.385 1 96.56 342 GLU A O 1
ATOM 2773 N N . VAL A 1 343 ? -3.77 -27.172 -1.623 1 97.75 343 VAL A N 1
ATOM 2774 C CA . VAL A 1 343 ? -3.18 -27.094 -2.955 1 97.75 343 VAL A CA 1
ATOM 2775 C C . VAL A 1 343 ? -3.441 -28.391 -3.719 1 97.75 343 VAL A C 1
ATOM 2777 O O . VAL A 1 343 ? -3.938 -28.359 -4.848 1 97.75 343 VAL A O 1
ATOM 2780 N N . ALA A 1 344 ? -3.127 -29.516 -3.094 1 98.12 344 ALA A N 1
ATOM 2781 C CA . ALA A 1 344 ? -3.309 -30.812 -3.727 1 98.12 344 ALA A CA 1
ATOM 2782 C C . ALA A 1 344 ? -4.77 -31.031 -4.113 1 98.12 344 ALA A C 1
ATOM 2784 O O . ALA A 1 344 ? -5.059 -31.578 -5.18 1 98.12 344 ALA A O 1
ATOM 2785 N N . SER A 1 345 ? -5.676 -30.641 -3.242 1 98.12 345 SER A N 1
ATOM 2786 C CA . SER A 1 345 ? -7.102 -30.828 -3.494 1 98.12 345 SER A CA 1
ATOM 2787 C C . SER A 1 345 ? -7.551 -30.047 -4.723 1 98.12 345 SER A C 1
ATOM 2789 O O . SER A 1 345 ? -8.289 -30.578 -5.562 1 98.12 345 SER A O 1
ATOM 2791 N N . MET A 1 346 ? -7.141 -28.859 -4.793 1 98.44 346 MET A N 1
ATOM 2792 C CA . MET A 1 346 ? -7.559 -28 -5.91 1 98.44 346 MET A CA 1
ATOM 2793 C C . MET A 1 346 ? -6.891 -28.453 -7.207 1 98.44 346 MET A C 1
ATOM 2795 O O . MET A 1 346 ? -7.516 -28.422 -8.273 1 98.44 346 MET A O 1
ATOM 2799 N N . LEU A 1 347 ? -5.633 -28.891 -7.141 1 98.5 347 LEU A N 1
ATOM 2800 C CA . LEU A 1 347 ? -4.977 -29.453 -8.312 1 98.5 347 LEU A CA 1
ATOM 2801 C C . LEU A 1 347 ? -5.68 -30.734 -8.758 1 98.5 347 LEU A C 1
ATOM 2803 O O . LEU A 1 347 ? -5.82 -30.984 -9.953 1 98.5 347 LEU A O 1
ATOM 2807 N N . LEU A 1 348 ? -6.047 -31.547 -7.766 1 97.88 348 LEU A N 1
ATOM 2808 C CA . LEU A 1 348 ? -6.766 -32.781 -8.086 1 97.88 348 LEU A CA 1
ATOM 2809 C C . LEU A 1 348 ? -8.055 -32.469 -8.844 1 97.88 348 LEU A C 1
ATOM 2811 O O . LEU A 1 348 ? -8.344 -33.094 -9.867 1 97.88 348 LEU A O 1
ATOM 2815 N N . HIS A 1 349 ? -8.789 -31.516 -8.297 1 97.81 349 HIS A N 1
ATOM 2816 C CA . HIS A 1 349 ? -10.023 -31.109 -8.953 1 97.81 349 HIS A CA 1
ATOM 2817 C C . HIS A 1 349 ? -9.758 -30.625 -10.375 1 97.81 349 HIS A C 1
ATOM 2819 O O . HIS A 1 349 ? -10.469 -30.984 -11.305 1 97.81 349 HIS A O 1
ATOM 2825 N N . PHE A 1 350 ? -8.828 -29.844 -10.523 1 98.38 350 PHE A N 1
ATOM 2826 C CA . PHE A 1 350 ? -8.469 -29.297 -11.82 1 98.38 350 PHE A CA 1
ATOM 2827 C C . PHE A 1 350 ? -8.102 -30.406 -12.797 1 98.38 350 PHE A C 1
ATOM 2829 O O . PHE A 1 350 ? -8.609 -30.438 -13.922 1 98.38 350 PHE A O 1
ATOM 2836 N N . CYS A 1 351 ? -7.203 -31.328 -12.414 1 98 351 CYS A N 1
ATOM 2837 C CA . CYS A 1 351 ? -6.668 -32.375 -13.273 1 98 351 CYS A CA 1
ATOM 2838 C C . CYS A 1 351 ? -7.754 -33.375 -13.664 1 98 351 CYS A C 1
ATOM 2840 O O . CYS A 1 351 ? -7.723 -33.938 -14.758 1 98 351 CYS A O 1
ATOM 2842 N N . THR A 1 352 ? -8.719 -33.562 -12.781 1 96.19 352 THR A N 1
ATOM 2843 C CA . THR A 1 352 ? -9.688 -34.625 -13.016 1 96.19 352 THR A CA 1
ATOM 2844 C C . THR A 1 352 ? -10.961 -34.062 -13.648 1 96.19 352 THR A C 1
ATOM 2846 O O . THR A 1 352 ? -11.57 -34.719 -14.5 1 96.19 352 THR A O 1
ATOM 2849 N N . GLU A 1 353 ? -11.328 -32.844 -13.234 1 96.19 353 GLU A N 1
ATOM 2850 C CA . GLU A 1 353 ? -12.641 -32.344 -13.641 1 96.19 353 GLU A CA 1
ATOM 2851 C C . GLU A 1 353 ? -12.516 -31.25 -14.711 1 96.19 353 GLU A C 1
ATOM 2853 O O . GLU A 1 353 ? -13.422 -31.078 -15.539 1 96.19 353 GLU A O 1
ATOM 2858 N N . LEU A 1 354 ? -11.484 -30.531 -14.695 1 96.81 354 LEU A N 1
ATOM 2859 C CA . LEU A 1 354 ? -11.453 -29.344 -15.547 1 96.81 354 LEU A CA 1
ATOM 2860 C C . LEU A 1 354 ? -10.547 -29.562 -16.75 1 96.81 354 LEU A C 1
ATOM 2862 O O . LEU A 1 354 ? -10.844 -29.094 -17.859 1 96.81 354 LEU A O 1
ATOM 2866 N N . LEU A 1 355 ? -9.477 -30.266 -16.594 1 96.81 355 LEU A N 1
ATOM 2867 C CA . LEU A 1 355 ? -8.523 -30.5 -17.672 1 96.81 355 LEU A CA 1
ATOM 2868 C C . LEU A 1 355 ? -9.023 -31.594 -18.594 1 96.81 355 LEU A C 1
ATOM 2870 O O . LEU A 1 355 ? -9.586 -32.594 -18.141 1 96.81 355 LEU A O 1
ATOM 2874 N N . SER A 1 356 ? -8.805 -31.453 -19.828 1 95.31 356 SER A N 1
ATOM 2875 C CA . SER A 1 356 ? -9.242 -32.406 -20.828 1 95.31 356 SER A CA 1
ATOM 2876 C C . SER A 1 356 ? -8.664 -33.812 -20.547 1 95.31 356 SER A C 1
ATOM 2878 O O . SER A 1 356 ? -7.492 -33.938 -20.203 1 95.31 356 SER A O 1
ATOM 2880 N N . PRO A 1 357 ? -9.43 -34.812 -20.688 1 94.81 357 PRO A N 1
ATOM 2881 C CA . PRO A 1 357 ? -8.945 -36.188 -20.484 1 94.81 357 PRO A CA 1
ATOM 2882 C C . PRO A 1 357 ? -7.91 -36.625 -21.516 1 94.81 357 PRO A C 1
ATOM 2884 O O . PRO A 1 357 ? -7.18 -37.594 -21.312 1 94.81 357 PRO A O 1
ATOM 2887 N N . ASP A 1 358 ? -7.816 -35.844 -22.578 1 95.19 358 ASP A N 1
ATOM 2888 C CA . ASP A 1 358 ? -6.883 -36.188 -23.641 1 95.19 358 ASP A CA 1
ATOM 2889 C C . ASP A 1 358 ? -5.445 -35.844 -23.25 1 95.19 358 ASP A C 1
ATOM 2891 O O . ASP A 1 358 ? -4.496 -36.344 -23.859 1 95.19 358 ASP A O 1
ATOM 2895 N N . ILE A 1 359 ? -5.371 -35.031 -22.344 1 97.5 359 ILE A N 1
ATOM 2896 C CA . ILE A 1 359 ? -4.043 -34.625 -21.891 1 97.5 359 ILE A CA 1
ATOM 2897 C C . ILE A 1 359 ? -3.418 -35.781 -21.094 1 97.5 359 ILE A C 1
ATOM 2899 O O . ILE A 1 359 ? -3.965 -36.188 -20.062 1 97.5 359 ILE A O 1
ATOM 2903 N N . GLN A 1 360 ? -2.258 -36.219 -21.484 1 97.5 360 GLN A N 1
ATOM 2904 C CA . GLN A 1 360 ? -1.604 -37.344 -20.812 1 97.5 360 GLN A CA 1
ATOM 2905 C C . GLN A 1 360 ? -0.306 -36.906 -20.141 1 97.5 360 GLN A C 1
ATOM 2907 O O . GLN A 1 360 ? 0.2 -37.594 -19.25 1 97.5 360 GLN A O 1
ATOM 2912 N N . LYS A 1 361 ? 0.259 -35.844 -20.578 1 98.44 361 LYS A N 1
ATOM 2913 C CA . LYS A 1 361 ? 1.502 -35.281 -20.031 1 98.44 361 LYS A CA 1
ATOM 2914 C C . LYS A 1 361 ? 1.288 -33.906 -19.453 1 98.44 361 LYS A C 1
ATOM 2916 O O . LYS A 1 361 ? 0.666 -33.031 -20.094 1 98.44 361 LYS A O 1
ATOM 2921 N N . LEU A 1 362 ? 1.793 -33.719 -18.234 1 98.62 362 LEU A N 1
ATOM 2922 C CA . LEU A 1 362 ? 1.55 -32.469 -17.531 1 98.62 362 LEU A CA 1
ATOM 2923 C C . LEU A 1 362 ? 2.85 -31.906 -16.984 1 98.62 362 LEU A C 1
ATOM 2925 O O . LEU A 1 362 ? 3.623 -32.625 -16.344 1 98.62 362 LEU A O 1
ATOM 2929 N N . GLU A 1 363 ? 3.129 -30.688 -17.234 1 98.75 363 GLU A N 1
ATOM 2930 C CA . GLU A 1 363 ? 4.227 -29.953 -16.609 1 98.75 363 GLU A CA 1
ATOM 2931 C C . GLU A 1 363 ? 3.707 -28.859 -15.703 1 98.75 363 GLU A C 1
ATOM 2933 O O . GLU A 1 363 ? 2.848 -28.062 -16.094 1 98.75 363 GLU A O 1
ATOM 2938 N N . LEU A 1 364 ? 4.195 -28.844 -14.523 1 98.69 364 LEU A N 1
ATOM 2939 C CA . LEU A 1 364 ? 3.746 -27.906 -13.492 1 98.69 364 LEU A CA 1
ATOM 2940 C C . LEU A 1 364 ? 4.852 -26.922 -13.125 1 98.69 364 LEU A C 1
ATOM 2942 O O . LEU A 1 364 ? 6.016 -27.312 -12.992 1 98.69 364 LEU A O 1
ATOM 2946 N N . PHE A 1 365 ? 4.457 -25.672 -13.023 1 98.56 365 PHE A N 1
ATOM 2947 C CA . PHE A 1 365 ? 5.355 -24.609 -12.594 1 98.56 365 PHE A CA 1
ATOM 2948 C C . PHE A 1 365 ? 4.805 -23.906 -11.359 1 98.56 365 PHE A C 1
ATOM 2950 O O . PHE A 1 365 ? 3.662 -23.438 -11.352 1 98.56 365 PHE A O 1
ATOM 2957 N N . CYS A 1 366 ? 5.52 -23.797 -10.281 1 97.06 366 CYS A N 1
ATOM 2958 C CA . CYS A 1 366 ? 5.094 -23.125 -9.055 1 97.06 366 CYS A CA 1
ATOM 2959 C C . CYS A 1 366 ? 6.293 -22.578 -8.289 1 97.06 366 CYS A C 1
ATOM 2961 O O . CYS A 1 366 ? 7.441 -22.844 -8.648 1 97.06 366 CYS A O 1
ATOM 2963 N N . ASP A 1 367 ? 6.027 -21.75 -7.332 1 93 367 ASP A N 1
ATOM 2964 C CA . ASP A 1 367 ? 7.117 -21.188 -6.539 1 93 367 ASP A CA 1
ATOM 2965 C C . ASP A 1 367 ? 7.68 -22.234 -5.574 1 93 367 ASP A C 1
ATOM 2967 O O . ASP A 1 367 ? 7.195 -23.359 -5.523 1 93 367 ASP A O 1
ATOM 2971 N N . SER A 1 368 ? 8.695 -21.875 -4.809 1 91.56 368 SER A N 1
ATOM 2972 C CA . SER A 1 368 ? 9.406 -22.828 -3.959 1 91.56 368 SER A CA 1
ATOM 2973 C C . SER A 1 368 ? 8.93 -22.734 -2.512 1 91.56 368 SER A C 1
ATOM 2975 O O . SER A 1 368 ? 9.688 -23.047 -1.586 1 91.56 368 SER A O 1
ATOM 2977 N N . CYS A 1 369 ? 7.754 -22.312 -2.312 1 88.06 369 CYS A N 1
ATOM 2978 C CA . CYS A 1 369 ? 7.23 -22.219 -0.956 1 88.06 369 CYS A CA 1
ATOM 2979 C C . CYS A 1 369 ? 7.098 -23.594 -0.312 1 88.06 369 CYS A C 1
ATOM 2981 O O . CYS A 1 369 ? 6.328 -24.422 -0.784 1 88.06 369 CYS A O 1
ATOM 2983 N N . PRO A 1 370 ? 7.738 -23.812 0.781 1 87.88 370 PRO A N 1
ATOM 2984 C CA . PRO A 1 370 ? 7.754 -25.156 1.379 1 87.88 370 PRO A CA 1
ATOM 2985 C C . PRO A 1 370 ? 6.422 -25.531 2.029 1 87.88 370 PRO A C 1
ATOM 2987 O O . PRO A 1 370 ? 6.062 -26.703 2.082 1 87.88 370 PRO A O 1
ATOM 2990 N N . GLY A 1 371 ? 5.676 -24.641 2.5 1 86.12 371 GLY A N 1
ATOM 2991 C CA . GLY A 1 371 ? 4.422 -24.938 3.176 1 86.12 371 GLY A CA 1
ATOM 2992 C C . GLY A 1 371 ? 3.283 -25.234 2.219 1 86.12 371 GLY A C 1
ATOM 2993 O O . GLY A 1 371 ? 2.303 -25.875 2.592 1 86.12 371 GLY A O 1
ATOM 2994 N N . GLN A 1 372 ? 3.504 -24.828 0.945 1 92.06 372 GLN A N 1
ATOM 2995 C CA . GLN A 1 372 ? 2.393 -24.922 0.004 1 92.06 372 GLN A CA 1
ATOM 2996 C C . GLN A 1 372 ? 2.744 -25.828 -1.176 1 92.06 372 GLN A C 1
ATOM 2998 O O . GLN A 1 372 ? 2.004 -26.766 -1.496 1 92.06 372 GLN A O 1
ATOM 3003 N N . ASN A 1 373 ? 3.883 -25.562 -1.737 1 94 373 ASN A N 1
ATOM 3004 C CA . ASN A 1 373 ? 4.152 -26.156 -3.041 1 94 373 ASN A CA 1
ATOM 3005 C C . ASN A 1 373 ? 5.316 -27.141 -2.975 1 94 373 ASN A C 1
ATOM 3007 O O . ASN A 1 373 ? 5.152 -28.328 -3.279 1 94 373 ASN A O 1
ATOM 3011 N N . LYS A 1 374 ? 6.457 -26.703 -2.529 1 94.88 374 LYS A N 1
ATOM 3012 C CA . LYS A 1 374 ? 7.652 -27.547 -2.527 1 94.88 374 LYS A CA 1
ATOM 3013 C C . LYS A 1 374 ? 7.762 -28.344 -1.234 1 94.88 374 LYS A C 1
ATOM 3015 O O . LYS A 1 374 ? 8.594 -28.047 -0.377 1 94.88 374 LYS A O 1
ATOM 3020 N N . ASN A 1 375 ? 7.016 -29.406 -1.22 1 93.88 375 ASN A N 1
ATOM 3021 C CA . ASN A 1 375 ? 6.98 -30.234 -0.019 1 93.88 375 ASN A CA 1
ATOM 3022 C C . ASN A 1 375 ? 6.668 -31.688 -0.351 1 93.88 375 ASN A C 1
ATOM 3024 O O . ASN A 1 375 ? 6.406 -32.031 -1.508 1 93.88 375 ASN A O 1
ATOM 3028 N N . TRP A 1 376 ? 6.758 -32.469 0.673 1 95.94 376 TRP A N 1
ATOM 3029 C CA . TRP A 1 376 ? 6.637 -33.906 0.527 1 95.94 376 TRP A CA 1
ATOM 3030 C C . TRP A 1 376 ? 5.227 -34.312 0.085 1 95.94 376 TRP A C 1
ATOM 3032 O O . TRP A 1 376 ? 5.055 -35.219 -0.716 1 95.94 376 TRP A O 1
ATOM 3042 N N . THR A 1 377 ? 4.234 -33.594 0.509 1 95.75 377 THR A N 1
ATOM 3043 C CA . THR A 1 377 ? 2.848 -33.906 0.167 1 95.75 377 THR A CA 1
ATOM 3044 C C . THR A 1 377 ? 2.605 -33.719 -1.327 1 95.75 377 THR A C 1
ATOM 3046 O O . THR A 1 377 ? 2.006 -34.562 -1.979 1 95.75 377 THR A O 1
ATOM 3049 N N . ILE A 1 378 ? 3.088 -32.656 -1.887 1 97.56 378 ILE A N 1
ATOM 3050 C CA . ILE A 1 378 ? 2.861 -32.375 -3.295 1 97.56 378 ILE A CA 1
ATOM 3051 C C . ILE A 1 378 ? 3.654 -33.344 -4.168 1 97.56 378 ILE A C 1
ATOM 3053 O O . ILE A 1 378 ? 3.18 -33.75 -5.223 1 97.56 378 ILE A O 1
ATOM 3057 N N . LEU A 1 379 ? 4.859 -33.656 -3.762 1 97.56 379 LEU A N 1
ATOM 3058 C CA . LEU A 1 379 ? 5.641 -34.656 -4.504 1 97.56 379 LEU A CA 1
ATOM 3059 C C . LEU A 1 379 ? 4.91 -36 -4.559 1 97.56 379 LEU A C 1
ATOM 3061 O O . LEU A 1 379 ? 4.781 -36.594 -5.629 1 97.56 379 LEU A O 1
ATOM 3065 N N . ARG A 1 380 ? 4.449 -36.438 -3.416 1 96.56 380 ARG A N 1
ATOM 3066 C CA . ARG A 1 380 ? 3.682 -37.688 -3.361 1 96.56 380 ARG A CA 1
ATOM 3067 C C . ARG A 1 380 ? 2.414 -37.594 -4.203 1 96.56 380 ARG A C 1
ATOM 3069 O O . ARG A 1 380 ? 2.023 -38.562 -4.867 1 96.56 380 ARG A O 1
ATOM 3076 N N . PHE A 1 381 ? 1.808 -36.469 -4.18 1 97.44 381 PHE A N 1
ATOM 3077 C CA . PHE A 1 381 ? 0.583 -36.25 -4.93 1 97.44 381 PHE A CA 1
ATOM 3078 C C . PHE A 1 381 ? 0.828 -36.406 -6.426 1 97.44 381 PHE A C 1
ATOM 3080 O O . PHE A 1 381 ? 0.025 -37 -7.133 1 97.44 381 PHE A O 1
ATOM 3087 N N . CYS A 1 382 ? 1.919 -35.812 -6.91 1 97.94 382 CYS A N 1
ATOM 3088 C CA . CYS A 1 382 ? 2.25 -35.938 -8.32 1 97.94 382 CYS A CA 1
ATOM 3089 C C . CYS A 1 382 ? 2.465 -37.406 -8.695 1 97.94 382 CYS A C 1
ATOM 3091 O O . CYS A 1 382 ? 2.029 -37.844 -9.766 1 97.94 382 CYS A O 1
ATOM 3093 N N . HIS A 1 383 ? 3.168 -38.062 -7.855 1 97 383 HIS A N 1
ATOM 3094 C CA . HIS A 1 383 ? 3.334 -39.5 -8.07 1 97 383 HIS A CA 1
ATOM 3095 C C . HIS A 1 383 ? 1.986 -40.219 -8.117 1 97 383 HIS A C 1
ATOM 3097 O O . HIS A 1 383 ? 1.757 -41.062 -8.984 1 97 383 HIS A O 1
ATOM 3103 N N . PHE A 1 384 ? 1.174 -39.938 -7.191 1 95.94 384 PHE A N 1
ATOM 3104 C CA . PHE A 1 384 ? -0.178 -40.469 -7.094 1 95.94 384 PHE A CA 1
ATOM 3105 C C . PHE A 1 384 ? -0.938 -40.25 -8.398 1 95.94 384 PHE A C 1
ATOM 3107 O O . PHE A 1 384 ? -1.62 -41.156 -8.875 1 95.94 384 PHE A O 1
ATOM 3114 N N . LEU A 1 385 ? -0.861 -39.094 -9.039 1 97.12 385 LEU A N 1
ATOM 3115 C CA . LEU A 1 385 ? -1.567 -38.781 -10.273 1 97.12 385 LEU A CA 1
ATOM 3116 C C . LEU A 1 385 ? -1.141 -39.688 -11.406 1 97.12 385 LEU A C 1
ATOM 3118 O O . LEU A 1 385 ? -1.939 -40.031 -12.289 1 97.12 385 LEU A O 1
ATOM 3122 N N . VAL A 1 386 ? 0.117 -40.156 -11.336 1 97.25 386 VAL A N 1
ATOM 3123 C CA . VAL A 1 386 ? 0.676 -40.938 -12.438 1 97.25 386 VAL A CA 1
ATOM 3124 C C . VAL A 1 386 ? 0.447 -42.406 -12.18 1 97.25 386 VAL A C 1
ATOM 3126 O O . VAL A 1 386 ? 0.024 -43.156 -13.078 1 97.25 386 VAL A O 1
ATOM 3129 N N . HIS A 1 387 ? 0.637 -42.875 -10.961 1 93.69 387 HIS A N 1
ATOM 3130 C CA . HIS A 1 387 ? 0.771 -44.312 -10.758 1 93.69 387 HIS A CA 1
ATOM 3131 C C . HIS A 1 387 ? -0.457 -44.906 -10.055 1 93.69 387 HIS A C 1
ATOM 3133 O O . HIS A 1 387 ? -0.738 -46.094 -10.164 1 93.69 387 HIS A O 1
ATOM 3139 N N . ILE A 1 388 ? -1.092 -44.125 -9.352 1 91.81 388 ILE A N 1
ATOM 3140 C CA . ILE A 1 388 ? -2.24 -44.656 -8.617 1 91.81 388 ILE A CA 1
ATOM 3141 C C . ILE A 1 388 ? -3.531 -44.25 -9.328 1 91.81 388 ILE A C 1
ATOM 3143 O O . ILE A 1 388 ? -4.312 -45.094 -9.742 1 91.81 388 ILE A O 1
ATOM 3147 N N . LYS A 1 389 ? -3.719 -42.969 -9.477 1 93 389 LYS A N 1
ATOM 3148 C CA . LYS A 1 389 ? -4.902 -42.5 -10.195 1 93 389 LYS A CA 1
ATOM 3149 C C . LYS A 1 389 ? -4.773 -42.75 -11.695 1 93 389 LYS A C 1
ATOM 3151 O O . LYS A 1 389 ? -5.781 -42.844 -12.398 1 93 389 LYS A O 1
ATOM 3156 N N . LYS A 1 390 ? -3.531 -42.812 -12.211 1 95 390 LYS A N 1
ATOM 3157 C CA . LYS A 1 390 ? -3.205 -43.031 -13.617 1 95 390 LYS A CA 1
ATOM 3158 C C . LYS A 1 390 ? -3.881 -42.031 -14.523 1 95 390 LYS A C 1
ATOM 3160 O O . LYS A 1 390 ? -4.453 -42.375 -15.555 1 95 390 LYS A O 1
ATOM 3165 N N . ARG A 1 391 ? -3.947 -40.875 -14.086 1 97.19 391 ARG A N 1
ATOM 3166 C CA . ARG A 1 391 ? -4.516 -39.781 -14.867 1 97.19 391 ARG A CA 1
ATOM 3167 C C . ARG A 1 391 ? -3.535 -39.281 -15.93 1 97.19 391 ARG A C 1
ATOM 3169 O O . ARG A 1 391 ? -3.947 -38.875 -17.016 1 97.19 391 ARG A O 1
ATOM 3176 N N . PHE A 1 392 ? -2.275 -39.406 -15.609 1 97.94 392 PHE A N 1
ATOM 3177 C CA . PHE A 1 392 ? -1.225 -38.938 -16.516 1 97.94 392 PHE A CA 1
ATOM 3178 C C . PHE A 1 392 ? -0.175 -40.031 -16.703 1 97.94 392 PHE A C 1
ATOM 3180 O O . PHE A 1 392 ? -0.004 -40.906 -15.836 1 97.94 392 PHE A O 1
ATOM 3187 N N . SER A 1 393 ? 0.549 -39.938 -17.797 1 97.81 393 SER A N 1
ATOM 3188 C CA . SER A 1 393 ? 1.687 -40.812 -18.031 1 97.81 393 SER A CA 1
ATOM 3189 C C . SER A 1 393 ? 2.996 -40.156 -17.625 1 97.81 393 SER A C 1
ATOM 3191 O O . SER A 1 393 ? 4.02 -40.844 -17.469 1 97.81 393 SER A O 1
ATOM 3193 N N . TYR A 1 394 ? 2.877 -38.875 -17.531 1 98 394 TYR A N 1
ATOM 3194 C CA . TYR A 1 394 ? 4.074 -38.094 -17.266 1 98 394 TYR A CA 1
ATOM 3195 C C . TYR A 1 394 ? 3.717 -36.781 -16.562 1 98 394 TYR A C 1
ATOM 3197 O O . TYR A 1 394 ? 2.818 -36.062 -17 1 98 394 TYR A O 1
ATOM 3205 N N . VAL A 1 395 ? 4.383 -36.531 -15.406 1 98.56 395 VAL A N 1
ATOM 3206 C CA . VAL A 1 395 ? 4.227 -35.25 -14.703 1 98.56 395 VAL A CA 1
ATOM 3207 C C . VAL A 1 395 ? 5.598 -34.688 -14.336 1 98.56 395 VAL A C 1
ATOM 3209 O O . VAL A 1 395 ? 6.445 -35.406 -13.797 1 98.56 395 VAL A O 1
ATOM 3212 N N . LYS A 1 396 ? 5.844 -33.438 -14.672 1 98.44 396 LYS A N 1
ATOM 3213 C CA . LYS A 1 396 ? 7.082 -32.75 -14.328 1 98.44 396 LYS A CA 1
ATOM 3214 C C . LYS A 1 396 ? 6.805 -31.484 -13.531 1 98.44 396 LYS A C 1
ATOM 3216 O O . LYS A 1 396 ? 5.934 -30.703 -13.891 1 98.44 396 LYS A O 1
ATOM 3221 N N . LEU A 1 397 ? 7.453 -31.359 -12.445 1 97.94 397 LEU A N 1
ATOM 3222 C CA . LEU A 1 397 ? 7.352 -30.188 -11.578 1 97.94 397 LEU A CA 1
ATOM 3223 C C . LEU A 1 397 ? 8.641 -29.375 -11.602 1 97.94 397 LEU A C 1
ATOM 3225 O O . LEU A 1 397 ? 9.734 -29.938 -11.438 1 97.94 397 LEU A O 1
ATOM 3229 N N . SER A 1 398 ? 8.539 -28.062 -11.859 1 97.81 398 SER A N 1
ATOM 3230 C CA . SER A 1 398 ? 9.711 -27.203 -11.914 1 97.81 398 SER A CA 1
ATOM 3231 C C . SER A 1 398 ? 9.602 -26.062 -10.914 1 97.81 398 SER A C 1
ATOM 3233 O O . SER A 1 398 ? 8.531 -25.469 -10.742 1 97.81 398 SER A O 1
ATOM 3235 N N . PHE A 1 399 ? 10.742 -25.75 -10.25 1 96.81 399 PHE A N 1
ATOM 3236 C CA . PHE A 1 399 ? 10.805 -24.719 -9.234 1 96.81 399 PHE A CA 1
ATOM 3237 C C . PHE A 1 399 ? 11.828 -23.641 -9.617 1 96.81 399 PHE A C 1
ATOM 3239 O O . PHE A 1 399 ? 12.938 -23.969 -10.031 1 96.81 399 PHE A O 1
ATOM 3246 N N . PRO A 1 400 ? 11.445 -22.359 -9.508 1 95 400 PRO A N 1
ATOM 3247 C CA . PRO A 1 400 ? 12.414 -21.281 -9.742 1 95 400 PRO A CA 1
ATOM 3248 C C . PRO A 1 400 ? 13.359 -21.078 -8.555 1 95 400 PRO A C 1
ATOM 3250 O O . PRO A 1 400 ? 13.156 -21.672 -7.492 1 95 400 PRO A O 1
ATOM 3253 N N . ILE A 1 401 ? 14.391 -20.312 -8.789 1 91.88 401 ILE A N 1
ATOM 3254 C CA . ILE A 1 401 ? 15.25 -19.922 -7.684 1 91.88 401 ILE A CA 1
ATOM 3255 C C . ILE A 1 401 ? 14.633 -18.719 -6.945 1 91.88 401 ILE A C 1
ATOM 3257 O O . ILE A 1 401 ? 13.781 -18.031 -7.492 1 91.88 401 ILE A O 1
ATOM 3261 N N . ARG A 1 402 ? 15.109 -18.531 -5.781 1 85.31 402 ARG A N 1
ATOM 3262 C CA . ARG A 1 402 ? 14.57 -17.453 -4.957 1 85.31 402 ARG A CA 1
ATOM 3263 C C . ARG A 1 402 ? 14.758 -16.109 -5.633 1 85.31 402 ARG A C 1
ATOM 3265 O O . ARG A 1 402 ? 15.82 -15.82 -6.184 1 85.31 402 ARG A O 1
ATOM 3272 N N . GLY A 1 403 ? 13.734 -15.32 -5.609 1 85.5 403 GLY A N 1
ATOM 3273 C CA . GLY A 1 403 ? 13.805 -13.977 -6.168 1 85.5 403 GLY A CA 1
ATOM 3274 C C . GLY A 1 403 ? 13.422 -13.922 -7.637 1 85.5 403 GLY A C 1
ATOM 3275 O O . GLY A 1 403 ? 13.305 -12.836 -8.211 1 85.5 403 GLY A O 1
ATOM 3276 N N . HIS A 1 404 ? 13.25 -15.016 -8.242 1 89.81 404 HIS A N 1
ATOM 3277 C CA . HIS A 1 404 ? 12.906 -15.094 -9.656 1 89.81 404 HIS A CA 1
ATOM 3278 C C . HIS A 1 404 ? 11.688 -15.977 -9.875 1 89.81 404 HIS A C 1
ATOM 3280 O O . HIS A 1 404 ? 11.711 -16.875 -10.719 1 89.81 404 HIS A O 1
ATOM 3286 N N . SER A 1 405 ? 10.625 -15.68 -9.188 1 88.81 405 SER A N 1
ATOM 3287 C CA . SER A 1 405 ? 9.453 -16.547 -9.188 1 88.81 405 SER A CA 1
ATOM 3288 C C . SER A 1 405 ? 8.242 -15.844 -9.797 1 88.81 405 SER A C 1
ATOM 3290 O O . SER A 1 405 ? 7.098 -16.219 -9.531 1 88.81 405 SER A O 1
ATOM 3292 N N . TYR A 1 406 ? 8.484 -14.836 -10.57 1 87.88 406 TYR A N 1
ATOM 3293 C CA . TYR A 1 406 ? 7.367 -14.148 -11.211 1 87.88 406 TYR A CA 1
ATOM 3294 C C . TYR A 1 406 ? 6.738 -15.016 -12.289 1 87.88 406 TYR A C 1
ATOM 3296 O O . TYR A 1 406 ? 7.438 -15.531 -13.172 1 87.88 406 TYR A O 1
ATOM 3304 N N . MET A 1 407 ? 5.465 -15.234 -12.234 1 93.44 407 MET A N 1
ATOM 3305 C CA . MET A 1 407 ? 4.789 -16.094 -13.203 1 93.44 407 MET A CA 1
ATOM 3306 C C . MET A 1 407 ? 3.48 -15.469 -13.672 1 93.44 407 MET A C 1
ATOM 3308 O O . MET A 1 407 ? 3.178 -14.32 -13.328 1 93.44 407 MET A O 1
ATOM 3312 N N . GLU A 1 408 ? 2.801 -16.156 -14.492 1 93.06 408 GLU A N 1
ATOM 3313 C CA . GLU A 1 408 ? 1.537 -15.711 -15.062 1 93.06 408 GLU A CA 1
ATOM 3314 C C . GLU A 1 408 ? 0.496 -15.469 -13.969 1 93.06 408 GLU A C 1
ATOM 3316 O O . GLU A 1 408 ? -0.35 -14.578 -14.102 1 93.06 408 GLU A O 1
ATOM 3321 N N . CYS A 1 409 ? 0.603 -16.188 -12.914 1 95.19 409 CYS A N 1
ATOM 3322 C CA . CYS A 1 409 ? -0.34 -16.016 -11.812 1 95.19 409 CYS A CA 1
ATOM 3323 C C . CYS A 1 409 ? -0.255 -14.609 -11.242 1 95.19 409 CYS A C 1
ATOM 3325 O O . CYS A 1 409 ? -1.269 -14.031 -10.844 1 95.19 409 CYS A O 1
ATOM 3327 N N . ASP A 1 410 ? 0.953 -14.125 -11.164 1 88.81 410 ASP A N 1
ATOM 3328 C CA . ASP A 1 410 ? 1.153 -12.75 -10.703 1 88.81 410 ASP A CA 1
ATOM 3329 C C . ASP A 1 410 ? 0.524 -11.75 -11.664 1 88.81 410 ASP A C 1
ATOM 3331 O O . ASP A 1 410 ? -0.069 -10.758 -11.227 1 88.81 410 ASP A O 1
ATOM 3335 N N . ARG A 1 411 ? 0.641 -11.977 -12.875 1 86 411 ARG A N 1
ATOM 3336 C CA . ARG A 1 411 ? 0.039 -11.125 -13.898 1 86 411 ARG A CA 1
ATOM 3337 C C . ARG A 1 411 ? -1.482 -11.148 -13.805 1 86 411 ARG A C 1
ATOM 3339 O O . ARG A 1 411 ? -2.139 -10.125 -13.992 1 86 411 ARG A O 1
ATOM 3346 N N . ASP A 1 412 ? -1.957 -12.32 -13.625 1 93 412 ASP A N 1
ATOM 3347 C CA . ASP A 1 412 ? -3.402 -12.461 -13.477 1 93 412 ASP A CA 1
ATOM 3348 C C . ASP A 1 412 ? -3.928 -11.609 -12.328 1 93 412 ASP A C 1
ATOM 3350 O O . ASP A 1 412 ? -4.957 -10.938 -12.461 1 93 412 ASP A O 1
ATOM 3354 N N . MET A 1 413 ? -3.246 -11.609 -11.25 1 90.56 413 MET A N 1
ATOM 3355 C CA . MET A 1 413 ? -3.686 -10.844 -10.086 1 90.56 413 MET A CA 1
ATOM 3356 C C . MET A 1 413 ? -3.613 -9.344 -10.367 1 90.56 413 MET A C 1
ATOM 3358 O O . MET A 1 413 ? -4.422 -8.57 -9.844 1 90.56 413 MET A O 1
ATOM 3362 N N . ALA A 1 414 ? -2.633 -8.992 -11.086 1 81 414 ALA A N 1
ATOM 3363 C CA . ALA A 1 414 ? -2.393 -7.578 -11.375 1 81 414 ALA A CA 1
ATOM 3364 C C . ALA A 1 414 ? -3.582 -6.953 -12.094 1 81 414 ALA A C 1
ATOM 3366 O O . ALA A 1 414 ? -3.766 -5.734 -12.07 1 81 414 ALA A O 1
ATOM 3367 N N . VAL A 1 415 ? -4.363 -7.766 -12.68 1 80.25 415 VAL A N 1
ATOM 3368 C CA . VAL A 1 415 ? -5.516 -7.27 -13.43 1 80.25 415 VAL A CA 1
ATOM 3369 C C . VAL A 1 415 ? -6.629 -6.875 -12.461 1 80.25 415 VAL A C 1
ATOM 3371 O O . VAL A 1 415 ? -7.52 -6.105 -12.812 1 80.25 415 VAL A O 1
ATOM 3374 N N . ILE A 1 416 ? -6.562 -7.34 -11.289 1 83.44 416 ILE A N 1
ATOM 3375 C CA . ILE A 1 416 ? -7.621 -7.133 -10.305 1 83.44 416 ILE A CA 1
ATOM 3376 C C . ILE A 1 416 ? -7.438 -5.773 -9.633 1 83.44 416 ILE A C 1
ATOM 3378 O O . ILE A 1 416 ? -6.34 -5.438 -9.188 1 83.44 416 ILE A O 1
ATOM 3382 N N . ASN A 1 417 ? -8.5 -4.965 -9.594 1 78.44 417 ASN A N 1
ATOM 3383 C CA . ASN A 1 417 ? -8.508 -3.748 -8.789 1 78.44 417 ASN A CA 1
ATOM 3384 C C . ASN A 1 417 ? -8.688 -4.059 -7.305 1 78.44 417 ASN A C 1
ATOM 3386 O O . ASN A 1 417 ? -9.805 -4.305 -6.848 1 78.44 417 ASN A O 1
ATOM 3390 N N . GLN A 1 418 ? -7.672 -3.994 -6.633 1 80.44 418 GLN A N 1
ATOM 3391 C CA . GLN A 1 418 ? -7.688 -4.41 -5.234 1 80.44 418 GLN A CA 1
ATOM 3392 C C . GLN A 1 418 ? -8.258 -3.314 -4.34 1 80.44 418 GLN A C 1
ATOM 3394 O O . GLN A 1 418 ? -8.531 -3.547 -3.162 1 80.44 418 GLN A O 1
ATOM 3399 N N . LYS A 1 419 ? -8.5 -2.129 -4.828 1 72.75 419 LYS A N 1
ATOM 3400 C CA . LYS A 1 419 ? -9.031 -1.017 -4.043 1 72.75 419 LYS A CA 1
ATOM 3401 C C . LYS A 1 419 ? -10.555 -0.958 -4.133 1 72.75 419 LYS A C 1
ATOM 3403 O O . LYS A 1 419 ? -11.18 -0.084 -3.533 1 72.75 419 LYS A O 1
ATOM 3408 N N . LEU A 1 420 ? -11.109 -1.837 -4.789 1 77.81 420 LEU A N 1
ATOM 3409 C CA . LEU A 1 420 ? -12.555 -1.896 -4.945 1 77.81 420 LEU A CA 1
ATOM 3410 C C . LEU A 1 420 ? -13.242 -2.15 -3.607 1 77.81 420 LEU A C 1
ATOM 3412 O O . LEU A 1 420 ? -12.781 -2.979 -2.818 1 77.81 420 LEU A O 1
ATOM 3416 N N . PRO A 1 421 ? -14.305 -1.4 -3.355 1 83.25 421 PRO A N 1
ATOM 3417 C CA . PRO A 1 421 ? -15.062 -1.704 -2.137 1 83.25 421 PRO A CA 1
ATOM 3418 C C . PRO A 1 421 ? -15.734 -3.076 -2.184 1 83.25 421 PRO A C 1
ATOM 3420 O O . PRO A 1 421 ? -16.469 -3.379 -3.131 1 83.25 421 PRO A O 1
ATOM 3423 N N . VAL A 1 422 ? -15.422 -3.865 -1.312 1 90.69 422 VAL A N 1
ATOM 3424 C CA . VAL A 1 422 ? -15.953 -5.219 -1.195 1 90.69 422 VAL A CA 1
ATOM 3425 C C . VAL A 1 422 ? -16.438 -5.461 0.231 1 90.69 422 VAL A C 1
ATOM 3427 O O . VAL A 1 422 ? -15.742 -5.145 1.195 1 90.69 422 VAL A O 1
ATOM 3430 N N . ASN A 1 423 ? -17.688 -6.016 0.39 1 93.44 423 ASN A N 1
ATOM 3431 C CA . ASN A 1 423 ? -18.25 -6.195 1.72 1 93.44 423 ASN A CA 1
ATOM 3432 C C . ASN A 1 423 ? -18.141 -7.645 2.186 1 93.44 423 ASN A C 1
ATOM 3434 O O . ASN A 1 423 ? -18.016 -7.91 3.381 1 93.44 423 ASN A O 1
ATOM 3438 N N . THR A 1 424 ? -18.25 -8.555 1.272 1 95.38 424 THR A N 1
ATOM 3439 C CA . THR A 1 424 ? -18.156 -9.984 1.575 1 95.38 424 THR A CA 1
ATOM 3440 C C . THR A 1 424 ? -17.25 -10.688 0.581 1 95.38 424 THR A C 1
ATOM 3442 O O . THR A 1 424 ? -16.969 -10.164 -0.499 1 95.38 424 THR A O 1
ATOM 3445 N N . PRO A 1 425 ? -16.75 -11.883 0.951 1 94.88 425 PRO A N 1
ATOM 3446 C CA . PRO A 1 425 ? -15.891 -12.625 0.033 1 94.88 425 PRO A CA 1
ATOM 3447 C C . PRO A 1 425 ? -16.578 -12.945 -1.295 1 94.88 425 PRO A C 1
ATOM 3449 O O . PRO A 1 425 ? -15.914 -13 -2.336 1 94.88 425 PRO A O 1
ATOM 3452 N N . SER A 1 426 ? -17.859 -13.133 -1.318 1 94.38 426 SER A N 1
ATOM 3453 C CA . SER A 1 426 ? -18.594 -13.445 -2.537 1 94.38 426 SER A CA 1
ATOM 3454 C C . SER A 1 426 ? -18.516 -12.305 -3.543 1 94.38 426 SER A C 1
ATOM 3456 O O . SER A 1 426 ? -18.562 -12.531 -4.754 1 94.38 426 SER A O 1
ATOM 3458 N N . GLU A 1 427 ? -18.406 -11.102 -3.029 1 93.75 427 GLU A N 1
ATOM 3459 C CA . GLU A 1 427 ? -18.297 -9.953 -3.92 1 93.75 427 GLU A CA 1
ATOM 3460 C C . GLU A 1 427 ? -16.969 -9.93 -4.648 1 93.75 427 GLU A C 1
ATOM 3462 O O . GLU A 1 427 ? -16.875 -9.477 -5.789 1 93.75 427 GLU A O 1
ATOM 3467 N N . TRP A 1 428 ? -15.898 -10.383 -3.99 1 94.81 428 TRP A N 1
ATOM 3468 C CA . TRP A 1 428 ? -14.633 -10.57 -4.695 1 94.81 428 TRP A CA 1
ATOM 3469 C C . TRP A 1 428 ? -14.812 -11.516 -5.879 1 94.81 428 TRP A C 1
ATOM 3471 O O . TRP A 1 428 ? -14.312 -11.25 -6.977 1 94.81 428 TRP A O 1
ATOM 3481 N N . GLN A 1 429 ? -15.516 -12.633 -5.648 1 94.31 429 GLN A N 1
ATOM 3482 C CA . GLN A 1 429 ? -15.766 -13.609 -6.695 1 94.31 429 GLN A CA 1
ATOM 3483 C C . GLN A 1 429 ? -16.453 -12.969 -7.898 1 94.31 429 GLN A C 1
ATOM 3485 O O . GLN A 1 429 ? -16.094 -13.234 -9.047 1 94.31 429 GLN A O 1
ATOM 3490 N N . GLN A 1 430 ? -17.422 -12.188 -7.57 1 90.25 430 GLN A N 1
ATOM 3491 C CA . GLN A 1 430 ? -18.156 -11.492 -8.633 1 90.25 430 GLN A CA 1
ATOM 3492 C C . GLN A 1 430 ? -17.219 -10.57 -9.414 1 90.25 430 GLN A C 1
ATOM 3494 O O . GLN A 1 430 ? -17.281 -10.516 -10.648 1 90.25 430 GLN A O 1
ATOM 3499 N N . HIS A 1 431 ? -16.422 -9.938 -8.688 1 88.5 431 HIS A N 1
ATOM 3500 C CA . HIS A 1 431 ? -15.484 -9.023 -9.328 1 88.5 431 HIS A CA 1
ATOM 3501 C C . HIS A 1 431 ? -14.508 -9.781 -10.227 1 88.5 431 HIS A C 1
ATOM 3503 O O . HIS A 1 431 ? -14.156 -9.305 -11.312 1 88.5 431 HIS A O 1
ATOM 3509 N N . PHE A 1 432 ? -14.023 -10.93 -9.812 1 94.38 432 PHE A N 1
ATOM 3510 C CA . PHE A 1 432 ? -13.07 -11.727 -10.578 1 94.38 432 PHE A CA 1
ATOM 3511 C C . PHE A 1 432 ? -13.664 -12.117 -11.93 1 94.38 432 PHE A C 1
ATOM 3513 O O . PHE A 1 432 ? -12.953 -12.125 -12.938 1 94.38 432 PHE A O 1
ATOM 3520 N N . THR A 1 433 ? -14.914 -12.43 -11.961 1 89.06 433 THR A N 1
ATOM 3521 C CA . THR A 1 433 ? -15.57 -12.914 -13.18 1 89.06 433 THR A CA 1
ATOM 3522 C C . THR A 1 433 ? -15.547 -11.836 -14.258 1 89.06 433 THR A C 1
ATOM 3524 O O . THR A 1 433 ? -15.508 -12.156 -15.453 1 89.06 433 THR A O 1
ATOM 3527 N N . THR A 1 434 ? -15.492 -10.555 -13.852 1 81.31 434 THR A N 1
ATOM 3528 C CA . THR A 1 434 ? -15.602 -9.469 -14.82 1 81.31 434 THR A CA 1
ATOM 3529 C C . THR A 1 434 ? -14.266 -8.758 -14.977 1 81.31 434 THR A C 1
ATOM 3531 O O . THR A 1 434 ? -14.148 -7.805 -15.758 1 81.31 434 THR A O 1
ATOM 3534 N N . ALA A 1 435 ? -13.289 -9.156 -14.312 1 81.12 435 ALA A N 1
ATOM 3535 C CA . ALA A 1 435 ? -12.031 -8.422 -14.258 1 81.12 435 ALA A CA 1
ATOM 3536 C C . ALA A 1 435 ? -11.258 -8.555 -15.562 1 81.12 435 ALA A C 1
ATOM 3538 O O . ALA A 1 435 ? -10.492 -7.656 -15.938 1 81.12 435 ALA A O 1
ATOM 3539 N N . ARG A 1 436 ? -11.375 -9.711 -16.156 1 79.62 436 ARG A N 1
ATOM 3540 C CA . ARG A 1 436 ? -10.664 -9.992 -17.391 1 79.62 436 ARG A CA 1
ATOM 3541 C C . ARG A 1 436 ? -11.617 -10.461 -18.484 1 79.62 436 ARG A C 1
ATOM 3543 O O . ARG A 1 436 ? -12.484 -11.305 -18.234 1 79.62 436 ARG A O 1
ATOM 3550 N N . GLN A 1 437 ? -11.477 -9.898 -19.688 1 71.19 437 GLN A N 1
ATOM 3551 C CA . GLN A 1 437 ? -12.312 -10.328 -20.797 1 71.19 437 GLN A CA 1
ATOM 3552 C C . GLN A 1 437 ? -11.508 -11.109 -21.828 1 71.19 437 GLN A C 1
ATOM 3554 O O . GLN A 1 437 ? -11.961 -12.141 -22.328 1 71.19 437 GLN A O 1
ATOM 3559 N N . ASN A 1 438 ? -10.398 -10.438 -22.172 1 76.19 438 ASN A N 1
ATOM 3560 C CA . ASN A 1 438 ? -9.508 -11.094 -23.125 1 76.19 438 ASN A CA 1
ATOM 3561 C C . ASN A 1 438 ? -8.32 -11.75 -22.438 1 76.19 438 ASN A C 1
ATOM 3563 O O . ASN A 1 438 ? -7.793 -11.211 -21.453 1 76.19 438 ASN A O 1
ATOM 3567 N N . PRO A 1 439 ? -7.805 -12.82 -22.906 1 81 439 PRO A N 1
ATOM 3568 C CA . PRO A 1 439 ? -8.32 -13.664 -23.969 1 81 439 PRO A CA 1
ATOM 3569 C C . PRO A 1 439 ? -9.594 -14.406 -23.578 1 81 439 PRO A C 1
ATOM 3571 O O . PRO A 1 439 ? -10.414 -14.742 -24.438 1 81 439 PRO A O 1
ATOM 3574 N N . SER A 1 440 ? -9.664 -14.742 -22.281 1 84.31 440 SER A N 1
ATOM 3575 C CA . SER A 1 440 ? -10.875 -15.352 -21.734 1 84.31 440 SER A CA 1
ATOM 3576 C C . SER A 1 440 ? -11.117 -14.898 -20.297 1 84.31 440 SER A C 1
ATOM 3578 O O . SER A 1 440 ? -10.18 -14.531 -19.594 1 84.31 440 SER A O 1
ATOM 3580 N N . PRO A 1 441 ? -12.367 -14.898 -19.953 1 90 441 PRO A N 1
ATOM 3581 C CA . PRO A 1 441 ? -12.656 -14.539 -18.562 1 90 441 PRO A CA 1
ATOM 3582 C C . PRO A 1 441 ? -12.109 -15.562 -17.562 1 90 441 PRO A C 1
ATOM 3584 O O . PRO A 1 441 ? -11.859 -16.719 -17.938 1 90 441 PRO A O 1
ATOM 3587 N N . PHE A 1 442 ? -11.883 -15.039 -16.422 1 96.19 442 PHE A N 1
ATOM 3588 C CA . PHE A 1 442 ? -11.469 -15.961 -15.367 1 96.19 442 PHE A CA 1
ATOM 3589 C C . PHE A 1 442 ? -12.57 -16.969 -15.055 1 96.19 442 PHE A C 1
ATOM 3591 O O . PHE A 1 442 ? -13.75 -16.594 -15.016 1 96.19 442 PHE A O 1
ATOM 3598 N N . ASN A 1 443 ? -12.234 -18.25 -14.961 1 97.12 443 ASN A N 1
ATOM 3599 C CA . ASN A 1 443 ? -13.141 -19.25 -14.414 1 97.12 443 ASN A CA 1
ATOM 3600 C C . ASN A 1 443 ? -13.086 -19.297 -12.891 1 97.12 443 ASN A C 1
ATOM 3602 O O . ASN A 1 443 ? -12.18 -19.906 -12.312 1 97.12 443 ASN A O 1
ATOM 3606 N N . VAL A 1 444 ? -14.102 -18.703 -12.281 1 97.75 444 VAL A N 1
ATOM 3607 C CA . VAL A 1 444 ? -14.094 -18.578 -10.828 1 97.75 444 VAL A CA 1
ATOM 3608 C C . VAL A 1 444 ? -14.828 -19.766 -10.203 1 97.75 444 VAL A C 1
ATOM 3610 O O . VAL A 1 444 ? -15.992 -20.016 -10.516 1 97.75 444 VAL A O 1
ATOM 3613 N N . ILE A 1 445 ? -14.141 -20.484 -9.352 1 97.94 445 ILE A N 1
ATOM 3614 C CA . ILE A 1 445 ? -14.688 -21.688 -8.727 1 97.94 445 ILE A CA 1
ATOM 3615 C C . ILE A 1 445 ? -14.75 -21.5 -7.211 1 97.94 445 ILE A C 1
ATOM 3617 O O . ILE A 1 445 ? -13.734 -21.594 -6.523 1 97.94 445 ILE A O 1
ATOM 3621 N N . PRO A 1 446 ? -15.922 -21.266 -6.691 1 97.06 446 PRO A N 1
ATOM 3622 C CA . PRO A 1 446 ? -16.031 -21.219 -5.23 1 97.06 446 PRO A CA 1
ATOM 3623 C C . PRO A 1 446 ? -15.711 -22.547 -4.566 1 97.06 446 PRO A C 1
ATOM 3625 O O . PRO A 1 446 ? -16.172 -23.594 -5.023 1 97.06 446 PRO A O 1
ATOM 3628 N N . VAL A 1 447 ? -14.891 -22.5 -3.566 1 97.56 447 VAL A N 1
ATOM 3629 C CA . VAL A 1 447 ? -14.438 -23.688 -2.875 1 97.56 447 VAL A CA 1
ATOM 3630 C C . VAL A 1 447 ? -15.156 -23.828 -1.536 1 97.56 447 VAL A C 1
ATOM 3632 O O . VAL A 1 447 ? -15.266 -22.844 -0.785 1 97.56 447 VAL A O 1
ATOM 3635 N N . ASP A 1 448 ? -15.695 -24.938 -1.298 1 94.5 448 ASP A N 1
ATOM 3636 C CA . ASP A 1 448 ? -16.281 -25.25 0.001 1 94.5 448 ASP A CA 1
ATOM 3637 C C . ASP A 1 448 ? -15.508 -26.359 0.704 1 94.5 448 ASP A C 1
ATOM 3639 O O . ASP A 1 448 ? -14.438 -26.766 0.241 1 94.5 448 ASP A O 1
ATOM 3643 N N . GLN A 1 449 ? -15.992 -26.812 1.773 1 93.62 449 GLN A N 1
ATOM 3644 C CA . GLN A 1 449 ? -15.305 -27.812 2.6 1 93.62 449 GLN A CA 1
ATOM 3645 C C . GLN A 1 449 ? -15.18 -29.141 1.868 1 93.62 449 GLN A C 1
ATOM 3647 O O . GLN A 1 449 ? -14.234 -29.891 2.096 1 93.62 449 GLN A O 1
ATOM 3652 N N . THR A 1 450 ? -16.031 -29.375 0.963 1 93.56 450 THR A N 1
ATOM 3653 C CA . THR A 1 450 ? -16.078 -30.688 0.3 1 93.56 450 THR A CA 1
ATOM 3654 C C . THR A 1 450 ? -14.992 -30.781 -0.767 1 93.56 450 THR A C 1
ATOM 3656 O O . THR A 1 450 ? -14.609 -31.875 -1.173 1 93.56 450 THR A O 1
ATOM 3659 N N . LEU A 1 451 ? -14.523 -29.734 -1.185 1 96.31 451 LEU A N 1
ATOM 3660 C CA . LEU A 1 451 ? -13.508 -29.734 -2.227 1 96.31 451 LEU A CA 1
ATOM 3661 C C . LEU A 1 451 ? -12.109 -29.859 -1.619 1 96.31 451 LEU A C 1
ATOM 3663 O O . LEU A 1 451 ? -11.18 -30.328 -2.279 1 96.31 451 LEU A O 1
ATOM 3667 N N . LEU A 1 452 ? -11.961 -29.438 -0.41 1 97 452 LEU A N 1
ATOM 3668 C CA . LEU A 1 452 ? -10.672 -29.516 0.264 1 97 452 LEU A CA 1
ATOM 3669 C C . LEU A 1 452 ? -10.531 -30.844 1.009 1 97 452 LEU A C 1
ATOM 3671 O O . LEU A 1 452 ? -11.125 -31.031 2.07 1 97 452 LEU A O 1
ATOM 3675 N N . MET A 1 453 ? -9.68 -31.625 0.446 1 95.62 453 MET A N 1
ATOM 3676 C CA . MET A 1 453 ? -9.57 -33 0.928 1 95.62 453 MET A CA 1
ATOM 3677 C C . MET A 1 453 ? -8.219 -33.25 1.602 1 95.62 453 MET A C 1
ATOM 3679 O O . MET A 1 453 ? -7.238 -32.562 1.291 1 95.62 453 MET A O 1
ATOM 3683 N N . ASN A 1 454 ? -8.227 -34.156 2.502 1 95 454 ASN A N 1
ATOM 3684 C CA . ASN A 1 454 ? -6.98 -34.594 3.133 1 95 454 ASN A CA 1
ATOM 3685 C C . ASN A 1 454 ? -6.223 -35.594 2.262 1 95 454 ASN A C 1
ATOM 3687 O O . ASN A 1 454 ? -6.172 -36.781 2.572 1 95 454 ASN A O 1
ATOM 3691 N N . VAL A 1 455 ? -5.562 -35.094 1.325 1 94.75 455 VAL A N 1
ATOM 3692 C CA . VAL A 1 455 ? -4.867 -35.875 0.329 1 94.75 455 VAL A CA 1
ATOM 3693 C C . VAL A 1 455 ? -3.672 -36.594 0.973 1 94.75 455 VAL A C 1
ATOM 3695 O O . VAL A 1 455 ? -3.365 -37.719 0.646 1 94.75 455 VAL A O 1
ATOM 3698 N N . ASP A 1 456 ? -3.012 -35.875 1.829 1 93.38 456 ASP A N 1
ATOM 3699 C CA . ASP A 1 456 ? -1.831 -36.406 2.498 1 93.38 456 ASP A CA 1
ATOM 3700 C C . ASP A 1 456 ? -2.148 -37.719 3.197 1 93.38 456 ASP A C 1
ATOM 3702 O O . ASP A 1 456 ? -1.444 -38.719 3.006 1 93.38 456 ASP A O 1
ATOM 3706 N N . LYS A 1 457 ? -3.182 -37.781 3.947 1 92.19 457 LYS A N 1
ATOM 3707 C CA . LYS A 1 457 ? -3.588 -38.969 4.668 1 92.19 457 LYS A CA 1
ATOM 3708 C C . LYS A 1 457 ? -4.109 -40.031 3.705 1 92.19 457 LYS A C 1
ATOM 3710 O O . LYS A 1 457 ? -3.891 -41.25 3.916 1 92.19 457 LYS A O 1
ATOM 3715 N N . HIS A 1 458 ? -4.797 -39.625 2.688 1 93.81 458 HIS A N 1
ATOM 3716 C CA . HIS A 1 458 ? -5.402 -40.531 1.722 1 93.81 458 HIS A CA 1
ATOM 3717 C C . HIS A 1 458 ? -4.344 -41.344 1 1 93.81 458 HIS A C 1
ATOM 3719 O O . HIS A 1 458 ? -4.539 -42.531 0.761 1 93.81 458 HIS A O 1
ATOM 3725 N N . ILE A 1 459 ? -3.24 -40.75 0.722 1 92.75 459 ILE A N 1
ATOM 3726 C CA . ILE A 1 459 ? -2.258 -41.438 -0.102 1 92.75 459 ILE A CA 1
ATOM 3727 C C . ILE A 1 459 ? -1.083 -41.906 0.765 1 92.75 459 ILE A C 1
ATOM 3729 O O . ILE A 1 459 ? -0.161 -42.562 0.279 1 92.75 459 ILE A O 1
ATOM 3733 N N . GLY A 1 460 ? -1.044 -41.625 2.016 1 89.88 460 GLY A N 1
ATOM 3734 C CA . GLY A 1 460 ? 0.097 -41.781 2.904 1 89.88 460 GLY A CA 1
ATOM 3735 C C . GLY A 1 460 ? 0.602 -43.188 2.99 1 89.88 460 GLY A C 1
ATOM 3736 O O . GLY A 1 460 ? 1.809 -43.438 3.088 1 89.88 460 GLY A O 1
ATOM 3737 N N . ASN A 1 461 ? -0.27 -44.156 2.816 1 87.44 461 ASN A N 1
ATOM 3738 C CA . ASN A 1 461 ? 0.101 -45.531 3.051 1 87.44 461 ASN A CA 1
ATOM 3739 C C . ASN A 1 461 ? 0.958 -46.094 1.916 1 87.44 461 ASN A C 1
ATOM 3741 O O . ASN A 1 461 ? 1.605 -47.125 2.07 1 87.44 461 ASN A O 1
ATOM 3745 N N . PHE A 1 462 ? 1.038 -45.438 0.84 1 91.25 462 PHE A N 1
ATOM 3746 C CA . PHE A 1 462 ? 1.776 -45.938 -0.316 1 91.25 462 PHE A CA 1
ATOM 3747 C C . PHE A 1 462 ? 3.242 -45.531 -0.239 1 91.25 462 PHE A C 1
ATOM 3749 O O . PHE A 1 462 ? 4.086 -46.094 -0.938 1 91.25 462 PHE A O 1
ATOM 3756 N N . PHE A 1 463 ? 3.514 -44.594 0.639 1 93.06 463 PHE A N 1
ATOM 3757 C CA . PHE A 1 463 ? 4.82 -43.969 0.563 1 93.06 463 PHE A CA 1
ATOM 3758 C C . PHE A 1 463 ? 5.594 -44.156 1.861 1 93.06 463 PHE A C 1
ATOM 3760 O O . PHE A 1 463 ? 5.004 -44.438 2.906 1 93.06 463 PHE A O 1
ATOM 3767 N N . VAL A 1 464 ? 6.902 -43.938 1.696 1 91.56 464 VAL A N 1
ATOM 3768 C CA . VAL A 1 464 ? 7.762 -43.938 2.875 1 91.56 464 VAL A CA 1
ATOM 3769 C C . VAL A 1 464 ? 7.422 -42.75 3.775 1 91.56 464 VAL A C 1
ATOM 3771 O O . VAL A 1 464 ? 6.891 -41.75 3.309 1 91.56 464 VAL A O 1
ATOM 3774 N N . ALA A 1 465 ? 7.738 -42.875 5 1 87.88 465 ALA A N 1
ATOM 3775 C CA . ALA A 1 465 ? 7.32 -41.906 6.012 1 87.88 465 ALA A CA 1
ATOM 3776 C C . ALA A 1 465 ? 8.047 -40.562 5.836 1 87.88 465 ALA A C 1
ATOM 3778 O O . ALA A 1 465 ? 7.453 -39.5 6.016 1 87.88 465 ALA A O 1
ATOM 3779 N N . VAL A 1 466 ? 9.281 -40.656 5.492 1 91.44 466 VAL A N 1
ATOM 3780 C CA . VAL A 1 466 ? 10.086 -39.469 5.355 1 91.44 466 VAL A CA 1
ATOM 3781 C C . VAL A 1 466 ? 10.539 -39.312 3.908 1 91.44 466 VAL A C 1
ATOM 3783 O O . VAL A 1 466 ? 10.883 -40.281 3.248 1 91.44 466 VAL A O 1
ATOM 3786 N N . CYS A 1 467 ? 10.492 -38.094 3.436 1 93.88 467 CYS A N 1
ATOM 3787 C CA . CYS A 1 467 ? 10.961 -37.844 2.08 1 93.88 467 CYS A CA 1
ATOM 3788 C C . CYS A 1 467 ? 12.414 -38.25 1.904 1 93.88 467 CYS A C 1
ATOM 3790 O O . CYS A 1 467 ? 13.281 -37.844 2.678 1 93.88 467 CYS A O 1
ATOM 3792 N N . PRO A 1 468 ? 12.695 -38.969 0.967 1 94.38 468 PRO A N 1
ATOM 3793 C CA . PRO A 1 468 ? 14.039 -39.5 0.805 1 94.38 468 PRO A CA 1
ATOM 3794 C C . PRO A 1 468 ? 15.047 -38.469 0.314 1 94.38 468 PRO A C 1
ATOM 3796 O O . PRO A 1 468 ? 16.25 -38.719 0.355 1 94.38 468 PRO A O 1
ATOM 3799 N N . VAL A 1 469 ? 14.633 -37.406 -0.154 1 94.06 469 VAL A N 1
ATOM 3800 C CA . VAL A 1 469 ? 15.531 -36.375 -0.661 1 94.06 469 VAL A CA 1
ATOM 3801 C C . VAL A 1 469 ? 15.234 -35.062 0.024 1 94.06 469 VAL A C 1
ATOM 3803 O O . VAL A 1 469 ? 14.102 -34.812 0.452 1 94.06 469 VAL A O 1
ATOM 3806 N N . LYS A 1 470 ? 16.328 -34.25 0.15 1 92.5 470 LYS A N 1
ATOM 3807 C CA . LYS A 1 470 ? 16.094 -32.875 0.602 1 92.5 470 LYS A CA 1
ATOM 3808 C C . LYS A 1 470 ? 15.32 -32.094 -0.444 1 92.5 470 LYS A C 1
ATOM 3810 O O . LYS A 1 470 ? 15.719 -32.031 -1.61 1 92.5 470 LYS A O 1
ATOM 3815 N N . THR A 1 471 ? 14.281 -31.484 -0.033 1 92.31 471 THR A N 1
ATOM 3816 C CA . THR A 1 471 ? 13.383 -30.828 -0.984 1 92.31 471 THR A CA 1
ATOM 3817 C C . THR A 1 471 ? 13.922 -29.453 -1.381 1 92.31 471 THR A C 1
ATOM 3819 O O . THR A 1 471 ? 13.656 -28.969 -2.484 1 92.31 471 THR A O 1
ATOM 3822 N N . GLN A 1 472 ? 14.703 -28.812 -0.605 1 89.75 472 GLN A N 1
ATOM 3823 C CA . GLN A 1 472 ? 15.094 -27.422 -0.773 1 89.75 472 GLN A CA 1
ATOM 3824 C C . GLN A 1 472 ? 15.875 -27.219 -2.068 1 89.75 472 GLN A C 1
ATOM 3826 O O . GLN A 1 472 ? 15.602 -26.281 -2.822 1 89.75 472 GLN A O 1
ATOM 3831 N N . PRO A 1 473 ? 16.75 -28.062 -2.377 1 92 473 PRO A N 1
ATOM 3832 C CA . PRO A 1 473 ? 17.578 -27.812 -3.557 1 92 473 PRO A CA 1
ATOM 3833 C C . PRO A 1 473 ? 16.906 -28.266 -4.855 1 92 473 PRO A C 1
ATOM 3835 O O . PRO A 1 473 ? 17.453 -28.031 -5.941 1 92 473 PRO A O 1
ATOM 3838 N N . LEU A 1 474 ? 15.773 -28.859 -4.805 1 94.44 474 LEU A N 1
ATOM 3839 C CA . LEU A 1 474 ? 15.125 -29.438 -5.98 1 94.44 474 LEU A CA 1
ATOM 3840 C C . LEU A 1 474 ? 14.75 -28.344 -6.98 1 94.44 474 LEU A C 1
ATOM 3842 O O . LEU A 1 474 ? 14.234 -27.297 -6.594 1 94.44 474 LEU A O 1
ATOM 3846 N N . ARG A 1 475 ? 15.023 -28.641 -8.266 1 96.12 475 ARG A N 1
ATOM 3847 C CA . ARG A 1 475 ? 14.656 -27.719 -9.336 1 96.12 475 ARG A CA 1
ATOM 3848 C C . ARG A 1 475 ? 13.625 -28.344 -10.266 1 96.12 475 ARG A C 1
ATOM 3850 O O . ARG A 1 475 ? 12.695 -27.672 -10.711 1 96.12 475 ARG A O 1
ATOM 3857 N N . GLU A 1 476 ? 13.852 -29.562 -10.562 1 97.19 476 GLU A N 1
ATOM 3858 C CA . GLU A 1 476 ? 12.922 -30.312 -11.391 1 97.19 476 GLU A CA 1
ATOM 3859 C C . GLU A 1 476 ? 12.656 -31.703 -10.812 1 97.19 476 GLU A C 1
ATOM 3861 O O . GLU A 1 476 ? 13.57 -32.344 -10.297 1 97.19 476 GLU A O 1
ATOM 3866 N N . VAL A 1 477 ? 11.469 -32.062 -10.844 1 97.81 477 VAL A N 1
ATOM 3867 C CA . VAL A 1 477 ? 11.07 -33.406 -10.398 1 97.81 477 VAL A CA 1
ATOM 3868 C C . VAL A 1 477 ? 10.172 -34.031 -11.445 1 97.81 477 VAL A C 1
ATOM 3870 O O . VAL A 1 477 ? 9.242 -33.406 -11.961 1 97.81 477 VAL A O 1
ATOM 3873 N N . ILE A 1 478 ? 10.461 -35.312 -11.773 1 97.88 478 ILE A N 1
ATOM 3874 C CA . ILE A 1 478 ? 9.773 -35.969 -12.867 1 97.88 478 ILE A CA 1
ATOM 3875 C C . ILE A 1 478 ? 9.18 -37.281 -12.383 1 97.88 478 ILE A C 1
ATOM 3877 O O . ILE A 1 478 ? 9.844 -38.062 -11.672 1 97.88 478 ILE A O 1
ATOM 3881 N N . PHE A 1 479 ? 8.008 -37.5 -12.742 1 98 479 PHE A N 1
ATOM 3882 C CA . PHE A 1 479 ? 7.309 -38.75 -12.539 1 98 479 PHE A CA 1
ATOM 3883 C C . PHE A 1 479 ? 6.852 -39.344 -13.867 1 98 479 PHE A C 1
ATOM 3885 O O . PHE A 1 479 ? 6.125 -38.688 -14.617 1 98 479 PHE A O 1
ATOM 3892 N N . SER A 1 480 ? 7.27 -40.5 -14.141 1 96.88 480 SER A N 1
ATOM 3893 C CA . SER A 1 480 ? 6.926 -41.156 -15.398 1 96.88 480 SER A CA 1
ATOM 3894 C C . SER A 1 480 ? 6.293 -42.531 -15.156 1 96.88 480 SER A C 1
ATOM 3896 O O . SER A 1 480 ? 6.672 -43.25 -14.227 1 96.88 480 SER A O 1
ATOM 3898 N N . ALA A 1 481 ? 5.371 -42.906 -16.016 1 96 481 ALA A N 1
ATOM 3899 C CA . ALA A 1 481 ? 4.672 -44.156 -15.906 1 96 481 ALA A CA 1
ATOM 3900 C C . ALA A 1 481 ? 5.645 -45.344 -16.031 1 96 481 ALA A C 1
ATOM 3902 O O . ALA A 1 481 ? 5.398 -46.406 -15.477 1 96 481 ALA A O 1
ATOM 3903 N N . ASP A 1 482 ? 6.773 -45.094 -16.641 1 92.81 482 ASP A N 1
ATOM 3904 C CA . ASP A 1 482 ? 7.75 -46.156 -16.906 1 92.81 482 ASP A CA 1
ATOM 3905 C C . ASP A 1 482 ? 8.492 -46.562 -15.625 1 92.81 482 ASP A C 1
ATOM 3907 O O . ASP A 1 482 ? 9.078 -47.625 -15.547 1 92.81 482 ASP A O 1
ATOM 3911 N N . HIS A 1 483 ? 8.438 -45.719 -14.656 1 91.62 483 HIS A N 1
ATOM 3912 C CA . HIS A 1 483 ? 9.172 -45.969 -13.422 1 91.62 483 HIS A CA 1
ATOM 3913 C C . HIS A 1 483 ? 8.258 -45.875 -12.211 1 91.62 483 HIS A C 1
ATOM 3915 O O . HIS A 1 483 ? 8.266 -44.875 -11.492 1 91.62 483 HIS A O 1
ATOM 3921 N N . PRO A 1 484 ? 7.516 -46.906 -11.859 1 89.06 484 PRO A N 1
ATOM 3922 C CA . PRO A 1 484 ? 6.422 -46.844 -10.883 1 89.06 484 PRO A CA 1
ATOM 3923 C C . PRO A 1 484 ? 6.914 -46.562 -9.469 1 89.06 484 PRO A C 1
ATOM 3925 O O . PRO A 1 484 ? 6.145 -46.062 -8.633 1 89.06 484 PRO A O 1
ATOM 3928 N N . ARG A 1 485 ? 8.141 -46.688 -9.156 1 90.69 485 ARG A N 1
ATOM 3929 C CA . ARG A 1 485 ? 8.555 -46.5 -7.773 1 90.69 485 ARG A CA 1
ATOM 3930 C C . ARG A 1 485 ? 9.477 -45.312 -7.637 1 90.69 485 ARG A C 1
ATOM 3932 O O . ARG A 1 485 ? 9.812 -44.906 -6.52 1 90.69 485 ARG A O 1
ATOM 3939 N N . LEU A 1 486 ? 9.75 -44.75 -8.789 1 92.44 486 LEU A N 1
ATOM 3940 C CA . LEU A 1 486 ? 10.875 -43.812 -8.766 1 92.44 486 LEU A CA 1
ATOM 3941 C C . LEU A 1 486 ? 10.391 -42.375 -8.969 1 92.44 486 LEU A C 1
ATOM 3943 O O . LEU A 1 486 ? 9.391 -42.156 -9.656 1 92.44 486 LEU A O 1
ATOM 3947 N N . MET A 1 487 ? 11.016 -41.5 -8.273 1 94.69 487 MET A N 1
ATOM 3948 C CA . MET A 1 487 ? 11 -40.094 -8.57 1 94.69 487 MET A CA 1
ATOM 3949 C C . MET A 1 487 ? 12.336 -39.625 -9.148 1 94.69 487 MET A C 1
ATOM 3951 O O . MET A 1 487 ? 13.391 -39.906 -8.57 1 94.69 487 MET A O 1
ATOM 3955 N N . GLN A 1 488 ? 12.312 -39.062 -10.281 1 97.06 488 GLN A N 1
ATOM 3956 C CA . GLN A 1 488 ? 13.523 -38.469 -10.844 1 97.06 488 GLN A CA 1
ATOM 3957 C C . GLN A 1 488 ? 13.609 -37 -10.531 1 97.06 488 GLN A C 1
ATOM 3959 O O . GLN A 1 488 ? 12.594 -36.281 -10.516 1 97.06 488 GLN A O 1
ATOM 3964 N N . TYR A 1 489 ? 14.797 -36.594 -10.203 1 96.44 489 TYR A N 1
ATOM 3965 C CA . TYR A 1 489 ? 14.898 -35.188 -9.82 1 96.44 489 TYR A CA 1
ATOM 3966 C C . TYR A 1 489 ? 16.266 -34.625 -10.18 1 96.44 489 TYR A C 1
ATOM 3968 O O . TYR A 1 489 ? 17.219 -35.375 -10.422 1 96.44 489 TYR A O 1
ATOM 3976 N N . ARG A 1 490 ? 16.25 -33.281 -10.32 1 95.06 490 ARG A N 1
ATOM 3977 C CA . ARG A 1 490 ? 17.469 -32.531 -10.531 1 95.06 490 ARG A CA 1
ATOM 3978 C C . ARG A 1 490 ? 17.578 -31.375 -9.539 1 95.06 490 ARG A C 1
ATOM 3980 O O . ARG A 1 490 ? 16.594 -30.688 -9.281 1 95.06 490 ARG A O 1
ATOM 3987 N N . GLU A 1 491 ? 18.719 -31.172 -8.93 1 91 491 GLU A N 1
ATOM 3988 C CA . GLU A 1 491 ? 18.984 -30.062 -8.016 1 91 491 GLU A CA 1
ATOM 3989 C C . GLU A 1 491 ? 19.531 -28.844 -8.773 1 91 491 GLU A C 1
ATOM 3991 O O . GLU A 1 491 ? 19.344 -27.703 -8.336 1 91 491 GLU A O 1
ATOM 3996 N N . GLY A 1 492 ? 20.188 -29 -9.805 1 87.94 492 GLY A N 1
ATOM 3997 C CA . GLY A 1 492 ? 20.625 -27.953 -10.727 1 87.94 492 GLY A CA 1
ATOM 3998 C C . GLY A 1 492 ? 20.031 -28.109 -12.117 1 87.94 492 GLY A C 1
ATOM 3999 O O . GLY A 1 492 ? 19.719 -29.219 -12.555 1 87.94 492 GLY A O 1
ATOM 4000 N N . TRP A 1 493 ? 19.812 -27.078 -12.812 1 88.12 493 TRP A N 1
ATOM 4001 C CA . TRP A 1 493 ? 19.156 -27.094 -14.117 1 88.12 493 TRP A CA 1
ATOM 4002 C C . TRP A 1 493 ? 19.922 -27.984 -15.094 1 88.12 493 TRP A C 1
ATOM 4004 O O . TRP A 1 493 ? 19.297 -28.703 -15.891 1 88.12 493 TRP A O 1
ATOM 4014 N N . ASN A 1 494 ? 21.188 -27.938 -15.031 1 82.31 494 ASN A N 1
ATOM 4015 C CA . ASN A 1 494 ? 22 -28.75 -15.945 1 82.31 494 ASN A CA 1
ATOM 4016 C C . ASN A 1 494 ? 22.656 -29.922 -15.227 1 82.31 494 ASN A C 1
ATOM 4018 O O . ASN A 1 494 ? 23.578 -30.547 -15.766 1 82.31 494 ASN A O 1
ATOM 4022 N N . GLY A 1 495 ? 22.219 -30.234 -14.062 1 84.06 495 GLY A N 1
ATOM 4023 C CA . GLY A 1 495 ? 22.781 -31.344 -13.32 1 84.06 495 GLY A CA 1
ATOM 4024 C C . GLY A 1 495 ? 22.25 -32.688 -13.758 1 84.06 495 GLY A C 1
ATOM 4025 O O . GLY A 1 495 ? 21.375 -32.75 -14.625 1 84.06 495 GLY A O 1
ATOM 4026 N N . PRO A 1 496 ? 22.859 -33.656 -13.242 1 90.19 496 PRO A N 1
ATOM 4027 C CA . PRO A 1 496 ? 22.406 -35.031 -13.578 1 90.19 496 PRO A CA 1
ATOM 4028 C C . PRO A 1 496 ? 21.016 -35.312 -13.031 1 90.19 496 PRO A C 1
ATOM 4030 O O . PRO A 1 496 ? 20.594 -34.75 -12.031 1 90.19 496 PRO A O 1
ATOM 4033 N N . LEU A 1 497 ? 20.344 -36.188 -13.773 1 92.81 497 LEU A N 1
ATOM 4034 C CA . LEU A 1 497 ? 19.047 -36.656 -13.328 1 92.81 497 LEU A CA 1
ATOM 4035 C C . LEU A 1 497 ? 19.219 -37.812 -12.336 1 92.81 497 LEU A C 1
ATOM 4037 O O . LEU A 1 497 ? 19.719 -38.875 -12.703 1 92.81 497 LEU A O 1
ATOM 4041 N N . SER A 1 498 ? 18.938 -37.531 -11.102 1 94.88 498 SER A N 1
ATOM 4042 C CA . SER A 1 498 ? 19.016 -38.562 -10.055 1 94.88 498 SER A CA 1
ATOM 4043 C C . SER A 1 498 ? 17.672 -39.219 -9.812 1 94.88 498 SER A C 1
ATOM 4045 O O . SER A 1 498 ? 16.641 -38.75 -10.312 1 94.88 498 SER A O 1
ATOM 4047 N N . SER A 1 499 ? 17.656 -40.375 -9.125 1 95.31 499 SER A N 1
ATOM 4048 C CA . SER A 1 499 ? 16.406 -41.094 -8.844 1 95.31 499 SER A CA 1
ATOM 4049 C C . SER A 1 499 ? 16.312 -41.5 -7.375 1 95.31 499 SER A C 1
ATOM 4051 O O . SER A 1 499 ? 17.344 -41.719 -6.719 1 95.31 499 SER A O 1
ATOM 4053 N N . ALA A 1 500 ? 15.18 -41.406 -6.871 1 95.69 500 ALA A N 1
ATOM 4054 C CA . ALA A 1 500 ? 14.914 -41.844 -5.504 1 95.69 500 ALA A CA 1
ATOM 4055 C C . ALA A 1 500 ? 13.633 -42.688 -5.434 1 95.69 500 ALA A C 1
ATOM 4057 O O . ALA A 1 500 ? 12.672 -42.406 -6.156 1 95.69 500 ALA A O 1
ATOM 4058 N N . VAL A 1 501 ? 13.602 -43.656 -4.586 1 94.19 501 VAL A N 1
ATOM 4059 C CA . VAL A 1 501 ? 12.43 -44.469 -4.391 1 94.19 501 VAL A CA 1
ATOM 4060 C C . VAL A 1 501 ? 11.484 -43.844 -3.381 1 94.19 501 VAL A C 1
ATOM 4062 O O . VAL A 1 501 ? 11.891 -43.5 -2.26 1 94.19 501 VAL A O 1
ATOM 4065 N N . LEU A 1 502 ? 10.242 -43.656 -3.779 1 93.38 502 LEU A N 1
ATOM 4066 C CA . LEU A 1 502 ? 9.289 -42.969 -2.93 1 93.38 502 LEU A CA 1
ATOM 4067 C C . LEU A 1 502 ? 8.383 -43.969 -2.203 1 93.38 502 LEU A C 1
ATOM 4069 O O . LEU A 1 502 ? 7.848 -43.656 -1.137 1 93.38 502 LEU A O 1
ATOM 4073 N N . THR A 1 503 ? 8.117 -45.062 -2.773 1 91.44 503 THR A N 1
ATOM 4074 C CA . THR A 1 503 ? 7.082 -45.969 -2.301 1 91.44 503 THR A CA 1
ATOM 4075 C C . THR A 1 503 ? 7.66 -46.969 -1.32 1 91.44 503 THR A C 1
ATOM 4077 O O . THR A 1 503 ? 8.867 -47.219 -1.325 1 91.44 503 THR A O 1
ATOM 4080 N N . LYS A 1 504 ? 6.816 -47.469 -0.489 1 87.25 504 LYS A N 1
ATOM 4081 C CA . LYS A 1 504 ? 7.168 -48.594 0.382 1 87.25 504 LYS A CA 1
ATOM 4082 C C . LYS A 1 504 ? 7.387 -49.875 -0.424 1 87.25 504 LYS A C 1
ATOM 4084 O O . LYS A 1 504 ? 6.871 -50 -1.536 1 87.25 504 LYS A O 1
ATOM 4089 N N . PRO A 1 505 ? 8.258 -50.75 0.001 1 77.88 505 PRO A N 1
ATOM 4090 C CA . PRO A 1 505 ? 8.555 -51.969 -0.728 1 77.88 505 PRO A CA 1
ATOM 4091 C C . PRO A 1 505 ? 7.297 -52.781 -1.064 1 77.88 505 PRO A C 1
ATOM 4093 O O . PRO A 1 505 ? 6.32 -52.75 -0.311 1 77.88 505 PRO A O 1
ATOM 4096 N N . VAL A 1 506 ? 7.031 -53.281 -2.434 1 64.19 506 VAL A N 1
ATOM 4097 C CA . VAL A 1 506 ? 5.887 -53.844 -3.133 1 64.19 506 VAL A CA 1
ATOM 4098 C C . VAL A 1 506 ? 5.508 -55.188 -2.494 1 64.19 506 VAL A C 1
ATOM 4100 O O . VAL A 1 506 ? 6.207 -56.188 -2.676 1 64.19 506 VAL A O 1
ATOM 4103 N N . GLY A 1 507 ? 5.66 -55.594 -1.34 1 56.62 507 GLY A N 1
ATOM 4104 C CA . GLY A 1 507 ? 5.164 -56.938 -1.12 1 56.62 507 GLY A CA 1
ATOM 4105 C C . GLY A 1 507 ? 3.758 -57.156 -1.647 1 56.62 507 GLY A C 1
ATOM 4106 O O . GLY A 1 507 ? 3.529 -58.031 -2.477 1 56.62 507 GLY A O 1
ATOM 4107 N N . LYS A 1 508 ? 2.711 -56.875 -0.981 1 56.31 508 LYS A N 1
ATOM 4108 C CA . LYS A 1 508 ? 1.291 -57.094 -1.248 1 56.31 508 LYS A CA 1
ATOM 4109 C C . LYS A 1 508 ? 0.687 -55.875 -1.973 1 56.31 508 LYS A C 1
ATOM 4111 O O . LYS A 1 508 ? 1.161 -54.75 -1.818 1 56.31 508 LYS A O 1
ATOM 4116 N N . ARG A 1 509 ? -0.146 -56.094 -3.113 1 60.5 509 ARG A N 1
ATOM 4117 C CA . ARG A 1 509 ? -0.923 -55.094 -3.846 1 60.5 509 ARG A CA 1
ATOM 4118 C C . ARG A 1 509 ? -1.558 -54.094 -2.896 1 60.5 509 ARG A C 1
ATOM 4120 O O . ARG A 1 509 ? -2.365 -54.469 -2.041 1 60.5 509 ARG A O 1
ATOM 4127 N N . ARG A 1 510 ? -0.893 -52.906 -2.748 1 66.31 510 ARG A N 1
ATOM 4128 C CA . ARG A 1 510 ? -1.463 -51.906 -1.854 1 66.31 510 ARG A CA 1
ATOM 4129 C C . ARG A 1 510 ? -2.598 -51.125 -2.533 1 66.31 510 ARG A C 1
ATOM 4131 O O . ARG A 1 510 ? -2.49 -50.75 -3.707 1 66.31 510 ARG A O 1
ATOM 4138 N N . THR A 1 511 ? -3.748 -51.219 -2.012 1 72.56 511 THR A N 1
ATOM 4139 C CA . THR A 1 511 ? -4.941 -50.5 -2.438 1 72.56 511 THR A CA 1
ATOM 4140 C C . THR A 1 511 ? -5.184 -49.281 -1.554 1 72.56 511 THR A C 1
ATOM 4142 O O . THR A 1 511 ? -4.637 -49.188 -0.453 1 72.56 511 THR A O 1
ATOM 4145 N N . LEU A 1 512 ? -5.73 -48.25 -2.229 1 76.06 512 LEU A N 1
ATOM 4146 C CA . LEU A 1 512 ? -6.137 -47.062 -1.452 1 76.06 512 LEU A CA 1
ATOM 4147 C C . LEU A 1 512 ? -7.051 -47.469 -0.299 1 76.06 512 LEU A C 1
ATOM 4149 O O . LEU A 1 512 ? -8.133 -48.031 -0.522 1 76.06 512 LEU A O 1
ATOM 4153 N N . GLN A 1 513 ? -6.551 -47.406 0.925 1 71.94 513 GLN A N 1
ATOM 4154 C CA . GLN A 1 513 ? -7.273 -47.844 2.107 1 71.94 513 GLN A CA 1
ATOM 4155 C C . GLN A 1 513 ? -8.047 -46.719 2.756 1 71.94 513 GLN A C 1
ATOM 4157 O O . GLN A 1 513 ? -9.133 -46.938 3.309 1 71.94 513 GLN A O 1
ATOM 4162 N N . VAL A 1 514 ? -7.566 -45.562 2.643 1 81.06 514 VAL A N 1
ATOM 4163 C CA . VAL A 1 514 ? -8.164 -44.406 3.309 1 81.06 514 VAL A CA 1
ATOM 4164 C C . VAL A 1 514 ? -9.016 -43.625 2.316 1 81.06 514 VAL A C 1
ATOM 4166 O O . VAL A 1 514 ? -8.516 -43.156 1.283 1 81.06 514 VAL A O 1
ATOM 4169 N N . PRO A 1 515 ? -10.234 -43.594 2.605 1 86.06 515 PRO A N 1
ATOM 4170 C CA . PRO A 1 515 ? -11.078 -42.812 1.706 1 86.06 515 PRO A CA 1
ATOM 4171 C C . PRO A 1 515 ? -10.727 -41.312 1.732 1 86.06 515 PRO A C 1
ATOM 4173 O O . PRO A 1 515 ? -10.242 -40.812 2.748 1 86.06 515 PRO A O 1
ATOM 4176 N N . LEU A 1 516 ? -10.883 -40.75 0.642 1 90.69 516 LEU A N 1
ATOM 4177 C CA . LEU A 1 516 ? -10.633 -39.312 0.522 1 90.69 516 LEU A CA 1
ATOM 4178 C C . LEU A 1 516 ? -11.68 -38.531 1.284 1 90.69 516 LEU A C 1
ATOM 4180 O O . LEU A 1 516 ? -12.859 -38.531 0.915 1 90.69 516 LEU A O 1
ATOM 4184 N N . GLN A 1 517 ? -11.227 -37.906 2.391 1 91.38 517 GLN A N 1
ATOM 4185 C CA . GLN A 1 517 ? -12.109 -37.156 3.262 1 91.38 517 GLN A CA 1
ATOM 4186 C C . GLN A 1 517 ? -11.711 -35.688 3.289 1 91.38 517 GLN A C 1
ATOM 4188 O O . GLN A 1 517 ? -10.547 -35.344 3.051 1 91.38 517 GLN A O 1
ATOM 4193 N N . PRO A 1 518 ? -12.711 -34.875 3.604 1 93.62 518 PRO A N 1
ATOM 4194 C CA . PRO A 1 518 ? -12.391 -33.469 3.701 1 93.62 518 PRO A CA 1
ATOM 4195 C C . PRO A 1 518 ? -11.414 -33.156 4.836 1 93.62 518 PRO A C 1
ATOM 4197 O O . PRO A 1 518 ? -11.375 -33.875 5.836 1 93.62 518 PRO A O 1
ATOM 4200 N N . VAL A 1 519 ? -10.578 -32.156 4.609 1 91.81 519 VAL A N 1
ATOM 4201 C CA . VAL A 1 519 ? -9.648 -31.75 5.648 1 91.81 519 VAL A CA 1
ATOM 4202 C C . VAL A 1 519 ? -10.422 -31.328 6.898 1 91.81 519 VAL A C 1
ATOM 4204 O O . VAL A 1 519 ? -10.07 -31.719 8.016 1 91.81 519 VAL A O 1
ATOM 4207 N N . ASN A 1 520 ? -11.414 -30.469 6.699 1 90.06 520 ASN A N 1
ATOM 4208 C CA . ASN A 1 520 ? -12.312 -30.031 7.77 1 90.06 520 ASN A CA 1
ATOM 4209 C C . ASN A 1 520 ? -13.773 -30.312 7.426 1 90.06 520 ASN A C 1
ATOM 4211 O O . ASN A 1 520 ? -14.227 -30.016 6.32 1 90.06 520 ASN A O 1
ATOM 4215 N N . ARG A 1 521 ? -14.445 -30.812 8.32 1 88.44 521 ARG A N 1
ATOM 4216 C CA . ARG A 1 521 ? -15.844 -31.141 8.086 1 88.44 521 ARG A CA 1
ATOM 4217 C C . ARG A 1 521 ? -16.75 -29.938 8.352 1 88.44 521 ARG A C 1
ATOM 4219 O O . ARG A 1 521 ? -17.812 -29.812 7.754 1 88.44 521 ARG A O 1
ATOM 4226 N N . THR A 1 522 ? -16.234 -29.094 9.227 1 90.19 522 THR A N 1
ATOM 4227 C CA . THR A 1 522 ? -17 -27.906 9.578 1 90.19 522 THR A CA 1
ATOM 4228 C C . THR A 1 522 ? -16.172 -26.641 9.336 1 90.19 522 THR A C 1
ATOM 4230 O O . THR A 1 522 ? -14.977 -26.719 9.094 1 90.19 522 THR A O 1
ATOM 4233 N N . ALA A 1 523 ? -16.938 -25.578 9.375 1 93 523 ALA A N 1
ATOM 4234 C CA . ALA A 1 523 ? -16.266 -24.297 9.188 1 93 523 ALA A CA 1
ATOM 4235 C C . ALA A 1 523 ? -15.234 -24.047 10.289 1 93 523 ALA A C 1
ATOM 4237 O O . ALA A 1 523 ? -15.469 -24.391 11.453 1 93 523 ALA A O 1
ATOM 4238 N N . LEU A 1 524 ? -14.133 -23.5 9.93 1 93.25 524 LEU A N 1
ATOM 4239 C CA . LEU A 1 524 ? -13.07 -23.172 10.875 1 93.25 524 LEU A CA 1
ATOM 4240 C C . LEU A 1 524 ? -13.391 -21.875 11.625 1 93.25 524 LEU A C 1
ATOM 4242 O O . LEU A 1 524 ? -13.734 -20.875 11.008 1 93.25 524 LEU A O 1
ATOM 4246 N N . PRO A 1 525 ? -13.219 -21.938 12.93 1 93.12 525 PRO A N 1
ATOM 4247 C CA . PRO A 1 525 ? -13.469 -20.719 13.688 1 93.12 525 PRO A CA 1
ATOM 4248 C C . PRO A 1 525 ? -12.344 -19.688 13.562 1 93.12 525 PRO A C 1
ATOM 4250 O O . PRO A 1 525 ? -11.172 -20.062 13.5 1 93.12 525 PRO A O 1
ATOM 4253 N N . ILE A 1 526 ? -12.734 -18.422 13.469 1 91.12 526 ILE A N 1
ATOM 4254 C CA . ILE A 1 526 ? -11.742 -17.359 13.492 1 91.12 526 ILE A CA 1
ATOM 4255 C C . ILE A 1 526 ? -11.43 -16.984 14.938 1 91.12 526 ILE A C 1
ATOM 4257 O O . ILE A 1 526 ? -12.109 -17.422 15.867 1 91.12 526 ILE A O 1
ATOM 4261 N N . SER A 1 527 ? -10.359 -16.266 15.141 1 86.5 527 SER A N 1
ATOM 4262 C CA . SER A 1 527 ? -9.977 -15.867 16.484 1 86.5 527 SER A CA 1
ATOM 4263 C C . SER A 1 527 ? -11 -14.922 17.109 1 86.5 527 SER A C 1
ATOM 4265 O O . SER A 1 527 ? -11.742 -14.25 16.391 1 86.5 527 SER A O 1
ATOM 4267 N N . ALA A 1 528 ? -11.039 -14.859 18.406 1 88.38 528 ALA A N 1
ATOM 4268 C CA . ALA A 1 528 ? -11.969 -13.977 19.109 1 88.38 528 ALA A CA 1
ATOM 4269 C C . ALA A 1 528 ? -11.672 -12.516 18.812 1 88.38 528 ALA A C 1
ATOM 4271 O O . ALA A 1 528 ? -12.586 -11.711 18.641 1 88.38 528 ALA A O 1
ATOM 4272 N N . ALA A 1 529 ? -10.414 -12.164 18.797 1 83.19 529 ALA A N 1
ATOM 4273 C CA . ALA A 1 529 ? -10 -10.797 18.516 1 83.19 529 ALA A CA 1
ATOM 4274 C C . ALA A 1 529 ? -10.445 -10.359 17.125 1 83.19 529 ALA A C 1
ATOM 4276 O O . ALA A 1 529 ? -10.938 -9.242 16.938 1 83.19 529 ALA A O 1
ATOM 4277 N N . LYS A 1 530 ? -10.281 -11.227 16.203 1 88.19 530 LYS A N 1
ATOM 4278 C CA . LYS A 1 530 ? -10.703 -10.914 14.836 1 88.19 530 LYS A CA 1
ATOM 4279 C C . LYS A 1 530 ? -12.227 -10.773 14.75 1 88.19 530 LYS A C 1
ATOM 4281 O O . LYS A 1 530 ? -12.734 -9.898 14.047 1 88.19 530 LYS A O 1
ATOM 4286 N N . TYR A 1 531 ? -12.859 -11.688 15.383 1 93.56 531 TYR A N 1
ATOM 4287 C CA . TYR A 1 531 ? -14.312 -11.609 15.398 1 93.56 531 TYR A CA 1
ATOM 4288 C C . TYR A 1 531 ? -14.781 -10.273 15.961 1 93.56 531 TYR A C 1
ATOM 4290 O O . TYR A 1 531 ? -15.664 -9.625 15.398 1 93.56 531 TYR A O 1
ATOM 4298 N N . LYS A 1 532 ? -14.219 -9.852 17.031 1 90 532 LYS A N 1
ATOM 4299 C CA . LYS A 1 532 ? -14.57 -8.562 17.625 1 90 532 LYS A CA 1
ATOM 4300 C C . LYS A 1 532 ? -14.328 -7.418 16.656 1 90 532 LYS A C 1
ATOM 4302 O O . LYS A 1 532 ? -15.172 -6.523 16.516 1 90 532 LYS A O 1
ATOM 4307 N N . ASP A 1 533 ? -13.219 -7.445 16 1 89.06 533 ASP A N 1
ATOM 4308 C CA . ASP A 1 533 ? -12.883 -6.414 15.031 1 89.06 533 ASP A CA 1
ATOM 4309 C C . ASP A 1 533 ? -13.891 -6.395 13.883 1 89.06 533 ASP A C 1
ATOM 4311 O O . ASP A 1 533 ? -14.312 -5.324 13.438 1 89.06 533 ASP A O 1
ATOM 4315 N N . LEU A 1 534 ? -14.266 -7.57 13.477 1 94.38 534 LEU A N 1
ATOM 4316 C CA . LEU A 1 534 ? -15.219 -7.664 12.375 1 94.38 534 LEU A CA 1
ATOM 4317 C C . LEU A 1 534 ? -16.594 -7.152 12.797 1 94.38 534 LEU A C 1
ATOM 4319 O O . LEU A 1 534 ? -17.312 -6.574 11.984 1 94.38 534 LEU A O 1
ATOM 4323 N N . GLN A 1 535 ? -16.922 -7.355 14.086 1 94.69 535 GLN A N 1
ATOM 4324 C CA . GLN A 1 535 ? -18.188 -6.824 14.586 1 94.69 535 GLN A CA 1
ATOM 4325 C C . GLN A 1 535 ? -18.188 -5.297 14.578 1 94.69 535 GLN A C 1
ATOM 4327 O O . GLN A 1 535 ? -19.219 -4.668 14.344 1 94.69 535 GLN A O 1
ATOM 4332 N N . ASP A 1 536 ? -17.094 -4.762 14.773 1 91 536 ASP A N 1
ATOM 4333 C CA . ASP A 1 536 ? -16.969 -3.307 14.734 1 91 536 ASP A CA 1
ATOM 4334 C C . ASP A 1 536 ? -17.047 -2.793 13.297 1 91 536 ASP A C 1
ATOM 4336 O O . ASP A 1 536 ? -17.672 -1.771 13.031 1 91 536 ASP A O 1
ATOM 4340 N N . LEU A 1 537 ? -16.422 -3.498 12.422 1 92.38 537 LEU A N 1
ATOM 4341 C CA . LEU A 1 537 ? -16.312 -3.059 11.039 1 92.38 537 LEU A CA 1
ATOM 4342 C C . LEU A 1 537 ? -17.641 -3.281 10.297 1 92.38 537 LEU A C 1
ATOM 4344 O O . LEU A 1 537 ? -17.953 -2.551 9.352 1 92.38 537 LEU A O 1
ATOM 4348 N N . LYS A 1 538 ? -18.344 -4.344 10.75 1 94.88 538 LYS A N 1
ATOM 4349 C CA . LYS A 1 538 ? -19.547 -4.703 10.016 1 94.88 538 LYS A CA 1
ATOM 4350 C C . LYS A 1 538 ? -20.578 -3.57 10.055 1 94.88 538 LYS A C 1
ATOM 4352 O O . LYS A 1 538 ? -21.5 -3.527 9.234 1 94.88 538 LYS A O 1
ATOM 4357 N N . ARG A 1 539 ? -20.484 -2.664 10.977 1 91.94 539 ARG A N 1
ATOM 4358 C CA . ARG A 1 539 ? -21.391 -1.537 11.102 1 91.94 539 ARG A CA 1
ATOM 4359 C C . ARG A 1 539 ? -21.328 -0.632 9.883 1 91.94 539 ARG A C 1
ATOM 4361 O O . ARG A 1 539 ? -22.266 0.124 9.609 1 91.94 539 ARG A O 1
ATOM 4368 N N . PHE A 1 540 ? -20.25 -0.697 9.172 1 91.69 540 PHE A N 1
ATOM 4369 C CA . PHE A 1 540 ? -20.062 0.164 8.016 1 91.69 540 PHE A CA 1
ATOM 4370 C C . PHE A 1 540 ? -20.406 -0.573 6.73 1 91.69 540 PHE A C 1
ATOM 4372 O O . PHE A 1 540 ? -20.141 -0.08 5.633 1 91.69 540 PHE A O 1
ATOM 4379 N N . CYS A 1 541 ? -20.953 -1.759 6.871 1 93.38 541 CYS A N 1
ATOM 4380 C CA . CYS A 1 541 ? -21.297 -2.584 5.723 1 93.38 541 CYS A CA 1
ATOM 4381 C C . CYS A 1 541 ? -22.812 -2.705 5.586 1 93.38 541 CYS A C 1
ATOM 4383 O O . CYS A 1 541 ? -23.547 -2.432 6.535 1 93.38 541 CYS A O 1
ATOM 4385 N N . PRO A 1 542 ? -23.312 -3.059 4.367 1 91.25 542 PRO A N 1
ATOM 4386 C CA . PRO A 1 542 ? -24.75 -3.275 4.188 1 91.25 542 PRO A CA 1
ATOM 4387 C C . PRO A 1 542 ? -25.281 -4.41 5.055 1 91.25 542 PRO A C 1
ATOM 4389 O O . PRO A 1 542 ? -24.5 -5.195 5.605 1 91.25 542 PRO A O 1
ATOM 4392 N N . GLN A 1 543 ? -26.562 -4.496 5.129 1 90.81 543 GLN A N 1
ATOM 4393 C CA . GLN A 1 543 ? -27.219 -5.406 6.055 1 90.81 543 GLN A CA 1
ATOM 4394 C C . GLN A 1 543 ? -26.844 -6.855 5.777 1 90.81 543 GLN A C 1
ATOM 4396 O O . GLN A 1 543 ? -26.594 -7.625 6.707 1 90.81 543 GLN A O 1
ATOM 4401 N N . TYR A 1 544 ? -26.859 -7.242 4.543 1 92.25 544 TYR A N 1
ATOM 4402 C CA . TYR A 1 544 ? -26.531 -8.625 4.211 1 92.25 544 TYR A CA 1
ATOM 4403 C C . TYR A 1 544 ? -25.125 -8.977 4.688 1 92.25 544 TYR A C 1
ATOM 4405 O O . TYR A 1 544 ? -24.891 -10.102 5.137 1 92.25 544 TYR A O 1
ATOM 4413 N N . ALA A 1 545 ? -24.219 -8.109 4.57 1 95.19 545 ALA A N 1
ATOM 4414 C CA . ALA A 1 545 ? -22.844 -8.32 5.031 1 95.19 545 ALA A CA 1
ATOM 4415 C C . ALA A 1 545 ? -22.781 -8.375 6.555 1 95.19 545 ALA A C 1
ATOM 4417 O O . ALA A 1 545 ? -22 -9.133 7.129 1 95.19 545 ALA A O 1
ATOM 4418 N N . GLN A 1 546 ? -23.609 -7.539 7.207 1 95.69 546 GLN A N 1
ATOM 4419 C CA . GLN A 1 546 ? -23.672 -7.566 8.664 1 95.69 546 GLN A CA 1
ATOM 4420 C C . GLN A 1 546 ? -24.094 -8.938 9.18 1 95.69 546 GLN A C 1
ATOM 4422 O O . GLN A 1 546 ? -23.516 -9.461 10.133 1 95.69 546 GLN A O 1
ATOM 4427 N N . GLU A 1 547 ? -25.047 -9.453 8.523 1 95.06 547 GLU A N 1
ATOM 4428 C CA . GLU A 1 547 ? -25.516 -10.781 8.898 1 95.06 547 GLU A CA 1
ATOM 4429 C C . GLU A 1 547 ? -24.438 -11.836 8.656 1 95.06 547 GLU A C 1
ATOM 4431 O O . GLU A 1 547 ? -24.266 -12.742 9.477 1 95.06 547 GLU A O 1
ATOM 4436 N N . PHE A 1 548 ? -23.812 -11.766 7.594 1 96.5 548 PHE A N 1
ATOM 4437 C CA . PHE A 1 548 ? -22.719 -12.688 7.262 1 96.5 548 PHE A CA 1
ATOM 4438 C C . PHE A 1 548 ? -21.688 -12.719 8.375 1 96.5 548 PHE A C 1
ATOM 4440 O O . PHE A 1 548 ? -21.297 -13.789 8.844 1 96.5 548 PHE A O 1
ATOM 4447 N N . PHE A 1 549 ? -21.188 -11.531 8.844 1 96.88 549 PHE A N 1
ATOM 4448 C CA . PHE A 1 549 ? -20.125 -11.445 9.836 1 96.88 549 PHE A CA 1
ATOM 4449 C C . PHE A 1 549 ? -20.656 -11.797 11.219 1 96.88 549 PHE A C 1
ATOM 4451 O O . PHE A 1 549 ? -19.906 -12.32 12.062 1 96.88 549 PHE A O 1
ATOM 4458 N N . ALA A 1 550 ? -21.906 -11.5 11.461 1 96.25 550 ALA A N 1
ATOM 4459 C CA . ALA A 1 550 ? -22.5 -11.82 12.758 1 96.25 550 ALA A CA 1
ATOM 4460 C C . ALA A 1 550 ? -22.547 -13.328 12.984 1 96.25 550 ALA A C 1
ATOM 4462 O O . ALA A 1 550 ? -22.438 -13.789 14.117 1 96.25 550 ALA A O 1
ATOM 4463 N N . ASN A 1 551 ? -22.625 -14.062 11.891 1 94.5 551 ASN A N 1
ATOM 4464 C CA . ASN A 1 551 ? -22.828 -15.508 11.992 1 94.5 551 ASN A CA 1
ATOM 4465 C C . ASN A 1 551 ? -21.516 -16.266 11.773 1 94.5 551 ASN A C 1
ATOM 4467 O O . ASN A 1 551 ? -21.531 -17.484 11.625 1 94.5 551 ASN A O 1
ATOM 4471 N N . MET A 1 552 ? -20.484 -15.625 11.844 1 93.81 552 MET A N 1
ATOM 4472 C CA . MET A 1 552 ? -19.203 -16.281 11.594 1 93.81 552 MET A CA 1
ATOM 4473 C C . MET A 1 552 ? -18.781 -17.125 12.789 1 93.81 552 MET A C 1
ATOM 4475 O O . MET A 1 552 ? -18.891 -16.688 13.938 1 93.81 552 MET A O 1
ATOM 4479 N N . PRO A 1 553 ? -18.328 -18.344 12.531 1 94.06 553 PRO A N 1
ATOM 4480 C CA . PRO A 1 553 ? -17.797 -19.141 13.648 1 94.06 553 PRO A CA 1
ATOM 4481 C C . PRO A 1 553 ? -16.562 -18.516 14.281 1 94.06 553 PRO A C 1
ATOM 4483 O O . PRO A 1 553 ? -15.672 -18.031 13.57 1 94.06 553 PRO A O 1
ATOM 4486 N N . HIS A 1 554 ? -16.469 -18.453 15.594 1 91.81 554 HIS A N 1
ATOM 4487 C CA . HIS A 1 554 ? -15.336 -17.844 16.281 1 91.81 554 HIS A CA 1
ATOM 4488 C C . HIS A 1 554 ? -15.078 -18.531 17.625 1 91.81 554 HIS A C 1
ATOM 4490 O O . HIS A 1 554 ? -15.969 -19.188 18.172 1 91.81 554 HIS A O 1
ATOM 4496 N N . HIS A 1 555 ? -13.781 -18.422 17.953 1 88 555 HIS A N 1
ATOM 4497 C CA . HIS A 1 555 ? -13.391 -19 19.25 1 88 555 HIS A CA 1
ATOM 4498 C C . HIS A 1 555 ? -13.906 -18.156 20.406 1 88 555 HIS A C 1
ATOM 4500 O O . HIS A 1 555 ? -14.148 -16.953 20.234 1 88 555 HIS A O 1
ATOM 4506 N N . GLY A 1 556 ? -14.211 -18.797 21.516 1 74.94 556 GLY A N 1
ATOM 4507 C CA . GLY A 1 556 ? -14.602 -18.062 22.703 1 74.94 556 GLY A CA 1
ATOM 4508 C C . GLY A 1 556 ? -13.484 -17.219 23.297 1 74.94 556 GLY A C 1
ATOM 4509 O O . GLY A 1 556 ? -12.336 -17.312 22.844 1 74.94 556 GLY A O 1
ATOM 4510 N N . GLN A 1 557 ? -13.742 -16.141 24.125 1 60.69 557 GLN A N 1
ATOM 4511 C CA . GLN A 1 557 ? -12.82 -15.18 24.719 1 60.69 557 GLN A CA 1
ATOM 4512 C C . GLN A 1 557 ? -11.594 -15.875 25.281 1 60.69 557 GLN A C 1
ATOM 4514 O O . GLN A 1 557 ? -10.5 -15.312 25.297 1 60.69 557 GLN A O 1
ATOM 4519 N N . THR A 1 558 ? -11.727 -17.016 25.938 1 52.88 558 THR A N 1
ATOM 4520 C CA . THR A 1 558 ? -10.625 -17.594 26.703 1 52.88 558 THR A CA 1
ATOM 4521 C C . THR A 1 558 ? -9.555 -18.141 25.766 1 52.88 558 THR A C 1
ATOM 4523 O O . THR A 1 558 ? -8.523 -18.656 26.234 1 52.88 558 THR A O 1
ATOM 4526 N N . ALA A 1 559 ? -9.805 -18.391 24.703 1 47.84 559 ALA A N 1
ATOM 4527 C CA . ALA A 1 559 ? -8.875 -19.203 23.922 1 47.84 559 ALA A CA 1
ATOM 4528 C C . ALA A 1 559 ? -7.625 -18.406 23.562 1 47.84 559 ALA A C 1
ATOM 4530 O O . ALA A 1 559 ? -7.688 -17.188 23.375 1 47.84 559 ALA A O 1
ATOM 4531 N N . THR A 1 560 ? -6.484 -18.953 23.703 1 46.66 560 THR A N 1
ATOM 4532 C CA . THR A 1 560 ? -5.141 -18.453 23.453 1 46.66 560 THR A CA 1
ATOM 4533 C C . THR A 1 560 ? -5.078 -17.734 22.109 1 46.66 560 THR A C 1
ATOM 4535 O O . THR A 1 560 ? -5.781 -18.109 21.172 1 46.66 560 THR A O 1
ATOM 4538 N N . ALA A 1 561 ? -4.434 -16.562 22.078 1 45.88 561 ALA A N 1
ATOM 4539 C CA . ALA A 1 561 ? -4.113 -15.625 21 1 45.88 561 ALA A CA 1
ATOM 4540 C C . ALA A 1 561 ? -3.643 -16.359 19.75 1 45.88 561 ALA A C 1
ATOM 4542 O O . ALA A 1 561 ? -2.492 -16.797 19.672 1 45.88 561 ALA A O 1
ATOM 4543 N N . GLU A 1 562 ? -4.465 -17.25 19.141 1 44.28 562 GLU A N 1
ATOM 4544 C CA . GLU A 1 562 ? -3.994 -17.812 17.891 1 44.28 562 GLU A CA 1
ATOM 4545 C C . GLU A 1 562 ? -3.623 -16.734 16.891 1 44.28 562 GLU A C 1
ATOM 4547 O O . GLU A 1 562 ? -4.309 -15.711 16.797 1 44.28 562 GLU A O 1
ATOM 4552 N N . ALA A 1 563 ? -2.424 -16.781 16.359 1 47.53 563 ALA A N 1
ATOM 4553 C CA . ALA A 1 563 ? -1.802 -15.867 15.406 1 47.53 563 ALA A CA 1
ATOM 4554 C C . ALA A 1 563 ? -2.631 -15.766 14.133 1 47.53 563 ALA A C 1
ATOM 4556 O O . ALA A 1 563 ? -3.193 -16.75 13.664 1 47.53 563 ALA A O 1
ATOM 4557 N N . ASP A 1 564 ? -3.137 -14.672 13.703 1 53.03 564 ASP A N 1
ATOM 4558 C CA . ASP A 1 564 ? -3.871 -14.367 12.477 1 53.03 564 ASP A CA 1
ATOM 4559 C C . ASP A 1 564 ? -3.133 -14.906 11.25 1 53.03 564 ASP A C 1
ATOM 4561 O O . ASP A 1 564 ? -1.903 -15 11.25 1 53.03 564 ASP A O 1
ATOM 4565 N N . VAL A 1 565 ? -3.805 -15.555 10.328 1 48.56 565 VAL A N 1
ATOM 4566 C CA . VAL A 1 565 ? -3.268 -16.109 9.086 1 48.56 565 VAL A CA 1
ATOM 4567 C C . VAL A 1 565 ? -2.523 -15.016 8.32 1 48.56 565 VAL A C 1
ATOM 4569 O O . VAL A 1 565 ? -3.092 -13.961 8.023 1 48.56 565 VAL A O 1
ATOM 4572 N N . SER A 1 566 ? -1.167 -14.875 8.523 1 49.44 566 SER A N 1
ATOM 4573 C CA . SER A 1 566 ? -0.364 -13.875 7.828 1 49.44 566 SER A CA 1
ATOM 4574 C C . SER A 1 566 ? -0.009 -14.344 6.418 1 49.44 566 SER A C 1
ATOM 4576 O O . SER A 1 566 ? -0.009 -15.539 6.137 1 49.44 566 SER A O 1
ATOM 4578 N N . ASP A 1 567 ? -0.15 -13.461 5.395 1 48.12 567 ASP A N 1
ATOM 4579 C CA . ASP A 1 567 ? 0.344 -13.75 4.051 1 48.12 567 ASP A CA 1
ATOM 4580 C C . ASP A 1 567 ? 1.81 -14.18 4.082 1 48.12 567 ASP A C 1
ATOM 4582 O O . ASP A 1 567 ? 2.436 -14.352 3.035 1 48.12 567 ASP A O 1
ATOM 4586 N N . ILE A 1 568 ? 2.49 -14.109 5.195 1 43.84 568 ILE A N 1
ATOM 4587 C CA . ILE A 1 568 ? 3.936 -14.312 5.203 1 43.84 568 ILE A CA 1
ATOM 4588 C C . ILE A 1 568 ? 4.266 -15.695 4.652 1 43.84 568 ILE A C 1
ATOM 4590 O O . ILE A 1 568 ? 3.838 -16.703 5.211 1 43.84 568 ILE A O 1
ATOM 4594 N N . ASP A 1 569 ? 4.52 -15.727 3.43 1 44.44 569 ASP A N 1
ATOM 4595 C CA . ASP A 1 569 ? 5.156 -16.906 2.836 1 44.44 569 ASP A CA 1
ATOM 4596 C C . ASP A 1 569 ? 6.328 -17.375 3.688 1 44.44 569 ASP A C 1
ATOM 4598 O O . ASP A 1 569 ? 7.137 -16.578 4.152 1 44.44 569 ASP A O 1
ATOM 4602 N N . ASP A 1 570 ? 6.188 -18.359 4.434 1 41.62 570 ASP A N 1
ATOM 4603 C CA . ASP A 1 570 ? 7.34 -18.984 5.074 1 41.62 570 ASP A CA 1
ATOM 4604 C C . ASP A 1 570 ? 8.57 -18.922 4.168 1 41.62 570 ASP A C 1
ATOM 4606 O O . ASP A 1 570 ? 8.547 -19.438 3.047 1 41.62 570 ASP A O 1
ATOM 4610 N N . GLU A 1 571 ? 9.281 -17.844 4.188 1 40.31 571 GLU A N 1
ATOM 4611 C CA . GLU A 1 571 ? 10.5 -17.641 3.414 1 40.31 571 GLU A CA 1
ATOM 4612 C C . GLU A 1 571 ? 11.375 -18.891 3.422 1 40.31 571 GLU A C 1
ATOM 4614 O O . GLU A 1 571 ? 11.453 -19.594 4.438 1 40.31 571 GLU A O 1
ATOM 4619 N N . GLU A 1 572 ? 11.68 -19.297 2.242 1 41.47 572 GLU A N 1
ATOM 4620 C CA . GLU A 1 572 ? 12.742 -20.266 1.985 1 41.47 572 GLU A CA 1
ATOM 4621 C C . GLU A 1 572 ? 14.047 -19.828 2.65 1 41.47 572 GLU A C 1
ATOM 4623 O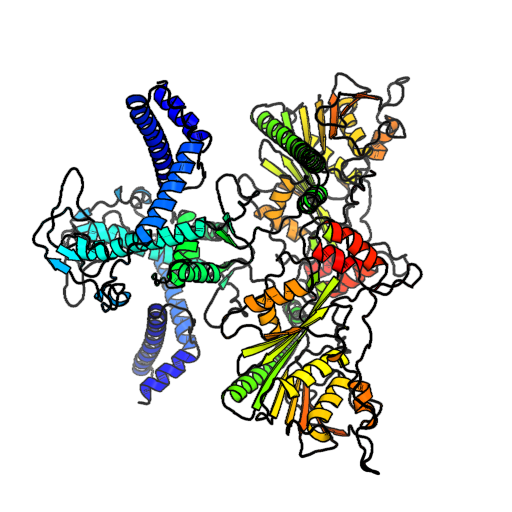 O . GLU A 1 572 ? 14.531 -18.719 2.42 1 41.47 572 GLU A O 1
ATOM 4628 N N . VAL A 1 573 ? 14.312 -20.031 3.877 1 36.16 573 VAL A N 1
ATOM 4629 C CA . VAL A 1 573 ? 15.664 -19.812 4.383 1 36.16 573 VAL A CA 1
ATOM 4630 C C . VAL A 1 573 ? 16.656 -20.609 3.547 1 36.16 573 VAL A C 1
ATOM 4632 O O . VAL A 1 573 ? 16.516 -21.812 3.377 1 36.16 573 VAL A O 1
ATOM 4635 N N . ASP A 1 574 ? 17.219 -19.969 2.598 1 30.02 574 ASP A N 1
ATOM 4636 C CA . ASP A 1 574 ? 18.344 -20.641 1.959 1 30.02 574 ASP A CA 1
ATOM 4637 C C . ASP A 1 574 ? 19.359 -21.125 2.996 1 30.02 574 ASP A C 1
ATOM 4639 O O . ASP A 1 574 ? 19.859 -20.328 3.797 1 30.02 574 ASP A O 1
ATOM 4643 N N . GLU A 1 575 ? 19.172 -22.188 3.635 1 27.25 575 GLU A N 1
ATOM 4644 C CA . GLU A 1 575 ? 20.328 -22.719 4.355 1 27.25 575 GLU A CA 1
ATOM 4645 C C . GLU A 1 575 ? 21.562 -22.734 3.471 1 27.25 575 GLU A C 1
ATOM 4647 O O . GLU A 1 575 ? 21.594 -23.406 2.434 1 27.25 575 GLU A O 1
ATOM 4652 N N . SER A 1 576 ? 22.172 -21.609 3.25 1 22.86 576 SER A N 1
ATOM 4653 C CA . SER A 1 576 ? 23.562 -21.875 2.898 1 22.86 576 SER A CA 1
ATOM 4654 C C . SER A 1 576 ? 24.25 -22.766 3.939 1 22.86 576 SER A C 1
ATOM 4656 O O . SER A 1 576 ? 24 -22.625 5.141 1 22.86 576 SER A O 1
ATOM 4658 N N . MET B 1 1 ? -24.828 49.594 -17.531 1 27.36 1 MET B N 1
ATOM 4659 C CA . MET B 1 1 ? -23.75 48.906 -16.844 1 27.36 1 MET B CA 1
ATOM 4660 C C . MET B 1 1 ? -24.297 47.75 -16 1 27.36 1 MET B C 1
ATOM 4662 O O . MET B 1 1 ? -23.531 46.875 -15.562 1 27.36 1 MET B O 1
ATOM 4666 N N . ASN B 1 2 ? -25.516 47.812 -15.547 1 34.47 2 ASN B N 1
ATOM 4667 C CA . ASN B 1 2 ? -26.203 46.906 -14.641 1 34.47 2 ASN B CA 1
ATOM 4668 C C . ASN B 1 2 ? -26.453 45.531 -15.305 1 34.47 2 ASN B C 1
ATOM 4670 O O . ASN B 1 2 ? -26.516 44.5 -14.625 1 34.47 2 ASN B O 1
ATOM 4674 N N . GLY B 1 3 ? -26.875 45.531 -16.578 1 37.5 3 GLY B N 1
ATOM 4675 C CA . GLY B 1 3 ? -27.234 44.312 -17.25 1 37.5 3 GLY B CA 1
ATOM 4676 C C . GLY B 1 3 ? -26.078 43.312 -17.375 1 37.5 3 GLY B C 1
ATOM 4677 O O . GLY B 1 3 ? -26.281 42.125 -17.266 1 37.5 3 GLY B O 1
ATOM 4678 N N . CYS B 1 4 ? -24.891 43.875 -17.828 1 38.88 4 CYS B N 1
ATOM 4679 C CA . CYS B 1 4 ? -23.719 43 -17.953 1 38.88 4 CYS B CA 1
ATOM 4680 C C . CYS B 1 4 ? -23.328 42.406 -16.594 1 38.88 4 CYS B C 1
ATOM 4682 O O . CYS B 1 4 ? -22.828 41.281 -16.531 1 38.88 4 CYS B O 1
ATOM 4684 N N . ASP B 1 5 ? -23.438 43.125 -15.492 1 38.94 5 ASP B N 1
ATOM 4685 C CA . ASP B 1 5 ? -23.094 42.656 -14.156 1 38.94 5 ASP B CA 1
ATOM 4686 C C . ASP B 1 5 ? -24.016 41.531 -13.711 1 38.94 5 ASP B C 1
ATOM 4688 O O . ASP B 1 5 ? -23.578 40.562 -13.078 1 38.94 5 ASP B O 1
ATOM 4692 N N . ARG B 1 6 ? -25.375 41.625 -13.891 1 41.84 6 ARG B N 1
ATOM 4693 C CA . ARG B 1 6 ? -26.297 40.594 -13.508 1 41.84 6 ARG B CA 1
ATOM 4694 C C . ARG B 1 6 ? -26.062 39.312 -14.312 1 41.84 6 ARG B C 1
ATOM 4696 O O . ARG B 1 6 ? -26.203 38.188 -13.797 1 41.84 6 ARG B O 1
ATOM 4703 N N . ALA B 1 7 ? -25.797 39.438 -15.57 1 38.09 7 ALA B N 1
ATOM 4704 C CA . ALA B 1 7 ? -25.484 38.281 -16.391 1 38.09 7 ALA B CA 1
ATOM 4705 C C . ALA B 1 7 ? -24.234 37.562 -15.883 1 38.09 7 ALA B C 1
ATOM 4707 O O . ALA B 1 7 ? -24.188 36.344 -15.812 1 38.09 7 ALA B O 1
ATOM 4708 N N . ASP B 1 8 ? -23.156 38.312 -15.516 1 40.75 8 ASP B N 1
ATOM 4709 C CA . ASP B 1 8 ? -21.953 37.688 -14.953 1 40.75 8 ASP B CA 1
ATOM 4710 C C . ASP B 1 8 ? -22.234 37.062 -13.586 1 40.75 8 ASP B C 1
ATOM 4712 O O . ASP B 1 8 ? -21.688 36.031 -13.258 1 40.75 8 ASP B O 1
ATOM 4716 N N . GLN B 1 9 ? -23.016 37.625 -12.656 1 43 9 GLN B N 1
ATOM 4717 C CA . GLN B 1 9 ? -23.359 37.062 -11.352 1 43 9 GLN B CA 1
ATOM 4718 C C . GLN B 1 9 ? -24.188 35.781 -11.5 1 43 9 GLN B C 1
ATOM 4720 O O . GLN B 1 9 ? -24.016 34.844 -10.719 1 43 9 GLN B O 1
ATOM 4725 N N . SER B 1 10 ? -25.234 35.719 -12.352 1 36.22 10 SER B N 1
ATOM 4726 C CA . SER B 1 10 ? -26.047 34.531 -12.531 1 36.22 10 SER B CA 1
ATOM 4727 C C . SER B 1 10 ? -25.234 33.406 -13.18 1 36.22 10 SER B C 1
ATOM 4729 O O . SER B 1 10 ? -25.516 32.219 -12.969 1 36.22 10 SER B O 1
ATOM 4731 N N . VAL B 1 11 ? -24.344 33.719 -14.125 1 38.25 11 VAL B N 1
ATOM 4732 C CA . VAL B 1 11 ? -23.453 32.719 -14.695 1 38.25 11 VAL B CA 1
ATOM 4733 C C . VAL B 1 11 ? -22.422 32.312 -13.664 1 38.25 11 VAL B C 1
ATOM 4735 O O . VAL B 1 11 ? -21.984 31.141 -13.641 1 38.25 11 VAL B O 1
ATOM 4738 N N . GLN B 1 12 ? -21.875 33.156 -12.758 1 37.91 12 GLN B N 1
ATOM 4739 C CA . GLN B 1 12 ? -20.875 32.812 -11.75 1 37.91 12 GLN B CA 1
ATOM 4740 C C . GLN B 1 12 ? -21.375 31.734 -10.812 1 37.91 12 GLN B C 1
ATOM 4742 O O . GLN B 1 12 ? -20.594 30.953 -10.273 1 37.91 12 GLN B O 1
ATOM 4747 N N . TYR B 1 13 ? -22.672 31.781 -10.281 1 34.19 13 TYR B N 1
ATOM 4748 C CA . TYR B 1 13 ? -23.156 30.797 -9.312 1 34.19 13 TYR B CA 1
ATOM 4749 C C . TYR B 1 13 ? -23.031 29.391 -9.867 1 34.19 13 TYR B C 1
ATOM 4751 O O . TYR B 1 13 ? -22.797 28.438 -9.117 1 34.19 13 TYR B O 1
ATOM 4759 N N . TYR B 1 14 ? -23.578 29.047 -11.062 1 34.53 14 TYR B N 1
ATOM 4760 C CA . TYR B 1 14 ? -23.453 27.719 -11.648 1 34.53 14 TYR B CA 1
ATOM 4761 C C . TYR B 1 14 ? -22.234 27.641 -12.555 1 34.53 14 TYR B C 1
ATOM 4763 O O . TYR B 1 14 ? -22.359 27.359 -13.758 1 34.53 14 TYR B O 1
ATOM 4771 N N . GLY B 1 15 ? -21.281 28.562 -12.352 1 34.28 15 GLY B N 1
ATOM 4772 C CA . GLY B 1 15 ? -20.156 28.797 -13.25 1 34.28 15 GLY B CA 1
ATOM 4773 C C . GLY B 1 15 ? -19.266 27.578 -13.414 1 34.28 15 GLY B C 1
ATOM 4774 O O . GLY B 1 15 ? -18.922 26.922 -12.43 1 34.28 15 GLY B O 1
ATOM 4775 N N . LEU B 1 16 ? -19.438 26.859 -14.523 1 35.19 16 LEU B N 1
ATOM 4776 C CA . LEU B 1 16 ? -18.422 25.922 -15 1 35.19 16 LEU B CA 1
ATOM 4777 C C . LEU B 1 16 ? -17.031 26.547 -14.945 1 35.19 16 LEU B C 1
ATOM 4779 O O . LEU B 1 16 ? -16.516 27.016 -15.961 1 35.19 16 LEU B O 1
ATOM 4783 N N . HIS B 1 17 ? -16.781 27.391 -14.016 1 34 17 HIS B N 1
ATOM 4784 C CA . HIS B 1 17 ? -15.43 27.953 -13.953 1 34 17 HIS B CA 1
ATOM 4785 C C . HIS B 1 17 ? -14.383 26.859 -13.773 1 34 17 HIS B C 1
ATOM 4787 O O . HIS B 1 17 ? -14.102 26.438 -12.648 1 34 17 HIS B O 1
ATOM 4793 N N . LYS B 1 18 ? -14.406 25.875 -14.703 1 34.94 18 LYS B N 1
ATOM 4794 C CA . LYS B 1 18 ? -13.172 25.109 -14.641 1 34.94 18 LYS B CA 1
ATOM 4795 C C . LYS B 1 18 ? -11.953 25.969 -14.938 1 34.94 18 LYS B C 1
ATOM 4797 O O . LYS B 1 18 ? -11.938 26.703 -15.93 1 34.94 18 LYS B O 1
ATOM 4802 N N . ARG B 1 19 ? -11.266 26.391 -13.961 1 36.28 19 ARG B N 1
ATOM 4803 C CA . ARG B 1 19 ? -10.117 27.281 -14.07 1 36.28 19 ARG B CA 1
ATOM 4804 C C . ARG B 1 19 ? -9.305 26.969 -15.32 1 36.28 19 ARG B C 1
ATOM 4806 O O . ARG B 1 19 ? -8.797 27.891 -15.977 1 36.28 19 ARG B O 1
ATOM 4813 N N . LYS B 1 20 ? -8.781 25.75 -15.422 1 36.38 20 LYS B N 1
ATOM 4814 C CA . LYS B 1 20 ? -7.645 25.562 -16.312 1 36.38 20 LYS B CA 1
ATOM 4815 C C . LYS B 1 20 ? -8.109 25.281 -17.75 1 36.38 20 LYS B C 1
ATOM 4817 O O . LYS B 1 20 ? -7.34 24.75 -18.562 1 36.38 20 LYS B O 1
ATOM 4822 N N . SER B 1 21 ? -9.438 25.469 -17.984 1 35.56 21 SER B N 1
ATOM 4823 C CA . SER B 1 21 ? -9.789 25.188 -19.375 1 35.56 21 SER B CA 1
ATOM 4824 C C . SER B 1 21 ? -9.156 26.188 -20.328 1 35.56 21 SER B C 1
ATOM 4826 O O . SER B 1 21 ? -8.812 27.312 -19.922 1 35.56 21 SER B O 1
ATOM 4828 N N . TYR B 1 22 ? -8.586 25.719 -21.391 1 36.97 22 TYR B N 1
ATOM 4829 C CA . TYR B 1 22 ? -8.125 26.625 -22.438 1 36.97 22 TYR B CA 1
ATOM 4830 C C . TYR B 1 22 ? -9.102 27.781 -22.625 1 36.97 22 TYR B C 1
ATOM 4832 O O . TYR B 1 22 ? -10.305 27.625 -22.391 1 36.97 22 TYR B O 1
ATOM 4840 N N . LYS B 1 23 ? -8.594 28.953 -22.688 1 39.81 23 LYS B N 1
ATOM 4841 C CA . LYS B 1 23 ? -9.305 30.219 -22.828 1 39.81 23 LYS B CA 1
ATOM 4842 C C . LYS B 1 23 ? -10.547 30.062 -23.688 1 39.81 23 LYS B C 1
ATOM 4844 O O . LYS B 1 23 ? -11.609 30.594 -23.375 1 39.81 23 LYS B O 1
ATOM 4849 N N . TRP B 1 24 ? -10.438 29.25 -24.75 1 39.88 24 TRP B N 1
ATOM 4850 C CA . TRP B 1 24 ? -11.578 29.234 -25.656 1 39.88 24 TRP B CA 1
ATOM 4851 C C . TRP B 1 24 ? -12.711 28.391 -25.078 1 39.88 24 TRP B C 1
ATOM 4853 O O . TRP B 1 24 ? -13.891 28.719 -25.266 1 39.88 24 TRP B O 1
ATOM 4863 N N . LYS B 1 25 ? -12.398 27.328 -24.312 1 43.47 25 LYS B N 1
ATOM 4864 C CA . LYS B 1 25 ? -13.469 26.547 -23.719 1 43.47 25 LYS B CA 1
ATOM 4865 C C . LYS B 1 25 ? -14.188 27.328 -22.625 1 43.47 25 LYS B C 1
ATOM 4867 O O . LYS B 1 25 ? -15.406 27.234 -22.469 1 43.47 25 LYS B O 1
ATOM 4872 N N . LYS B 1 26 ? -13.328 28.047 -21.953 1 43.88 26 LYS B N 1
ATOM 4873 C CA . LYS B 1 26 ? -13.945 28.953 -20.969 1 43.88 26 LYS B CA 1
ATOM 4874 C C . LYS B 1 26 ? -14.914 29.906 -21.656 1 43.88 26 LYS B C 1
ATOM 4876 O O . LYS B 1 26 ? -16.016 30.156 -21.156 1 43.88 26 LYS B O 1
ATOM 4881 N N . ILE B 1 27 ? -14.406 30.391 -22.781 1 47.12 27 ILE B N 1
ATOM 4882 C CA . ILE B 1 27 ? -15.25 31.266 -23.578 1 47.12 27 ILE B CA 1
ATOM 4883 C C . ILE B 1 27 ? -16.438 30.484 -24.125 1 47.12 27 ILE B C 1
ATOM 4885 O O . ILE B 1 27 ? -17.578 30.969 -24.094 1 47.12 27 ILE B O 1
ATOM 4889 N N . PHE B 1 28 ? -16.234 29.188 -24.469 1 46.28 28 PHE B N 1
ATOM 4890 C CA . PHE B 1 28 ? -17.312 28.359 -24.984 1 46.28 28 PHE B CA 1
ATOM 4891 C C . PHE B 1 28 ? -18.312 28.016 -23.891 1 46.28 28 PHE B C 1
ATOM 4893 O O . PHE B 1 28 ? -19.531 28.172 -24.078 1 46.28 28 PHE B O 1
ATOM 4900 N N . HIS B 1 29 ? -17.828 27.594 -22.844 1 51.97 29 HIS B N 1
ATOM 4901 C CA . HIS B 1 29 ? -18.75 27.266 -21.75 1 51.97 29 HIS B CA 1
ATOM 4902 C C . HIS B 1 29 ? -19.438 28.531 -21.219 1 51.97 29 HIS B C 1
ATOM 4904 O O . HIS B 1 29 ? -20.625 28.484 -20.875 1 51.97 29 HIS B O 1
ATOM 4910 N N . PHE B 1 30 ? -18.625 29.516 -21.219 1 53.06 30 PHE B N 1
ATOM 4911 C CA . PHE B 1 30 ? -19.203 30.797 -20.891 1 53.06 30 PHE B CA 1
ATOM 4912 C C . PHE B 1 30 ? -20.297 31.188 -21.891 1 53.06 30 PHE B C 1
ATOM 4914 O O . PHE B 1 30 ? -21.391 31.594 -21.5 1 53.06 30 PHE B O 1
ATOM 4921 N N . LEU B 1 31 ? -20 30.938 -23.125 1 52.78 31 LEU B N 1
ATOM 4922 C CA . LEU B 1 31 ? -20.969 31.266 -24.156 1 52.78 31 LEU B CA 1
ATOM 4923 C C . LEU B 1 31 ? -22.172 30.328 -24.094 1 52.78 31 LEU B C 1
ATOM 4925 O O . LEU B 1 31 ? -23.312 30.766 -24.281 1 52.78 31 LEU B O 1
ATOM 4929 N N . LEU B 1 32 ? -21.891 29.109 -23.734 1 58 32 LEU B N 1
ATOM 4930 C CA . LEU B 1 32 ? -23 28.156 -23.594 1 58 32 LEU B CA 1
ATOM 4931 C C . LEU B 1 32 ? -23.859 28.531 -22.391 1 58 32 LEU B C 1
ATOM 4933 O O . LEU B 1 32 ? -25.094 28.484 -22.484 1 58 32 LEU B O 1
ATOM 4937 N N . GLU B 1 33 ? -23.172 28.875 -21.438 1 56.94 33 GLU B N 1
ATOM 4938 C CA . GLU B 1 33 ? -23.938 29.281 -20.25 1 56.94 33 GLU B CA 1
ATOM 4939 C C . GLU B 1 33 ? -24.719 30.578 -20.516 1 56.94 33 GLU B C 1
ATOM 4941 O O . GLU B 1 33 ? -25.859 30.719 -20.078 1 56.94 33 GLU B O 1
ATOM 4946 N N . VAL B 1 34 ? -24.109 31.438 -21.25 1 57.31 34 VAL B N 1
ATOM 4947 C CA . VAL B 1 34 ? -24.781 32.688 -21.625 1 57.31 34 VAL B CA 1
ATOM 4948 C C . VAL B 1 34 ? -25.969 32.375 -22.531 1 57.31 34 VAL B C 1
ATOM 4950 O O . VAL B 1 34 ? -27.031 32.969 -22.391 1 57.31 34 VAL B O 1
ATOM 4953 N N . THR B 1 35 ? -25.781 31.328 -23.422 1 58.5 35 THR B N 1
ATOM 4954 C CA . THR B 1 35 ? -26.859 30.953 -24.328 1 58.5 35 THR B CA 1
ATOM 4955 C C . THR B 1 35 ? -28 30.312 -23.547 1 58.5 35 THR B C 1
ATOM 4957 O O . THR B 1 35 ? -29.172 30.594 -23.828 1 58.5 35 THR B O 1
ATOM 4960 N N . VAL B 1 36 ? -27.625 29.531 -22.594 1 61 36 VAL B N 1
ATOM 4961 C CA . VAL B 1 36 ? -28.656 28.891 -21.781 1 61 36 VAL B CA 1
ATOM 4962 C C . VAL B 1 36 ? -29.391 29.953 -20.953 1 61 36 VAL B C 1
ATOM 4964 O O . VAL B 1 36 ? -30.625 29.938 -20.875 1 61 36 VAL B O 1
ATOM 4967 N N . MET B 1 37 ? -28.672 30.812 -20.453 1 60.88 37 MET B N 1
ATOM 4968 C CA . MET B 1 37 ? -29.281 31.891 -19.672 1 60.88 37 MET B CA 1
ATOM 4969 C C . MET B 1 37 ? -30.125 32.781 -20.547 1 60.88 37 MET B C 1
ATOM 4971 O O . MET B 1 37 ? -31.234 33.188 -20.156 1 60.88 37 MET B O 1
ATOM 4975 N N . ASN B 1 38 ? -29.578 33.125 -21.766 1 58.25 38 ASN B N 1
ATOM 4976 C CA . ASN B 1 38 ? -30.344 33.906 -22.719 1 58.25 38 ASN B CA 1
ATOM 4977 C C . ASN B 1 38 ? -31.609 33.188 -23.172 1 58.25 38 ASN B C 1
ATOM 4979 O O . ASN B 1 38 ? -32.656 33.781 -23.312 1 58.25 38 ASN B O 1
ATOM 4983 N N . SER B 1 39 ? -31.453 31.859 -23.375 1 64.31 39 SER B N 1
ATOM 4984 C CA . SER B 1 39 ? -32.625 31.062 -23.734 1 64.31 39 SER B CA 1
ATOM 4985 C C . SER B 1 39 ? -33.656 31.062 -22.625 1 64.31 39 SER B C 1
ATOM 4987 O O . SER B 1 39 ? -34.875 31.094 -22.891 1 64.31 39 SER B O 1
ATOM 4989 N N . ASN B 1 40 ? -33.156 31.016 -21.438 1 63.19 40 ASN B N 1
ATOM 4990 C CA . ASN B 1 40 ? -34.062 31.094 -20.297 1 63.19 40 ASN B CA 1
ATOM 4991 C C . ASN B 1 40 ? -34.781 32.438 -20.25 1 63.19 40 ASN B C 1
ATOM 4993 O O . ASN B 1 40 ? -35.969 32.5 -20 1 63.19 40 ASN B O 1
ATOM 4997 N N . ILE B 1 41 ? -34.062 33.438 -20.5 1 64.06 41 ILE B N 1
ATOM 4998 C CA . ILE B 1 41 ? -34.656 34.781 -20.531 1 64.06 41 ILE B CA 1
ATOM 4999 C C . ILE B 1 41 ? -35.688 34.875 -21.641 1 64.06 41 ILE B C 1
ATOM 5001 O O . ILE B 1 41 ? -36.781 35.375 -21.438 1 64.06 41 ILE B O 1
ATOM 5005 N N . LEU B 1 42 ? -35.344 34.312 -22.844 1 61.88 42 LEU B N 1
ATOM 5006 C CA . LEU B 1 42 ? -36.25 34.344 -23.984 1 61.88 42 LEU B CA 1
ATOM 5007 C C . LEU B 1 42 ? -37.5 33.5 -23.688 1 61.88 42 LEU B C 1
ATOM 5009 O O . LEU B 1 42 ? -38.625 33.875 -24.047 1 61.88 42 LEU B O 1
ATOM 5013 N N . PHE B 1 43 ? -37.281 32.375 -23.078 1 62.91 43 PHE B N 1
ATOM 5014 C CA . PHE B 1 43 ? -38.344 31.5 -22.672 1 62.91 43 PHE B CA 1
ATOM 5015 C C . PHE B 1 43 ? -39.344 32.219 -21.75 1 62.91 43 PHE B C 1
ATOM 5017 O O . PHE B 1 43 ? -40.531 32.125 -21.938 1 62.91 43 PHE B O 1
ATOM 5024 N N . HIS B 1 44 ? -38.781 32.938 -20.875 1 66.25 44 HIS B N 1
ATOM 5025 C CA . HIS B 1 44 ? -39.625 33.688 -19.969 1 66.25 44 HIS B CA 1
ATOM 5026 C C . HIS B 1 44 ? -40.344 34.844 -20.703 1 66.25 44 HIS B C 1
ATOM 5028 O O . HIS B 1 44 ? -41.5 35.094 -20.453 1 66.25 44 HIS B O 1
ATOM 5034 N N . LEU B 1 45 ? -39.594 35.438 -21.594 1 61.69 45 LEU B N 1
ATOM 5035 C CA . LEU B 1 45 ? -40.219 36.5 -22.359 1 61.69 45 LEU B CA 1
ATOM 5036 C C . LEU B 1 45 ? -41.344 35.938 -23.234 1 61.69 45 LEU B C 1
ATOM 5038 O O . LEU B 1 45 ? -42.406 36.562 -23.359 1 61.69 45 LEU B O 1
ATOM 5042 N N . ALA B 1 46 ? -41.094 34.75 -23.766 1 58.94 46 ALA B N 1
ATOM 5043 C CA . ALA B 1 46 ? -42.094 34.125 -24.609 1 58.94 46 ALA B CA 1
ATOM 5044 C C . ALA B 1 46 ? -43.281 33.656 -23.781 1 58.94 46 ALA B C 1
ATOM 5046 O O . ALA B 1 46 ? -44.438 33.812 -24.203 1 58.94 46 ALA B O 1
ATOM 5047 N N . ARG B 1 47 ? -43 33.094 -22.688 1 58.94 47 ARG B N 1
ATOM 5048 C CA . ARG B 1 47 ? -44.062 32.594 -21.828 1 58.94 47 ARG B CA 1
ATOM 5049 C C . ARG B 1 47 ? -44.812 33.719 -21.188 1 58.94 47 ARG B C 1
ATOM 5051 O O . ARG B 1 47 ? -46.031 33.625 -20.984 1 58.94 47 ARG B O 1
ATOM 5058 N N . LYS B 1 48 ? -44.062 34.719 -20.812 1 60.28 48 LYS B N 1
ATOM 5059 C CA . LYS B 1 48 ? -44.75 35.875 -20.281 1 60.28 48 LYS B CA 1
ATOM 5060 C C . LYS B 1 48 ? -45.719 36.469 -21.312 1 60.28 48 LYS B C 1
ATOM 5062 O O . LYS B 1 48 ? -46.781 37 -20.953 1 60.28 48 LYS B O 1
ATOM 5067 N N . GLU B 1 49 ? -45.344 36.406 -22.531 1 56.41 49 GLU B N 1
ATOM 5068 C CA . GLU B 1 49 ? -46.25 36.875 -23.562 1 56.41 49 GLU B CA 1
ATOM 5069 C C . GLU B 1 49 ? -47.5 36 -23.641 1 56.41 49 GLU B C 1
ATOM 5071 O O . GLU B 1 49 ? -48.625 36.5 -23.844 1 56.41 49 GLU B O 1
ATOM 5076 N N . ASP B 1 50 ? -47.312 34.688 -23.391 1 55.81 50 ASP B N 1
ATOM 5077 C CA . ASP B 1 50 ? -48.5 33.812 -23.5 1 55.81 50 ASP B CA 1
ATOM 5078 C C . ASP B 1 50 ? -49.281 33.75 -22.188 1 55.81 50 ASP B C 1
ATOM 5080 O O . ASP B 1 50 ? -50.5 33.719 -22.203 1 55.81 50 ASP B O 1
ATOM 5084 N N . ASN B 1 51 ? -48.562 33.5 -20.984 1 54.91 51 ASN B N 1
ATOM 5085 C CA . ASN B 1 51 ? -49.25 33.531 -19.688 1 54.91 51 ASN B CA 1
ATOM 5086 C C . ASN B 1 51 ? -48.5 34.438 -18.703 1 54.91 51 ASN B C 1
ATOM 5088 O O . ASN B 1 51 ? -47.406 34.062 -18.219 1 54.91 51 ASN B O 1
ATOM 5092 N N . PRO B 1 52 ? -48.812 35.656 -18.594 1 55.03 52 PRO B N 1
ATOM 5093 C CA . PRO B 1 52 ? -48.156 36.656 -17.719 1 55.03 52 PRO B CA 1
ATOM 5094 C C . PRO B 1 52 ? -47.938 36.125 -16.297 1 55.03 52 PRO B C 1
ATOM 5096 O O . PRO B 1 52 ? -47.094 36.656 -15.586 1 55.03 52 PRO B O 1
ATOM 5099 N N . ALA B 1 53 ? -48.812 35.344 -15.719 1 55.34 53 ALA B N 1
ATOM 5100 C CA . ALA B 1 53 ? -48.781 34.844 -14.344 1 55.34 53 ALA B CA 1
ATOM 5101 C C . ALA B 1 53 ? -47.844 33.625 -14.234 1 55.34 53 ALA B C 1
ATOM 5103 O O . ALA B 1 53 ? -47.75 33 -13.18 1 55.34 53 ALA B O 1
ATOM 5104 N N . ALA B 1 54 ? -47.25 33.219 -15.312 1 50.91 54 ALA B N 1
ATOM 5105 C CA . ALA B 1 54 ? -46.469 31.984 -15.281 1 50.91 54 ALA B CA 1
ATOM 5106 C C . ALA B 1 54 ? -45.219 32.125 -14.414 1 50.91 54 ALA B C 1
ATOM 5108 O O . ALA B 1 54 ? -44.531 33.156 -14.469 1 50.91 54 ALA B O 1
ATOM 5109 N N . LYS B 1 55 ? -45.062 31.469 -13.32 1 58.66 55 LYS B N 1
ATOM 5110 C CA . LYS B 1 55 ? -44 31.453 -12.344 1 58.66 55 LYS B CA 1
ATOM 5111 C C . LYS B 1 55 ? -42.625 31.406 -13.031 1 58.66 55 LYS B C 1
ATOM 5113 O O . LYS B 1 55 ? -42.469 30.672 -14.016 1 58.66 55 LYS B O 1
ATOM 5118 N N . LYS B 1 56 ? -41.719 32.344 -12.758 1 61.56 56 LYS B N 1
ATOM 5119 C CA . LYS B 1 56 ? -40.344 32.406 -13.258 1 61.56 56 LYS B CA 1
ATOM 5120 C C . LYS B 1 56 ? -39.594 31.109 -12.906 1 61.56 56 LYS B C 1
ATOM 5122 O O . LYS B 1 56 ? -39.688 30.625 -11.766 1 61.56 56 LYS B O 1
ATOM 5127 N N . TRP B 1 57 ? -39.219 30.297 -13.93 1 59.78 57 TRP B N 1
ATOM 5128 C CA . TRP B 1 57 ? -38.406 29.125 -13.664 1 59.78 57 TRP B CA 1
ATOM 5129 C C . TRP B 1 57 ? -37.031 29.516 -13.18 1 59.78 57 TRP B C 1
ATOM 5131 O O . TRP B 1 57 ? -36.406 30.422 -13.734 1 59.78 57 TRP B O 1
ATOM 5141 N N . ALA B 1 58 ? -36.594 29.203 -11.984 1 64.94 58 ALA B N 1
ATOM 5142 C CA . ALA B 1 58 ? -35.188 29.375 -11.562 1 64.94 58 ALA B CA 1
ATOM 5143 C C . ALA B 1 58 ? -34.25 28.875 -12.633 1 64.94 58 ALA B C 1
ATOM 5145 O O . ALA B 1 58 ? -34.531 27.891 -13.328 1 64.94 58 ALA B O 1
ATOM 5146 N N . PRO B 1 59 ? -33.219 29.656 -13.016 1 59.47 59 PRO B N 1
ATOM 5147 C CA . PRO B 1 59 ? -32.281 29.266 -14.078 1 59.47 59 PRO B CA 1
ATOM 5148 C C . PRO B 1 59 ? -31.844 27.812 -13.953 1 59.47 59 PRO B C 1
ATOM 5150 O O . PRO B 1 59 ? -31.641 27.141 -14.961 1 59.47 59 PRO B O 1
ATOM 5153 N N . ALA B 1 60 ? -31.797 27.328 -12.836 1 63.56 60 ALA B N 1
ATOM 5154 C CA . ALA B 1 60 ? -31.422 25.938 -12.602 1 63.56 60 ALA B CA 1
ATOM 5155 C C . ALA B 1 60 ? -32.531 24.984 -13.062 1 63.56 60 ALA B C 1
ATOM 5157 O O . ALA B 1 60 ? -32.25 23.953 -13.68 1 63.56 60 ALA B O 1
ATOM 5158 N N . ASP B 1 61 ? -33.688 25.297 -12.82 1 62.22 61 ASP B N 1
ATOM 5159 C CA . ASP B 1 61 ? -34.812 24.469 -13.234 1 62.22 61 ASP B CA 1
ATOM 5160 C C . ASP B 1 61 ? -34.969 24.469 -14.75 1 62.22 61 ASP B C 1
ATOM 5162 O O . ASP B 1 61 ? -35.281 23.438 -15.352 1 62.22 61 ASP B O 1
ATOM 5166 N N . PHE B 1 62 ? -34.844 25.547 -15.398 1 64.75 62 PHE B N 1
ATOM 5167 C CA . PHE B 1 62 ? -34.875 25.656 -16.859 1 64.75 62 PHE B CA 1
ATOM 5168 C C . PHE B 1 62 ? -33.75 24.844 -17.484 1 64.75 62 PHE B C 1
ATOM 5170 O O . PHE B 1 62 ? -34 24.109 -18.453 1 64.75 62 PHE B O 1
ATOM 5177 N N . LYS B 1 63 ? -32.594 24.969 -16.906 1 62.81 63 LYS B N 1
ATOM 5178 C CA . LYS B 1 63 ? -31.484 24.172 -17.375 1 62.81 63 LYS B CA 1
ATOM 5179 C C . LYS B 1 63 ? -31.75 22.688 -17.219 1 62.81 63 LYS B C 1
ATOM 5181 O O . LYS B 1 63 ? -31.469 21.891 -18.125 1 62.81 63 LYS B O 1
ATOM 5186 N N . ASP B 1 64 ? -32.344 22.328 -16.156 1 61.5 64 ASP B N 1
ATOM 5187 C CA . ASP B 1 64 ? -32.719 20.938 -15.914 1 61.5 64 ASP B CA 1
ATOM 5188 C C . ASP B 1 64 ? -33.781 20.469 -16.906 1 61.5 64 ASP B C 1
ATOM 5190 O O . ASP B 1 64 ? -33.688 19.344 -17.422 1 61.5 64 ASP B O 1
ATOM 5194 N N . SER B 1 65 ? -34.688 21.25 -17.156 1 63.09 65 SER B N 1
ATOM 5195 C CA . SER B 1 65 ? -35.75 20.906 -18.109 1 63.09 65 SER B CA 1
ATOM 5196 C C . SER B 1 65 ? -35.188 20.859 -19.531 1 63.09 65 SER B C 1
ATOM 5198 O O . SER B 1 65 ? -35.562 20 -20.328 1 63.09 65 SER B O 1
ATOM 5200 N N . LEU B 1 66 ? -34.375 21.75 -19.859 1 61.75 66 LEU B N 1
ATOM 5201 C CA . LEU B 1 66 ? -33.719 21.75 -21.172 1 61.75 66 LEU B CA 1
ATOM 5202 C C . LEU B 1 66 ? -32.875 20.5 -21.359 1 61.75 66 LEU B C 1
ATOM 5204 O O . LEU B 1 66 ? -32.906 19.891 -22.438 1 61.75 66 LEU B O 1
ATOM 5208 N N . ILE B 1 67 ? -32.25 20.188 -20.281 1 56.66 67 ILE B N 1
ATOM 5209 C CA . ILE B 1 67 ? -31.484 18.953 -20.312 1 56.66 67 ILE B CA 1
ATOM 5210 C C . ILE B 1 67 ? -32.438 17.766 -20.453 1 56.66 67 ILE B C 1
ATOM 5212 O O . ILE B 1 67 ? -32.156 16.859 -21.266 1 56.66 67 ILE B O 1
ATOM 5216 N N . ALA B 1 68 ? -33.406 17.781 -19.75 1 55.62 68 ALA B N 1
ATOM 5217 C CA . ALA B 1 68 ? -34.406 16.719 -19.844 1 55.62 68 ALA B CA 1
ATOM 5218 C C . ALA B 1 68 ? -35.031 16.672 -21.234 1 55.62 68 ALA B C 1
ATOM 5220 O O . ALA B 1 68 ? -35.219 15.586 -21.797 1 55.62 68 ALA B O 1
ATOM 5221 N N . GLU B 1 69 ? -35.406 17.734 -21.812 1 53.41 69 GLU B N 1
ATOM 5222 C CA . GLU B 1 69 ? -36 17.766 -23.141 1 53.41 69 GLU B CA 1
ATOM 5223 C C . GLU B 1 69 ? -35.031 17.344 -24.219 1 53.41 69 GLU B C 1
ATOM 5225 O O . GLU B 1 69 ? -35.375 16.641 -25.172 1 53.41 69 GLU B O 1
ATOM 5230 N N . LEU B 1 70 ? -33.938 17.797 -24.062 1 48.94 70 LEU B N 1
ATOM 5231 C CA . LEU B 1 70 ? -32.906 17.406 -25.016 1 48.94 70 LEU B CA 1
ATOM 5232 C C . LEU B 1 70 ? -32.594 15.906 -24.891 1 48.94 70 LEU B C 1
ATOM 5234 O O . LEU B 1 70 ? -32.375 15.234 -25.906 1 48.94 70 LEU B O 1
ATOM 5238 N N . CYS B 1 71 ? -32.812 15.484 -23.688 1 47.78 71 CYS B N 1
ATOM 5239 C CA . CYS B 1 71 ? -32.688 14.047 -23.453 1 47.78 71 CYS B CA 1
ATOM 5240 C C . CYS B 1 71 ? -33.906 13.305 -23.953 1 47.78 71 CYS B C 1
ATOM 5242 O O . CYS B 1 71 ? -33.812 12.227 -24.531 1 47.78 71 CYS B O 1
ATOM 5244 N N . ASN B 1 72 ? -35.062 13.727 -23.672 1 44.41 72 ASN B N 1
ATOM 5245 C CA . ASN B 1 72 ? -36.281 13.125 -24.156 1 44.41 72 ASN B CA 1
ATOM 5246 C C . ASN B 1 72 ? -36.406 13.242 -25.672 1 44.41 72 ASN B C 1
ATOM 5248 O O . ASN B 1 72 ? -36.875 12.312 -26.328 1 44.41 72 ASN B O 1
ATOM 5252 N N . ALA B 1 73 ? -36.312 14.312 -26.234 1 41.94 73 ALA B N 1
ATOM 5253 C CA . ALA B 1 73 ? -36.344 14.445 -27.688 1 41.94 73 ALA B CA 1
ATOM 5254 C C . ALA B 1 73 ? -35.344 13.508 -28.359 1 41.94 73 ALA B C 1
ATOM 5256 O O . ALA B 1 73 ? -35.656 12.93 -29.422 1 41.94 73 ALA B O 1
ATOM 5257 N N . ALA B 1 74 ? -34.375 13.312 -27.781 1 36.75 74 ALA B N 1
ATOM 5258 C CA . ALA B 1 74 ? -33.438 12.297 -28.266 1 36.75 74 ALA B CA 1
ATOM 5259 C C . ALA B 1 74 ? -34 10.891 -28.062 1 36.75 74 ALA B C 1
ATOM 5261 O O . ALA B 1 74 ? -33.812 10.023 -28.922 1 36.75 74 ALA B O 1
ATOM 5262 N N . ALA B 1 75 ? -34.812 10.609 -27.109 1 36.88 75 ALA B N 1
ATOM 5263 C CA . ALA B 1 75 ? -35.5 9.344 -26.906 1 36.88 75 ALA B CA 1
ATOM 5264 C C . ALA B 1 75 ? -36.688 9.195 -27.844 1 36.88 75 ALA B C 1
ATOM 5266 O O . ALA B 1 75 ? -36.938 8.109 -28.359 1 36.88 75 ALA B O 1
ATOM 5267 N N . THR B 1 76 ? -37.562 10.039 -27.969 1 35.53 76 THR B N 1
ATOM 5268 C CA . THR B 1 76 ? -38.719 9.922 -28.828 1 35.53 76 THR B CA 1
ATOM 5269 C C . THR B 1 76 ? -38.312 9.953 -30.297 1 35.53 76 THR B C 1
ATOM 5271 O O . THR B 1 76 ? -39.031 9.445 -31.156 1 35.53 76 THR B O 1
ATOM 5274 N N . ALA B 1 77 ? -37.469 10.734 -30.703 1 33.44 77 ALA B N 1
ATOM 5275 C CA . ALA B 1 77 ? -37.031 10.641 -32.094 1 33.44 77 ALA B CA 1
ATOM 5276 C C . ALA B 1 77 ? -36.5 9.242 -32.406 1 33.44 77 ALA B C 1
ATOM 5278 O O . ALA B 1 77 ? -36.438 8.852 -33.594 1 33.44 77 ALA B O 1
ATOM 5279 N N . GLN B 1 78 ? -36.188 8.438 -31.438 1 29.86 78 GLN B N 1
ATOM 5280 C CA . GLN B 1 78 ? -35.656 7.109 -31.75 1 29.86 78 GLN B CA 1
ATOM 5281 C C . GLN B 1 78 ? -36.781 6.121 -32.031 1 29.86 78 GLN B C 1
ATOM 5283 O O . GLN B 1 78 ? -36.531 4.996 -32.469 1 29.86 78 GLN B O 1
ATOM 5288 N N . ALA B 1 79 ? -38.094 6.273 -31.75 1 33.12 79 ALA B N 1
ATOM 5289 C CA . ALA B 1 79 ? -39.062 5.195 -31.922 1 33.12 79 ALA B CA 1
ATOM 5290 C C . ALA B 1 79 ? -39.5 5.074 -33.375 1 33.12 79 ALA B C 1
ATOM 5292 O O . ALA B 1 79 ? -40.312 4.23 -33.719 1 33.12 79 ALA B O 1
ATOM 5293 N N . VAL B 1 80 ? -39.562 6.121 -34.188 1 29.52 80 VAL B N 1
ATOM 5294 C CA . VAL B 1 80 ? -40 5.723 -35.5 1 29.52 80 VAL B CA 1
ATOM 5295 C C . VAL B 1 80 ? -39 4.758 -36.125 1 29.52 80 VAL B C 1
ATOM 5297 O O . VAL B 1 80 ? -37.812 4.988 -36.094 1 29.52 80 VAL B O 1
ATOM 5300 N N . PRO B 1 81 ? -39.375 3.504 -36.531 1 27.66 81 PRO B N 1
ATOM 5301 C CA . PRO B 1 81 ? -38.469 2.543 -37.188 1 27.66 81 PRO B CA 1
ATOM 5302 C C . PRO B 1 81 ? -37.688 3.154 -38.344 1 27.66 81 PRO B C 1
ATOM 5304 O O . PRO B 1 81 ? -38.281 3.574 -39.344 1 27.66 81 PRO B O 1
ATOM 5307 N N . ARG B 1 82 ? -37.062 4.184 -38.062 1 28.38 82 ARG B N 1
ATOM 5308 C CA . ARG B 1 82 ? -36.5 4.645 -39.344 1 28.38 82 ARG B CA 1
ATOM 5309 C C . ARG B 1 82 ? -36 3.471 -40.188 1 28.38 82 ARG B C 1
ATOM 5311 O O . ARG B 1 82 ? -35.344 2.564 -39.688 1 28.38 82 ARG B O 1
ATOM 5318 N N . GLN B 1 83 ? -36.719 3.09 -41.188 1 25.69 83 GLN B N 1
ATOM 5319 C CA . GLN B 1 83 ? -36.281 2.135 -42.188 1 25.69 83 GLN B CA 1
ATOM 5320 C C . GLN B 1 83 ? -34.812 2.293 -42.5 1 25.69 83 GLN B C 1
ATOM 5322 O O . GLN B 1 83 ? -34.375 3.311 -43.031 1 25.69 83 GLN B O 1
ATOM 5327 N N . ILE B 1 84 ? -34.062 1.978 -41.594 1 27.41 84 ILE B N 1
ATOM 5328 C CA . ILE B 1 84 ? -32.625 1.988 -41.875 1 27.41 84 ILE B CA 1
ATOM 5329 C C . ILE B 1 84 ? -32.375 1.342 -43.25 1 27.41 84 ILE B C 1
ATOM 5331 O O . ILE B 1 84 ? -32.75 0.189 -43.469 1 27.41 84 ILE B O 1
ATOM 5335 N N . PRO B 1 85 ? -32.406 2.139 -44.281 1 26.28 85 PRO B N 1
ATOM 5336 C CA . PRO B 1 85 ? -32.219 1.352 -45.5 1 26.28 85 PRO B CA 1
ATOM 5337 C C . PRO B 1 85 ? -31.266 0.167 -45.281 1 26.28 85 PRO B C 1
ATOM 5339 O O . PRO B 1 85 ? -30.359 0.243 -44.438 1 26.28 85 PRO B O 1
ATOM 5342 N N . GLN B 1 86 ? -31.719 -1.088 -45.219 1 27.14 86 GLN B N 1
ATOM 5343 C CA . GLN B 1 86 ? -31.172 -2.41 -44.938 1 27.14 86 GLN B CA 1
ATOM 5344 C C . GLN B 1 86 ? -29.672 -2.471 -45.25 1 27.14 86 GLN B C 1
ATOM 5346 O O . GLN B 1 86 ? -28.891 -3.006 -44.438 1 27.14 86 GLN B O 1
ATOM 5351 N N . ASP B 1 87 ? -29.281 -2.5 -46.531 1 26.88 87 ASP B N 1
ATOM 5352 C CA . ASP B 1 87 ? -28.172 -3.156 -47.219 1 26.88 87 ASP B CA 1
ATOM 5353 C C . ASP B 1 87 ? -26.891 -2.344 -47.062 1 26.88 87 ASP B C 1
ATOM 5355 O O . ASP B 1 87 ? -25.828 -2.76 -47.562 1 26.88 87 ASP B O 1
ATOM 5359 N N . ILE B 1 88 ? -27.047 -1 -46.969 1 28.5 88 ILE B N 1
ATOM 5360 C CA . ILE B 1 88 ? -25.812 -0.32 -47.312 1 28.5 88 ILE B CA 1
ATOM 5361 C C . ILE B 1 88 ? -24.812 -0.439 -46.188 1 28.5 88 ILE B C 1
ATOM 5363 O O . ILE B 1 88 ? -25.109 -0.108 -45.031 1 28.5 88 ILE B O 1
ATOM 5367 N N . ASN B 1 89 ? -23.766 -1.355 -46.219 1 28.41 89 ASN B N 1
ATOM 5368 C CA . ASN B 1 89 ? -22.547 -1.66 -45.469 1 28.41 89 ASN B CA 1
ATOM 5369 C C . ASN B 1 89 ? -21.922 -0.404 -44.844 1 28.41 89 ASN B C 1
ATOM 5371 O O . ASN B 1 89 ? -21.25 0.362 -45.531 1 28.41 89 ASN B O 1
ATOM 5375 N N . VAL B 1 90 ? -22.625 0.254 -44.125 1 31.48 90 VAL B N 1
ATOM 5376 C CA . VAL B 1 90 ? -22.453 1.543 -43.438 1 31.48 90 VAL B CA 1
ATOM 5377 C C . VAL B 1 90 ? -21.016 1.677 -42.938 1 31.48 90 VAL B C 1
ATOM 5379 O O . VAL B 1 90 ? -20.578 2.773 -42.594 1 31.48 90 VAL B O 1
ATOM 5382 N N . LEU B 1 91 ? -20.375 0.527 -42.5 1 33.12 91 LEU B N 1
ATOM 5383 C CA . LEU B 1 91 ? -18.969 0.533 -42.094 1 33.12 91 LEU B CA 1
ATOM 5384 C C . LEU B 1 91 ? -18.078 1.022 -43.219 1 33.12 91 LEU B C 1
ATOM 5386 O O . LEU B 1 91 ? -16.891 1.24 -43.031 1 33.12 91 LEU B O 1
ATOM 5390 N N . SER B 1 92 ? -18.641 0.86 -44.469 1 33.12 92 SER B N 1
ATOM 5391 C CA . SER B 1 92 ? -17.922 1.242 -45.688 1 33.12 92 SER B CA 1
ATOM 5392 C C . SER B 1 92 ? -17.688 2.748 -45.719 1 33.12 92 SER B C 1
ATOM 5394 O O . SER B 1 92 ? -16.703 3.205 -46.312 1 33.12 92 SER B O 1
ATOM 5396 N N . HIS B 1 93 ? -18.641 3.525 -45.094 1 35.66 93 HIS B N 1
ATOM 5397 C CA . HIS B 1 93 ? -18.531 4.969 -45.281 1 35.66 93 HIS B CA 1
ATOM 5398 C C . HIS B 1 93 ? -17.516 5.574 -44.344 1 35.66 93 HIS B C 1
ATOM 5400 O O . HIS B 1 93 ? -17.188 6.758 -44.438 1 35.66 93 HIS B O 1
ATOM 5406 N N . LEU B 1 94 ? -17.203 4.84 -43.281 1 40.25 94 LEU B N 1
ATOM 5407 C CA . LEU B 1 94 ? -16.234 5.297 -42.312 1 40.25 94 LEU B CA 1
ATOM 5408 C C . LEU B 1 94 ? -14.82 5.25 -42.875 1 40.25 94 LEU B C 1
ATOM 5410 O O . LEU B 1 94 ? -13.867 5.691 -42.219 1 40.25 94 LEU B O 1
ATOM 5414 N N . SER B 1 95 ? -14.711 4.461 -43.969 1 37.28 95 SER B N 1
ATOM 5415 C CA . SER B 1 95 ? -13.469 4.504 -44.719 1 37.28 95 SER B CA 1
ATOM 5416 C C . SER B 1 95 ? -13.414 5.727 -45.656 1 37.28 95 SER B C 1
ATOM 5418 O O . SER B 1 95 ? -14.414 6.082 -46.281 1 37.28 95 SER B O 1
ATOM 5420 N N . PRO B 1 96 ? -12.57 6.652 -45.375 1 41.84 96 PRO B N 1
ATOM 5421 C CA . PRO B 1 96 ? -12.477 7.777 -46.312 1 41.84 96 PRO B CA 1
ATOM 5422 C C . PRO B 1 96 ? -12.875 7.391 -47.75 1 41.84 96 PRO B C 1
ATOM 5424 O O . PRO B 1 96 ? -13.422 8.219 -48.5 1 41.84 96 PRO B O 1
ATOM 5427 N N . ALA B 1 97 ? -12.594 6.109 -48.062 1 42.94 97 ALA B N 1
ATOM 5428 C CA . ALA B 1 97 ? -12.844 5.652 -49.438 1 42.94 97 ALA B CA 1
ATOM 5429 C C . ALA B 1 97 ? -14.336 5.48 -49.688 1 42.94 97 ALA B C 1
ATOM 5431 O O . ALA B 1 97 ? -14.766 5.359 -50.844 1 42.94 97 ALA B O 1
ATOM 5432 N N . THR B 1 98 ? -15.102 5.492 -48.656 1 47.5 98 THR B N 1
ATOM 5433 C CA . THR B 1 98 ? -16.469 5.078 -48.906 1 47.5 98 THR B CA 1
ATOM 5434 C C . THR B 1 98 ? -17.391 6.289 -49.062 1 47.5 98 THR B C 1
ATOM 5436 O O . THR B 1 98 ? -18.578 6.145 -49.344 1 47.5 98 THR B O 1
ATOM 5439 N N . HIS B 1 99 ? -16.859 7.48 -48.812 1 55.16 99 HIS B N 1
ATOM 5440 C CA . HIS B 1 99 ? -17.734 8.633 -49.031 1 55.16 99 HIS B CA 1
ATOM 5441 C C . HIS B 1 99 ? -17.859 8.945 -50.5 1 55.16 99 HIS B C 1
ATOM 5443 O O . HIS B 1 99 ? -16.859 9.133 -51.188 1 55.16 99 HIS B O 1
ATOM 5449 N N . ILE B 1 100 ? -19.047 8.711 -51.031 1 59.16 100 ILE B N 1
ATOM 5450 C CA . ILE B 1 100 ? -19.359 8.953 -52.438 1 59.16 100 ILE B CA 1
ATOM 5451 C C . ILE B 1 100 ? -20.125 10.266 -52.594 1 59.16 100 ILE B C 1
ATOM 5453 O O . ILE B 1 100 ? -21.109 10.484 -51.906 1 59.16 100 ILE B O 1
ATOM 5457 N N . MET B 1 101 ? -19.516 11.164 -53.219 1 62.47 101 MET B N 1
ATOM 5458 C CA . MET B 1 101 ? -20.172 12.445 -53.5 1 62.47 101 MET B CA 1
ATOM 5459 C C . MET B 1 101 ? -21.266 12.273 -54.531 1 62.47 101 MET B C 1
ATOM 5461 O O . MET B 1 101 ? -21.047 11.648 -55.594 1 62.47 101 MET B O 1
ATOM 5465 N N . GLU B 1 102 ? -22.484 12.539 -54.188 1 72.19 102 GLU B N 1
ATOM 5466 C CA . GLU B 1 102 ? -23.594 12.57 -55.156 1 72.19 102 GLU B CA 1
ATOM 5467 C C . GLU B 1 102 ? -24.141 13.977 -55.312 1 72.19 102 GLU B C 1
ATOM 5469 O O . GLU B 1 102 ? -24 14.812 -54.438 1 72.19 102 GLU B O 1
ATOM 5474 N N . SER B 1 103 ? -24.547 14.328 -56.469 1 74.06 103 SER B N 1
ATOM 5475 C CA . SER B 1 103 ? -25.125 15.641 -56.75 1 74.06 103 SER B CA 1
ATOM 5476 C C . SER B 1 103 ? -26.641 15.633 -56.594 1 74.06 103 SER B C 1
ATOM 5478 O O . SER B 1 103 ? -27.312 14.703 -57.062 1 74.06 103 SER B O 1
ATOM 5480 N N . GLU B 1 104 ? -27.172 16.5 -55.719 1 74.94 104 GLU B N 1
ATOM 5481 C CA . GLU B 1 104 ? -28.609 16.656 -55.562 1 74.94 104 GLU B CA 1
ATOM 5482 C C . GLU B 1 104 ? -29.125 17.844 -56.344 1 74.94 104 GLU B C 1
ATOM 5484 O O . GLU B 1 104 ? -28.359 18.734 -56.719 1 74.94 104 GLU B O 1
ATOM 5489 N N . LYS B 1 105 ? -30.438 17.844 -56.719 1 74.81 105 LYS B N 1
ATOM 5490 C CA . LYS B 1 105 ? -31.062 18.875 -57.531 1 74.81 105 LYS B CA 1
ATOM 5491 C C . LYS B 1 105 ? -31.156 20.203 -56.781 1 74.81 105 LYS B C 1
ATOM 5493 O O . LYS B 1 105 ? -31.047 21.281 -57.375 1 74.81 105 LYS B O 1
ATOM 5498 N N . LYS B 1 106 ? -31.312 20.25 -55.531 1 75.5 106 LYS B N 1
ATOM 5499 C CA . LYS B 1 106 ? -31.438 21.484 -54.75 1 75.5 106 LYS B CA 1
ATOM 5500 C C . LYS B 1 106 ? -30.109 21.859 -54.094 1 75.5 106 LYS B C 1
ATOM 5502 O O . LYS B 1 106 ? -29.391 21 -53.594 1 75.5 106 LYS B O 1
ATOM 5507 N N . ASP B 1 107 ? -29.688 23.125 -54.188 1 75 107 ASP B N 1
ATOM 5508 C CA . ASP B 1 107 ? -28.438 23.562 -53.562 1 75 107 ASP B CA 1
ATOM 5509 C C . ASP B 1 107 ? -28.672 24.016 -52.125 1 75 107 ASP B C 1
ATOM 5511 O O . ASP B 1 107 ? -29.734 24.562 -51.812 1 75 107 ASP B O 1
ATOM 5515 N N . ARG B 1 108 ? -27.859 23.469 -51.156 1 77.62 108 ARG B N 1
ATOM 5516 C CA . ARG B 1 108 ? -27.859 23.922 -49.781 1 77.62 108 ARG B CA 1
ATOM 5517 C C . ARG B 1 108 ? -26.484 24.422 -49.375 1 77.62 108 ARG B C 1
ATOM 5519 O O . ARG B 1 108 ? -25.5 24.234 -50.094 1 77.62 108 ARG B O 1
ATOM 5526 N N . ASN B 1 109 ? -26.406 25.156 -48.25 1 74.19 109 ASN B N 1
ATOM 5527 C CA . ASN B 1 109 ? -25.141 25.672 -47.75 1 74.19 109 ASN B CA 1
ATOM 5528 C C . ASN B 1 109 ? -24.156 24.547 -47.469 1 74.19 109 ASN B C 1
ATOM 5530 O O . ASN B 1 109 ? -24.516 23.531 -46.875 1 74.19 109 ASN B O 1
ATOM 5534 N N . CYS B 1 110 ? -23.031 24.688 -48 1 68.56 110 CYS B N 1
ATOM 5535 C CA . CYS B 1 110 ? -21.969 23.75 -47.656 1 68.56 110 CYS B CA 1
ATOM 5536 C C . CYS B 1 110 ? -21.766 23.672 -46.156 1 68.56 110 CYS B C 1
ATOM 5538 O O . CYS B 1 110 ? -21.609 24.703 -45.5 1 68.56 110 CYS B O 1
ATOM 5540 N N . ARG B 1 111 ? -21.906 22.562 -45.594 1 66.5 111 ARG B N 1
ATOM 5541 C CA . ARG B 1 111 ? -21.812 22.328 -44.156 1 66.5 111 ARG B CA 1
ATOM 5542 C C . ARG B 1 111 ? -20.438 22.75 -43.625 1 66.5 111 ARG B C 1
ATOM 5544 O O . ARG B 1 111 ? -20.297 23.062 -42.469 1 66.5 111 ARG B O 1
ATOM 5551 N N . VAL B 1 112 ? -19.516 22.859 -44.531 1 62.94 112 VAL B N 1
ATOM 5552 C CA . VAL B 1 112 ? -18.125 23.109 -44.125 1 62.94 112 VAL B CA 1
ATOM 5553 C C . VAL B 1 112 ? -17.781 24.578 -44.312 1 62.94 112 VAL B C 1
ATOM 5555 O O . VAL B 1 112 ? -17.281 25.234 -43.406 1 62.94 112 VAL B O 1
ATOM 5558 N N . CYS B 1 113 ? -17.953 25.188 -45.375 1 61.38 113 CYS B N 1
ATOM 5559 C CA . CYS B 1 113 ? -17.375 26.5 -45.719 1 61.38 113 CYS B CA 1
ATOM 5560 C C . CYS B 1 113 ? -18.453 27.562 -45.75 1 61.38 113 CYS B C 1
ATOM 5562 O O . CYS B 1 113 ? -18.156 28.75 -45.875 1 61.38 113 CYS B O 1
ATOM 5564 N N . SER B 1 114 ? -19.734 27.156 -45.719 1 67.88 114 SER B N 1
ATOM 5565 C CA . SER B 1 114 ? -20.75 28.203 -45.812 1 67.88 114 SER B CA 1
ATOM 5566 C C . SER B 1 114 ? -20.812 29.016 -44.5 1 67.88 114 SER B C 1
ATOM 5568 O O . SER B 1 114 ? -20.844 28.453 -43.406 1 67.88 114 SER B O 1
ATOM 5570 N N . ARG B 1 115 ? -20.625 30.406 -44.531 1 62.34 115 ARG B N 1
ATOM 5571 C CA . ARG B 1 115 ? -20.719 31.344 -43.438 1 62.34 115 ARG B CA 1
ATOM 5572 C C . ARG B 1 115 ? -21.828 32.375 -43.688 1 62.34 115 ARG B C 1
ATOM 5574 O O . ARG B 1 115 ? -22.203 32.625 -44.844 1 62.34 115 ARG B O 1
ATOM 5581 N N . PRO B 1 116 ? -22.5 32.875 -42.594 1 62.88 116 PRO B N 1
ATOM 5582 C CA . PRO B 1 116 ? -23.547 33.875 -42.812 1 62.88 116 PRO B CA 1
ATOM 5583 C C . PRO B 1 116 ? -23.109 35 -43.719 1 62.88 116 PRO B C 1
ATOM 5585 O O . PRO B 1 116 ? -23.906 35.531 -44.5 1 62.88 116 PRO B O 1
ATOM 5588 N N . GLU B 1 117 ? -21.953 35.438 -43.75 1 65.81 117 GLU B N 1
ATOM 5589 C CA . GLU B 1 117 ? -21.516 36.562 -44.562 1 65.81 117 GLU B CA 1
ATOM 5590 C C . GLU B 1 117 ? -21.266 36.156 -46.031 1 65.81 117 GLU B C 1
ATOM 5592 O O . GLU B 1 117 ? -21.391 36.969 -46.938 1 65.81 117 GLU B O 1
ATOM 5597 N N . LYS B 1 118 ? -20.75 34.875 -46.219 1 65.56 118 LYS B N 1
ATOM 5598 C CA . LYS B 1 118 ? -20.516 34.312 -47.562 1 65.56 118 LYS B CA 1
ATOM 5599 C C . LYS B 1 118 ? -21.125 32.906 -47.688 1 65.56 118 LYS B C 1
ATOM 5601 O O . LYS B 1 118 ? -20.484 31.922 -47.312 1 65.56 118 LYS B O 1
ATOM 5606 N N . ARG B 1 119 ? -22.312 32.875 -48.156 1 70.69 119 ARG B N 1
ATOM 5607 C CA . ARG B 1 119 ? -23.062 31.641 -48.312 1 70.69 119 ARG B CA 1
ATOM 5608 C C . ARG B 1 119 ? -22.562 30.859 -49.531 1 70.69 119 ARG B C 1
ATOM 5610 O O . ARG B 1 119 ? -22.406 31.406 -50.625 1 70.69 119 ARG B O 1
ATOM 5617 N N . LYS B 1 120 ? -21.906 29.766 -49.312 1 71.56 120 LYS B N 1
ATOM 5618 C CA . LYS B 1 120 ? -21.516 28.906 -50.438 1 71.56 120 LYS B CA 1
ATOM 5619 C C . LYS B 1 120 ? -22.469 27.719 -50.562 1 71.56 120 LYS B C 1
ATOM 5621 O O . LYS B 1 120 ? -22.578 26.875 -49.688 1 71.56 120 LYS B O 1
ATOM 5626 N N . LEU B 1 121 ? -23.281 27.797 -51.656 1 77.25 121 LEU B N 1
ATOM 5627 C CA . LEU B 1 121 ? -24.281 26.781 -51.938 1 77.25 121 LEU B CA 1
ATOM 5628 C C . LEU B 1 121 ? -23.672 25.656 -52.781 1 77.25 121 LEU B C 1
ATOM 5630 O O . LEU B 1 121 ? -22.891 25.922 -53.688 1 77.25 121 LEU B O 1
ATOM 5634 N N . THR B 1 122 ? -23.828 24.484 -52.312 1 75.38 122 THR B N 1
ATOM 5635 C CA . THR B 1 122 ? -23.375 23.344 -53.125 1 75.38 122 THR B CA 1
ATOM 5636 C C . THR B 1 122 ? -24.484 22.312 -53.281 1 75.38 122 THR B C 1
ATOM 5638 O O . THR B 1 122 ? -25.406 22.25 -52.469 1 75.38 122 THR B O 1
ATOM 5641 N N . THR B 1 123 ? -24.453 21.703 -54.469 1 77.56 123 THR B N 1
ATOM 5642 C CA . THR B 1 123 ? -25.406 20.625 -54.75 1 77.56 123 THR B CA 1
ATOM 5643 C C . THR B 1 123 ? -24.812 19.266 -54.438 1 77.56 123 THR B C 1
ATOM 5645 O O . THR B 1 123 ? -25.469 18.234 -54.562 1 77.56 123 THR B O 1
ATOM 5648 N N . ASN B 1 124 ? -23.516 19.266 -53.906 1 75.56 124 ASN B N 1
ATOM 5649 C CA . ASN B 1 124 ? -22.844 18 -53.656 1 75.56 124 ASN B CA 1
ATOM 5650 C C . ASN B 1 124 ? -23.078 17.531 -52.219 1 75.56 124 ASN B C 1
ATOM 5652 O O . ASN B 1 124 ? -23.016 18.328 -51.281 1 75.56 124 ASN B O 1
ATOM 5656 N N . VAL B 1 125 ? -23.5 16.344 -52.125 1 70.25 125 VAL B N 1
ATOM 5657 C CA . VAL B 1 125 ? -23.766 15.734 -50.812 1 70.25 125 VAL B CA 1
ATOM 5658 C C . VAL B 1 125 ? -22.938 14.461 -50.688 1 70.25 125 VAL B C 1
ATOM 5660 O O . VAL B 1 125 ? -22.609 13.805 -51.688 1 70.25 125 VAL B O 1
ATOM 5663 N N . CYS B 1 126 ? -22.406 14.25 -49.531 1 62.5 126 CYS B N 1
ATOM 5664 C CA . CYS B 1 126 ? -21.859 12.922 -49.281 1 62.5 126 CYS B CA 1
ATOM 5665 C C . CYS B 1 126 ? -22.969 11.906 -49.031 1 62.5 126 CYS B C 1
ATOM 5667 O O . CYS B 1 126 ? -23.703 11.984 -48.062 1 62.5 126 CYS B O 1
ATOM 5669 N N . ALA B 1 127 ? -23.188 11.016 -50 1 64.81 127 ALA B N 1
ATOM 5670 C CA . ALA B 1 127 ? -24.328 10.109 -50.031 1 64.81 127 ALA B CA 1
ATOM 5671 C C . ALA B 1 127 ? -24.203 9.031 -48.969 1 64.81 127 ALA B C 1
ATOM 5673 O O . ALA B 1 127 ? -25.219 8.461 -48.531 1 64.81 127 ALA B O 1
ATOM 5674 N N . THR B 1 128 ? -23.078 8.938 -48.531 1 58.66 128 THR B N 1
ATOM 5675 C CA . THR B 1 128 ? -22.891 7.801 -47.625 1 58.66 128 THR B CA 1
ATOM 5676 C C . THR B 1 128 ? -23 8.242 -46.156 1 58.66 128 THR B C 1
ATOM 5678 O O . THR B 1 128 ? -23.094 7.402 -45.281 1 58.66 128 THR B O 1
ATOM 5681 N N . CYS B 1 129 ? -22.969 9.516 -45.875 1 58.16 129 CYS B N 1
ATOM 5682 C CA . CYS B 1 129 ? -23.094 10.016 -44.5 1 58.16 129 CYS B CA 1
ATOM 5683 C C . CYS B 1 129 ? -24.562 10.18 -44.125 1 58.16 129 CYS B C 1
ATOM 5685 O O . CYS B 1 129 ? -25.375 10.602 -44.938 1 58.16 129 CYS B O 1
ATOM 5687 N N . PRO B 1 130 ? -25.094 9.641 -42.938 1 58.16 130 PRO B N 1
ATOM 5688 C CA . PRO B 1 130 ? -26.516 9.68 -42.594 1 58.16 130 PRO B CA 1
ATOM 5689 C C . PRO B 1 130 ? -27.125 11.07 -42.75 1 58.16 130 PRO B C 1
ATOM 5691 O O . PRO B 1 130 ? -28.266 11.203 -43.188 1 58.16 130 PRO B O 1
ATOM 5694 N N . GLY B 1 131 ? -26.406 12.227 -42.656 1 59.94 131 GLY B N 1
ATOM 5695 C CA . GLY B 1 131 ? -26.938 13.578 -42.812 1 59.94 131 GLY B CA 1
ATOM 5696 C C . GLY B 1 131 ? -26.672 14.156 -44.188 1 59.94 131 GLY B C 1
ATOM 5697 O O . GLY B 1 131 ? -27.078 15.281 -44.5 1 59.94 131 GLY B O 1
ATOM 5698 N N . ARG B 1 132 ? -26.266 13.289 -45.031 1 66 132 ARG B N 1
ATOM 5699 C CA . ARG B 1 132 ? -25.953 13.68 -46.375 1 66 132 ARG B CA 1
ATOM 5700 C C . ARG B 1 132 ? -25.562 15.156 -46.469 1 66 132 ARG B C 1
ATOM 5702 O O . ARG B 1 132 ? -26.234 15.945 -47.125 1 66 132 ARG B O 1
ATOM 5709 N N . PRO B 1 133 ? -24.672 15.57 -45.625 1 66.75 133 PRO B N 1
ATOM 5710 C CA . PRO B 1 133 ? -24.312 16.984 -45.594 1 66.75 133 PRO B CA 1
ATOM 5711 C C . PRO B 1 133 ? -23.859 17.516 -46.938 1 66.75 133 PRO B C 1
ATOM 5713 O O . PRO B 1 133 ? -23.156 16.828 -47.688 1 66.75 133 PRO B O 1
ATOM 5716 N N . TYR B 1 134 ? -24.406 18.703 -47.281 1 72.25 134 TYR B N 1
ATOM 5717 C CA . TYR B 1 134 ? -24 19.406 -48.5 1 72.25 134 TYR B CA 1
ATOM 5718 C C . TYR B 1 134 ? -22.594 19.969 -48.344 1 72.25 134 TYR B C 1
ATOM 5720 O O . TYR B 1 134 ? -22.281 20.594 -47.344 1 72.25 134 TYR B O 1
ATOM 5728 N N . GLN B 1 135 ? -21.781 19.453 -49.188 1 69.44 135 GLN B N 1
ATOM 5729 C CA . GLN B 1 135 ? -20.375 19.891 -49.156 1 69.44 135 GLN B CA 1
ATOM 5730 C C . GLN B 1 135 ? -19.891 20.266 -50.562 1 69.44 135 GLN B C 1
ATOM 5732 O O . GLN B 1 135 ? -20.312 19.672 -51.562 1 69.44 135 GLN B O 1
ATOM 5737 N N . CYS B 1 136 ? -19.125 21.312 -50.625 1 70.12 136 CYS B N 1
ATOM 5738 C CA . CYS B 1 136 ? -18.516 21.641 -51.906 1 70.12 136 CYS B CA 1
ATOM 5739 C C . CYS B 1 136 ? -17.578 20.531 -52.375 1 70.12 136 CYS B C 1
ATOM 5741 O O . CYS B 1 136 ? -17.031 19.797 -51.562 1 70.12 136 CYS B O 1
ATOM 5743 N N . LYS B 1 137 ? -17.594 20.078 -53.719 1 66.06 137 LYS B N 1
ATOM 5744 C CA . LYS B 1 137 ? -16.766 19.031 -54.312 1 66.06 137 LYS B CA 1
ATOM 5745 C C . LYS B 1 137 ? -15.312 19.141 -53.844 1 66.06 137 LYS B C 1
ATOM 5747 O O . LYS B 1 137 ? -14.695 18.125 -53.5 1 66.06 137 LYS B O 1
ATOM 5752 N N . LYS B 1 138 ? -14.656 20.25 -53.969 1 61.44 138 LYS B N 1
ATOM 5753 C CA . LYS B 1 138 ? -13.328 20.609 -53.469 1 61.44 138 LYS B CA 1
ATOM 5754 C C . LYS B 1 138 ? -13.328 22 -52.844 1 61.44 138 LYS B C 1
ATOM 5756 O O . LYS B 1 138 ? -14.023 22.891 -53.312 1 61.44 138 LYS B O 1
ATOM 5761 N N . PRO B 1 139 ? -12.797 22.203 -51.531 1 51.44 139 PRO B N 1
ATOM 5762 C CA . PRO B 1 139 ? -12.055 21.281 -50.688 1 51.44 139 PRO B CA 1
ATOM 5763 C C . PRO B 1 139 ? -12.922 20.688 -49.562 1 51.44 139 PRO B C 1
ATOM 5765 O O . PRO B 1 139 ? -12.469 19.812 -48.812 1 51.44 139 PRO B O 1
ATOM 5768 N N . CYS B 1 140 ? -14.227 21.109 -49.625 1 59.91 140 CYS B N 1
ATOM 5769 C CA . CYS B 1 140 ? -15.07 20.844 -48.469 1 59.91 140 CYS B CA 1
ATOM 5770 C C . CYS B 1 140 ? -15.383 19.344 -48.344 1 59.91 140 CYS B C 1
ATOM 5772 O O . CYS B 1 140 ? -15.422 18.797 -47.25 1 59.91 140 CYS B O 1
ATOM 5774 N N . PHE B 1 141 ? -15.586 18.688 -49.5 1 58.47 141 PHE B N 1
ATOM 5775 C CA . PHE B 1 141 ? -15.852 17.266 -49.469 1 58.47 141 PHE B CA 1
ATOM 5776 C C . PHE B 1 141 ? -14.648 16.484 -48.969 1 58.47 141 PHE B C 1
ATOM 5778 O O . PHE B 1 141 ? -14.797 15.539 -48.188 1 58.47 141 PHE B O 1
ATOM 5785 N N . LYS B 1 142 ? -13.57 16.859 -49.5 1 47.88 142 LYS B N 1
ATOM 5786 C CA . LYS B 1 142 ? -12.359 16.234 -49 1 47.88 142 LYS B CA 1
ATOM 5787 C C . LYS B 1 142 ? -12.117 16.609 -47.531 1 47.88 142 LYS B C 1
ATOM 5789 O O . LYS B 1 142 ? -11.656 15.789 -46.75 1 47.88 142 LYS B O 1
ATOM 5794 N N . PHE B 1 143 ? -12.352 17.922 -47.188 1 42.47 143 PHE B N 1
ATOM 5795 C CA . PHE B 1 143 ? -12.172 18.453 -45.812 1 42.47 143 PHE B CA 1
ATOM 5796 C C . PHE B 1 143 ? -13.305 18.016 -44.906 1 42.47 143 PHE B C 1
ATOM 5798 O O . PHE B 1 143 ? -13.078 17.672 -43.75 1 42.47 143 PHE B O 1
ATOM 5805 N N . ALA B 1 144 ? -14.43 18.219 -45.312 1 40.84 144 ALA B N 1
ATOM 5806 C CA . ALA B 1 144 ? -15.648 17.875 -44.562 1 40.84 144 ALA B CA 1
ATOM 5807 C C . ALA B 1 144 ? -15.711 16.375 -44.281 1 40.84 144 ALA B C 1
ATOM 5809 O O . ALA B 1 144 ? -16.266 15.953 -43.25 1 40.84 144 ALA B O 1
ATOM 5810 N N . ASN B 1 145 ? -15.289 15.555 -45.281 1 39.72 145 ASN B N 1
ATOM 5811 C CA . ASN B 1 145 ? -15.133 14.133 -44.969 1 39.72 145 ASN B CA 1
ATOM 5812 C C . ASN B 1 145 ? -14.312 13.922 -43.719 1 39.72 145 ASN B C 1
ATOM 5814 O O . ASN B 1 145 ? -14.586 13.008 -42.938 1 39.72 145 ASN B O 1
ATOM 5818 N N . TRP B 1 146 ? -13.266 14.742 -43.5 1 35.56 146 TRP B N 1
ATOM 5819 C CA . TRP B 1 146 ? -12.5 14.75 -42.281 1 35.56 146 TRP B CA 1
ATOM 5820 C C . TRP B 1 146 ? -13.312 15.367 -41.125 1 35.56 146 TRP B C 1
ATOM 5822 O O . TRP B 1 146 ? -13.266 14.891 -40 1 35.56 146 TRP B O 1
ATOM 5832 N N . ILE B 1 147 ? -14.062 16.438 -41.344 1 35.28 147 ILE B N 1
ATOM 5833 C CA . ILE B 1 147 ? -14.914 17.078 -40.344 1 35.28 147 ILE B CA 1
ATOM 5834 C C . ILE B 1 147 ? -16.125 16.203 -40.062 1 35.28 147 ILE B C 1
ATOM 5836 O O . ILE B 1 147 ? -16.578 16.125 -38.906 1 35.28 147 ILE B O 1
ATOM 5840 N N . CYS B 1 148 ? -16.859 15.773 -41.062 1 37.19 148 CYS B N 1
ATOM 5841 C CA . CYS B 1 148 ? -17.953 14.828 -40.844 1 37.19 148 CYS B CA 1
ATOM 5842 C C . CYS B 1 148 ? -17.5 13.672 -39.969 1 37.19 148 CYS B C 1
ATOM 5844 O O . CYS B 1 148 ? -18.297 13.125 -39.188 1 37.19 148 CYS B O 1
ATOM 5846 N N . PHE B 1 149 ? -16.266 13.281 -40.188 1 34.06 149 PHE B N 1
ATOM 5847 C CA . PHE B 1 149 ? -15.633 12.406 -39.188 1 34.06 149 PHE B CA 1
ATOM 5848 C C . PHE B 1 149 ? -15.68 13.039 -37.812 1 34.06 149 PHE B C 1
ATOM 5850 O O . PHE B 1 149 ? -15.938 12.352 -36.812 1 34.06 149 PHE B O 1
ATOM 5857 N N . ASP B 1 150 ? -15.5 14.359 -37.719 1 33.5 150 ASP B N 1
ATOM 5858 C CA . ASP B 1 150 ? -15.531 15.07 -36.438 1 33.5 150 ASP B CA 1
ATOM 5859 C C . ASP B 1 150 ? -16.969 15.234 -35.938 1 33.5 150 ASP B C 1
ATOM 5861 O O . ASP B 1 150 ? -17.234 15.125 -34.719 1 33.5 150 ASP B O 1
ATOM 5865 N N . VAL B 1 151 ? -17.953 15.625 -36.719 1 33.88 151 VAL B N 1
ATOM 5866 C CA . VAL B 1 151 ? -19.344 15.758 -36.312 1 33.88 151 VAL B CA 1
ATOM 5867 C C . VAL B 1 151 ? -19.938 14.375 -36.031 1 33.88 151 VAL B C 1
ATOM 5869 O O . VAL B 1 151 ? -20.641 14.188 -35.031 1 33.88 151 VAL B O 1
ATOM 5872 N N . CYS B 1 152 ? -20 13.438 -37 1 35.09 152 CYS B N 1
ATOM 5873 C CA . CYS B 1 152 ? -20.406 12.07 -36.688 1 35.09 152 CYS B CA 1
ATOM 5874 C C . CYS B 1 152 ? -19.625 11.516 -35.5 1 35.09 152 CYS B C 1
ATOM 5876 O O . CYS B 1 152 ? -20.188 10.797 -34.656 1 35.09 152 CYS B O 1
ATOM 5878 N N . LYS B 1 153 ? -18.344 11.852 -35.469 1 37.44 153 LYS B N 1
ATOM 5879 C CA . LYS B 1 153 ? -17.578 11.648 -34.25 1 37.44 153 LYS B CA 1
ATOM 5880 C C . LYS B 1 153 ? -18.109 12.516 -33.125 1 37.44 153 LYS B C 1
ATOM 5882 O O . LYS B 1 153 ? -18.125 12.102 -31.953 1 37.44 153 LYS B O 1
ATOM 5887 N N . LEU B 1 154 ? -18.656 13.664 -33.469 1 36.62 154 LEU B N 1
ATOM 5888 C CA . LEU B 1 154 ? -19.266 14.516 -32.438 1 36.62 154 LEU B CA 1
ATOM 5889 C C . LEU B 1 154 ? -20.594 13.93 -31.984 1 36.62 154 LEU B C 1
ATOM 5891 O O . LEU B 1 154 ? -20.922 13.992 -30.797 1 36.62 154 LEU B O 1
ATOM 5895 N N . GLU B 1 155 ? -21.422 13.555 -32.938 1 39.19 155 GLU B N 1
ATOM 5896 C CA . GLU B 1 155 ? -22.672 12.93 -32.531 1 39.19 155 GLU B CA 1
ATOM 5897 C C . GLU B 1 155 ? -22.422 11.617 -31.781 1 39.19 155 GLU B C 1
ATOM 5899 O O . GLU B 1 155 ? -23.047 11.344 -30.766 1 39.19 155 GLU B O 1
ATOM 5904 N N . VAL B 1 156 ? -21.703 10.719 -32.469 1 42.78 156 VAL B N 1
ATOM 5905 C CA . VAL B 1 156 ? -21.281 9.523 -31.734 1 42.78 156 VAL B CA 1
ATOM 5906 C C . VAL B 1 156 ? -20.484 9.93 -30.5 1 42.78 156 VAL B C 1
ATOM 5908 O O . VAL B 1 156 ? -20.656 9.352 -29.422 1 42.78 156 VAL B O 1
ATOM 5911 N N . ASN B 1 157 ? -19.703 10.938 -30.672 1 48.03 157 ASN B N 1
ATOM 5912 C CA . ASN B 1 157 ? -19.047 11.531 -29.516 1 48.03 157 ASN B CA 1
ATOM 5913 C C . ASN B 1 157 ? -20.031 12.141 -28.547 1 48.03 157 ASN B C 1
ATOM 5915 O O . ASN B 1 157 ? -19.859 12.039 -27.328 1 48.03 157 ASN B O 1
ATOM 5919 N N . GLY B 1 158 ? -21.078 12.695 -29.203 1 51.72 158 GLY B N 1
ATOM 5920 C CA . GLY B 1 158 ? -22.109 13.188 -28.312 1 51.72 158 GLY B CA 1
ATOM 5921 C C . GLY B 1 158 ? -22.797 12.086 -27.531 1 51.72 158 GLY B C 1
ATOM 5922 O O . GLY B 1 158 ? -23.031 12.211 -26.328 1 51.72 158 GLY B O 1
ATOM 5923 N N . ALA B 1 159 ? -23.203 11.109 -28.391 1 55.72 159 ALA B N 1
ATOM 5924 C CA . ALA B 1 159 ? -23.844 9.992 -27.703 1 55.72 159 ALA B CA 1
ATOM 5925 C C . ALA B 1 159 ? -22.891 9.336 -26.719 1 55.72 159 ALA B C 1
ATOM 5927 O O . ALA B 1 159 ? -23.281 8.969 -25.609 1 55.72 159 ALA B O 1
ATOM 5928 N N . ILE B 1 160 ? -21.688 9.164 -27.219 1 61.38 160 ILE B N 1
ATOM 5929 C CA . ILE B 1 160 ? -20.672 8.617 -26.328 1 61.38 160 ILE B CA 1
ATOM 5930 C C . ILE B 1 160 ? -20.453 9.57 -25.156 1 61.38 160 ILE B C 1
ATOM 5932 O O . ILE B 1 160 ? -20.375 9.133 -24 1 61.38 160 ILE B O 1
ATOM 5936 N N . GLY B 1 161 ? -20.438 10.773 -25.531 1 59.78 161 GLY B N 1
ATOM 5937 C CA . GLY B 1 161 ? -20.281 11.758 -24.469 1 59.78 161 GLY B CA 1
ATOM 5938 C C . GLY B 1 161 ? -21.453 11.773 -23.5 1 59.78 161 GLY B C 1
ATOM 5939 O O . GLY B 1 161 ? -21.25 11.859 -22.281 1 59.78 161 GLY B O 1
ATOM 5940 N N . TYR B 1 162 ? -22.562 11.703 -24.125 1 56.34 162 TYR B N 1
ATOM 5941 C CA . TYR B 1 162 ? -23.75 11.648 -23.25 1 56.34 162 TYR B CA 1
ATOM 5942 C C . TYR B 1 162 ? -23.703 10.406 -22.375 1 56.34 162 TYR B C 1
ATOM 5944 O O . TYR B 1 162 ? -24.016 10.484 -21.172 1 56.34 162 TYR B O 1
ATOM 5952 N N . LYS B 1 163 ? -23.406 9.336 -23.031 1 59.38 163 LYS B N 1
ATOM 5953 C CA . LYS B 1 163 ? -23.344 8.117 -22.234 1 59.38 163 LYS B CA 1
ATOM 5954 C C . LYS B 1 163 ? -22.266 8.227 -21.156 1 59.38 163 LYS B C 1
ATOM 5956 O O . LYS B 1 163 ? -22.469 7.801 -20.016 1 59.38 163 LYS B O 1
ATOM 5961 N N . ILE B 1 164 ? -21.234 8.781 -21.516 1 62.47 164 ILE B N 1
ATOM 5962 C CA . ILE B 1 164 ? -20.156 8.898 -20.531 1 62.47 164 ILE B CA 1
ATOM 5963 C C . ILE B 1 164 ? -20.594 9.844 -19.406 1 62.47 164 ILE B C 1
ATOM 5965 O O . ILE B 1 164 ? -20.344 9.57 -18.234 1 62.47 164 ILE B O 1
ATOM 5969 N N . ARG B 1 165 ? -21.281 10.805 -19.828 1 57.31 165 ARG B N 1
ATOM 5970 C CA . ARG B 1 165 ? -21.734 11.789 -18.844 1 57.31 165 ARG B CA 1
ATOM 5971 C C . ARG B 1 165 ? -22.875 11.227 -18 1 57.31 165 ARG B C 1
ATOM 5973 O O . ARG B 1 165 ? -23.109 11.703 -16.891 1 57.31 165 ARG B O 1
ATOM 5980 N N . SER B 1 166 ? -23.547 10.266 -18.578 1 58.47 166 SER B N 1
ATOM 5981 C CA . SER B 1 166 ? -24.656 9.664 -17.844 1 58.47 166 SER B CA 1
ATOM 5982 C C . SER B 1 166 ? -24.156 8.828 -16.672 1 58.47 166 SER B C 1
ATOM 5984 O O . SER B 1 166 ? -24.922 8.492 -15.773 1 58.47 166 SER B O 1
ATOM 5986 N N . PHE B 1 167 ? -22.891 8.492 -16.797 1 58.47 167 PHE B N 1
ATOM 5987 C CA . PHE B 1 167 ? -22.375 7.715 -15.664 1 58.47 167 PHE B CA 1
ATOM 5988 C C . PHE B 1 167 ? -22.219 8.594 -14.43 1 58.47 167 PHE B C 1
ATOM 5990 O O . PHE B 1 167 ? -21.703 9.711 -14.516 1 58.47 167 PHE B O 1
ATOM 5997 N N . LYS B 1 168 ? -22.938 8.234 -13.469 1 52.16 168 LYS B N 1
ATOM 5998 C CA . LYS B 1 168 ? -22.812 8.953 -12.203 1 52.16 168 LYS B CA 1
ATOM 5999 C C . LYS B 1 168 ? -21.453 8.703 -11.57 1 52.16 168 LYS B C 1
ATOM 6001 O O . LYS B 1 168 ? -21.047 7.559 -11.359 1 52.16 168 LYS B O 1
ATOM 6006 N N . GLY B 1 169 ? -20.562 9.633 -11.797 1 53.25 169 GLY B N 1
ATOM 6007 C CA . GLY B 1 169 ? -19.281 9.531 -11.117 1 53.25 169 GLY B CA 1
ATOM 6008 C C . GLY B 1 169 ? -19.125 10.555 -10.008 1 53.25 169 GLY B C 1
ATOM 6009 O O . GLY B 1 169 ? -20.031 11.328 -9.727 1 53.25 169 GLY B O 1
ATOM 6010 N N . ARG B 1 170 ? -18.156 10.234 -9.172 1 51.66 170 ARG B N 1
ATOM 6011 C CA . ARG B 1 170 ? -17.828 11.164 -8.094 1 51.66 170 ARG B CA 1
ATOM 6012 C C . ARG B 1 170 ? -16.797 12.188 -8.539 1 51.66 170 ARG B C 1
ATOM 6014 O O . ARG B 1 170 ? -15.859 11.852 -9.258 1 51.66 170 ARG B O 1
ATOM 6021 N N . GLN B 1 171 ? -17.109 13.414 -8.336 1 47.78 171 GLN B N 1
ATOM 6022 C CA . GLN B 1 171 ? -16.141 14.477 -8.609 1 47.78 171 GLN B CA 1
ATOM 6023 C C . GLN B 1 171 ? -15.008 14.453 -7.594 1 47.78 171 GLN B C 1
ATOM 6025 O O . GLN B 1 171 ? -15.211 14.117 -6.426 1 47.78 171 GLN B O 1
ATOM 6030 N N . SER B 1 172 ? -13.773 14.383 -8.062 1 45.59 172 SER B N 1
ATOM 6031 C CA . SER B 1 172 ? -12.656 14.508 -7.137 1 45.59 172 SER B CA 1
ATOM 6032 C C . SER B 1 172 ? -12.891 15.625 -6.129 1 45.59 172 SER B C 1
ATOM 6034 O O . SER B 1 172 ? -13.336 16.719 -6.492 1 45.59 172 SER B O 1
ATOM 6036 N N . HIS B 1 173 ? -13.07 15.352 -4.965 1 43.59 173 HIS B N 1
ATOM 6037 C CA . HIS B 1 173 ? -13.133 16.422 -3.977 1 43.59 173 HIS B CA 1
ATOM 6038 C C . HIS B 1 173 ? -11.789 17.125 -3.838 1 43.59 173 HIS B C 1
ATOM 6040 O O . HIS B 1 173 ? -11.711 18.219 -3.277 1 43.59 173 HIS B O 1
ATOM 6046 N N . TYR B 1 174 ? -10.773 16.344 -3.953 1 38.34 174 TYR B N 1
ATOM 6047 C CA . TYR B 1 174 ? -9.477 16.922 -3.645 1 38.34 174 TYR B CA 1
ATOM 6048 C C . TYR B 1 174 ? -8.922 17.688 -4.84 1 38.34 174 TYR B C 1
ATOM 6050 O O . TYR B 1 174 ? -7.848 18.297 -4.754 1 38.34 174 TYR B O 1
ATOM 6058 N N . SER B 1 175 ? -9.352 17.328 -6.004 1 36.19 175 SER B N 1
ATOM 6059 C CA . SER B 1 175 ? -8.688 17.984 -7.121 1 36.19 175 SER B CA 1
ATOM 6060 C C . SER B 1 175 ? -8.898 19.5 -7.082 1 36.19 175 SER B C 1
ATOM 6062 O O . SER B 1 175 ? -9.914 19.969 -6.555 1 36.19 175 SER B O 1
ATOM 6064 N N . LEU B 1 176 ? -7.816 20.188 -7.156 1 35.03 176 LEU B N 1
ATOM 6065 C CA . LEU B 1 176 ? -7.922 21.641 -7.305 1 35.03 176 LEU B CA 1
ATOM 6066 C C . LEU B 1 176 ? -9.203 22.016 -8.039 1 35.03 176 LEU B C 1
ATOM 6068 O O . LEU B 1 176 ? -9.75 21.219 -8.805 1 35.03 176 LEU B O 1
ATOM 6072 N N . LYS B 1 177 ? -9.781 23.172 -7.762 1 35.03 177 LYS B N 1
ATOM 6073 C CA . LYS B 1 177 ? -10.961 23.875 -8.273 1 35.03 177 LYS B CA 1
ATOM 6074 C C . LYS B 1 177 ? -11.258 23.469 -9.711 1 35.03 177 LYS B C 1
ATOM 6076 O O . LYS B 1 177 ? -12.422 23.312 -10.086 1 35.03 177 LYS B O 1
ATOM 6081 N N . ASP B 1 178 ? -10.266 23.453 -10.609 1 37.69 178 ASP B N 1
ATOM 6082 C CA . ASP B 1 178 ? -10.484 23.531 -12.055 1 37.69 178 ASP B CA 1
ATOM 6083 C C . ASP B 1 178 ? -10.477 22.141 -12.688 1 37.69 178 ASP B C 1
ATOM 6085 O O . ASP B 1 178 ? -10.742 22 -13.883 1 37.69 178 ASP B O 1
ATOM 6089 N N . SER B 1 179 ? -9.852 21.141 -12.062 1 41.94 179 SER B N 1
ATOM 6090 C CA . SER B 1 179 ? -9.859 19.859 -12.773 1 41.94 179 SER B CA 1
ATOM 6091 C C . SER B 1 179 ? -11.07 19.016 -12.391 1 41.94 179 SER B C 1
ATOM 6093 O O . SER B 1 179 ? -11.297 18.75 -11.203 1 41.94 179 SER B O 1
ATOM 6095 N N . LYS B 1 180 ? -12.242 19.297 -12.922 1 47.66 180 LYS B N 1
ATOM 6096 C CA . LYS B 1 180 ? -13.5 18.562 -12.82 1 47.66 180 LYS B CA 1
ATOM 6097 C C . LYS B 1 180 ? -13.328 17.109 -13.281 1 47.66 180 LYS B C 1
ATOM 6099 O O . LYS B 1 180 ? -13.961 16.688 -14.25 1 47.66 180 LYS B O 1
ATOM 6104 N N . LYS B 1 181 ? -12.328 16.562 -12.758 1 52.78 181 LYS B N 1
ATOM 6105 C CA . LYS B 1 181 ? -12.195 15.148 -13.117 1 52.78 181 LYS B CA 1
ATOM 6106 C C . LYS B 1 181 ? -13.32 14.32 -12.508 1 52.78 181 LYS B C 1
ATOM 6108 O O . LYS B 1 181 ? -13.648 14.477 -11.328 1 52.78 181 LYS B O 1
ATOM 6113 N N . LEU B 1 182 ? -14.125 13.734 -13.312 1 57.09 182 LEU B N 1
ATOM 6114 C CA . LEU B 1 182 ? -15.203 12.836 -12.914 1 57.09 182 LEU B CA 1
ATOM 6115 C C . LEU B 1 182 ? -14.68 11.422 -12.695 1 57.09 182 LEU B C 1
ATOM 6117 O O . LEU B 1 182 ? -13.984 10.867 -13.555 1 57.09 182 LEU B O 1
ATOM 6121 N N . TYR B 1 183 ? -14.766 11.109 -11.516 1 58.34 183 TYR B N 1
ATOM 6122 C CA . TYR B 1 183 ? -14.391 9.727 -11.219 1 58.34 183 TYR B CA 1
ATOM 6123 C C . TYR B 1 183 ? -15.586 8.797 -11.336 1 58.34 183 TYR B C 1
ATOM 6125 O O . TYR B 1 183 ? -16.547 8.922 -10.578 1 58.34 183 TYR B O 1
ATOM 6133 N N . LEU B 1 184 ? -15.555 7.988 -12.328 1 61.19 184 LEU B N 1
ATOM 6134 C CA . LEU B 1 184 ? -16.625 7.012 -12.539 1 61.19 184 LEU B CA 1
ATOM 6135 C C . LEU B 1 184 ? -16.422 5.785 -11.656 1 61.19 184 LEU B C 1
ATOM 6137 O O . LEU B 1 184 ? -15.328 5.586 -11.109 1 61.19 184 LEU B O 1
ATOM 6141 N N . PRO B 1 185 ? -17.469 5.078 -11.312 1 56.03 185 PRO B N 1
ATOM 6142 C CA . PRO B 1 185 ? -17.344 3.893 -10.461 1 56.03 185 PRO B CA 1
ATOM 6143 C C . PRO B 1 185 ? -16.172 3.004 -10.867 1 56.03 185 PRO B C 1
ATOM 6145 O O . PRO B 1 185 ? -15.859 2.889 -12.055 1 56.03 185 PRO B O 1
ATOM 6148 N N . GLU B 1 186 ? -15.484 2.578 -9.906 1 56.91 186 GLU B N 1
ATOM 6149 C CA . GLU B 1 186 ? -14.266 1.802 -10.07 1 56.91 186 GLU B CA 1
ATOM 6150 C C . GLU B 1 186 ? -14.508 0.563 -10.93 1 56.91 186 GLU B C 1
ATOM 6152 O O . GLU B 1 186 ? -13.57 0.031 -11.531 1 56.91 186 GLU B O 1
ATOM 6157 N N . ASP B 1 187 ? -15.75 0.141 -11.055 1 56.47 187 ASP B N 1
ATOM 6158 C CA . ASP B 1 187 ? -16.078 -1.059 -11.82 1 56.47 187 ASP B CA 1
ATOM 6159 C C . ASP B 1 187 ? -16.219 -0.744 -13.305 1 56.47 187 ASP B C 1
ATOM 6161 O O . ASP B 1 187 ? -16.406 -1.647 -14.125 1 56.47 187 ASP B O 1
ATOM 6165 N N . LEU B 1 188 ? -16.109 0.49 -13.602 1 63.12 188 LEU B N 1
ATOM 6166 C CA . LEU B 1 188 ? -16.25 0.872 -15.008 1 63.12 188 LEU B CA 1
ATOM 6167 C C . LEU B 1 188 ? -14.883 1.051 -15.656 1 63.12 188 LEU B C 1
ATOM 6169 O O . LEU B 1 188 ? -13.898 1.376 -14.984 1 63.12 188 LEU B O 1
ATOM 6173 N N . ASN B 1 189 ? -14.68 0.546 -16.703 1 65.69 189 ASN B N 1
ATOM 6174 C CA . ASN B 1 189 ? -13.547 0.865 -17.562 1 65.69 189 ASN B CA 1
ATOM 6175 C C . ASN B 1 189 ? -13.992 1.212 -18.969 1 65.69 189 ASN B C 1
ATOM 6177 O O . ASN B 1 189 ? -15.172 1.062 -19.312 1 65.69 189 ASN B O 1
ATOM 6181 N N . VAL B 1 190 ? -13.086 1.857 -19.672 1 69.31 190 VAL B N 1
ATOM 6182 C CA . VAL B 1 190 ? -13.422 2.359 -21 1 69.31 190 VAL B CA 1
ATOM 6183 C C . VAL B 1 190 ? -14.047 1.244 -21.828 1 69.31 190 VAL B C 1
ATOM 6185 O O . VAL B 1 190 ? -15.008 1.479 -22.578 1 69.31 190 VAL B O 1
ATOM 6188 N N . ASN B 1 191 ? -13.602 0.092 -21.547 1 67.62 191 ASN B N 1
ATOM 6189 C CA . ASN B 1 191 ? -14.141 -1.023 -22.312 1 67.62 191 ASN B CA 1
ATOM 6190 C C . ASN B 1 191 ? -15.594 -1.306 -21.953 1 67.62 191 ASN B C 1
ATOM 6192 O O . ASN B 1 191 ? -16.438 -1.514 -22.828 1 67.62 191 ASN B O 1
ATOM 6196 N N . LYS B 1 192 ? -15.773 -1.393 -20.625 1 72.06 192 LYS B N 1
ATOM 6197 C CA . LYS B 1 192 ? -17.141 -1.607 -20.172 1 72.06 192 LYS B CA 1
ATOM 6198 C C . LYS B 1 192 ? -18.062 -0.489 -20.641 1 72.06 192 LYS B C 1
ATOM 6200 O O . LYS B 1 192 ? -19.203 -0.745 -21.047 1 72.06 192 LYS B O 1
ATOM 6205 N N . MET B 1 193 ? -17.516 0.667 -20.516 1 74.06 193 MET B N 1
ATOM 6206 C CA . MET B 1 193 ? -18.312 1.812 -20.938 1 74.06 193 MET B CA 1
ATOM 6207 C C . MET B 1 193 ? -18.625 1.739 -22.438 1 74.06 193 MET B C 1
ATOM 6209 O O . MET B 1 193 ? -19.719 2.08 -22.859 1 74.06 193 MET B O 1
ATOM 6213 N N . HIS B 1 194 ? -17.672 1.291 -23.141 1 74.25 194 HIS B N 1
ATOM 6214 C CA . HIS B 1 194 ? -17.875 1.109 -24.578 1 74.25 194 HIS B CA 1
ATOM 6215 C C . HIS B 1 194 ? -18.922 0.045 -24.859 1 74.25 194 HIS B C 1
ATOM 6217 O O . HIS B 1 194 ? -19.812 0.249 -25.703 1 74.25 194 HIS B O 1
ATOM 6223 N N . ALA B 1 195 ? -18.797 -0.997 -24.172 1 74.06 195 ALA B N 1
ATOM 6224 C CA . ALA B 1 195 ? -19.781 -2.064 -24.344 1 74.06 195 ALA B CA 1
ATOM 6225 C C . ALA B 1 195 ? -21.172 -1.58 -23.984 1 74.06 195 ALA B C 1
ATOM 6227 O O . ALA B 1 195 ? -22.156 -1.906 -24.656 1 74.06 195 ALA B O 1
ATOM 6228 N N . MET B 1 196 ? -21.25 -0.916 -22.891 1 74.56 196 MET B N 1
ATOM 6229 C CA . MET B 1 196 ? -22.531 -0.373 -22.469 1 74.56 196 MET B CA 1
ATOM 6230 C C . MET B 1 196 ? -23.094 0.587 -23.5 1 74.56 196 MET B C 1
ATOM 6232 O O . MET B 1 196 ? -24.312 0.625 -23.719 1 74.56 196 MET B O 1
ATOM 6236 N N . TYR B 1 197 ? -22.156 1.301 -24.062 1 73.88 197 TYR B N 1
ATOM 6237 C CA . TYR B 1 197 ? -22.578 2.227 -25.109 1 73.88 197 TYR B CA 1
ATOM 6238 C C . TYR B 1 197 ? -23.125 1.474 -26.312 1 73.88 197 TYR B C 1
ATOM 6240 O O . TYR B 1 197 ? -24.188 1.831 -26.844 1 73.88 197 TYR B O 1
ATOM 6248 N N . LEU B 1 198 ? -22.422 0.43 -26.562 1 72.5 198 LEU B N 1
ATOM 6249 C CA . LEU B 1 198 ? -22.859 -0.358 -27.703 1 72.5 198 LEU B CA 1
ATOM 6250 C C . LEU B 1 198 ? -24.188 -1.064 -27.406 1 72.5 198 LEU B C 1
ATOM 6252 O O . LEU B 1 198 ? -25.016 -1.242 -28.297 1 72.5 198 LEU B O 1
ATOM 6256 N N . ALA B 1 199 ? -24.297 -1.497 -26.234 1 72.12 199 ALA B N 1
ATOM 6257 C CA . ALA B 1 199 ? -25.531 -2.145 -25.828 1 72.12 199 ALA B CA 1
ATOM 6258 C C . ALA B 1 199 ? -26.703 -1.161 -25.859 1 72.12 199 ALA B C 1
ATOM 6260 O O . ALA B 1 199 ? -27.828 -1.527 -26.203 1 72.12 199 ALA B O 1
ATOM 6261 N N . ALA B 1 200 ? -26.453 0.017 -25.469 1 67.75 200 ALA B N 1
ATOM 6262 C CA . ALA B 1 200 ? -27.484 1.051 -25.391 1 67.75 200 ALA B CA 1
ATOM 6263 C C . ALA B 1 200 ? -27.797 1.627 -26.766 1 67.75 200 ALA B C 1
ATOM 6265 O O . ALA B 1 200 ? -28.875 2.18 -26.984 1 67.75 200 ALA B O 1
ATOM 6266 N N . HIS B 1 201 ? -26.781 1.388 -27.609 1 64 201 HIS B N 1
ATOM 6267 C CA . HIS B 1 201 ? -26.938 1.904 -28.969 1 64 201 HIS B CA 1
ATOM 6268 C C . HIS B 1 201 ? -26.641 0.828 -30 1 64 201 HIS B C 1
ATOM 6270 O O . HIS B 1 201 ? -25.625 0.884 -30.688 1 64 201 HIS B O 1
ATOM 6276 N N . PRO B 1 202 ? -27.375 -0.258 -29.984 1 61 202 PRO B N 1
ATOM 6277 C CA . PRO B 1 202 ? -27.125 -1.438 -30.828 1 61 202 PRO B CA 1
ATOM 6278 C C . PRO B 1 202 ? -26.844 -1.079 -32.281 1 61 202 PRO B C 1
ATOM 6280 O O . PRO B 1 202 ? -26.172 -1.841 -32.969 1 61 202 PRO B O 1
ATOM 6283 N N . GLY B 1 203 ? -27.109 0.083 -32.594 1 51.94 203 GLY B N 1
ATOM 6284 C CA . GLY B 1 203 ? -26.938 0.482 -34 1 51.94 203 GLY B CA 1
ATOM 6285 C C . GLY B 1 203 ? -25.672 1.27 -34.25 1 51.94 203 GLY B C 1
ATOM 6286 O O . GLY B 1 203 ? -25.297 1.502 -35.406 1 51.94 203 GLY B O 1
ATOM 6287 N N . GLU B 1 204 ? -25.016 1.527 -33.281 1 54.97 204 GLU B N 1
ATOM 6288 C CA . GLU B 1 204 ? -23.812 2.35 -33.375 1 54.97 204 GLU B CA 1
ATOM 6289 C C . GLU B 1 204 ? -22.547 1.494 -33.312 1 54.97 204 GLU B C 1
ATOM 6291 O O . GLU B 1 204 ? -22.516 0.487 -32.625 1 54.97 204 GLU B O 1
ATOM 6296 N N . THR B 1 205 ? -21.609 1.559 -34.344 1 53.03 205 THR B N 1
ATOM 6297 C CA . THR B 1 205 ? -20.359 0.809 -34.344 1 53.03 205 THR B CA 1
ATOM 6298 C C . THR B 1 205 ? -19.188 1.705 -33.906 1 53.03 205 THR B C 1
ATOM 6300 O O . THR B 1 205 ? -18.938 2.729 -34.562 1 53.03 205 THR B O 1
ATOM 6303 N N . CYS B 1 206 ? -19 1.979 -32.781 1 63.06 206 CYS B N 1
ATOM 6304 C CA . CYS B 1 206 ? -17.812 2.676 -32.281 1 63.06 206 CYS B CA 1
ATOM 6305 C C . CYS B 1 206 ? -16.75 1.687 -31.828 1 63.06 206 CYS B C 1
ATOM 6307 O O . CYS B 1 206 ? -17.016 0.852 -30.953 1 63.06 206 CYS B O 1
ATOM 6309 N N . CYS B 1 207 ? -15.672 1.769 -32.688 1 59.84 207 CYS B N 1
ATOM 6310 C CA . CYS B 1 207 ? -14.625 0.862 -32.25 1 59.84 207 CYS B CA 1
ATOM 6311 C C . CYS B 1 207 ? -14.086 1.289 -30.875 1 59.84 207 CYS B C 1
ATOM 6313 O O . CYS B 1 207 ? -14.219 2.451 -30.484 1 59.84 207 CYS B O 1
ATOM 6315 N N . ARG B 1 208 ? -13.68 0.362 -30.25 1 68.06 208 ARG B N 1
ATOM 6316 C CA . ARG B 1 208 ? -13.195 0.568 -28.875 1 68.06 208 ARG B CA 1
ATOM 6317 C C . ARG B 1 208 ? -12.164 1.69 -28.828 1 68.06 208 ARG B C 1
ATOM 6319 O O . ARG B 1 208 ? -12.164 2.504 -27.906 1 68.06 208 ARG B O 1
ATOM 6326 N N . GLU B 1 209 ? -11.461 1.736 -29.781 1 62 209 GLU B N 1
ATOM 6327 C CA . GLU B 1 209 ? -10.383 2.723 -29.797 1 62 209 GLU B CA 1
ATOM 6328 C C . GLU B 1 209 ? -10.938 4.137 -29.969 1 62 209 GLU B C 1
ATOM 6330 O O . GLU B 1 209 ? -10.453 5.078 -29.328 1 62 209 GLU B O 1
ATOM 6335 N N . SER B 1 210 ? -11.844 4.25 -30.812 1 59.88 210 SER B N 1
ATOM 6336 C CA . SER B 1 210 ? -12.484 5.547 -30.984 1 59.88 210 SER B CA 1
ATOM 6337 C C . SER B 1 210 ? -13.18 6.004 -29.703 1 59.88 210 SER B C 1
ATOM 6339 O O . SER B 1 210 ? -13.117 7.184 -29.344 1 59.88 210 SER B O 1
ATOM 6341 N N . TYR B 1 211 ? -13.781 5.066 -29.094 1 69.56 211 TYR B N 1
ATOM 6342 C CA . TYR B 1 211 ? -14.43 5.375 -27.828 1 69.56 211 TYR B CA 1
ATOM 6343 C C . TYR B 1 211 ? -13.414 5.832 -26.781 1 69.56 211 TYR B C 1
ATOM 6345 O O . TYR B 1 211 ? -13.633 6.824 -26.094 1 69.56 211 TYR B O 1
ATOM 6353 N N . ARG B 1 212 ? -12.445 5.066 -26.703 1 68.94 212 ARG B N 1
ATOM 6354 C CA . ARG B 1 212 ? -11.383 5.391 -25.75 1 68.94 212 ARG B CA 1
ATOM 6355 C C . ARG B 1 212 ? -10.797 6.77 -26.031 1 68.94 212 ARG B C 1
ATOM 6357 O O . ARG B 1 212 ? -10.547 7.547 -25.109 1 68.94 212 ARG B O 1
ATOM 6364 N N . ARG B 1 213 ? -10.594 7.027 -27.203 1 60.16 213 ARG B N 1
ATOM 6365 C CA . ARG B 1 213 ? -10.047 8.32 -27.594 1 60.16 213 ARG B CA 1
ATOM 6366 C C . ARG B 1 213 ? -10.961 9.461 -27.156 1 60.16 213 ARG B C 1
ATOM 6368 O O . ARG B 1 213 ? -10.492 10.469 -26.609 1 60.16 213 ARG B O 1
ATOM 6375 N N . ILE B 1 214 ? -12.156 9.258 -27.438 1 63.22 214 ILE B N 1
ATOM 6376 C CA . ILE B 1 214 ? -13.125 10.266 -27.031 1 63.22 214 ILE B CA 1
ATOM 6377 C C . ILE B 1 214 ? -13.133 10.398 -25.516 1 63.22 214 ILE B C 1
ATOM 6379 O O . ILE B 1 214 ? -13.164 11.508 -24.984 1 63.22 214 ILE B O 1
ATOM 6383 N N . PHE B 1 215 ? -13.062 9.227 -24.953 1 65.25 215 PHE B N 1
ATOM 6384 C CA . PHE B 1 215 ? -13.078 9.18 -23.484 1 65.25 215 PHE B CA 1
ATOM 6385 C C . PHE B 1 215 ? -11.883 9.93 -22.922 1 65.25 215 PHE B C 1
ATOM 6387 O O . PHE B 1 215 ? -12.031 10.742 -22 1 65.25 215 PHE B O 1
ATOM 6394 N N . VAL B 1 216 ? -10.828 9.594 -23.391 1 62.91 216 VAL B N 1
ATOM 6395 C CA . VAL B 1 216 ? -9.586 10.133 -22.828 1 62.91 216 VAL B CA 1
ATOM 6396 C C . VAL B 1 216 ? -9.43 11.594 -23.219 1 62.91 216 VAL B C 1
ATOM 6398 O O . VAL B 1 216 ? -9.031 12.43 -22.406 1 62.91 216 VAL B O 1
ATOM 6401 N N . GLU B 1 217 ? -9.773 11.969 -24.359 1 55.12 217 GLU B N 1
ATOM 6402 C CA . GLU B 1 217 ? -9.508 13.305 -24.891 1 55.12 217 GLU B CA 1
ATOM 6403 C C . GLU B 1 217 ? -10.562 14.297 -24.422 1 55.12 217 GLU B C 1
ATOM 6405 O O . GLU B 1 217 ? -10.258 15.461 -24.156 1 55.12 217 GLU B O 1
ATOM 6410 N N . LYS B 1 218 ? -11.672 13.781 -24.312 1 56.31 218 LYS B N 1
ATOM 6411 C CA . LYS B 1 218 ? -12.742 14.742 -24.094 1 56.31 218 LYS B CA 1
ATOM 6412 C C . LYS B 1 218 ? -13.227 14.711 -22.641 1 56.31 218 LYS B C 1
ATOM 6414 O O . LYS B 1 218 ? -13.914 15.625 -22.188 1 56.31 218 LYS B O 1
ATOM 6419 N N . PHE B 1 219 ? -12.914 13.633 -22.062 1 58.78 219 PHE B N 1
ATOM 6420 C CA . PHE B 1 219 ? -13.438 13.516 -20.719 1 58.78 219 PHE B CA 1
ATOM 6421 C C . PHE B 1 219 ? -12.297 13.32 -19.719 1 58.78 219 PHE B C 1
ATOM 6423 O O . PHE B 1 219 ? -11.391 12.523 -19.953 1 58.78 219 PHE B O 1
ATOM 6430 N N . ASN B 1 220 ? -12.289 14.273 -18.828 1 55.97 220 ASN B N 1
ATOM 6431 C CA . ASN B 1 220 ? -11.375 14.125 -17.688 1 55.97 220 ASN B CA 1
ATOM 6432 C C . ASN B 1 220 ? -11.945 13.211 -16.609 1 55.97 220 ASN B C 1
ATOM 6434 O O . ASN B 1 220 ? -12.32 13.68 -15.539 1 55.97 220 ASN B O 1
ATOM 6438 N N . VAL B 1 221 ? -12.133 11.953 -17.031 1 58.69 221 VAL B N 1
ATOM 6439 C CA . VAL B 1 221 ? -12.781 10.977 -16.156 1 58.69 221 VAL B CA 1
ATOM 6440 C C . VAL B 1 221 ? -11.789 9.875 -15.789 1 58.69 221 VAL B C 1
ATOM 6442 O O . VAL B 1 221 ? -10.977 9.453 -16.625 1 58.69 221 VAL B O 1
ATOM 6445 N N . SER B 1 222 ? -11.633 9.734 -14.625 1 59.72 222 SER B N 1
ATOM 6446 C CA . SER B 1 222 ? -10.867 8.578 -14.156 1 59.72 222 SER B CA 1
ATOM 6447 C C . SER B 1 222 ? -11.781 7.543 -13.508 1 59.72 222 SER B C 1
ATOM 6449 O O . SER B 1 222 ? -12.906 7.855 -13.117 1 59.72 222 SER B O 1
ATOM 6451 N N . PHE B 1 223 ? -11.375 6.352 -13.812 1 56.22 223 PHE B N 1
ATOM 6452 C CA . PHE B 1 223 ? -12.148 5.289 -13.18 1 56.22 223 PHE B CA 1
ATOM 6453 C C . PHE B 1 223 ? -11.672 5.047 -11.75 1 56.22 223 PHE B C 1
ATOM 6455 O O . PHE B 1 223 ? -10.469 4.969 -11.5 1 56.22 223 PHE B O 1
ATOM 6462 N N . GLY B 1 224 ? -12.688 4.973 -10.844 1 52.59 224 GLY B N 1
ATOM 6463 C CA . GLY B 1 224 ? -12.383 4.734 -9.438 1 52.59 224 GLY B CA 1
ATOM 6464 C C . GLY B 1 224 ? -11.898 5.977 -8.711 1 52.59 224 GLY B C 1
ATOM 6465 O O . GLY B 1 224 ? -10.953 6.637 -9.164 1 52.59 224 GLY B O 1
ATOM 6466 N N . TYR B 1 225 ? -12.602 6.574 -7.938 1 49.66 225 TYR B N 1
ATOM 6467 C CA . TYR B 1 225 ? -12.195 7.68 -7.082 1 49.66 225 TYR B CA 1
ATOM 6468 C C . TYR B 1 225 ? -11.023 7.285 -6.188 1 49.66 225 TYR B C 1
ATOM 6470 O O . TYR B 1 225 ? -11.016 6.191 -5.617 1 49.66 225 TYR B O 1
ATOM 6478 N N . PRO B 1 226 ? -9.922 8.023 -6.344 1 51.09 226 PRO B N 1
ATOM 6479 C CA . PRO B 1 226 ? -8.836 7.68 -5.422 1 51.09 226 PRO B CA 1
ATOM 6480 C C . PRO B 1 226 ? -9.336 7.363 -4.016 1 51.09 226 PRO B C 1
ATOM 6482 O O . PRO B 1 226 ? -10.234 8.039 -3.508 1 51.09 226 PRO B O 1
ATOM 6485 N N . ARG B 1 227 ? -9.141 6.168 -3.625 1 54.81 227 ARG B N 1
ATOM 6486 C CA . ARG B 1 227 ? -9.578 5.715 -2.309 1 54.81 227 ARG B CA 1
ATOM 6487 C C . ARG B 1 227 ? -8.961 6.562 -1.204 1 54.81 227 ARG B C 1
ATOM 6489 O O . ARG B 1 227 ? -7.738 6.711 -1.136 1 54.81 227 ARG B O 1
ATOM 6496 N N . LYS B 1 228 ? -9.781 7.551 -0.73 1 62.28 228 LYS B N 1
ATOM 6497 C CA . LYS B 1 228 ? -9.406 8.312 0.455 1 62.28 228 LYS B CA 1
ATOM 6498 C C . LYS B 1 228 ? -10.07 7.746 1.708 1 62.28 228 LYS B C 1
ATOM 6500 O O . LYS B 1 228 ? -11.109 7.09 1.624 1 62.28 228 LYS B O 1
ATOM 6505 N N . ASP B 1 229 ? -9.398 7.832 2.809 1 69.94 229 ASP B N 1
ATOM 6506 C CA . ASP B 1 229 ? -9.992 7.438 4.086 1 69.94 229 ASP B CA 1
ATOM 6507 C C . ASP B 1 229 ? -11.273 8.219 4.359 1 69.94 229 ASP B C 1
ATOM 6509 O O . ASP B 1 229 ? -11.375 9.398 4.027 1 69.94 229 ASP B O 1
ATOM 6513 N N . THR B 1 230 ? -12.266 7.535 4.703 1 80.44 230 THR B N 1
ATOM 6514 C CA . THR B 1 230 ? -13.547 8.172 4.984 1 80.44 230 THR B CA 1
ATOM 6515 C C . THR B 1 230 ? -13.828 8.172 6.484 1 80.44 230 THR B C 1
ATOM 6517 O O . THR B 1 230 ? -13.25 7.387 7.23 1 80.44 230 THR B O 1
ATOM 6520 N N . CYS B 1 231 ? -14.664 9.086 6.918 1 85.81 231 CYS B N 1
ATOM 6521 C CA . CYS B 1 231 ? -15.023 9.273 8.32 1 85.81 231 CYS B CA 1
ATOM 6522 C C . CYS B 1 231 ? -15.938 8.148 8.797 1 85.81 231 CYS B C 1
ATOM 6524 O O . CYS B 1 231 ? -16.922 7.812 8.133 1 85.81 231 CYS B O 1
ATOM 6526 N N . SER B 1 232 ? -15.641 7.586 9.922 1 86.56 232 SER B N 1
ATOM 6527 C CA . SER B 1 232 ? -16.406 6.477 10.484 1 86.56 232 SER B CA 1
ATOM 6528 C C . SER B 1 232 ? -17.844 6.887 10.789 1 86.56 232 SER B C 1
ATOM 6530 O O . SER B 1 232 ? -18.766 6.117 10.547 1 86.56 232 SER B O 1
ATOM 6532 N N . THR B 1 233 ? -18.016 8.055 11.328 1 90.56 233 THR B N 1
ATOM 6533 C CA . THR B 1 233 ? -19.344 8.539 11.656 1 90.56 233 THR B CA 1
ATOM 6534 C C . THR B 1 233 ? -20.188 8.727 10.398 1 90.56 233 THR B C 1
ATOM 6536 O O . THR B 1 233 ? -21.359 8.352 10.367 1 90.56 233 THR B O 1
ATOM 6539 N N . CYS B 1 234 ? -19.578 9.328 9.414 1 88.81 234 CYS B N 1
ATOM 6540 C CA . CYS B 1 234 ? -20.266 9.523 8.148 1 88.81 234 CYS B CA 1
ATOM 6541 C C . CYS B 1 234 ? -20.672 8.188 7.535 1 88.81 234 CYS B C 1
ATOM 6543 O O . CYS B 1 234 ? -21.812 8.023 7.082 1 88.81 234 CYS B O 1
ATOM 6545 N N . ASP B 1 235 ? -19.797 7.266 7.516 1 87.94 235 ASP B N 1
ATOM 6546 C CA . ASP B 1 235 ? -20.062 5.953 6.938 1 87.94 235 ASP B CA 1
ATOM 6547 C C . ASP B 1 235 ? -21.141 5.211 7.73 1 87.94 235 ASP B C 1
ATOM 6549 O O . ASP B 1 235 ? -21.953 4.48 7.156 1 87.94 235 ASP B O 1
ATOM 6553 N N . GLY B 1 236 ? -21.078 5.398 9.078 1 90.06 236 GLY B N 1
ATOM 6554 C CA . GLY B 1 236 ? -22.141 4.828 9.906 1 90.06 236 GLY B CA 1
ATOM 6555 C C . GLY B 1 236 ? -23.516 5.328 9.539 1 90.06 236 GLY B C 1
ATOM 6556 O O . GLY B 1 236 ? -24.469 4.539 9.43 1 90.06 236 GLY B O 1
ATOM 6557 N N . PHE B 1 237 ? -23.656 6.586 9.328 1 91.56 237 PHE B N 1
ATOM 6558 C CA . PHE B 1 237 ? -24.938 7.176 8.945 1 91.56 237 PHE B CA 1
ATOM 6559 C C . PHE B 1 237 ? -25.375 6.66 7.582 1 91.56 237 PHE B C 1
ATOM 6561 O O . PHE B 1 237 ? -26.562 6.402 7.367 1 91.56 237 PHE B O 1
ATOM 6568 N N . LYS B 1 238 ? -24.438 6.57 6.676 1 86.94 238 LYS B N 1
ATOM 6569 C CA . LYS B 1 238 ? -24.766 6.105 5.328 1 86.94 238 LYS B CA 1
ATOM 6570 C C . LYS B 1 238 ? -25.422 4.734 5.363 1 86.94 238 LYS B C 1
ATOM 6572 O O . LYS B 1 238 ? -26.438 4.508 4.688 1 86.94 238 LYS B O 1
ATOM 6577 N N . VAL B 1 239 ? -24.875 3.85 6.117 1 89.56 239 VAL B N 1
ATOM 6578 C CA . VAL B 1 239 ? -25.406 2.492 6.219 1 89.56 239 VAL B CA 1
ATOM 6579 C C . VAL B 1 239 ? -26.734 2.506 6.973 1 89.56 239 VAL B C 1
ATOM 6581 O O . VAL B 1 239 ? -27.703 1.854 6.559 1 89.56 239 VAL B O 1
ATOM 6584 N N . GLU B 1 240 ? -26.781 3.277 8.055 1 90.62 240 GLU B N 1
ATOM 6585 C CA . GLU B 1 240 ? -27.984 3.334 8.875 1 90.62 240 GLU B CA 1
ATOM 6586 C C . GLU B 1 240 ? -29.172 3.891 8.078 1 90.62 240 GLU B C 1
ATOM 6588 O O . GLU B 1 240 ? -30.312 3.475 8.281 1 90.62 240 GLU B O 1
ATOM 6593 N N . LEU B 1 241 ? -28.953 4.758 7.199 1 89.94 241 LEU B N 1
ATOM 6594 C CA . LEU B 1 241 ? -30 5.422 6.434 1 89.94 241 LEU B CA 1
ATOM 6595 C C . LEU B 1 241 ? -30.562 4.492 5.363 1 89.94 241 LEU B C 1
ATOM 6597 O O . LEU B 1 241 ? -31.641 4.738 4.828 1 89.94 241 LEU B O 1
ATOM 6601 N N . THR B 1 242 ? -29.812 3.439 5.012 1 85.12 242 THR B N 1
ATOM 6602 C CA . THR B 1 242 ? -30.297 2.49 4.016 1 85.12 242 THR B CA 1
ATOM 6603 C C . THR B 1 242 ? -31.25 1.482 4.648 1 85.12 242 THR B C 1
ATOM 6605 O O . THR B 1 242 ? -31.984 0.792 3.939 1 85.12 242 THR B O 1
ATOM 6608 N N . LYS B 1 243 ? -31.281 1.414 5.953 1 86.81 243 LYS B N 1
ATOM 6609 C CA . LYS B 1 243 ? -32.188 0.488 6.652 1 86.81 243 LYS B CA 1
ATOM 6610 C C . LYS B 1 243 ? -33.594 1.027 6.703 1 86.81 243 LYS B C 1
ATOM 6612 O O . LYS B 1 243 ? -33.844 2.178 6.34 1 86.81 243 LYS B O 1
ATOM 6617 N N . GLU B 1 244 ? -34.5 0.146 7.027 1 86.56 244 GLU B N 1
ATOM 6618 C CA . GLU B 1 244 ? -35.875 0.542 7.137 1 86.56 244 GLU B CA 1
ATOM 6619 C C . GLU B 1 244 ? -36.156 1.248 8.461 1 86.56 244 GLU B C 1
ATOM 6621 O O . GLU B 1 244 ? -35.844 0.711 9.531 1 86.56 244 GLU B O 1
ATOM 6626 N N . HIS B 1 245 ? -36.562 2.527 8.367 1 89.44 245 HIS B N 1
ATOM 6627 C CA . HIS B 1 245 ? -36.875 3.322 9.547 1 89.44 245 HIS B CA 1
ATOM 6628 C C . HIS B 1 245 ? -38.25 3.99 9.422 1 89.44 245 HIS B C 1
ATOM 6630 O O . HIS B 1 245 ? -38.781 4.086 8.32 1 89.44 245 HIS B O 1
ATOM 6636 N N . THR B 1 246 ? -38.781 4.316 10.562 1 90.81 246 THR B N 1
ATOM 6637 C CA . THR B 1 246 ? -39.969 5.164 10.562 1 90.81 246 THR B CA 1
ATOM 6638 C C . THR B 1 246 ? -39.625 6.559 10.039 1 90.81 246 THR B C 1
ATOM 6640 O O . THR B 1 246 ? -38.469 6.938 9.969 1 90.81 246 THR B O 1
ATOM 6643 N N . GLU B 1 247 ? -40.625 7.254 9.555 1 88.25 247 GLU B N 1
ATOM 6644 C CA . GLU B 1 247 ? -40.406 8.594 9.023 1 88.25 247 GLU B CA 1
ATOM 6645 C C . GLU B 1 247 ? -39.75 9.5 10.055 1 88.25 247 GLU B C 1
ATOM 6647 O O . GLU B 1 247 ? -38.875 10.305 9.711 1 88.25 247 GLU B O 1
ATOM 6652 N N . ASP B 1 248 ? -40.188 9.344 11.297 1 90.44 248 ASP B N 1
ATOM 6653 C CA . ASP B 1 248 ? -39.625 10.164 12.367 1 90.44 248 ASP B CA 1
ATOM 6654 C C . ASP B 1 248 ? -38.188 9.828 12.625 1 90.44 248 ASP B C 1
ATOM 6656 O O . ASP B 1 248 ? -37.344 10.719 12.836 1 90.44 248 ASP B O 1
ATOM 6660 N N . GLU B 1 249 ? -37.875 8.562 12.578 1 92.06 249 GLU B N 1
ATOM 6661 C CA . GLU B 1 249 ? -36.5 8.117 12.797 1 92.06 249 GLU B CA 1
ATOM 6662 C C . GLU B 1 249 ? -35.594 8.539 11.648 1 92.06 249 GLU B C 1
ATOM 6664 O O . GLU B 1 249 ? -34.438 8.906 11.859 1 92.06 249 GLU B O 1
ATOM 6669 N N . LEU B 1 250 ? -36.125 8.492 10.5 1 91.19 250 LEU B N 1
ATOM 6670 C CA . LEU B 1 250 ? -35.375 8.906 9.328 1 91.19 250 LEU B CA 1
ATOM 6671 C C . LEU B 1 250 ? -35.062 10.398 9.391 1 91.19 250 LEU B C 1
ATOM 6673 O O . LEU B 1 250 ? -33.969 10.812 9 1 91.19 250 LEU B O 1
ATOM 6677 N N . ARG B 1 251 ? -36.031 11.109 9.805 1 90.56 251 ARG B N 1
ATOM 6678 C CA . ARG B 1 251 ? -35.812 12.547 9.945 1 90.56 251 ARG B CA 1
ATOM 6679 C C . ARG B 1 251 ? -34.75 12.836 11 1 90.56 251 ARG B C 1
ATOM 6681 O O . ARG B 1 251 ? -33.906 13.711 10.812 1 90.56 251 ARG B O 1
ATOM 6688 N N . ARG B 1 252 ? -34.812 12.109 12.023 1 92.94 252 ARG B N 1
ATOM 6689 C CA . ARG B 1 252 ? -33.844 12.289 13.094 1 92.94 252 ARG B CA 1
ATOM 6690 C C . ARG B 1 252 ? -32.438 11.93 12.617 1 92.94 252 ARG B C 1
ATOM 6692 O O . ARG B 1 252 ? -31.484 12.688 12.836 1 92.94 252 ARG B O 1
ATOM 6699 N N . LEU B 1 253 ? -32.344 10.797 12.008 1 93.12 253 LEU B N 1
ATOM 6700 C CA . LEU B 1 253 ? -31.047 10.336 11.508 1 93.12 253 LEU B CA 1
ATOM 6701 C C . LEU B 1 253 ? -30.469 11.297 10.477 1 93.12 253 LEU B C 1
ATOM 6703 O O . LEU B 1 253 ? -29.266 11.562 10.469 1 93.12 253 LEU B O 1
ATOM 6707 N N . SER B 1 254 ? -31.266 11.797 9.688 1 91.44 254 SER B N 1
ATOM 6708 C CA . SER B 1 254 ? -30.844 12.75 8.672 1 91.44 254 SER B CA 1
ATOM 6709 C C . SER B 1 254 ? -30.375 14.055 9.305 1 91.44 254 SER B C 1
ATOM 6711 O O . SER B 1 254 ? -29.406 14.656 8.836 1 91.44 254 SER B O 1
ATOM 6713 N N . ALA B 1 255 ? -31.031 14.461 10.297 1 92.69 255 ALA B N 1
ATOM 6714 C CA . ALA B 1 255 ? -30.656 15.688 11 1 92.69 255 ALA B CA 1
ATOM 6715 C C . ALA B 1 255 ? -29.312 15.516 11.695 1 92.69 255 ALA B C 1
ATOM 6717 O O . ALA B 1 255 ? -28.469 16.422 11.68 1 92.69 255 ALA B O 1
ATOM 6718 N N . GLU B 1 256 ? -29.172 14.383 12.289 1 93.44 256 GLU B N 1
ATOM 6719 C CA . GLU B 1 256 ? -27.906 14.109 12.969 1 93.44 256 GLU B CA 1
ATOM 6720 C C . GLU B 1 256 ? -26.75 14.039 11.977 1 93.44 256 GLU B C 1
ATOM 6722 O O . GLU B 1 256 ? -25.641 14.508 12.273 1 93.44 256 GLU B O 1
ATOM 6727 N N . ARG B 1 257 ? -26.984 13.359 10.922 1 92.75 257 ARG B N 1
ATOM 6728 C CA . ARG B 1 257 ? -25.984 13.297 9.867 1 92.75 257 ARG B CA 1
ATOM 6729 C C . ARG B 1 257 ? -25.609 14.695 9.375 1 92.75 257 ARG B C 1
ATOM 6731 O O . ARG B 1 257 ? -24.438 15.031 9.25 1 92.75 257 ARG B O 1
ATOM 6738 N N . GLU B 1 258 ? -26.609 15.484 9.102 1 91.88 258 GLU B N 1
ATOM 6739 C CA . GLU B 1 258 ? -26.375 16.844 8.625 1 91.88 258 GLU B CA 1
ATOM 6740 C C . GLU B 1 258 ? -25.609 17.672 9.656 1 91.88 258 GLU B C 1
ATOM 6742 O O . GLU B 1 258 ? -24.766 18.484 9.305 1 91.88 258 GLU B O 1
ATOM 6747 N N . LEU B 1 259 ? -25.984 17.484 10.875 1 93.19 259 LEU B N 1
ATOM 6748 C CA . LEU B 1 259 ? -25.281 18.203 11.945 1 93.19 259 LEU B CA 1
ATOM 6749 C C . LEU B 1 259 ? -23.812 17.828 11.984 1 93.19 259 LEU B C 1
ATOM 6751 O O . LEU B 1 259 ? -22.953 18.688 12.148 1 93.19 259 LEU B O 1
ATOM 6755 N N . HIS B 1 260 ? -23.547 16.547 11.891 1 92.94 260 HIS B N 1
ATOM 6756 C CA . HIS B 1 260 ? -22.172 16.078 11.859 1 92.94 260 HIS B CA 1
ATOM 6757 C C . HIS B 1 260 ? -21.391 16.703 10.695 1 92.94 260 HIS B C 1
ATOM 6759 O O . HIS B 1 260 ? -20.266 17.172 10.867 1 92.94 260 HIS B O 1
ATOM 6765 N N . LEU B 1 261 ? -21.984 16.703 9.562 1 91.38 261 LEU B N 1
ATOM 6766 C CA . LEU B 1 261 ? -21.359 17.266 8.375 1 91.38 261 LEU B CA 1
ATOM 6767 C C . LEU B 1 261 ? -21.109 18.75 8.539 1 91.38 261 LEU B C 1
ATOM 6769 O O . LEU B 1 261 ? -20.078 19.266 8.125 1 91.38 261 LEU B O 1
ATOM 6773 N N . ARG B 1 262 ? -22.047 19.391 9.117 1 91.75 262 ARG B N 1
ATOM 6774 C CA . ARG B 1 262 ? -21.906 20.828 9.352 1 91.75 262 ARG B CA 1
ATOM 6775 C C . ARG B 1 262 ? -20.766 21.125 10.32 1 91.75 262 ARG B C 1
ATOM 6777 O O . ARG B 1 262 ? -20 22.062 10.117 1 91.75 262 ARG B O 1
ATOM 6784 N N . LYS B 1 263 ? -20.734 20.312 11.32 1 92.12 263 LYS B N 1
ATOM 6785 C CA . LYS B 1 263 ? -19.625 20.469 12.266 1 92.12 263 LYS B CA 1
ATOM 6786 C C . LYS B 1 263 ? -18.281 20.312 11.562 1 92.12 263 LYS B C 1
ATOM 6788 O O . LYS B 1 263 ? -17.328 21.031 11.852 1 92.12 263 LYS B O 1
ATOM 6793 N N . GLY B 1 264 ? -18.234 19.312 10.703 1 92.19 264 GLY B N 1
ATOM 6794 C CA . GLY B 1 264 ? -17.016 19.125 9.922 1 92.19 264 GLY B CA 1
ATOM 6795 C C . GLY B 1 264 ? -16.719 20.281 9 1 92.19 264 GLY B C 1
ATOM 6796 O O . GLY B 1 264 ? -15.562 20.703 8.875 1 92.19 264 GLY B O 1
ATOM 6797 N N . GLN B 1 265 ? -17.703 20.859 8.508 1 91.31 265 GLN B N 1
ATOM 6798 C CA . GLN B 1 265 ? -17.547 21.922 7.516 1 91.31 265 GLN B CA 1
ATOM 6799 C C . GLN B 1 265 ? -17.125 23.234 8.172 1 91.31 265 GLN B C 1
ATOM 6801 O O . GLN B 1 265 ? -16.391 24.016 7.574 1 91.31 265 GLN B O 1
ATOM 6806 N N . VAL B 1 266 ? -17.578 23.453 9.336 1 95.25 266 VAL B N 1
ATOM 6807 C CA . VAL B 1 266 ? -17.266 24.703 10.031 1 95.25 266 VAL B CA 1
ATOM 6808 C C . VAL B 1 266 ? -15.758 24.844 10.195 1 95.25 266 VAL B C 1
ATOM 6810 O O . VAL B 1 266 ? -15.211 25.938 10.078 1 95.25 266 VAL B O 1
ATOM 6813 N N . PHE B 1 267 ? -15.125 23.781 10.492 1 95.69 267 PHE B N 1
ATOM 6814 C CA . PHE B 1 267 ? -13.672 23.812 10.617 1 95.69 267 PHE B CA 1
ATOM 6815 C C . PHE B 1 267 ? -13.039 24.344 9.344 1 95.69 267 PHE B C 1
ATOM 6817 O O . PHE B 1 267 ? -12.156 25.219 9.398 1 95.69 267 PHE B O 1
ATOM 6824 N N . TYR B 1 268 ? -13.477 23.891 8.289 1 93.69 268 TYR B N 1
ATOM 6825 C CA . TYR B 1 268 ? -12.906 24.297 7.008 1 93.69 268 TYR B CA 1
ATOM 6826 C C . TYR B 1 268 ? -13.289 25.719 6.664 1 93.69 268 TYR B C 1
ATOM 6828 O O . TYR B 1 268 ? -12.508 26.453 6.047 1 93.69 268 TYR B O 1
ATOM 6836 N N . GLU B 1 269 ? -14.438 26.109 7.051 1 94.25 269 GLU B N 1
ATOM 6837 C CA . GLU B 1 269 ? -14.844 27.5 6.863 1 94.25 269 GLU B CA 1
ATOM 6838 C C . GLU B 1 269 ? -13.953 28.438 7.664 1 94.25 269 GLU B C 1
ATOM 6840 O O . GLU B 1 269 ? -13.539 29.484 7.156 1 94.25 269 GLU B O 1
ATOM 6845 N N . ARG B 1 270 ? -13.695 28.047 8.859 1 95.75 270 ARG B N 1
ATOM 6846 C CA . ARG B 1 270 ? -12.812 28.844 9.695 1 95.75 270 ARG B CA 1
ATOM 6847 C C . ARG B 1 270 ? -11.406 28.906 9.102 1 95.75 270 ARG B C 1
ATOM 6849 O O . ARG B 1 270 ? -10.766 29.969 9.125 1 95.75 270 ARG B O 1
ATOM 6856 N N . LYS B 1 271 ? -10.977 27.812 8.695 1 96.94 271 LYS B N 1
ATOM 6857 C CA . LYS B 1 271 ? -9.641 27.75 8.094 1 96.94 271 LYS B CA 1
ATOM 6858 C C . LYS B 1 271 ? -9.555 28.641 6.855 1 96.94 271 LYS B C 1
ATOM 6860 O O . LYS B 1 271 ? -8.578 29.375 6.676 1 96.94 271 LYS B O 1
ATOM 6865 N N . THR B 1 272 ? -10.57 28.594 6.012 1 94.88 272 THR B N 1
ATOM 6866 C CA . THR B 1 272 ? -10.609 29.406 4.805 1 94.88 272 THR B CA 1
ATOM 6867 C C . THR B 1 272 ? -10.664 30.891 5.156 1 94.88 272 THR B C 1
ATOM 6869 O O . THR B 1 272 ? -10 31.703 4.52 1 94.88 272 THR B O 1
ATOM 6872 N N . ALA B 1 273 ? -11.469 31.188 6.117 1 96.12 273 ALA B N 1
ATOM 6873 C CA . ALA B 1 273 ? -11.539 32.562 6.578 1 96.12 273 ALA B CA 1
ATOM 6874 C C . ALA B 1 273 ? -10.18 33.062 7.066 1 96.12 273 ALA B C 1
ATOM 6876 O O . ALA B 1 273 ? -9.781 34.188 6.785 1 96.12 273 ALA B O 1
ATOM 6877 N N . ALA B 1 274 ? -9.5 32.25 7.781 1 97.62 274 ALA B N 1
ATOM 6878 C CA . ALA B 1 274 ? -8.172 32.594 8.281 1 97.62 274 ALA B CA 1
ATOM 6879 C C . ALA B 1 274 ? -7.18 32.75 7.137 1 97.62 274 ALA B C 1
ATOM 6881 O O . ALA B 1 274 ? -6.305 33.625 7.18 1 97.62 274 ALA B O 1
ATOM 6882 N N . LEU B 1 275 ? -7.316 31.859 6.219 1 96.44 275 LEU B N 1
ATOM 6883 C CA . LEU B 1 275 ? -6.477 31.938 5.027 1 96.44 275 LEU B CA 1
ATOM 6884 C C . LEU B 1 275 ? -6.656 33.281 4.312 1 96.44 275 LEU B C 1
ATOM 6886 O O . LEU B 1 275 ? -5.676 33.938 3.979 1 96.44 275 LEU B O 1
ATOM 6890 N N . LEU B 1 276 ? -7.871 33.688 4.117 1 94.69 276 LEU B N 1
ATOM 6891 C CA . LEU B 1 276 ? -8.18 34.938 3.432 1 94.69 276 LEU B CA 1
ATOM 6892 C C . LEU B 1 276 ? -7.684 36.125 4.238 1 94.69 276 LEU B C 1
ATOM 6894 O O . LEU B 1 276 ? -7.137 37.094 3.672 1 94.69 276 LEU B O 1
ATOM 6898 N N . LYS B 1 277 ? -7.887 36.031 5.484 1 96.81 277 LYS B N 1
ATOM 6899 C CA . LYS B 1 277 ? -7.402 37.094 6.359 1 96.81 277 LYS B CA 1
ATOM 6900 C C . LYS B 1 277 ? -5.879 37.188 6.316 1 96.81 277 LYS B C 1
ATOM 6902 O O . LYS B 1 277 ? -5.32 38.281 6.312 1 96.81 277 LYS B O 1
ATOM 6907 N N . ALA B 1 278 ? -5.219 36.125 6.305 1 96.75 278 ALA B N 1
ATOM 6908 C CA . ALA B 1 278 ? -3.758 36.062 6.297 1 96.75 278 ALA B CA 1
ATOM 6909 C C . ALA B 1 278 ? -3.201 36.656 5 1 96.75 278 ALA B C 1
ATOM 6911 O O . ALA B 1 278 ? -2.09 37.188 4.984 1 96.75 278 ALA B O 1
ATOM 6912 N N . GLN B 1 279 ? -3.961 36.594 3.969 1 92.5 279 GLN B N 1
ATOM 6913 C CA . GLN B 1 279 ? -3.531 37.125 2.676 1 92.5 279 GLN B CA 1
ATOM 6914 C C . GLN B 1 279 ? -3.67 38.625 2.621 1 92.5 279 GLN B C 1
ATOM 6916 O O . GLN B 1 279 ? -2.963 39.312 1.861 1 92.5 279 GLN B O 1
ATOM 6921 N N . THR B 1 280 ? -4.547 39.156 3.441 1 92.25 280 THR B N 1
ATOM 6922 C CA . THR B 1 280 ? -4.863 40.562 3.34 1 92.25 280 THR B CA 1
ATOM 6923 C C . THR B 1 280 ? -4.211 41.344 4.473 1 92.25 280 THR B C 1
ATOM 6925 O O . THR B 1 280 ? -3.918 42.531 4.328 1 92.25 280 THR B O 1
ATOM 6928 N N . SER B 1 281 ? -4.008 40.688 5.512 1 92.56 281 SER B N 1
ATOM 6929 C CA . SER B 1 281 ? -3.48 41.375 6.684 1 92.56 281 SER B CA 1
ATOM 6930 C C . SER B 1 281 ? -1.967 41.219 6.781 1 92.56 281 SER B C 1
ATOM 6932 O O . SER B 1 281 ? -1.428 40.156 6.48 1 92.56 281 SER B O 1
ATOM 6934 N N . THR B 1 282 ? -1.323 42.25 7.246 1 91.44 282 THR B N 1
ATOM 6935 C CA . THR B 1 282 ? 0.131 42.219 7.359 1 91.44 282 THR B CA 1
ATOM 6936 C C . THR B 1 282 ? 0.558 41.781 8.758 1 91.44 282 THR B C 1
ATOM 6938 O O . THR B 1 282 ? 1.706 41.375 8.961 1 91.44 282 THR B O 1
ATOM 6941 N N . ASP B 1 283 ? -0.32 41.812 9.688 1 96.56 283 ASP B N 1
ATOM 6942 C CA . ASP B 1 283 ? 0.055 41.469 11.062 1 96.56 283 ASP B CA 1
ATOM 6943 C C . ASP B 1 283 ? -0.571 40.156 11.5 1 96.56 283 ASP B C 1
ATOM 6945 O O . ASP B 1 283 ? -0.68 39.875 12.695 1 96.56 283 ASP B O 1
ATOM 6949 N N . PHE B 1 284 ? -1.084 39.406 10.555 1 98 284 PHE B N 1
ATOM 6950 C CA . PHE B 1 284 ? -1.816 38.188 10.852 1 98 284 PHE B CA 1
ATOM 6951 C C . PHE B 1 284 ? -1.292 37.031 10.023 1 98 284 PHE B C 1
ATOM 6953 O O . PHE B 1 284 ? -1.002 37.188 8.836 1 98 284 PHE B O 1
ATOM 6960 N N . ALA B 1 285 ? -1.119 35.938 10.688 1 98.31 285 ALA B N 1
ATOM 6961 C CA . ALA B 1 285 ? -0.742 34.719 9.977 1 98.31 285 ALA B CA 1
ATOM 6962 C C . ALA B 1 285 ? -1.631 33.531 10.383 1 98.31 285 ALA B C 1
ATOM 6964 O O . ALA B 1 285 ? -2.1 33.469 11.523 1 98.31 285 ALA B O 1
ATOM 6965 N N . ALA B 1 286 ? -1.932 32.656 9.484 1 98.62 286 ALA B N 1
ATOM 6966 C CA . ALA B 1 286 ? -2.627 31.406 9.695 1 98.62 286 ALA B CA 1
ATOM 6967 C C . ALA B 1 286 ? -1.764 30.219 9.258 1 98.62 286 ALA B C 1
ATOM 6969 O O . ALA B 1 286 ? -1.198 30.234 8.164 1 98.62 286 ALA B O 1
ATOM 6970 N N . VAL B 1 287 ? -1.692 29.25 10.164 1 98.44 287 VAL B N 1
ATOM 6971 C CA . VAL B 1 287 ? -0.759 28.156 9.898 1 98.44 287 VAL B CA 1
ATOM 6972 C C . VAL B 1 287 ? -1.435 26.812 10.188 1 98.44 287 VAL B C 1
ATOM 6974 O O . VAL B 1 287 ? -2.176 26.688 11.156 1 98.44 287 VAL B O 1
ATOM 6977 N N . ALA B 1 288 ? -1.227 25.859 9.258 1 98.56 288 ALA B N 1
ATOM 6978 C CA . ALA B 1 288 ? -1.575 24.453 9.5 1 98.56 288 ALA B CA 1
ATOM 6979 C C . ALA B 1 288 ? -0.327 23.609 9.742 1 98.56 288 ALA B C 1
ATOM 6981 O O . ALA B 1 288 ? 0.698 23.797 9.086 1 98.56 288 ALA B O 1
ATOM 6982 N N . PHE B 1 289 ? -0.383 22.719 10.734 1 98.38 289 PHE B N 1
ATOM 6983 C CA . PHE B 1 289 ? 0.79 21.891 10.961 1 98.38 289 PHE B CA 1
ATOM 6984 C C . PHE B 1 289 ? 0.379 20.453 11.305 1 98.38 289 PHE B C 1
ATOM 6986 O O . PHE B 1 289 ? -0.719 20.219 11.812 1 98.38 289 PHE B O 1
ATOM 6993 N N . ASP B 1 290 ? 1.183 19.516 10.922 1 95.94 290 ASP B N 1
ATOM 6994 C CA . ASP B 1 290 ? 0.952 18.094 11.148 1 95.94 290 ASP B CA 1
ATOM 6995 C C . ASP B 1 290 ? 2.205 17.266 10.844 1 95.94 290 ASP B C 1
ATOM 6997 O O . ASP B 1 290 ? 3.098 17.734 10.133 1 95.94 290 ASP B O 1
ATOM 7001 N N . PHE B 1 291 ? 2.277 16.109 11.469 1 95.5 291 PHE B N 1
ATOM 7002 C CA . PHE B 1 291 ? 3.307 15.148 11.078 1 95.5 291 PHE B CA 1
ATOM 7003 C C . PHE B 1 291 ? 2.9 14.398 9.812 1 95.5 291 PHE B C 1
ATOM 7005 O O . PHE B 1 291 ? 1.733 14.039 9.648 1 95.5 291 PHE B O 1
ATOM 7012 N N . TRP B 1 292 ? 3.906 14.234 8.938 1 93.5 292 TRP B N 1
ATOM 7013 C CA . TRP B 1 292 ? 3.721 13.305 7.824 1 93.5 292 TRP B CA 1
ATOM 7014 C C . TRP B 1 292 ? 3.814 11.859 8.305 1 93.5 292 TRP B C 1
ATOM 7016 O O . TRP B 1 292 ? 4.27 11.594 9.422 1 93.5 292 TRP B O 1
ATOM 7026 N N . LYS B 1 293 ? 3.268 10.961 7.461 1 87.75 293 LYS B N 1
ATOM 7027 C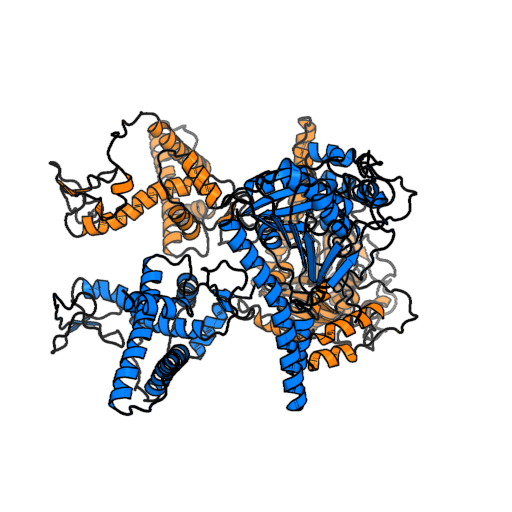 CA . LYS B 1 293 ? 3.537 9.539 7.695 1 87.75 293 LYS B CA 1
ATOM 7028 C C . LYS B 1 293 ? 5.035 9.273 7.754 1 87.75 293 LYS B C 1
ATOM 7030 O O . LYS B 1 293 ? 5.82 9.922 7.059 1 87.75 293 LYS B O 1
ATOM 7035 N N . ASN B 1 294 ? 5.402 8.289 8.625 1 89.69 294 ASN B N 1
ATOM 7036 C CA . ASN B 1 294 ? 6.809 7.922 8.727 1 89.69 294 ASN B CA 1
ATOM 7037 C C . ASN B 1 294 ? 7.332 7.336 7.414 1 89.69 294 ASN B C 1
ATOM 7039 O O . ASN B 1 294 ? 6.688 6.477 6.812 1 89.69 294 ASN B O 1
ATOM 7043 N N . LEU B 1 295 ? 8.375 7.84 6.977 1 91.12 295 LEU B N 1
ATOM 7044 C CA . LEU B 1 295 ? 9 7.312 5.77 1 91.12 295 LEU B CA 1
ATOM 7045 C C . LEU B 1 295 ? 10.125 6.344 6.117 1 91.12 295 LEU B C 1
ATOM 7047 O O . LEU B 1 295 ? 10.969 6.648 6.961 1 91.12 295 LEU B O 1
ATOM 7051 N N . PRO B 1 296 ? 10.117 5.188 5.527 1 91.31 296 PRO B N 1
ATOM 7052 C CA . PRO B 1 296 ? 11.125 4.18 5.855 1 91.31 296 PRO B CA 1
ATOM 7053 C C . PRO B 1 296 ? 12.469 4.449 5.188 1 91.31 296 PRO B C 1
ATOM 7055 O O . PRO B 1 296 ? 12.516 4.945 4.059 1 91.31 296 PRO B O 1
ATOM 7058 N N . THR B 1 297 ? 13.547 4.137 5.824 1 94.31 297 THR B N 1
ATOM 7059 C CA . THR B 1 297 ? 14.922 4.145 5.324 1 94.31 297 THR B CA 1
ATOM 7060 C C . THR B 1 297 ? 15.664 2.891 5.773 1 94.31 297 THR B C 1
ATOM 7062 O O . THR B 1 297 ? 15.719 2.59 6.969 1 94.31 297 THR B O 1
ATOM 7065 N N . PRO B 1 298 ? 16.266 2.033 4.941 1 94.19 298 PRO B N 1
ATOM 7066 C CA . PRO B 1 298 ? 16.281 2.275 3.498 1 94.19 298 PRO B CA 1
ATOM 7067 C C . PRO B 1 298 ? 14.953 1.942 2.828 1 94.19 298 PRO B C 1
ATOM 7069 O O . PRO B 1 298 ? 14.227 1.062 3.295 1 94.19 298 PRO B O 1
ATOM 7072 N N . ASN B 1 299 ? 14.602 2.76 1.904 1 90.81 299 ASN B N 1
ATOM 7073 C CA . ASN B 1 299 ? 13.461 2.498 1.031 1 90.81 299 ASN B CA 1
ATOM 7074 C C . ASN B 1 299 ? 13.898 1.862 -0.286 1 90.81 299 ASN B C 1
ATOM 7076 O O . ASN B 1 299 ? 14.117 2.562 -1.274 1 90.81 299 ASN B O 1
ATOM 7080 N N . ILE B 1 300 ? 14 0.516 -0.247 1 87.56 300 ILE B N 1
ATOM 7081 C CA . ILE B 1 300 ? 14.523 -0.224 -1.392 1 87.56 300 ILE B CA 1
ATOM 7082 C C . ILE B 1 300 ? 13.508 -1.279 -1.827 1 87.56 300 ILE B C 1
ATOM 7084 O O . ILE B 1 300 ? 12.523 -1.533 -1.125 1 87.56 300 ILE B O 1
ATOM 7088 N N . SER B 1 301 ? 13.695 -1.842 -2.953 1 79.81 301 SER B N 1
ATOM 7089 C CA . SER B 1 301 ? 12.711 -2.748 -3.535 1 79.81 301 SER B CA 1
ATOM 7090 C C . SER B 1 301 ? 13.062 -4.203 -3.26 1 79.81 301 SER B C 1
ATOM 7092 O O . SER B 1 301 ? 12.359 -5.117 -3.697 1 79.81 301 SER B O 1
ATOM 7094 N N . THR B 1 302 ? 14.141 -4.426 -2.564 1 82.31 302 THR B N 1
ATOM 7095 C CA . THR B 1 302 ? 14.555 -5.797 -2.27 1 82.31 302 THR B CA 1
ATOM 7096 C C . THR B 1 302 ? 13.469 -6.527 -1.479 1 82.31 302 THR B C 1
ATOM 7098 O O . THR B 1 302 ? 12.891 -5.969 -0.547 1 82.31 302 THR B O 1
ATOM 7101 N N . ASN B 1 303 ? 13.242 -7.684 -1.788 1 74.44 303 ASN B N 1
ATOM 7102 C CA . ASN B 1 303 ? 12.18 -8.469 -1.184 1 74.44 303 ASN B CA 1
ATOM 7103 C C . ASN B 1 303 ? 12.32 -8.539 0.333 1 74.44 303 ASN B C 1
ATOM 7105 O O . ASN B 1 303 ? 11.32 -8.609 1.054 1 74.44 303 ASN B O 1
ATOM 7109 N N . ASP B 1 304 ? 13.469 -8.453 0.827 1 76.62 304 ASP B N 1
ATOM 7110 C CA . ASP B 1 304 ? 13.758 -8.594 2.25 1 76.62 304 ASP B CA 1
ATOM 7111 C C . ASP B 1 304 ? 13.125 -7.465 3.057 1 76.62 304 ASP B C 1
ATOM 7113 O O . ASP B 1 304 ? 12.852 -7.625 4.25 1 76.62 304 ASP B O 1
ATOM 7117 N N . VAL B 1 305 ? 12.914 -6.379 2.412 1 80.81 305 VAL B N 1
ATOM 7118 C CA . VAL B 1 305 ? 12.422 -5.195 3.107 1 80.81 305 VAL B CA 1
ATOM 7119 C C . VAL B 1 305 ? 11.031 -5.473 3.676 1 80.81 305 VAL B C 1
ATOM 7121 O O . VAL B 1 305 ? 10.641 -4.883 4.688 1 80.81 305 VAL B O 1
ATOM 7124 N N . TYR B 1 306 ? 10.367 -6.383 3.061 1 69.62 306 TYR B N 1
ATOM 7125 C CA . TYR B 1 306 ? 9.016 -6.707 3.486 1 69.62 306 TYR B CA 1
ATOM 7126 C C . TYR B 1 306 ? 9.016 -7.387 4.852 1 69.62 306 TYR B C 1
ATOM 7128 O O . TYR B 1 306 ? 8.047 -7.273 5.613 1 69.62 306 TYR B O 1
ATOM 7136 N N . TYR B 1 307 ? 10.125 -8 5.172 1 68.31 307 TYR B N 1
ATOM 7137 C CA . TYR B 1 307 ? 10.156 -8.82 6.379 1 68.31 307 TYR B CA 1
ATOM 7138 C C . TYR B 1 307 ? 11.031 -8.18 7.453 1 68.31 307 TYR B C 1
ATOM 7140 O O . TYR B 1 307 ? 11.164 -8.719 8.555 1 68.31 307 TYR B O 1
ATOM 7148 N N . LYS B 1 308 ? 11.617 -7.117 7.133 1 78.75 308 LYS B N 1
ATOM 7149 C CA . LYS B 1 308 ? 12.562 -6.508 8.062 1 78.75 308 LYS B CA 1
ATOM 7150 C C . LYS B 1 308 ? 12.148 -5.078 8.406 1 78.75 308 LYS B C 1
ATOM 7152 O O . LYS B 1 308 ? 11.562 -4.379 7.578 1 78.75 308 LYS B O 1
ATOM 7157 N N . ARG B 1 309 ? 12.523 -4.668 9.656 1 82.12 309 ARG B N 1
ATOM 7158 C CA . ARG B 1 309 ? 12.211 -3.32 10.117 1 82.12 309 ARG B CA 1
ATOM 7159 C C . ARG B 1 309 ? 13.172 -2.299 9.523 1 82.12 309 ARG B C 1
ATOM 7161 O O . ARG B 1 309 ? 14.375 -2.566 9.398 1 82.12 309 ARG B O 1
ATOM 7168 N N . GLN B 1 310 ? 12.695 -1.199 9.203 1 90.56 310 GLN B N 1
ATOM 7169 C CA . GLN B 1 310 ? 13.469 -0.089 8.664 1 90.56 310 GLN B CA 1
ATOM 7170 C C . GLN B 1 310 ? 13.516 1.079 9.648 1 90.56 310 GLN B C 1
ATOM 7172 O O . GLN B 1 310 ? 12.766 1.101 10.625 1 90.56 310 GLN B O 1
ATOM 7177 N N . LEU B 1 311 ? 14.453 1.966 9.43 1 94.06 311 LEU B N 1
ATOM 7178 C CA . LEU B 1 311 ? 14.547 3.193 10.211 1 94.06 311 LEU B CA 1
ATOM 7179 C C . LEU B 1 311 ? 13.461 4.18 9.797 1 94.06 311 LEU B C 1
ATOM 7181 O O . LEU B 1 311 ? 13.203 4.367 8.609 1 94.06 311 LEU B O 1
ATOM 7185 N N . SER B 1 312 ? 12.844 4.828 10.812 1 91.81 312 SER B N 1
ATOM 7186 C CA . SER B 1 312 ? 11.766 5.773 10.516 1 91.81 312 SER B CA 1
ATOM 7187 C C . SER B 1 312 ? 12.312 7.191 10.367 1 91.81 312 SER B C 1
ATOM 7189 O O . SER B 1 312 ? 13.031 7.68 11.242 1 91.81 312 SER B O 1
ATOM 7191 N N . ALA B 1 313 ? 12 7.816 9.297 1 95.44 313 ALA B N 1
ATOM 7192 C CA . ALA B 1 313 ? 12.258 9.242 9.086 1 95.44 313 ALA B CA 1
ATOM 7193 C C . ALA B 1 313 ? 10.992 10.062 9.328 1 95.44 313 ALA B C 1
ATOM 7195 O O . ALA B 1 313 ? 9.961 9.82 8.703 1 95.44 313 ALA B O 1
ATOM 7196 N N . PHE B 1 314 ? 11.141 11.023 10.227 1 95.31 314 PHE B N 1
ATOM 7197 C CA . PHE B 1 314 ? 10 11.844 10.609 1 95.31 314 PHE B CA 1
ATOM 7198 C C . PHE B 1 314 ? 10.039 13.195 9.891 1 95.31 314 PHE B C 1
ATOM 7200 O O . PHE B 1 314 ? 11.117 13.742 9.656 1 95.31 314 PHE B O 1
ATOM 7207 N N . THR B 1 315 ? 8.875 13.68 9.531 1 97.69 315 THR B N 1
ATOM 7208 C CA . THR B 1 315 ? 8.758 15.008 8.93 1 97.69 315 THR B CA 1
ATOM 7209 C C . THR B 1 315 ? 7.582 15.766 9.539 1 97.69 315 THR B C 1
ATOM 7211 O O . THR B 1 315 ? 6.445 15.305 9.5 1 97.69 315 THR B O 1
ATOM 7214 N N . PHE B 1 316 ? 7.895 16.844 10.188 1 98.12 316 PHE B N 1
ATOM 7215 C CA . PHE B 1 316 ? 6.887 17.766 10.711 1 98.12 316 PHE B CA 1
ATOM 7216 C C . PHE B 1 316 ? 6.656 18.922 9.742 1 98.12 316 PHE B C 1
ATOM 7218 O O . PHE B 1 316 ? 7.586 19.656 9.422 1 98.12 316 PHE B O 1
ATOM 7225 N N . ASN B 1 317 ? 5.402 19.016 9.328 1 98.38 317 ASN B N 1
ATOM 7226 C CA . ASN B 1 317 ? 5.008 19.938 8.266 1 98.38 317 ASN B CA 1
ATOM 7227 C C . ASN B 1 317 ? 4.273 21.141 8.82 1 98.38 317 ASN B C 1
ATOM 7229 O O . ASN B 1 317 ? 3.236 21 9.477 1 98.38 317 ASN B O 1
ATOM 7233 N N . ILE B 1 318 ? 4.828 22.375 8.641 1 98.62 318 ILE B N 1
ATOM 7234 C CA . ILE B 1 318 ? 4.145 23.641 8.922 1 98.62 318 ILE B CA 1
ATOM 7235 C C . ILE B 1 318 ? 3.836 24.359 7.613 1 98.62 318 ILE B C 1
ATOM 7237 O O . ILE B 1 318 ? 4.75 24.719 6.867 1 98.62 318 ILE B O 1
ATOM 7241 N N . HIS B 1 319 ? 2.598 24.531 7.348 1 98.31 319 HIS B N 1
ATOM 7242 C CA . HIS B 1 319 ? 2.133 25.188 6.129 1 98.31 319 HIS B CA 1
ATOM 7243 C C . HIS B 1 319 ? 1.537 26.547 6.426 1 98.31 319 HIS B C 1
ATOM 7245 O O . HIS B 1 319 ? 0.524 26.656 7.121 1 98.31 319 HIS B O 1
ATOM 7251 N N . ASN B 1 320 ? 2.16 27.594 5.992 1 97.69 320 ASN B N 1
ATOM 7252 C CA . ASN B 1 320 ? 1.572 28.922 6.062 1 97.69 320 ASN B CA 1
ATOM 7253 C C . ASN B 1 320 ? 0.43 29.094 5.066 1 97.69 320 ASN B C 1
ATOM 7255 O O . ASN B 1 320 ? 0.657 29.125 3.855 1 97.69 320 ASN B O 1
ATOM 7259 N N . LEU B 1 321 ? -0.743 29.234 5.531 1 96.94 321 LEU B N 1
ATOM 7260 C CA . LEU B 1 321 ? -1.935 29.234 4.691 1 96.94 321 LEU B CA 1
ATOM 7261 C C . LEU B 1 321 ? -1.977 30.469 3.803 1 96.94 321 LEU B C 1
ATOM 7263 O O . LEU B 1 321 ? -2.461 30.422 2.67 1 96.94 321 LEU B O 1
ATOM 7267 N N . GLY B 1 322 ? -1.522 31.578 4.266 1 94 322 GLY B N 1
ATOM 7268 C CA . GLY B 1 322 ? -1.588 32.812 3.523 1 94 322 GLY B CA 1
ATOM 7269 C C . GLY B 1 322 ? -0.584 32.906 2.389 1 94 322 GLY B C 1
ATOM 7270 O O . GLY B 1 322 ? -0.909 33.344 1.295 1 94 322 GLY B O 1
ATOM 7271 N N . THR B 1 323 ? 0.607 32.469 2.605 1 93.31 323 THR B N 1
ATOM 7272 C CA . THR B 1 323 ? 1.69 32.594 1.639 1 93.31 323 THR B CA 1
ATOM 7273 C C . THR B 1 323 ? 1.942 31.281 0.906 1 93.31 323 THR B C 1
ATOM 7275 O O . THR B 1 323 ? 2.623 31.266 -0.122 1 93.31 323 THR B O 1
ATOM 7278 N N . ASP B 1 324 ? 1.527 30.156 1.427 1 93.31 324 ASP B N 1
ATOM 7279 C CA . ASP B 1 324 ? 1.732 28.812 0.909 1 93.31 324 ASP B CA 1
ATOM 7280 C C . ASP B 1 324 ? 3.186 28.375 1.078 1 93.31 324 ASP B C 1
ATOM 7282 O O . ASP B 1 324 ? 3.643 27.438 0.407 1 93.31 324 ASP B O 1
ATOM 7286 N N . GLU B 1 325 ? 3.859 29.125 1.883 1 95.44 325 GLU B N 1
ATOM 7287 C CA . GLU B 1 325 ? 5.195 28.672 2.262 1 95.44 325 GLU B CA 1
ATOM 7288 C C . GLU B 1 325 ? 5.133 27.453 3.174 1 95.44 325 GLU B C 1
ATOM 7290 O O . GLU B 1 325 ? 4.289 27.391 4.07 1 95.44 325 GLU B O 1
ATOM 7295 N N . VAL B 1 326 ? 5.996 26.5 2.852 1 97.69 326 VAL B N 1
ATOM 7296 C CA . VAL B 1 326 ? 5.969 25.266 3.611 1 97.69 326 VAL B CA 1
ATOM 7297 C C . VAL B 1 326 ? 7.328 25.016 4.262 1 97.69 326 VAL B C 1
ATOM 7299 O O . VAL B 1 326 ? 8.367 25.172 3.615 1 97.69 326 VAL B O 1
ATOM 7302 N N . HIS B 1 327 ? 7.316 24.797 5.527 1 98.38 327 HIS B N 1
ATOM 7303 C CA . HIS B 1 327 ? 8.516 24.438 6.277 1 98.38 327 HIS B CA 1
ATOM 7304 C C . HIS B 1 327 ? 8.453 22.984 6.746 1 98.38 327 HIS B C 1
ATOM 7306 O O . HIS B 1 327 ? 7.512 22.594 7.445 1 98.38 327 HIS B O 1
ATOM 7312 N N . LEU B 1 328 ? 9.453 22.203 6.312 1 98.56 328 LEU B N 1
ATOM 7313 C CA . LEU B 1 328 ? 9.516 20.781 6.676 1 98.56 328 LEU B CA 1
ATOM 7314 C C . LEU B 1 328 ? 10.648 20.531 7.66 1 98.56 328 LEU B C 1
ATOM 7316 O O . LEU B 1 328 ? 11.82 20.609 7.297 1 98.56 328 LEU B O 1
ATOM 7320 N N . PHE B 1 329 ? 10.273 20.266 8.898 1 98.69 329 PHE B N 1
ATOM 7321 C CA . PHE B 1 329 ? 11.258 19.844 9.891 1 98.69 329 PHE B CA 1
ATOM 7322 C C . PHE B 1 329 ? 11.492 18.344 9.812 1 98.69 329 PHE B C 1
ATOM 7324 O O . PHE B 1 329 ? 10.578 17.547 10.047 1 98.69 329 PHE B O 1
ATOM 7331 N N . THR B 1 330 ? 12.75 17.891 9.5 1 98.19 330 THR B N 1
ATOM 7332 C CA . THR B 1 330 ? 13.016 16.484 9.219 1 98.19 330 THR B CA 1
ATOM 7333 C C . THR B 1 330 ? 14.062 15.922 10.18 1 98.19 330 THR B C 1
ATOM 7335 O O . THR B 1 330 ? 15.055 16.594 10.477 1 98.19 330 THR B O 1
ATOM 7338 N N . TYR B 1 331 ? 13.805 14.797 10.734 1 97.06 331 TYR B N 1
ATOM 7339 C CA . TYR B 1 331 ? 14.742 14.07 11.586 1 97.06 331 TYR B CA 1
ATOM 7340 C C . TYR B 1 331 ? 14.398 12.594 11.648 1 97.06 331 TYR B C 1
ATOM 7342 O O . TYR B 1 331 ? 13.359 12.164 11.117 1 97.06 331 TYR B O 1
ATOM 7350 N N . ASP B 1 332 ? 15.227 11.75 12.117 1 95.06 332 ASP B N 1
ATOM 7351 C CA . ASP B 1 332 ? 14.93 10.328 12.234 1 95.06 332 ASP B CA 1
ATOM 7352 C C . ASP B 1 332 ? 14.719 9.93 13.695 1 95.06 332 ASP B C 1
ATOM 7354 O O . ASP B 1 332 ? 14.859 10.766 14.594 1 95.06 332 ASP B O 1
ATOM 7358 N N . GLU B 1 333 ? 14.406 8.68 13.945 1 92.88 333 GLU B N 1
ATOM 7359 C CA . GLU B 1 333 ? 13.961 8.211 15.258 1 92.88 333 GLU B CA 1
ATOM 7360 C C . GLU B 1 333 ? 15.109 8.25 16.266 1 92.88 333 GLU B C 1
ATOM 7362 O O . GLU B 1 333 ? 14.883 8.125 17.469 1 92.88 333 GLU B O 1
ATOM 7367 N N . THR B 1 334 ? 16.344 8.477 15.867 1 94.62 334 THR B N 1
ATOM 7368 C CA . THR B 1 334 ? 17.469 8.57 16.797 1 94.62 334 THR B CA 1
ATOM 7369 C C . THR B 1 334 ? 17.578 9.977 17.375 1 94.62 334 THR B C 1
ATOM 7371 O O . THR B 1 334 ? 18.266 10.195 18.375 1 94.62 334 THR B O 1
ATOM 7374 N N . VAL B 1 335 ? 16.953 10.938 16.734 1 95.81 335 VAL B N 1
ATOM 7375 C CA . VAL B 1 335 ? 17.031 12.336 17.172 1 95.81 335 VAL B CA 1
ATOM 7376 C C . VAL B 1 335 ? 15.93 12.633 18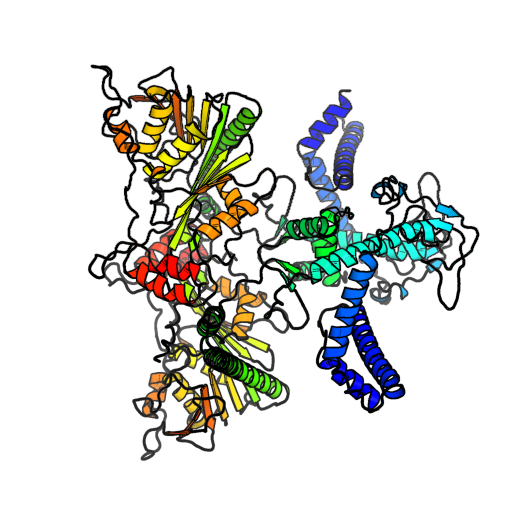.172 1 95.81 335 VAL B C 1
ATOM 7378 O O . VAL B 1 335 ? 16.172 13.289 19.188 1 95.81 335 VAL B O 1
ATOM 7381 N N . GLY B 1 336 ? 14.797 12.195 17.875 1 94 336 GLY B N 1
ATOM 7382 C CA . GLY B 1 336 ? 13.648 12.438 18.734 1 94 336 GLY B CA 1
ATOM 7383 C C . GLY B 1 336 ? 12.438 11.609 18.344 1 94 336 GLY B C 1
ATOM 7384 O O . GLY B 1 336 ? 12.469 10.852 17.375 1 94 336 GLY B O 1
ATOM 7385 N N . LYS B 1 337 ? 11.406 11.766 19.141 1 91.12 337 LYS B N 1
ATOM 7386 C CA . LYS B 1 337 ? 10.125 11.109 18.891 1 91.12 337 LYS B CA 1
ATOM 7387 C C . LYS B 1 337 ? 9.125 12.078 18.266 1 91.12 337 LYS B C 1
ATOM 7389 O O . LYS B 1 337 ? 9.516 13 17.547 1 91.12 337 LYS B O 1
ATOM 7394 N N . LYS B 1 338 ? 7.891 11.742 18.281 1 93.5 338 LYS B N 1
ATOM 7395 C CA . LYS B 1 338 ? 6.832 12.586 17.734 1 93.5 338 LYS B CA 1
ATOM 7396 C C . LYS B 1 338 ? 5.875 13.047 18.828 1 93.5 338 LYS B C 1
ATOM 7398 O O . LYS B 1 338 ? 4.656 12.945 18.672 1 93.5 338 LYS B O 1
ATOM 7403 N N . GLY B 1 339 ? 6.477 13.578 19.891 1 92.12 339 GLY B N 1
ATOM 7404 C CA . GLY B 1 339 ? 5.656 13.977 21.016 1 92.12 339 GLY B CA 1
ATOM 7405 C C . GLY B 1 339 ? 5.375 15.469 21.062 1 92.12 339 GLY B C 1
ATOM 7406 O O . GLY B 1 339 ? 5.695 16.188 20.109 1 92.12 339 GLY B O 1
ATOM 7407 N N . SER B 1 340 ? 4.746 15.867 22.172 1 94.38 340 SER B N 1
ATOM 7408 C CA . SER B 1 340 ? 4.32 17.25 22.328 1 94.38 340 SER B CA 1
ATOM 7409 C C . SER B 1 340 ? 5.516 18.188 22.453 1 94.38 340 SER B C 1
ATOM 7411 O O . SER B 1 340 ? 5.48 19.328 21.969 1 94.38 340 SER B O 1
ATOM 7413 N N . ASN B 1 341 ? 6.574 17.75 23.078 1 96.38 341 ASN B N 1
ATOM 7414 C CA . ASN B 1 341 ? 7.77 18.578 23.203 1 96.38 341 ASN B CA 1
ATOM 7415 C C . ASN B 1 341 ? 8.406 18.844 21.844 1 96.38 341 ASN B C 1
ATOM 7417 O O . ASN B 1 341 ? 8.898 19.938 21.578 1 96.38 341 ASN B O 1
ATOM 7421 N N . GLU B 1 342 ? 8.461 17.766 21.031 1 96.56 342 GLU B N 1
ATOM 7422 C CA . GLU B 1 342 ? 8.992 17.953 19.672 1 96.56 342 GLU B CA 1
ATOM 7423 C C . GLU B 1 342 ? 8.172 18.953 18.875 1 96.56 342 GLU B C 1
ATOM 7425 O O . GLU B 1 342 ? 8.727 19.859 18.25 1 96.56 342 GLU B O 1
ATOM 7430 N N . VAL B 1 343 ? 6.867 18.844 18.969 1 97.75 343 VAL B N 1
ATOM 7431 C CA . VAL B 1 343 ? 5.965 19.75 18.266 1 97.75 343 VAL B CA 1
ATOM 7432 C C . VAL B 1 343 ? 6.184 21.172 18.75 1 97.75 343 VAL B C 1
ATOM 7434 O O . VAL B 1 343 ? 6.383 22.094 17.938 1 97.75 343 VAL B O 1
ATOM 7437 N N . ALA B 1 344 ? 6.16 21.375 20.047 1 98.12 344 ALA B N 1
ATOM 7438 C CA . ALA B 1 344 ? 6.336 22.703 20.641 1 98.12 344 ALA B CA 1
ATOM 7439 C C . ALA B 1 344 ? 7.676 23.297 20.234 1 98.12 344 ALA B C 1
ATOM 7441 O O . ALA B 1 344 ? 7.762 24.5 19.953 1 98.12 344 ALA B O 1
ATOM 7442 N N . SER B 1 345 ? 8.711 22.484 20.219 1 98.12 345 SER B N 1
ATOM 7443 C CA . SER B 1 345 ? 10.047 22.969 19.875 1 98.12 345 SER B CA 1
ATOM 7444 C C . SER B 1 345 ? 10.094 23.484 18.438 1 98.12 345 SER B C 1
ATOM 7446 O O . SER B 1 345 ? 10.664 24.531 18.172 1 98.12 345 SER B O 1
ATOM 7448 N N . MET B 1 346 ? 9.547 22.734 17.578 1 98.44 346 MET B N 1
ATOM 7449 C CA . MET B 1 346 ? 9.578 23.109 16.156 1 98.44 346 MET B CA 1
ATOM 7450 C C . MET B 1 346 ? 8.672 24.312 15.898 1 98.44 346 MET B C 1
ATOM 7452 O O . MET B 1 346 ? 9.016 25.188 15.102 1 98.44 346 MET B O 1
ATOM 7456 N N . LEU B 1 347 ? 7.531 24.391 16.578 1 98.5 347 LEU B N 1
ATOM 7457 C CA . LEU B 1 347 ? 6.684 25.562 16.484 1 98.5 347 LEU B CA 1
ATOM 7458 C C . LEU B 1 347 ? 7.398 26.797 17.031 1 98.5 347 LEU B C 1
ATOM 7460 O O . LEU B 1 347 ? 7.273 27.891 16.484 1 98.5 347 LEU B O 1
ATOM 7464 N N . LEU B 1 348 ? 8.078 26.594 18.156 1 97.88 348 LEU B N 1
ATOM 7465 C CA . LEU B 1 348 ? 8.836 27.703 18.734 1 97.88 348 LEU B CA 1
ATOM 7466 C C . LEU B 1 348 ? 9.859 28.234 17.734 1 97.88 348 LEU B C 1
ATOM 7468 O O . LEU B 1 348 ? 9.969 29.453 17.547 1 97.88 348 LEU B O 1
ATOM 7472 N N . HIS B 1 349 ? 10.594 27.312 17.141 1 97.81 349 HIS B N 1
ATOM 7473 C CA . HIS B 1 349 ? 11.578 27.703 16.141 1 97.81 349 HIS B CA 1
ATOM 7474 C C . HIS B 1 349 ? 10.922 28.453 14.992 1 97.81 349 HIS B C 1
ATOM 7476 O O . HIS B 1 349 ? 11.422 29.484 14.547 1 97.81 349 HIS B O 1
ATOM 7482 N N . PHE B 1 350 ? 9.898 27.953 14.531 1 98.38 350 PHE B N 1
ATOM 7483 C CA . PHE B 1 350 ? 9.18 28.578 13.43 1 98.38 350 PHE B CA 1
ATOM 7484 C C . PHE B 1 350 ? 8.719 29.984 13.797 1 98.38 350 PHE B C 1
ATOM 7486 O O . PHE B 1 350 ? 8.938 30.922 13.039 1 98.38 350 PHE B O 1
ATOM 7493 N N . CYS B 1 351 ? 8.055 30.172 14.969 1 98 351 CYS B N 1
ATOM 7494 C CA . CYS B 1 351 ? 7.453 31.422 15.391 1 98 351 CYS B CA 1
ATOM 7495 C C . CYS B 1 351 ? 8.523 32.469 15.664 1 98 351 CYS B C 1
ATOM 7497 O O . CYS B 1 351 ? 8.289 33.656 15.453 1 98 351 CYS B O 1
ATOM 7499 N N . THR B 1 352 ? 9.688 32.031 16.094 1 96.25 352 THR B N 1
ATOM 7500 C CA . THR B 1 352 ? 10.688 33 16.547 1 96.25 352 THR B CA 1
ATOM 7501 C C . THR B 1 352 ? 11.695 33.281 15.43 1 96.25 352 THR B C 1
ATOM 7503 O O . THR B 1 352 ? 12.164 34.406 15.281 1 96.25 352 THR B O 1
ATOM 7506 N N . GLU B 1 353 ? 12 32.219 14.617 1 96.25 353 GLU B N 1
ATOM 7507 C CA . GLU B 1 353 ? 13.109 32.375 13.68 1 96.25 353 GLU B CA 1
ATOM 7508 C C . GLU B 1 353 ? 12.602 32.5 12.242 1 96.25 353 GLU B C 1
ATOM 7510 O O . GLU B 1 353 ? 13.258 33.125 11.406 1 96.25 353 GLU B O 1
ATOM 7515 N N . LEU B 1 354 ? 11.523 31.922 11.945 1 96.81 354 LEU B N 1
ATOM 7516 C CA . LEU B 1 354 ? 11.148 31.828 10.539 1 96.81 354 LEU B CA 1
ATOM 7517 C C . LEU B 1 354 ? 10 32.781 10.219 1 96.81 354 LEU B C 1
ATOM 7519 O O . LEU B 1 354 ? 9.953 33.344 9.133 1 96.81 354 LEU B O 1
ATOM 7523 N N . LEU B 1 355 ? 9.102 32.969 11.117 1 96.88 355 LEU B N 1
ATOM 7524 C CA . LEU B 1 355 ? 7.949 33.844 10.898 1 96.88 355 LEU B CA 1
ATOM 7525 C C . LEU B 1 355 ? 8.328 35.312 11.07 1 96.88 355 LEU B C 1
ATOM 7527 O O . LEU B 1 355 ? 9.094 35.656 11.977 1 96.88 355 LEU B O 1
ATOM 7531 N N . SER B 1 356 ? 7.809 36.125 10.281 1 95.44 356 SER B N 1
ATOM 7532 C CA . SER B 1 356 ? 8.102 37.562 10.328 1 95.44 356 SER B CA 1
ATOM 7533 C C . SER B 1 356 ? 7.773 38.156 11.695 1 95.44 356 SER B C 1
ATOM 7535 O O . SER B 1 356 ? 6.746 37.812 12.289 1 95.44 356 SER B O 1
ATOM 7537 N N . PRO B 1 357 ? 8.586 39 12.211 1 94.94 357 PRO B N 1
ATOM 7538 C CA . PRO B 1 357 ? 8.328 39.625 13.508 1 94.94 357 PRO B CA 1
ATOM 7539 C C . PRO B 1 357 ? 7.129 40.594 13.469 1 94.94 357 PRO B C 1
ATOM 7541 O O . PRO B 1 357 ? 6.59 40.938 14.516 1 94.94 357 PRO B O 1
ATOM 7544 N N . ASP B 1 358 ? 6.703 40.906 12.289 1 95.25 358 ASP B N 1
ATOM 7545 C CA . ASP B 1 358 ? 5.586 41.844 12.148 1 95.25 358 ASP B CA 1
ATOM 7546 C C . ASP B 1 358 ? 4.258 41.156 12.469 1 95.25 358 ASP B C 1
ATOM 7548 O O . ASP B 1 358 ? 3.252 41.812 12.719 1 95.25 358 ASP B O 1
ATOM 7552 N N . ILE B 1 359 ? 4.305 39.906 12.375 1 97.56 359 ILE B N 1
ATOM 7553 C CA . ILE B 1 359 ? 3.09 39.156 12.664 1 97.56 359 ILE B CA 1
ATOM 7554 C C . ILE B 1 359 ? 2.812 39.188 14.164 1 97.56 359 ILE B C 1
ATOM 7556 O O . ILE B 1 359 ? 3.635 38.719 14.961 1 97.56 359 ILE B O 1
ATOM 7560 N N . GLN B 1 360 ? 1.655 39.625 14.555 1 97.56 360 GLN B N 1
ATOM 7561 C CA . GLN B 1 360 ? 1.314 39.75 15.969 1 97.56 360 GLN B CA 1
ATOM 7562 C C . GLN B 1 360 ? 0.177 38.812 16.344 1 97.56 360 GLN B C 1
ATOM 7564 O O . GLN B 1 360 ? -0.014 38.5 17.531 1 97.56 360 GLN B O 1
ATOM 7569 N N . LYS B 1 361 ? -0.59 38.406 15.398 1 98.44 361 LYS B N 1
ATOM 7570 C CA . LYS B 1 361 ? -1.718 37.5 15.602 1 98.44 361 LYS B CA 1
ATOM 7571 C C . LYS B 1 361 ? -1.534 36.188 14.812 1 98.44 361 LYS B C 1
ATOM 7573 O O . LYS B 1 361 ? -1.184 36.219 13.633 1 98.44 361 LYS B O 1
ATOM 7578 N N . LEU B 1 362 ? -1.745 35.094 15.531 1 98.62 362 LEU B N 1
ATOM 7579 C CA . LEU B 1 362 ? -1.488 33.812 14.922 1 98.62 362 LEU B CA 1
ATOM 7580 C C . LEU B 1 362 ? -2.672 32.875 15.125 1 98.62 362 LEU B C 1
ATOM 7582 O O . LEU B 1 362 ? -3.178 32.719 16.234 1 98.62 362 LEU B O 1
ATOM 7586 N N . GLU B 1 363 ? -3.143 32.25 14.102 1 98.75 363 GLU B N 1
ATOM 7587 C CA . GLU B 1 363 ? -4.133 31.188 14.188 1 98.75 363 GLU B CA 1
ATOM 7588 C C . GLU B 1 363 ? -3.541 29.859 13.742 1 98.75 363 GLU B C 1
ATOM 7590 O O . GLU B 1 363 ? -2.902 29.766 12.695 1 98.75 363 GLU B O 1
ATOM 7595 N N . LEU B 1 364 ? -3.729 28.891 14.555 1 98.69 364 LEU B N 1
ATOM 7596 C CA . LEU B 1 364 ? -3.156 27.562 14.344 1 98.69 364 LEU B CA 1
ATOM 7597 C C . LEU B 1 364 ? -4.25 26.531 14.062 1 98.69 364 LEU B C 1
ATOM 7599 O O . LEU B 1 364 ? -5.293 26.547 14.711 1 98.69 364 LEU B O 1
ATOM 7603 N N . PHE B 1 365 ? -3.98 25.703 13.062 1 98.56 365 PHE B N 1
ATOM 7604 C CA . PHE B 1 365 ? -4.867 24.609 12.711 1 98.56 365 PHE B CA 1
ATOM 7605 C C . PHE B 1 365 ? -4.121 23.281 12.766 1 98.56 365 PHE B C 1
ATOM 7607 O O . PHE B 1 365 ? -3.072 23.125 12.141 1 98.56 365 PHE B O 1
ATOM 7614 N N . CYS B 1 366 ? -4.574 22.297 13.484 1 97.06 366 CYS B N 1
ATOM 7615 C CA . CYS B 1 366 ? -3.949 20.984 13.594 1 97.06 366 CYS B CA 1
ATOM 7616 C C . CYS B 1 366 ? -4.984 19.906 13.914 1 97.06 366 CYS B C 1
ATOM 7618 O O . CYS B 1 366 ? -6.145 20.219 14.188 1 97.06 366 CYS B O 1
ATOM 7620 N N . ASP B 1 367 ? -4.574 18.672 13.781 1 92.88 367 ASP B N 1
ATOM 7621 C CA . ASP B 1 367 ? -5.496 17.578 14.094 1 92.88 367 ASP B CA 1
ATOM 7622 C C . ASP B 1 367 ? -5.684 17.438 15.602 1 92.88 367 ASP B C 1
ATOM 7624 O O . ASP B 1 367 ? -5.07 18.156 16.391 1 92.88 367 ASP B O 1
ATOM 7628 N N . SER B 1 368 ? -6.523 16.5 16.031 1 91.5 368 SER B N 1
ATOM 7629 C CA . SER B 1 368 ? -6.895 16.375 17.438 1 91.5 368 SER B CA 1
ATOM 7630 C C . SER B 1 368 ? -6.098 15.258 18.109 1 91.5 368 SER B C 1
ATOM 7632 O O . SER B 1 368 ? -6.566 14.656 19.078 1 91.5 368 SER B O 1
ATOM 7634 N N . CYS B 1 369 ? -4.965 14.977 17.625 1 88.25 369 CYS B N 1
ATOM 7635 C CA . CYS B 1 369 ? -4.145 13.922 18.219 1 88.25 369 CYS B CA 1
ATOM 7636 C C . CYS B 1 369 ? -3.705 14.305 19.625 1 88.25 369 CYS B C 1
ATOM 7638 O O . CYS B 1 369 ? -2.982 15.289 19.797 1 88.25 369 CYS B O 1
ATOM 7640 N N . PRO B 1 370 ? -4.016 13.539 20.609 1 87.81 370 PRO B N 1
ATOM 7641 C CA . PRO B 1 370 ? -3.732 13.914 22 1 87.81 370 PRO B CA 1
ATOM 7642 C C . PRO B 1 370 ? -2.25 13.805 22.344 1 87.81 370 PRO B C 1
ATOM 7644 O O . PRO B 1 370 ? -1.756 14.547 23.203 1 87.81 370 PRO B O 1
ATOM 7647 N N . GLY B 1 371 ? -1.53 12.977 21.75 1 86.44 371 GLY B N 1
ATOM 7648 C CA . GLY B 1 371 ? -0.126 12.789 22.078 1 86.44 371 GLY B CA 1
ATOM 7649 C C . GLY B 1 371 ? 0.776 13.844 21.469 1 86.44 371 GLY B C 1
ATOM 7650 O O . GLY B 1 371 ? 1.881 14.086 21.953 1 86.44 371 GLY B O 1
ATOM 7651 N N . GLN B 1 372 ? 0.218 14.547 20.453 1 92.06 372 GLN B N 1
ATOM 7652 C CA . GLN B 1 372 ? 1.07 15.461 19.688 1 92.06 372 GLN B CA 1
ATOM 7653 C C . GLN B 1 372 ? 0.549 16.891 19.781 1 92.06 372 GLN B C 1
ATOM 7655 O O . GLN B 1 372 ? 1.297 17.812 20.109 1 92.06 372 GLN B O 1
ATOM 7660 N N . ASN B 1 373 ? -0.709 17.031 19.516 1 94.12 373 ASN B N 1
ATOM 7661 C CA . ASN B 1 373 ? -1.218 18.375 19.266 1 94.12 373 ASN B CA 1
ATOM 7662 C C . ASN B 1 373 ? -2.207 18.797 20.344 1 94.12 373 ASN B C 1
ATOM 7664 O O . ASN B 1 373 ? -1.979 19.781 21.047 1 94.12 373 ASN B O 1
ATOM 7668 N N . LYS B 1 374 ? -3.254 18.047 20.547 1 94.94 374 LYS B N 1
ATOM 7669 C CA . LYS B 1 374 ? -4.312 18.438 21.484 1 9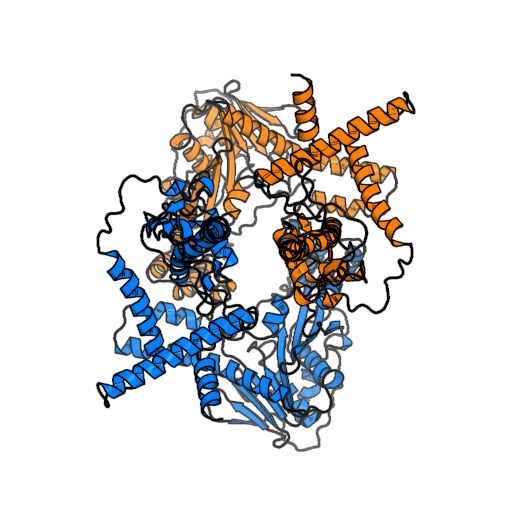4.94 374 LYS B CA 1
ATOM 7670 C C . LYS B 1 374 ? -4.008 17.922 22.891 1 94.94 374 LYS B C 1
ATOM 7672 O O . LYS B 1 374 ? -4.641 16.984 23.359 1 94.94 374 LYS B O 1
ATOM 7677 N N . ASN B 1 375 ? -3.164 18.656 23.547 1 93.88 375 ASN B N 1
ATOM 7678 C CA . ASN B 1 375 ? -2.744 18.266 24.891 1 93.88 375 ASN B CA 1
ATOM 7679 C C . ASN B 1 375 ? -2.35 19.469 25.734 1 93.88 375 ASN B C 1
ATOM 7681 O O . ASN B 1 375 ? -2.34 20.594 25.234 1 93.88 375 ASN B O 1
ATOM 7685 N N . TRP B 1 376 ? -2.098 19.172 26.953 1 96 376 TRP B N 1
ATOM 7686 C CA . TRP B 1 376 ? -1.847 20.203 27.953 1 96 376 TRP B CA 1
ATOM 7687 C C . TRP B 1 376 ? -0.552 20.953 27.656 1 96 376 TRP B C 1
ATOM 7689 O O . TRP B 1 376 ? -0.468 22.156 27.844 1 96 376 TRP B O 1
ATOM 7699 N N . THR B 1 377 ? 0.422 20.297 27.109 1 95.81 377 THR B N 1
ATOM 7700 C CA . THR B 1 377 ? 1.71 20.906 26.797 1 95.81 377 THR B CA 1
ATOM 7701 C C . THR B 1 377 ? 1.557 21.969 25.719 1 95.81 377 THR B C 1
ATOM 7703 O O . THR B 1 377 ? 2.08 23.078 25.844 1 95.81 377 THR B O 1
ATOM 7706 N N . ILE B 1 378 ? 0.836 21.688 24.703 1 97.56 378 ILE B N 1
ATOM 7707 C CA . ILE B 1 378 ? 0.679 22.609 23.578 1 97.56 378 ILE B CA 1
ATOM 7708 C C . ILE B 1 378 ? -0.184 23.797 24 1 97.56 378 ILE B C 1
ATOM 7710 O O . ILE B 1 378 ? 0.064 24.938 23.578 1 97.56 378 ILE B O 1
ATOM 7714 N N . LEU B 1 379 ? -1.206 23.562 24.797 1 97.62 379 LEU B N 1
ATOM 7715 C CA . LEU B 1 379 ? -2.02 24.672 25.297 1 97.62 379 LEU B CA 1
ATOM 7716 C C . LEU B 1 379 ? -1.173 25.625 26.125 1 97.62 379 LEU B C 1
ATOM 7718 O O . LEU B 1 379 ? -1.238 26.844 25.922 1 97.62 379 LEU B O 1
ATOM 7722 N N . ARG B 1 380 ? -0.399 25.094 27.047 1 96.62 380 ARG B N 1
ATOM 7723 C CA . ARG B 1 380 ? 0.498 25.922 27.844 1 96.62 380 ARG B CA 1
ATOM 7724 C C . ARG B 1 380 ? 1.504 26.656 26.969 1 96.62 380 ARG B C 1
ATOM 7726 O O . ARG B 1 380 ? 1.832 27.812 27.219 1 96.62 380 ARG B O 1
ATOM 7733 N N . PHE B 1 381 ? 1.961 26.016 25.984 1 97.5 381 PHE B N 1
ATOM 7734 C CA . PHE B 1 381 ? 2.93 26.578 25.047 1 97.5 381 PHE B CA 1
ATOM 7735 C C . PHE B 1 381 ? 2.35 27.797 24.344 1 97.5 381 PHE B C 1
ATOM 7737 O O . PHE B 1 381 ? 3.023 28.828 24.203 1 97.5 381 PHE B O 1
ATOM 7744 N N . CYS B 1 382 ? 1.114 27.672 23.859 1 97.94 382 CYS B N 1
ATOM 7745 C CA . CYS B 1 382 ? 0.468 28.797 23.203 1 97.94 382 CYS B CA 1
ATOM 7746 C C . CYS B 1 382 ? 0.341 29.984 24.156 1 97.94 382 CYS B C 1
ATOM 7748 O O . CYS B 1 382 ? 0.555 31.125 23.766 1 97.94 382 CYS B O 1
ATOM 7750 N N . HIS B 1 383 ? -0.056 29.688 25.344 1 97.12 383 HIS B N 1
ATOM 7751 C CA . HIS B 1 383 ? -0.102 30.734 26.359 1 97.12 383 HIS B CA 1
ATOM 7752 C C . HIS B 1 383 ? 1.27 31.375 26.562 1 97.12 383 HIS B C 1
ATOM 7754 O O . HIS B 1 383 ? 1.381 32.594 26.641 1 97.12 383 HIS B O 1
ATOM 7760 N N . PHE B 1 384 ? 2.242 30.578 26.688 1 96 384 PHE B N 1
ATOM 7761 C CA . PHE B 1 384 ? 3.633 30.984 26.828 1 96 384 PHE B CA 1
ATOM 7762 C C . PHE B 1 384 ? 4.023 31.953 25.703 1 96 384 PHE B C 1
ATOM 7764 O O . PHE B 1 384 ? 4.672 32.969 25.953 1 96 384 PHE B O 1
ATOM 7771 N N . LEU B 1 385 ? 3.658 31.719 24.469 1 97.19 385 LEU B N 1
ATOM 7772 C CA . LEU B 1 385 ? 4 32.531 23.312 1 97.19 385 LEU B CA 1
ATOM 7773 C C . LEU B 1 385 ? 3.426 33.938 23.469 1 97.19 385 LEU B C 1
ATOM 7775 O O . LEU B 1 385 ? 4.02 34.906 22.984 1 97.19 385 LEU B O 1
ATOM 7779 N N . VAL B 1 386 ? 2.283 34.031 24.156 1 97.31 386 VAL B N 1
ATOM 7780 C CA . VAL B 1 386 ? 1.57 35.281 24.234 1 97.31 386 VAL B CA 1
ATOM 7781 C C . VAL B 1 386 ? 2.025 36.062 25.484 1 97.31 386 VAL B C 1
ATOM 7783 O O . VAL B 1 386 ? 2.303 37.25 25.406 1 97.31 386 VAL B O 1
ATOM 7786 N N . HIS B 1 387 ? 2.201 35.406 26.609 1 93.88 387 HIS B N 1
ATOM 7787 C CA . HIS B 1 387 ? 2.289 36.125 27.875 1 93.88 387 HIS B CA 1
ATOM 7788 C C . HIS B 1 387 ? 3.709 36.094 28.422 1 93.88 387 HIS B C 1
ATOM 7790 O O . HIS B 1 387 ? 4.094 36.969 29.219 1 93.88 387 HIS B O 1
ATOM 7796 N N . ILE B 1 388 ? 4.395 35.156 28.094 1 91.94 388 ILE B N 1
ATOM 7797 C CA . ILE B 1 388 ? 5.738 35.031 28.656 1 91.94 388 ILE B CA 1
ATOM 7798 C C . ILE B 1 388 ? 6.766 35.469 27.609 1 91.94 388 ILE B C 1
ATOM 7800 O O . ILE B 1 388 ? 7.52 36.438 27.844 1 91.94 388 ILE B O 1
ATOM 7804 N N . LYS B 1 389 ? 6.762 34.812 26.5 1 93.12 389 LYS B N 1
ATOM 7805 C CA . LYS B 1 389 ? 7.676 35.219 25.422 1 93.12 389 LYS B CA 1
ATOM 7806 C C . LYS B 1 389 ? 7.223 36.5 24.766 1 93.12 389 LYS B C 1
ATOM 7808 O O . LYS B 1 389 ? 8.031 37.219 24.188 1 93.12 389 LYS B O 1
ATOM 7813 N N . LYS B 1 390 ? 5.906 36.781 24.781 1 95.12 390 LYS B N 1
ATOM 7814 C CA . LYS B 1 390 ? 5.285 37.969 24.219 1 95.12 390 LYS B CA 1
ATOM 7815 C C . LYS B 1 390 ? 5.598 38.125 22.734 1 95.12 390 LYS B C 1
ATOM 7817 O O . LYS B 1 390 ? 5.938 39.188 22.266 1 95.12 390 LYS B O 1
ATOM 7822 N N . ARG B 1 391 ? 5.629 37.062 22.078 1 97.25 391 ARG B N 1
ATOM 7823 C CA . ARG B 1 391 ? 5.855 37.031 20.641 1 97.25 391 ARG B CA 1
ATOM 7824 C C . ARG B 1 391 ? 4.598 37.438 19.875 1 97.25 391 ARG B C 1
ATOM 7826 O O . ARG B 1 391 ? 4.684 38.062 18.828 1 97.25 391 ARG B O 1
ATOM 7833 N N . PHE B 1 392 ? 3.473 37.125 20.453 1 97.94 392 PHE B N 1
ATOM 7834 C CA . PHE B 1 392 ? 2.189 37.406 19.828 1 97.94 392 PHE B CA 1
ATOM 7835 C C . PHE B 1 392 ? 1.259 38.125 20.812 1 97.94 392 PHE B C 1
ATOM 7837 O O . PHE B 1 392 ? 1.405 37.969 22.031 1 97.94 392 PHE B O 1
ATOM 7844 N N . SER B 1 393 ? 0.286 38.812 20.266 1 97.88 393 SER B N 1
ATOM 7845 C CA . SER B 1 393 ? -0.764 39.406 21.078 1 97.88 393 SER B CA 1
ATOM 7846 C C . SER B 1 393 ? -2.002 38.531 21.141 1 97.88 393 SER B C 1
ATOM 7848 O O . SER B 1 393 ? -2.861 38.688 22 1 97.88 393 SER B O 1
ATOM 7850 N N . TYR B 1 394 ? -2.008 37.656 20.172 1 98 394 TYR B N 1
ATOM 7851 C CA . TYR B 1 394 ? -3.186 36.812 20.016 1 98 394 TYR B CA 1
ATOM 7852 C C . TYR B 1 394 ? -2.822 35.5 19.344 1 98 394 TYR B C 1
ATOM 7854 O O . TYR B 1 394 ? -2.152 35.469 18.312 1 98 394 TYR B O 1
ATOM 7862 N N . VAL B 1 395 ? -3.234 34.375 19.984 1 98.56 395 VAL B N 1
ATOM 7863 C CA . VAL B 1 395 ? -3.064 33.062 19.391 1 98.56 395 VAL B CA 1
ATOM 7864 C C . VAL B 1 395 ? -4.363 32.25 19.5 1 98.56 395 VAL B C 1
ATOM 7866 O O . VAL B 1 395 ? -4.969 32.188 20.578 1 98.56 395 VAL B O 1
ATOM 7869 N N . LYS B 1 396 ? -4.816 31.703 18.406 1 98.44 396 LYS B N 1
ATOM 7870 C CA . LYS B 1 396 ? -6.008 30.859 18.391 1 98.44 396 LYS B CA 1
ATOM 7871 C C . LYS B 1 396 ? -5.695 29.484 17.812 1 98.44 396 LYS B C 1
ATOM 7873 O O . LYS B 1 396 ? -5.039 29.359 16.781 1 98.44 396 LYS B O 1
ATOM 7878 N N . LEU B 1 397 ? -6.082 28.484 18.516 1 97.94 397 LEU B N 1
ATOM 7879 C CA . LEU B 1 397 ? -5.91 27.094 18.094 1 97.94 397 LEU B CA 1
ATOM 7880 C C . LEU B 1 397 ? -7.254 26.453 17.766 1 97.94 397 LEU B C 1
ATOM 7882 O O . LEU B 1 397 ? -8.195 26.547 18.562 1 97.94 397 LEU B O 1
ATOM 7886 N N . SER B 1 398 ? -7.352 25.828 16.578 1 97.81 398 SER B N 1
ATOM 7887 C CA . SER B 1 398 ? -8.594 25.203 16.156 1 97.81 398 SER B CA 1
ATOM 7888 C C . SER B 1 398 ? -8.383 23.719 15.852 1 97.81 398 SER B C 1
ATOM 7890 O O . SER B 1 398 ? -7.375 23.344 15.25 1 97.81 398 SER B O 1
ATOM 7892 N N . PHE B 1 399 ? -9.359 22.891 16.281 1 96.81 399 PHE B N 1
ATOM 7893 C CA . PHE B 1 399 ? -9.305 21.453 16.109 1 96.81 399 PHE B CA 1
ATOM 7894 C C . PHE B 1 399 ? -10.5 20.953 15.305 1 96.81 399 PHE B C 1
ATOM 7896 O O . PHE B 1 399 ? -11.641 21.344 15.57 1 96.81 399 PHE B O 1
ATOM 7903 N N . PRO B 1 400 ? -10.258 20.094 14.289 1 95 400 PRO B N 1
ATOM 7904 C CA . PRO B 1 400 ? -11.375 19.484 13.57 1 95 400 PRO B CA 1
ATOM 7905 C C . PRO B 1 400 ? -12.023 18.328 14.336 1 95 400 PRO B C 1
ATOM 7907 O O . PRO B 1 400 ? -11.508 17.906 15.375 1 95 400 PRO B O 1
ATOM 7910 N N . ILE B 1 401 ? -13.164 17.906 13.844 1 91.81 401 ILE B N 1
ATOM 7911 C CA . ILE B 1 401 ? -13.766 16.703 14.406 1 91.81 401 ILE B CA 1
ATOM 7912 C C . ILE B 1 401 ? -13.141 15.461 13.781 1 91.81 401 ILE B C 1
ATOM 7914 O O . ILE B 1 401 ? -12.523 15.547 12.711 1 91.81 401 ILE B O 1
ATOM 7918 N N . ARG B 1 402 ? -13.336 14.391 14.445 1 85.19 402 ARG B N 1
ATOM 7919 C CA . ARG B 1 402 ? -12.75 13.141 13.969 1 85.19 402 ARG B CA 1
ATOM 7920 C C . ARG B 1 402 ? -13.25 12.789 12.578 1 85.19 402 ARG B C 1
ATOM 7922 O O . ARG B 1 402 ? -14.445 12.906 12.297 1 85.19 402 ARG B O 1
ATOM 7929 N N . GLY B 1 403 ? -12.344 12.406 11.719 1 85.5 403 GLY B N 1
ATOM 7930 C CA . GLY B 1 403 ? -12.711 11.984 10.375 1 85.5 403 GLY B CA 1
ATOM 7931 C C . GLY B 1 403 ? -12.703 13.125 9.375 1 85.5 403 GLY B C 1
ATOM 7932 O O . GLY B 1 403 ? -12.844 12.898 8.172 1 85.5 403 GLY B O 1
ATOM 7933 N N . HIS B 1 404 ? -12.555 14.289 9.82 1 89.75 404 HIS B N 1
ATOM 7934 C CA . HIS B 1 404 ? -12.555 15.469 8.961 1 89.75 404 HIS B CA 1
ATOM 7935 C C . HIS B 1 404 ? -11.328 16.344 9.227 1 89.75 404 HIS B C 1
ATOM 7937 O O . HIS B 1 404 ? -11.445 17.547 9.43 1 89.75 404 HIS B O 1
ATOM 7943 N N . SER B 1 405 ? -10.156 15.75 9.148 1 88.88 405 SER B N 1
ATOM 7944 C CA . SER B 1 405 ? -8.93 16.438 9.539 1 88.88 405 SER B CA 1
ATOM 7945 C C . SER B 1 405 ? -7.992 16.609 8.352 1 88.88 405 SER B C 1
ATOM 7947 O O . SER B 1 405 ? -6.781 16.766 8.523 1 88.88 405 SER B O 1
ATOM 7949 N N . TYR B 1 406 ? -8.531 16.531 7.172 1 87.75 406 TYR B N 1
ATOM 7950 C CA . TYR B 1 406 ? -7.691 16.719 5.992 1 87.75 406 TYR B CA 1
ATOM 7951 C C . TYR B 1 406 ? -7.25 18.172 5.867 1 87.75 406 TYR B C 1
ATOM 7953 O O . TYR B 1 406 ? -8.078 19.094 5.91 1 87.75 406 TYR B O 1
ATOM 7961 N N . MET B 1 407 ? -5.98 18.422 5.754 1 93.44 407 MET B N 1
ATOM 7962 C CA . MET B 1 407 ? -5.465 19.797 5.676 1 93.44 407 MET B CA 1
ATOM 7963 C C . MET B 1 407 ? -4.395 19.906 4.598 1 93.44 407 MET B C 1
ATOM 7965 O O . MET B 1 407 ? -4.164 18.969 3.842 1 93.44 407 MET B O 1
ATOM 7969 N N . GLU B 1 408 ? -3.854 21.062 4.488 1 93.19 408 GLU B N 1
ATOM 7970 C CA . GLU B 1 408 ? -2.828 21.359 3.494 1 93.19 408 GLU B CA 1
ATOM 7971 C C . GLU B 1 408 ? -1.59 20.484 3.699 1 93.19 408 GLU B C 1
ATOM 7973 O O . GLU B 1 408 ? -0.915 20.125 2.734 1 93.19 408 GLU B O 1
ATOM 7978 N N . CYS B 1 409 ? -1.354 20.125 4.906 1 95.19 409 CYS B N 1
ATOM 7979 C CA . CYS B 1 409 ? -0.201 19.281 5.195 1 95.19 409 CYS B CA 1
ATOM 7980 C C . CYS B 1 409 ? -0.31 17.938 4.473 1 95.19 409 CYS B C 1
ATOM 7982 O O . CYS B 1 409 ? 0.696 17.391 4.023 1 95.19 409 CYS B O 1
ATOM 7984 N N . ASP B 1 410 ? -1.516 17.438 4.426 1 88.75 410 ASP B N 1
ATOM 7985 C CA . ASP B 1 410 ? -1.756 16.203 3.701 1 88.75 410 ASP B CA 1
ATOM 7986 C C . ASP B 1 410 ? -1.499 16.375 2.205 1 88.75 410 ASP B C 1
ATOM 7988 O O . ASP B 1 410 ? -0.936 15.492 1.558 1 88.75 410 ASP B O 1
ATOM 7992 N N . ARG B 1 411 ? -1.873 17.438 1.688 1 85.88 411 ARG B N 1
ATOM 7993 C CA . ARG B 1 411 ? -1.639 17.766 0.283 1 85.88 411 ARG B CA 1
ATOM 7994 C C . ARG B 1 411 ? -0.147 17.891 -0.009 1 85.88 411 ARG B C 1
ATOM 7996 O O . ARG B 1 411 ? 0.321 17.453 -1.067 1 85.88 411 ARG B O 1
ATOM 8003 N N . ASP B 1 412 ? 0.486 18.531 0.887 1 93.06 412 ASP B N 1
ATOM 8004 C CA . ASP B 1 412 ? 1.931 18.688 0.732 1 93.06 412 ASP B CA 1
ATOM 8005 C C . ASP B 1 412 ? 2.615 17.328 0.628 1 93.06 412 ASP B C 1
ATOM 8007 O O . ASP B 1 412 ? 3.502 17.125 -0.207 1 93.06 412 ASP B O 1
ATOM 8011 N N . MET B 1 413 ? 2.217 16.406 1.431 1 90.5 413 MET B N 1
ATOM 8012 C CA . MET B 1 413 ? 2.834 15.086 1.423 1 90.5 413 MET B CA 1
ATOM 8013 C C . MET B 1 413 ? 2.523 14.352 0.125 1 90.5 413 MET B C 1
ATOM 8015 O O . MET B 1 413 ? 3.34 13.562 -0.357 1 90.5 413 MET B O 1
ATOM 8019 N N . ALA B 1 414 ? 1.364 14.57 -0.344 1 81 414 ALA B N 1
ATOM 8020 C CA . ALA B 1 414 ? 0.901 13.867 -1.539 1 81 414 ALA B CA 1
ATOM 8021 C C . ALA B 1 414 ? 1.801 14.172 -2.734 1 81 414 ALA B C 1
ATOM 8023 O O . ALA B 1 414 ? 1.844 13.398 -3.697 1 81 414 ALA B O 1
ATOM 8024 N N . VAL B 1 415 ? 2.51 15.211 -2.646 1 80.19 415 VAL B N 1
ATOM 8025 C CA . VAL B 1 415 ? 3.383 15.609 -3.746 1 80.19 415 VAL B CA 1
ATOM 8026 C C . VAL B 1 415 ? 4.645 14.742 -3.742 1 80.19 415 VAL B C 1
ATOM 8028 O O . VAL B 1 415 ? 5.332 14.633 -4.758 1 80.19 415 VAL B O 1
ATOM 8031 N N . ILE B 1 416 ? 4.898 14.117 -2.674 1 83.56 416 ILE B N 1
ATOM 8032 C CA . ILE B 1 416 ? 6.133 13.352 -2.508 1 83.56 416 ILE B CA 1
ATOM 8033 C C . ILE B 1 416 ? 5.965 11.961 -3.109 1 83.56 416 ILE B C 1
ATOM 8035 O O . ILE B 1 416 ? 4.969 11.281 -2.848 1 83.56 416 ILE B O 1
ATOM 8039 N N . ASN B 1 417 ? 6.918 11.547 -3.957 1 78.56 417 ASN B N 1
ATOM 8040 C CA . ASN B 1 417 ? 6.98 10.164 -4.418 1 78.56 417 ASN B CA 1
ATOM 8041 C C . ASN B 1 417 ? 7.543 9.242 -3.338 1 78.56 417 ASN B C 1
ATOM 8043 O O . ASN B 1 417 ? 8.758 9.172 -3.146 1 78.56 417 ASN B O 1
ATOM 8047 N N . GLN B 1 418 ? 6.707 8.57 -2.754 1 80.56 418 GLN B N 1
ATOM 8048 C CA . GLN B 1 418 ? 7.102 7.758 -1.607 1 80.56 418 GLN B CA 1
ATOM 8049 C C . GLN B 1 418 ? 7.75 6.449 -2.057 1 80.56 418 GLN B C 1
ATOM 8051 O O . GLN B 1 418 ? 8.328 5.727 -1.244 1 80.56 418 GLN B O 1
ATOM 8056 N N . LYS B 1 419 ? 7.727 6.094 -3.307 1 72.5 419 LYS B N 1
ATOM 8057 C CA . LYS B 1 419 ? 8.305 4.855 -3.822 1 72.5 419 LYS B CA 1
ATOM 8058 C C . LYS B 1 419 ? 9.742 5.066 -4.285 1 72.5 419 LYS B C 1
ATOM 8060 O O . LYS B 1 419 ? 10.398 4.133 -4.746 1 72.5 419 LYS B O 1
ATOM 8065 N N . LEU B 1 420 ? 10.211 6.199 -4.145 1 77.56 420 LEU B N 1
ATOM 8066 C CA . LEU B 1 420 ? 11.57 6.535 -4.539 1 77.56 420 LEU B CA 1
ATOM 8067 C C . LEU B 1 420 ? 12.586 5.742 -3.719 1 77.56 420 LEU B C 1
ATOM 8069 O O . LEU B 1 420 ? 12.43 5.594 -2.504 1 77.56 420 LEU B O 1
ATOM 8073 N N . PRO B 1 421 ? 13.594 5.188 -4.406 1 83.38 421 PRO B N 1
ATOM 8074 C CA . PRO B 1 421 ? 14.656 4.527 -3.639 1 83.38 421 PRO B CA 1
ATOM 8075 C C . PRO B 1 421 ? 15.445 5.504 -2.773 1 83.38 421 PRO B C 1
ATOM 8077 O O . PRO B 1 421 ? 15.969 6.5 -3.283 1 83.38 421 PRO B O 1
ATOM 8080 N N . VAL B 1 422 ? 15.445 5.312 -1.581 1 90.75 422 VAL B N 1
ATOM 8081 C CA . VAL B 1 422 ? 16.141 6.141 -0.601 1 90.75 422 VAL B CA 1
ATOM 8082 C C . VAL B 1 422 ? 16.984 5.254 0.315 1 90.75 422 VAL B C 1
ATOM 8084 O O . VAL B 1 422 ? 16.5 4.234 0.817 1 90.75 422 VAL B O 1
ATOM 8087 N N . ASN B 1 423 ? 18.281 5.617 0.534 1 93.62 423 ASN B N 1
ATOM 8088 C CA . ASN B 1 423 ? 19.172 4.773 1.325 1 93.62 423 ASN B CA 1
ATOM 8089 C C . ASN B 1 423 ? 19.344 5.316 2.74 1 93.62 423 ASN B C 1
ATOM 8091 O O . ASN B 1 423 ? 19.531 4.547 3.686 1 93.62 423 ASN B O 1
ATOM 8095 N N . THR B 1 424 ? 19.344 6.602 2.875 1 95.5 424 THR B N 1
ATOM 8096 C CA . THR B 1 424 ? 19.5 7.254 4.172 1 95.5 424 THR B CA 1
ATOM 8097 C C . THR B 1 424 ? 18.453 8.359 4.348 1 95.5 424 THR B C 1
ATOM 8099 O O . THR B 1 424 ? 17.859 8.82 3.373 1 95.5 424 THR B O 1
ATOM 8102 N N . PRO B 1 425 ? 18.219 8.758 5.598 1 95 425 PRO B N 1
ATOM 8103 C CA . PRO B 1 425 ? 17.25 9.836 5.836 1 95 425 PRO B CA 1
ATOM 8104 C C . PRO B 1 425 ? 17.625 11.133 5.129 1 95 425 PRO B C 1
ATOM 8106 O O . PRO B 1 425 ? 16.75 11.891 4.719 1 95 425 PRO B O 1
ATOM 8109 N N . SER B 1 426 ? 18.875 11.43 4.949 1 94.5 426 SER B N 1
ATOM 8110 C CA . SER B 1 426 ? 19.328 12.641 4.285 1 94.5 426 SER B CA 1
ATOM 8111 C C . SER B 1 426 ? 18.875 12.688 2.834 1 94.5 426 SER B C 1
ATOM 8113 O O . SER B 1 426 ? 18.641 13.766 2.279 1 94.5 426 SER B O 1
ATOM 8115 N N . GLU B 1 427 ? 18.734 11.523 2.252 1 93.81 427 GLU B N 1
ATOM 8116 C CA . GLU B 1 427 ? 18.297 11.469 0.864 1 93.81 427 GLU B CA 1
ATOM 8117 C C . GLU B 1 427 ? 16.828 11.859 0.743 1 93.81 427 GLU B C 1
ATOM 8119 O O . GLU B 1 427 ? 16.406 12.438 -0.266 1 93.81 427 GLU B O 1
ATOM 8124 N N . TRP B 1 428 ? 16 11.516 1.727 1 94.88 428 TRP B N 1
ATOM 8125 C CA . TRP B 1 428 ? 14.641 12.031 1.762 1 94.88 428 TRP B CA 1
ATOM 8126 C C . TRP B 1 428 ? 14.641 13.555 1.742 1 94.88 428 TRP B C 1
ATOM 8128 O O . TRP B 1 428 ? 13.867 14.172 1.008 1 94.88 428 TRP B O 1
ATOM 8138 N N . GLN B 1 429 ? 15.508 14.164 2.564 1 94.44 429 GLN B N 1
ATOM 8139 C CA . GLN B 1 429 ? 15.617 15.617 2.637 1 94.44 429 GLN B CA 1
ATOM 8140 C C . GLN B 1 429 ? 15.914 16.219 1.266 1 94.44 429 GLN B C 1
ATOM 8142 O O . GLN B 1 429 ? 15.32 17.219 0.878 1 94.44 429 GLN B O 1
ATOM 8147 N N . GLN B 1 430 ? 16.828 15.586 0.624 1 90.25 430 GLN B N 1
ATOM 8148 C CA . GLN B 1 430 ? 17.188 16.047 -0.712 1 90.25 430 GLN B CA 1
ATOM 8149 C C . GLN B 1 430 ? 16 15.961 -1.664 1 90.25 430 GLN B C 1
ATOM 8151 O O . GLN B 1 430 ? 15.766 16.875 -2.451 1 90.25 430 GLN B O 1
ATOM 8156 N N . HIS B 1 431 ? 15.328 14.906 -1.529 1 88.56 431 HIS B N 1
ATOM 8157 C CA . HIS B 1 431 ? 14.164 14.719 -2.385 1 88.56 431 HIS B CA 1
ATOM 8158 C C . HIS B 1 431 ? 13.094 15.766 -2.1 1 88.56 431 HIS B C 1
ATOM 8160 O O . HIS B 1 431 ? 12.445 16.266 -3.021 1 88.56 431 HIS B O 1
ATOM 8166 N N . PHE B 1 432 ? 12.867 16.109 -0.845 1 94.56 432 PHE B N 1
ATOM 8167 C CA . PHE B 1 432 ? 11.859 17.094 -0.456 1 94.56 432 PHE B CA 1
ATOM 8168 C C . PHE B 1 432 ? 12.148 18.453 -1.098 1 94.56 432 PHE B C 1
ATOM 8170 O O . PHE B 1 432 ? 11.227 19.156 -1.512 1 94.56 432 PHE B O 1
ATOM 8177 N N . THR B 1 433 ? 13.383 18.828 -1.175 1 89.31 433 THR B N 1
ATOM 8178 C CA . THR B 1 433 ? 13.781 20.141 -1.679 1 89.31 433 THR B CA 1
ATOM 8179 C C . THR B 1 433 ? 13.375 20.297 -3.141 1 89.31 433 THR B C 1
ATOM 8181 O O . THR B 1 433 ? 13.086 21.406 -3.592 1 89.31 433 THR B O 1
ATOM 8184 N N . THR B 1 434 ? 13.266 19.172 -3.879 1 81.44 434 THR B N 1
ATOM 8185 C CA . THR B 1 434 ? 13 19.25 -5.312 1 81.44 434 THR B CA 1
ATOM 8186 C C . THR B 1 434 ? 11.594 18.766 -5.633 1 81.44 434 THR B C 1
ATOM 8188 O O . THR B 1 434 ? 11.188 18.75 -6.797 1 81.44 434 THR B O 1
ATOM 8191 N N . ALA B 1 435 ? 10.859 18.391 -4.695 1 81.12 435 ALA B N 1
ATOM 8192 C CA . ALA B 1 435 ? 9.578 17.734 -4.926 1 81.12 435 ALA B CA 1
ATOM 8193 C C . ALA B 1 435 ? 8.531 18.734 -5.414 1 81.12 435 ALA B C 1
ATOM 8195 O O . ALA B 1 435 ? 7.602 18.359 -6.137 1 81.12 435 ALA B O 1
ATOM 8196 N N . ARG B 1 436 ? 8.648 19.938 -4.906 1 79.88 436 ARG B N 1
ATOM 8197 C CA . ARG B 1 436 ? 7.688 20.984 -5.254 1 79.88 436 ARG B CA 1
ATOM 8198 C C . ARG B 1 436 ? 8.398 22.234 -5.766 1 79.88 436 ARG B C 1
ATOM 8200 O O . ARG B 1 436 ? 9.391 22.672 -5.18 1 79.88 436 ARG B O 1
ATOM 8207 N N . GLN B 1 437 ? 7.902 22.781 -6.887 1 71.44 437 GLN B N 1
ATOM 8208 C CA . GLN B 1 437 ? 8.492 24 -7.422 1 71.44 437 GLN B CA 1
ATOM 8209 C C . GLN B 1 437 ? 7.555 25.188 -7.238 1 71.44 437 GLN B C 1
ATOM 8211 O O . GLN B 1 437 ? 7.992 26.281 -6.848 1 71.44 437 GLN B O 1
ATOM 8216 N N . ASN B 1 438 ? 6.32 24.906 -7.676 1 76.12 438 ASN B N 1
ATOM 8217 C CA . ASN B 1 438 ? 5.316 25.953 -7.516 1 76.12 438 ASN B CA 1
ATOM 8218 C C . ASN B 1 438 ? 4.414 25.688 -6.312 1 76.12 438 ASN B C 1
ATOM 8220 O O . ASN B 1 438 ? 4.074 24.531 -6.027 1 76.12 438 ASN B O 1
ATOM 8224 N N . PRO B 1 439 ? 3.93 26.656 -5.633 1 81.12 439 PRO B N 1
ATOM 8225 C CA . PRO B 1 439 ? 4.27 28.078 -5.742 1 81.12 439 PRO B CA 1
ATOM 8226 C C . PRO B 1 439 ? 5.684 28.391 -5.254 1 81.12 439 PRO B C 1
ATOM 8228 O O . PRO B 1 439 ? 6.301 29.359 -5.707 1 81.12 439 PRO B O 1
ATOM 8231 N N . SER B 1 440 ? 6.109 27.609 -4.246 1 84.5 440 SER B N 1
ATOM 8232 C CA . SER B 1 440 ? 7.48 27.703 -3.756 1 84.5 440 SER B CA 1
ATOM 8233 C C . SER B 1 440 ? 8.008 26.344 -3.307 1 84.5 440 SER B C 1
ATOM 8235 O O . SER B 1 440 ? 7.234 25.469 -2.934 1 84.5 440 SER B O 1
ATOM 8237 N N . PRO B 1 441 ? 9.289 26.219 -3.406 1 90.19 441 PRO B N 1
ATOM 8238 C CA . PRO B 1 441 ? 9.867 24.969 -2.922 1 90.19 441 PRO B CA 1
ATOM 8239 C C . PRO B 1 441 ? 9.703 24.781 -1.413 1 90.19 441 PRO B C 1
ATOM 8241 O O . PRO B 1 441 ? 9.508 25.766 -0.688 1 90.19 441 PRO B O 1
ATOM 8244 N N . PHE B 1 442 ? 9.695 23.547 -1.068 1 96.31 442 PHE B N 1
ATOM 8245 C CA . PHE B 1 442 ? 9.656 23.266 0.364 1 96.31 442 PHE B CA 1
ATOM 8246 C C . PHE B 1 442 ? 10.914 23.797 1.047 1 96.31 442 PHE B C 1
ATOM 8248 O O . PHE B 1 442 ? 12.016 23.672 0.508 1 96.31 442 PHE B O 1
ATOM 8255 N N . ASN B 1 443 ? 10.758 24.484 2.172 1 97.12 443 ASN B N 1
ATOM 8256 C CA . ASN B 1 443 ? 11.883 24.797 3.043 1 97.12 443 ASN B CA 1
ATOM 8257 C C . ASN B 1 443 ? 12.203 23.656 3.99 1 97.12 443 ASN B C 1
ATOM 8259 O O . ASN B 1 443 ? 11.547 23.484 5.023 1 97.12 443 ASN B O 1
ATOM 8263 N N . VAL B 1 444 ? 13.258 22.922 3.658 1 97.81 444 VAL B N 1
ATOM 8264 C CA . VAL B 1 444 ? 13.586 21.719 4.426 1 97.81 444 VAL B CA 1
ATOM 8265 C C . VAL B 1 444 ? 14.586 22.078 5.531 1 97.81 444 VAL B C 1
ATOM 8267 O O . VAL B 1 444 ? 15.664 22.609 5.258 1 97.81 444 VAL B O 1
ATOM 8270 N N . ILE B 1 445 ? 14.219 21.781 6.754 1 97.94 445 ILE B N 1
ATOM 8271 C CA . ILE B 1 445 ? 15.031 22.125 7.914 1 97.94 445 ILE B CA 1
ATOM 8272 C C . ILE B 1 445 ? 15.438 20.859 8.648 1 97.94 445 ILE B C 1
ATOM 8274 O O . ILE B 1 445 ? 14.641 20.266 9.383 1 97.94 445 ILE B O 1
ATOM 8278 N N . PRO B 1 446 ? 16.656 20.438 8.492 1 97.06 446 PRO B N 1
ATOM 8279 C CA . PRO B 1 446 ? 17.125 19.297 9.289 1 97.06 446 PRO B CA 1
ATOM 8280 C C . PRO B 1 446 ? 17.125 19.594 10.789 1 97.06 446 PRO B C 1
ATOM 8282 O O . PRO B 1 446 ? 17.594 20.656 11.211 1 97.06 446 PRO B O 1
ATOM 8285 N N . VAL B 1 447 ? 16.562 18.688 11.531 1 97.56 447 VAL B N 1
ATOM 8286 C CA . VAL B 1 447 ? 16.438 18.859 12.969 1 97.56 447 VAL B CA 1
ATOM 8287 C C . VAL B 1 447 ? 17.469 18 13.688 1 97.56 447 VAL B C 1
ATOM 8289 O O . VAL B 1 447 ? 17.641 16.828 13.367 1 97.56 447 VAL B O 1
ATOM 8292 N N . ASP B 1 448 ? 18.172 18.594 14.555 1 94.44 448 ASP B N 1
ATOM 8293 C CA . ASP B 1 448 ? 19.094 17.875 15.422 1 94.44 448 ASP B CA 1
ATOM 8294 C C . ASP B 1 448 ? 18.641 17.922 16.875 1 94.44 448 ASP B C 1
ATOM 8296 O O . ASP B 1 448 ? 17.547 18.406 17.172 1 94.44 448 ASP B O 1
ATOM 8300 N N . GLN B 1 449 ? 19.422 17.453 17.75 1 93.44 449 GLN B N 1
ATOM 8301 C CA . GLN B 1 449 ? 19.078 17.344 19.156 1 93.44 449 GLN B CA 1
ATOM 8302 C C . GLN B 1 449 ? 18.938 18.734 19.781 1 93.44 449 GLN B C 1
ATOM 8304 O O . GLN B 1 449 ? 18.156 18.906 20.734 1 93.44 449 GLN B O 1
ATOM 8309 N N . THR B 1 450 ? 19.578 19.672 19.234 1 93.44 450 THR B N 1
ATOM 8310 C CA . THR B 1 450 ? 19.609 21.016 19.844 1 93.44 450 THR B CA 1
ATOM 8311 C C . THR B 1 450 ? 18.312 21.766 19.547 1 93.44 450 THR B C 1
ATOM 8313 O O . THR B 1 450 ? 17.969 22.719 20.25 1 93.44 450 THR B O 1
ATOM 8316 N N . LEU B 1 451 ? 17.641 21.375 18.609 1 96.25 451 LEU B N 1
ATOM 8317 C CA . LEU B 1 451 ? 16.406 22.062 18.234 1 96.25 451 LEU B CA 1
ATOM 8318 C C . LEU B 1 451 ? 15.219 21.5 19.031 1 96.25 451 LEU B C 1
ATOM 8320 O O . LEU B 1 451 ? 14.219 22.203 19.219 1 96.25 451 LEU B O 1
ATOM 8324 N N . LEU B 1 452 ? 15.32 20.297 19.453 1 97 452 LEU B N 1
ATOM 8325 C CA . LEU B 1 452 ? 14.242 19.672 20.219 1 97 452 LEU B CA 1
ATOM 8326 C C . LEU B 1 452 ? 14.438 19.906 21.719 1 97 452 LEU B C 1
ATOM 8328 O O . LEU B 1 452 ? 15.281 19.266 22.344 1 97 452 LEU B O 1
ATOM 8332 N N . MET B 1 453 ? 13.586 20.75 22.188 1 95.69 453 MET B N 1
ATOM 8333 C CA . MET B 1 453 ? 13.75 21.234 23.562 1 95.69 453 MET B CA 1
ATOM 8334 C C . MET B 1 453 ? 12.641 20.703 24.469 1 95.69 453 MET B C 1
ATOM 8336 O O . MET B 1 453 ? 11.547 20.391 24 1 95.69 453 MET B O 1
ATOM 8340 N N . ASN B 1 454 ? 12.977 20.594 25.719 1 95 454 ASN B N 1
ATOM 8341 C CA . ASN B 1 454 ? 11.977 20.219 26.719 1 95 454 ASN B CA 1
ATOM 8342 C C . ASN B 1 454 ? 11.156 21.422 27.156 1 95 454 ASN B C 1
ATOM 8344 O O . ASN B 1 454 ? 11.312 21.922 28.266 1 95 454 ASN B O 1
ATOM 8348 N N . VAL B 1 455 ? 10.234 21.766 26.359 1 94.88 455 VAL B N 1
ATOM 8349 C CA . VAL B 1 455 ? 9.422 22.953 26.562 1 94.88 455 VAL B CA 1
ATOM 8350 C C . VAL B 1 455 ? 8.5 22.75 27.781 1 94.88 455 VAL B C 1
ATOM 8352 O O . VAL B 1 455 ? 8.258 23.688 28.531 1 94.88 455 VAL B O 1
ATOM 8355 N N . ASP B 1 456 ? 7.984 21.562 27.891 1 93.44 456 ASP B N 1
ATOM 8356 C CA . ASP B 1 456 ? 7.07 21.25 28.984 1 93.44 456 ASP B CA 1
ATOM 8357 C C . ASP B 1 456 ? 7.699 21.578 30.344 1 93.44 456 ASP B C 1
ATOM 8359 O O . ASP B 1 456 ? 7.086 22.266 31.172 1 93.44 456 ASP B O 1
ATOM 8363 N N . LYS B 1 457 ? 8.883 21.141 30.562 1 92.12 457 LYS B N 1
ATOM 8364 C CA . LYS B 1 457 ? 9.586 21.391 31.812 1 92.12 457 LYS B CA 1
ATOM 8365 C C . LYS B 1 457 ? 9.977 22.859 31.938 1 92.12 457 LYS B C 1
ATOM 8367 O O . LYS B 1 457 ? 9.961 23.422 33.031 1 92.12 457 LYS B O 1
ATOM 8372 N N . HIS B 1 458 ? 10.352 23.469 30.859 1 93.81 458 HIS B N 1
ATOM 8373 C CA . HIS B 1 458 ? 10.812 24.859 30.828 1 93.81 458 HIS B CA 1
ATOM 8374 C C . HIS B 1 458 ? 9.711 25.812 31.297 1 93.81 458 HIS B C 1
ATOM 8376 O O . HIS B 1 458 ? 9.984 26.766 32.031 1 93.81 458 HIS B O 1
ATOM 8382 N N . ILE B 1 459 ? 8.508 25.516 30.938 1 92.81 459 ILE B N 1
ATOM 8383 C CA . ILE B 1 459 ? 7.441 26.469 31.219 1 92.81 459 ILE B CA 1
ATOM 8384 C C . ILE B 1 459 ? 6.578 25.953 32.375 1 92.81 459 ILE B C 1
ATOM 8386 O O . ILE B 1 459 ? 5.648 26.625 32.812 1 92.81 459 ILE B O 1
ATOM 8390 N N . GLY B 1 460 ? 6.809 24.812 32.906 1 89.88 460 GLY B N 1
ATOM 8391 C CA . GLY B 1 460 ? 5.945 24.094 33.812 1 89.88 460 GLY B CA 1
ATOM 8392 C C . GLY B 1 460 ? 5.648 24.859 35.094 1 89.88 460 GLY B C 1
ATOM 8393 O O . GLY B 1 460 ? 4.539 24.797 35.625 1 89.88 460 GLY B O 1
ATOM 8394 N N . ASN B 1 461 ? 6.555 25.688 35.5 1 87.38 461 ASN B N 1
ATOM 8395 C CA . ASN B 1 461 ? 6.418 26.344 36.812 1 87.38 461 ASN B CA 1
ATOM 8396 C C . ASN B 1 461 ? 5.383 27.469 36.781 1 87.38 461 ASN B C 1
ATOM 8398 O O . ASN B 1 461 ? 4.918 27.922 37.812 1 87.38 461 ASN B O 1
ATOM 8402 N N . PHE B 1 462 ? 4.961 27.875 35.656 1 91.25 462 PHE B N 1
ATOM 8403 C CA . PHE B 1 462 ? 4.027 28.984 35.531 1 91.25 462 PHE B CA 1
ATOM 8404 C C . PHE B 1 462 ? 2.586 28.5 35.625 1 91.25 462 PHE B C 1
ATOM 8406 O O . PHE B 1 462 ? 1.667 29.297 35.844 1 91.25 462 PHE B O 1
ATOM 8413 N N . PHE B 1 463 ? 2.432 27.203 35.469 1 93.12 463 PHE B N 1
ATOM 8414 C CA . PHE B 1 463 ? 1.078 26.719 35.25 1 93.12 463 PHE B CA 1
ATOM 8415 C C . PHE B 1 463 ? 0.671 25.75 36.375 1 93.12 463 PHE B C 1
ATOM 8417 O O . PHE B 1 463 ? 1.526 25.188 37.062 1 93.12 463 PHE B O 1
ATOM 8424 N N . VAL B 1 464 ? -0.653 25.578 36.406 1 91.69 464 VAL B N 1
ATOM 8425 C CA . VAL B 1 464 ? -1.19 24.578 37.312 1 91.69 464 VAL B CA 1
ATOM 8426 C C . VAL B 1 464 ? -0.783 23.172 36.844 1 91.69 464 VAL B C 1
ATOM 8428 O O . VAL B 1 464 ? -0.5 22.969 35.688 1 91.69 464 VAL B O 1
ATOM 8431 N N . ALA B 1 465 ? -0.779 22.266 37.75 1 87.88 465 ALA B N 1
ATOM 8432 C CA . ALA B 1 465 ? -0.242 20.938 37.5 1 87.88 465 ALA B CA 1
ATOM 8433 C C . ALA B 1 465 ? -1.14 20.156 36.531 1 87.88 465 ALA B C 1
ATOM 8435 O O . ALA B 1 465 ? -0.649 19.406 35.688 1 87.88 465 ALA B O 1
ATOM 8436 N N . VAL B 1 466 ? -2.395 20.344 36.719 1 91.5 466 VAL B N 1
ATOM 8437 C CA . VAL B 1 466 ? -3.346 19.578 35.906 1 91.5 466 VAL B CA 1
ATOM 8438 C C . VAL B 1 466 ? -4.156 20.547 35.031 1 91.5 466 VAL B C 1
ATOM 8440 O O . VAL B 1 466 ? -4.535 21.625 35.469 1 91.5 466 VAL B O 1
ATOM 8443 N N . CYS B 1 467 ? -4.367 20.156 33.844 1 93.94 467 CYS B N 1
ATOM 8444 C CA . CYS B 1 467 ? -5.176 20.969 32.938 1 93.94 467 CYS B CA 1
ATOM 8445 C C . CYS B 1 467 ? -6.57 21.203 33.5 1 93.94 467 CYS B C 1
ATOM 8447 O O . CYS B 1 467 ? -7.266 20.25 33.875 1 93.94 467 CYS B O 1
ATOM 8449 N N . PRO B 1 468 ? -6.984 22.328 33.562 1 94.44 468 PRO B N 1
ATOM 8450 C CA . PRO B 1 468 ? -8.258 22.641 34.219 1 94.44 468 PRO B CA 1
ATOM 8451 C C . PRO B 1 468 ? -9.469 22.25 33.375 1 94.44 468 PRO B C 1
ATOM 8453 O O . PRO B 1 468 ? -10.594 22.234 33.875 1 94.44 468 PRO B O 1
ATOM 8456 N N . VAL B 1 469 ? -9.297 21.984 32.156 1 94.06 469 VAL B N 1
ATOM 8457 C CA . VAL B 1 469 ? -10.414 21.625 31.297 1 94.06 469 VAL B CA 1
ATOM 8458 C C . VAL B 1 469 ? -10.117 20.297 30.609 1 94.06 469 VAL B C 1
ATOM 8460 O O . VAL B 1 469 ? -8.953 19.938 30.391 1 94.06 469 VAL B O 1
ATOM 8463 N N . LYS B 1 470 ? -11.234 19.578 30.328 1 92.56 470 LYS B N 1
ATOM 8464 C CA . LYS B 1 470 ? -11.062 18.391 29.484 1 92.56 470 LYS B CA 1
ATOM 8465 C C . LYS B 1 470 ? -10.672 18.781 28.062 1 92.56 470 LYS B C 1
ATOM 8467 O O . LYS B 1 470 ? -11.336 19.609 27.438 1 92.56 470 LYS B O 1
ATOM 8472 N N . THR B 1 471 ? -9.648 18.203 27.594 1 92.44 471 THR B N 1
ATOM 8473 C CA . THR B 1 471 ? -9.094 18.625 26.312 1 92.44 471 THR B CA 1
ATOM 8474 C C . THR B 1 471 ? -9.867 18.016 25.156 1 92.44 471 THR B C 1
ATOM 8476 O O . THR B 1 471 ? -9.93 18.594 24.078 1 92.44 471 THR B O 1
ATOM 8479 N N . GLN B 1 472 ? -10.508 16.922 25.312 1 89.88 472 GLN B N 1
ATOM 8480 C CA . GLN B 1 472 ? -11.086 16.125 24.234 1 89.88 472 GLN B CA 1
ATOM 8481 C C . GLN B 1 472 ? -12.18 16.906 23.5 1 89.88 472 GLN B C 1
ATOM 8483 O O . GLN B 1 472 ? -12.211 16.922 22.266 1 89.88 472 GLN B O 1
ATOM 8488 N N . PRO B 1 473 ? -12.992 17.594 24.188 1 92.06 473 PRO B N 1
ATOM 8489 C CA . PRO B 1 473 ? -14.102 18.25 23.5 1 92.06 473 PRO B CA 1
ATOM 8490 C C . PRO B 1 473 ? -13.719 19.609 22.906 1 92.06 473 PRO B C 1
ATOM 8492 O O . PRO B 1 473 ? -14.531 20.25 22.234 1 92.06 473 PRO B O 1
ATOM 8495 N N . LEU B 1 474 ? -12.539 20.062 23.125 1 94.5 474 LEU B N 1
ATOM 8496 C CA . LEU B 1 474 ? -12.125 21.406 22.703 1 94.5 474 LEU B CA 1
ATOM 8497 C C . LEU B 1 474 ? -12.141 21.531 21.188 1 94.5 474 LEU B C 1
ATOM 8499 O O . LEU B 1 474 ? -11.688 20.625 20.484 1 94.5 474 LEU B O 1
ATOM 8503 N N . ARG B 1 475 ? -12.664 22.688 20.719 1 96.12 475 ARG B N 1
ATOM 8504 C CA . ARG B 1 475 ? -12.672 22.969 19.281 1 96.12 475 ARG B CA 1
ATOM 8505 C C . ARG B 1 475 ? -11.836 24.203 18.969 1 96.12 475 ARG B C 1
ATOM 8507 O O . ARG B 1 475 ? -11.125 24.234 17.969 1 96.12 475 ARG B O 1
ATOM 8514 N N . GLU B 1 476 ? -11.984 25.172 19.766 1 97.25 476 GLU B N 1
ATOM 8515 C CA . GLU B 1 476 ? -11.203 26.391 19.641 1 97.25 476 GLU B CA 1
ATOM 8516 C C . GLU B 1 476 ? -10.641 26.844 20.984 1 97.25 476 GLU B C 1
ATOM 8518 O O . GLU B 1 476 ? -11.32 26.75 22 1 97.25 476 GLU B O 1
ATOM 8523 N N . VAL B 1 477 ? -9.469 27.219 20.969 1 97.81 477 VAL B N 1
ATOM 8524 C CA . VAL B 1 477 ? -8.812 27.766 22.156 1 97.81 477 VAL B CA 1
ATOM 8525 C C . VAL B 1 477 ? -8.133 29.078 21.812 1 97.81 477 VAL B C 1
ATOM 8527 O O . VAL B 1 477 ? -7.438 29.188 20.797 1 97.81 477 VAL B O 1
ATOM 8530 N N . ILE B 1 478 ? -8.336 30.094 22.656 1 97.94 478 ILE B N 1
ATOM 8531 C CA . ILE B 1 478 ? -7.863 31.438 22.359 1 97.94 478 ILE B CA 1
ATOM 8532 C C . ILE B 1 478 ? -7.02 31.969 23.516 1 97.94 478 ILE B C 1
ATOM 8534 O O . ILE B 1 478 ? -7.398 31.812 24.672 1 97.94 478 ILE B O 1
ATOM 8538 N N . PHE B 1 479 ? -5.957 32.5 23.188 1 98.06 479 PHE B N 1
ATOM 8539 C CA . PHE B 1 479 ? -5.09 33.219 24.125 1 98.06 479 PHE B CA 1
ATOM 8540 C C . PHE B 1 479 ? -4.902 34.656 23.672 1 98.06 479 PHE B C 1
ATOM 8542 O O . PHE B 1 479 ? -4.457 34.906 22.547 1 98.06 479 PHE B O 1
ATOM 8549 N N . SER B 1 480 ? -5.227 35.562 24.516 1 97 480 SER B N 1
ATOM 8550 C CA . SER B 1 480 ? -5.121 36.969 24.188 1 97 480 SER B CA 1
ATOM 8551 C C . SER B 1 480 ? -4.301 37.719 25.234 1 97 480 SER B C 1
ATOM 8553 O O . SER B 1 480 ? -4.367 37.406 26.422 1 97 480 SER B O 1
ATOM 8555 N N . ALA B 1 481 ? -3.582 38.719 24.766 1 96.06 481 ALA B N 1
ATOM 8556 C CA . ALA B 1 481 ? -2.736 39.531 25.656 1 96.06 481 ALA B CA 1
ATOM 8557 C C . ALA B 1 481 ? -3.57 40.219 26.719 1 96.06 481 ALA B C 1
ATOM 8559 O O . ALA B 1 481 ? -3.08 40.5 27.812 1 96.06 481 ALA B O 1
ATOM 8560 N N . ASP B 1 482 ? -4.832 40.406 26.453 1 93 482 ASP B N 1
ATOM 8561 C CA . ASP B 1 482 ? -5.719 41.156 27.344 1 93 482 ASP B CA 1
ATOM 8562 C C . ASP B 1 482 ? -6.074 40.344 28.578 1 93 482 ASP B C 1
ATOM 8564 O O . ASP B 1 482 ? -6.504 40.875 29.594 1 93 482 ASP B O 1
ATOM 8568 N N . HIS B 1 483 ? -5.883 39.062 28.5 1 91.75 483 HIS B N 1
ATOM 8569 C CA . HIS B 1 483 ? -6.258 38.188 29.594 1 91.75 483 HIS B CA 1
ATOM 8570 C C . HIS B 1 483 ? -5.086 37.312 30.016 1 91.75 483 HIS B C 1
ATOM 8572 O O . HIS B 1 483 ? -5.031 36.125 29.672 1 91.75 483 HIS B O 1
ATOM 8578 N N . PRO B 1 484 ? -4.176 37.781 30.844 1 89.25 484 PRO B N 1
ATOM 8579 C CA . PRO B 1 484 ? -2.895 37.125 31.109 1 89.25 484 PRO B CA 1
ATOM 8580 C C . PRO B 1 484 ? -3.055 35.781 31.844 1 89.25 484 PRO B C 1
ATOM 8582 O O . PRO B 1 484 ? -2.166 34.938 31.781 1 89.25 484 PRO B O 1
ATOM 8585 N N . ARG B 1 485 ? -4.145 35.5 32.438 1 90.94 485 ARG B N 1
ATOM 8586 C CA . ARG B 1 485 ? -4.23 34.25 33.219 1 90.94 485 ARG B CA 1
ATOM 8587 C C . ARG B 1 485 ? -5.219 33.281 32.594 1 90.94 485 ARG B C 1
ATOM 8589 O O . ARG B 1 485 ? -5.316 32.125 33 1 90.94 485 ARG B O 1
ATOM 8596 N N . LEU B 1 486 ? -5.816 33.781 31.547 1 92.62 486 LEU B N 1
ATOM 8597 C CA . LEU B 1 486 ? -6.996 33.062 31.109 1 92.62 486 LEU B CA 1
ATOM 8598 C C . LEU B 1 486 ? -6.75 32.375 29.781 1 92.62 486 LEU B C 1
ATOM 8600 O O . LEU B 1 486 ? -5.977 32.875 28.953 1 92.62 486 LEU B O 1
ATOM 8604 N N . MET B 1 487 ? -7.305 31.219 29.641 1 94.81 487 MET B N 1
ATOM 8605 C CA . MET B 1 487 ? -7.531 30.562 28.359 1 94.81 487 MET B CA 1
ATOM 8606 C C . MET B 1 487 ? -9.016 30.562 28 1 94.81 487 MET B C 1
ATOM 8608 O O . MET B 1 487 ? -9.859 30.188 28.812 1 94.81 487 MET B O 1
ATOM 8612 N N . GLN B 1 488 ? -9.32 31.078 26.891 1 97.12 488 GLN B N 1
ATOM 8613 C CA . GLN B 1 488 ? -10.695 31.016 26.406 1 97.12 488 GLN B CA 1
ATOM 8614 C C . GLN B 1 488 ? -10.875 29.828 25.453 1 97.12 488 GLN B C 1
ATOM 8616 O O . GLN B 1 488 ? -9.977 29.5 24.688 1 97.12 488 GLN B O 1
ATOM 8621 N N . TYR B 1 489 ? -12 29.188 25.625 1 96.5 489 TYR B N 1
ATOM 8622 C CA . TYR B 1 489 ? -12.164 28 24.797 1 96.5 489 TYR B CA 1
ATOM 8623 C C . TYR B 1 489 ? -13.641 27.75 24.484 1 96.5 489 TYR B C 1
ATOM 8625 O O . TYR B 1 489 ? -14.523 28.297 25.141 1 96.5 489 TYR B O 1
ATOM 8633 N N . ARG B 1 490 ? -13.797 27.031 23.359 1 95.12 490 ARG B N 1
ATOM 8634 C CA . ARG B 1 490 ? -15.117 26.562 22.953 1 95.12 490 ARG B CA 1
ATOM 8635 C C . ARG B 1 490 ? -15.109 25.062 22.688 1 95.12 490 ARG B C 1
ATOM 8637 O O . ARG B 1 490 ? -14.18 24.531 22.062 1 95.12 490 ARG B O 1
ATOM 8644 N N . GLU B 1 491 ? -16.109 24.344 23.156 1 91.06 491 GLU B N 1
ATOM 8645 C CA . GLU B 1 491 ? -16.266 22.922 22.906 1 91.06 491 GLU B CA 1
ATOM 8646 C C . GLU B 1 491 ? -17.109 22.672 21.656 1 91.06 491 GLU B C 1
ATOM 8648 O O . GLU B 1 491 ? -16.969 21.641 21 1 91.06 491 GLU B O 1
ATOM 8653 N N . GLY B 1 492 ? -17.984 23.484 21.328 1 87.88 492 GLY B N 1
ATOM 8654 C CA . GLY B 1 492 ? -18.75 23.5 20.094 1 87.88 492 GLY B CA 1
ATOM 8655 C C . GLY B 1 492 ? -18.484 24.719 19.25 1 87.88 492 GLY B C 1
ATOM 8656 O O . GLY B 1 492 ? -18.156 25.781 19.766 1 87.88 492 GLY B O 1
ATOM 8657 N N . TRP B 1 493 ? -18.578 24.641 17.984 1 88.12 493 TRP B N 1
ATOM 8658 C CA . TRP B 1 493 ? -18.25 25.734 17.062 1 88.12 493 TRP B CA 1
ATOM 8659 C C . TRP B 1 493 ? -19.109 26.953 17.359 1 88.12 493 TRP B C 1
ATOM 8661 O O . TRP B 1 493 ? -18.625 28.094 17.297 1 88.12 493 TRP B O 1
ATOM 8671 N N . ASN B 1 494 ? -20.344 26.734 17.672 1 82.31 494 ASN B N 1
ATOM 8672 C CA . ASN B 1 494 ? -21.234 27.844 17.938 1 82.31 494 ASN B CA 1
ATOM 8673 C C . ASN B 1 494 ? -21.562 27.953 19.422 1 82.31 494 ASN B C 1
ATOM 8675 O O . ASN B 1 494 ? -22.5 28.656 19.812 1 82.31 494 ASN B O 1
ATOM 8679 N N . GLY B 1 495 ? -20.828 27.312 20.234 1 84.06 495 GLY B N 1
ATOM 8680 C CA . GLY B 1 495 ? -21.062 27.375 21.672 1 84.06 495 GLY B CA 1
ATOM 8681 C C . GLY B 1 495 ? -20.484 28.609 22.328 1 84.06 495 GLY B C 1
ATOM 8682 O O . GLY B 1 495 ? -19.844 29.422 21.656 1 84.06 495 GLY B O 1
ATOM 8683 N N . PRO B 1 496 ? -20.828 28.75 23.531 1 90 496 PRO B N 1
ATOM 8684 C CA . PRO B 1 496 ? -20.312 29.906 24.266 1 90 496 PRO B CA 1
ATOM 8685 C C . PRO B 1 496 ? -18.812 29.844 24.484 1 90 496 PRO B C 1
ATOM 8687 O O . PRO B 1 496 ? -18.234 28.75 24.5 1 90 496 PRO B O 1
ATOM 8690 N N . LEU B 1 497 ? -18.25 31.031 24.547 1 92.75 497 LEU B N 1
ATOM 8691 C CA . LEU B 1 497 ? -16.844 31.141 24.875 1 92.75 497 LEU B CA 1
ATOM 8692 C C . LEU B 1 497 ? -16.625 31.078 26.375 1 92.75 497 LEU B C 1
ATOM 8694 O O . LEU B 1 497 ? -17.062 31.969 27.109 1 92.75 497 LEU B O 1
ATOM 8698 N N . SER B 1 498 ? -16.094 29.984 26.828 1 95 498 SER B N 1
ATOM 8699 C CA . SER B 1 498 ? -15.797 29.797 28.25 1 95 498 SER B CA 1
ATOM 8700 C C . SER B 1 498 ? -14.352 30.188 28.562 1 95 498 SER B C 1
ATOM 8702 O O . SER B 1 498 ? -13.555 30.406 27.656 1 95 498 SER B O 1
ATOM 8704 N N . SER B 1 499 ? -14.039 30.391 29.875 1 95.44 499 SER B N 1
ATOM 8705 C CA . SER B 1 499 ? -12.688 30.781 30.297 1 95.44 499 SER B CA 1
ATOM 8706 C C . SER B 1 499 ? -12.195 29.906 31.438 1 95.44 499 SER B C 1
ATOM 8708 O O . SER B 1 499 ? -13 29.422 32.25 1 95.44 499 SER B O 1
ATOM 8710 N N . ALA B 1 500 ? -10.992 29.594 31.406 1 95.75 500 ALA B N 1
ATOM 8711 C CA . ALA B 1 500 ? -10.352 28.844 32.5 1 95.75 500 ALA B CA 1
ATOM 8712 C C . ALA B 1 500 ? -9.008 29.469 32.844 1 95.75 500 ALA B C 1
ATOM 8714 O O . ALA B 1 500 ? -8.281 29.953 31.984 1 95.75 500 ALA B O 1
ATOM 8715 N N . VAL B 1 501 ? -8.672 29.422 34.094 1 94.19 501 VAL B N 1
ATOM 8716 C CA . VAL B 1 501 ? -7.395 29.953 34.562 1 94.19 501 VAL B CA 1
ATOM 8717 C C . VAL B 1 501 ? -6.32 28.875 34.438 1 94.19 501 VAL B C 1
ATOM 8719 O O . VAL B 1 501 ? -6.477 27.766 34.969 1 94.19 501 VAL B O 1
ATOM 8722 N N . LEU B 1 502 ? -5.223 29.219 33.781 1 93.5 502 LEU B N 1
ATOM 8723 C CA . LEU B 1 502 ? -4.176 28.25 33.531 1 93.5 502 LEU B CA 1
ATOM 8724 C C . LEU B 1 502 ? -3.016 28.422 34.5 1 93.5 502 LEU B C 1
ATOM 8726 O O . LEU B 1 502 ? -2.281 27.469 34.75 1 93.5 502 LEU B O 1
ATOM 8730 N N . THR B 1 503 ? -2.781 29.578 34.938 1 91.44 503 THR B N 1
ATOM 8731 C CA . THR B 1 503 ? -1.562 29.906 35.656 1 91.44 503 THR B CA 1
ATOM 8732 C C . THR B 1 503 ? -1.763 29.734 37.156 1 91.44 503 THR B C 1
ATOM 8734 O O . THR B 1 503 ? -2.895 29.75 37.656 1 91.44 503 THR B O 1
ATOM 8737 N N . LYS B 1 504 ? -0.693 29.484 37.844 1 87.12 504 LYS B N 1
ATOM 8738 C CA . LYS B 1 504 ? -0.692 29.484 39.312 1 87.12 504 LYS B CA 1
ATOM 8739 C C . LYS B 1 504 ? -0.949 30.875 39.875 1 87.12 504 LYS B C 1
ATOM 8741 O O . LYS B 1 504 ? -0.706 31.875 39.188 1 87.12 504 LYS B O 1
ATOM 8746 N N . PRO B 1 505 ? -1.582 31 41 1 78 505 PRO B N 1
ATOM 8747 C CA . PRO B 1 505 ? -1.896 32.312 41.594 1 78 505 PRO B CA 1
ATOM 8748 C C . PRO B 1 505 ? -0.671 33.219 41.719 1 78 505 PRO B C 1
ATOM 8750 O O . PRO B 1 505 ? 0.448 32.719 41.906 1 78 505 PRO B O 1
ATOM 8753 N N . VAL B 1 506 ? -0.718 34.594 41.25 1 64.62 506 VAL B N 1
ATOM 8754 C CA . VAL B 1 506 ? 0.278 35.656 41 1 64.62 506 VAL B CA 1
ATOM 8755 C C . VAL B 1 506 ? 0.955 36.031 42.312 1 64.62 506 VAL B C 1
ATOM 8757 O O . VAL B 1 506 ? 0.352 36.688 43.156 1 64.62 506 VAL B O 1
ATOM 8760 N N . GLY B 1 507 ? 1.158 35.375 43.281 1 56.75 507 GLY B N 1
ATOM 8761 C CA . GLY B 1 507 ? 1.854 36.094 44.344 1 56.75 507 GLY B CA 1
ATOM 8762 C C . GLY B 1 507 ? 3.09 36.812 43.812 1 56.75 507 GLY B C 1
ATOM 8763 O O . GLY B 1 507 ? 3.172 38.062 43.906 1 56.75 507 GLY B O 1
ATOM 8764 N N . LYS B 1 508 ? 4.238 36.281 43.781 1 55.94 508 LYS B N 1
ATOM 8765 C CA . LYS B 1 508 ? 5.555 36.812 43.438 1 55.94 508 LYS B CA 1
ATOM 8766 C C . LYS B 1 508 ? 5.824 36.688 41.938 1 55.94 508 LYS B C 1
ATOM 8768 O O . LYS B 1 508 ? 5.293 35.781 41.281 1 55.94 508 LYS B O 1
ATOM 8773 N N . ARG B 1 509 ? 6.367 37.812 41.188 1 60.41 509 ARG B N 1
ATOM 8774 C CA . ARG B 1 509 ? 6.824 37.812 39.812 1 60.41 509 ARG B CA 1
ATOM 8775 C C . ARG B 1 509 ? 7.551 36.531 39.438 1 60.41 509 ARG B C 1
ATOM 8777 O O . ARG B 1 509 ? 8.586 36.219 40.031 1 60.41 509 ARG B O 1
ATOM 8784 N N . ARG B 1 510 ? 6.824 35.594 38.781 1 66.44 510 ARG B N 1
ATOM 8785 C CA . ARG B 1 510 ? 7.477 34.344 38.406 1 66.44 510 ARG B CA 1
ATOM 8786 C C . ARG B 1 510 ? 8.32 34.5 37.156 1 66.44 510 ARG B C 1
ATOM 8788 O O . ARG B 1 510 ? 7.891 35.156 36.188 1 66.44 510 ARG B O 1
ATOM 8795 N N . THR B 1 511 ? 9.586 34.312 37.25 1 72.38 511 THR B N 1
ATOM 8796 C CA . THR B 1 511 ? 10.547 34.312 36.156 1 72.38 511 THR B CA 1
ATOM 8797 C C . THR B 1 511 ? 10.844 32.875 35.688 1 72.38 511 THR B C 1
ATOM 8799 O O . THR B 1 511 ? 10.562 31.922 36.375 1 72.38 511 THR B O 1
ATOM 8802 N N . LEU B 1 512 ? 11.078 32.812 34.344 1 76.12 512 LEU B N 1
ATOM 8803 C CA . LEU B 1 512 ? 11.516 31.516 33.812 1 76.12 512 LEU B CA 1
ATOM 8804 C C . LEU B 1 512 ? 12.719 30.984 34.594 1 76.12 512 LEU B C 1
ATOM 8806 O O . LEU B 1 512 ? 13.773 31.625 34.625 1 76.12 512 LEU B O 1
ATOM 8810 N N . GLN B 1 513 ? 12.531 29.938 35.375 1 72.19 513 GLN B N 1
ATOM 8811 C CA . GLN B 1 513 ? 13.57 29.406 36.25 1 72.19 513 GLN B CA 1
ATOM 8812 C C . GLN B 1 513 ? 14.336 28.281 35.562 1 72.19 513 GLN B C 1
ATOM 8814 O O . GLN B 1 513 ? 15.539 28.109 35.781 1 72.19 513 GLN B O 1
ATOM 8819 N N . VAL B 1 514 ? 13.719 27.578 34.75 1 81.12 514 VAL B N 1
ATOM 8820 C CA . VAL B 1 514 ? 14.328 26.406 34.094 1 81.12 514 VAL B CA 1
ATOM 8821 C C . VAL B 1 514 ? 14.805 26.781 32.688 1 81.12 514 VAL B C 1
ATOM 8823 O O . VAL B 1 514 ? 14.016 27.234 31.859 1 81.12 514 VAL B O 1
ATOM 8826 N N . PRO B 1 515 ? 16.047 26.672 32.531 1 85.94 515 PRO B N 1
ATOM 8827 C CA . PRO B 1 515 ? 16.547 26.969 31.203 1 85.94 515 PRO B CA 1
ATOM 8828 C C . PRO B 1 515 ? 16.031 25.984 30.156 1 85.94 515 PRO B C 1
ATOM 8830 O O . PRO B 1 515 ? 15.758 24.828 30.484 1 85.94 515 PRO B O 1
ATOM 8833 N N . LEU B 1 516 ? 15.859 26.484 29.047 1 90.62 516 LEU B N 1
ATOM 8834 C CA . LEU B 1 516 ? 15.422 25.641 27.922 1 90.62 516 LEU B CA 1
ATOM 8835 C C . LEU B 1 516 ? 16.516 24.672 27.516 1 90.62 516 LEU B C 1
ATOM 8837 O O . LEU B 1 516 ? 17.562 25.094 27.016 1 90.62 516 LEU B O 1
ATOM 8841 N N . GLN B 1 517 ? 16.281 23.391 27.812 1 91.31 517 GLN B N 1
ATOM 8842 C CA . GLN B 1 517 ? 17.25 22.344 27.516 1 91.31 517 GLN B CA 1
ATOM 8843 C C . GLN B 1 517 ? 16.703 21.344 26.5 1 91.31 517 GLN B C 1
ATOM 8845 O O . GLN B 1 517 ? 15.492 21.172 26.375 1 91.31 517 GLN B O 1
ATOM 8850 N N . PRO B 1 518 ? 17.656 20.719 25.844 1 93.62 518 PRO B N 1
ATOM 8851 C CA . PRO B 1 518 ? 17.203 19.703 24.891 1 93.62 518 PRO B CA 1
ATOM 8852 C C . PRO B 1 518 ? 16.516 18.531 25.562 1 93.62 518 PRO B C 1
ATOM 8854 O O . PRO B 1 518 ? 16.797 18.219 26.719 1 93.62 518 PRO B O 1
ATOM 8857 N N . VAL B 1 519 ? 15.531 17.984 24.875 1 91.81 519 VAL B N 1
ATOM 8858 C CA . VAL B 1 519 ? 14.836 16.812 25.391 1 91.81 519 VAL B CA 1
ATOM 8859 C C . VAL B 1 519 ? 15.836 15.68 25.625 1 91.81 519 VAL B C 1
ATOM 8861 O O . VAL B 1 519 ? 15.812 15.031 26.672 1 91.81 519 VAL B O 1
ATOM 8864 N N . ASN B 1 520 ? 16.641 15.398 24.609 1 90 520 ASN B N 1
ATOM 8865 C CA . ASN B 1 520 ? 17.703 14.414 24.688 1 90 520 ASN B CA 1
ATOM 8866 C C . ASN B 1 520 ? 19.062 15.031 24.359 1 90 520 ASN B C 1
ATOM 8868 O O . ASN B 1 520 ? 19.203 15.742 23.359 1 90 520 ASN B O 1
ATOM 8872 N N . ARG B 1 521 ? 20 14.734 25.109 1 88.25 521 ARG B N 1
ATOM 8873 C CA . ARG B 1 521 ? 21.328 15.281 24.875 1 88.25 521 ARG B CA 1
ATOM 8874 C C . ARG B 1 521 ? 22.109 14.43 23.891 1 88.25 521 ARG B C 1
ATOM 8876 O O . ARG B 1 521 ? 22.984 14.938 23.188 1 88.25 521 ARG B O 1
ATOM 8883 N N . THR B 1 522 ? 21.734 13.172 23.875 1 90.06 522 THR B N 1
ATOM 8884 C CA . THR B 1 522 ? 22.422 12.242 22.984 1 90.06 522 THR B CA 1
ATOM 8885 C C . THR B 1 522 ? 21.422 11.539 22.062 1 90.06 522 THR B C 1
ATOM 8887 O O . THR B 1 522 ? 20.219 11.625 22.266 1 90.06 522 THR B O 1
ATOM 8890 N N . ALA B 1 523 ? 22.031 10.922 21.094 1 92.88 523 ALA B N 1
ATOM 8891 C CA . ALA B 1 523 ? 21.203 10.18 20.156 1 92.88 523 ALA B CA 1
ATOM 8892 C C . ALA B 1 523 ? 20.438 9.062 20.859 1 92.88 523 ALA B C 1
ATOM 8894 O O . ALA B 1 523 ? 20.969 8.406 21.75 1 92.88 523 ALA B O 1
ATOM 8895 N N . LEU B 1 524 ? 19.219 8.875 20.484 1 93.12 524 LEU B N 1
ATOM 8896 C CA . LEU B 1 524 ? 18.375 7.82 21.047 1 93.12 524 LEU B CA 1
ATOM 8897 C C . LEU B 1 524 ? 18.719 6.469 20.422 1 93.12 524 LEU B C 1
ATOM 8899 O O . LEU B 1 524 ? 18.781 6.348 19.188 1 93.12 524 LEU B O 1
ATOM 8903 N N . PRO B 1 525 ? 18.891 5.484 21.281 1 93 525 PRO B N 1
ATOM 8904 C CA . PRO B 1 525 ? 19.172 4.156 20.719 1 93 525 PRO B CA 1
ATOM 8905 C C . PRO B 1 525 ? 17.938 3.482 20.141 1 93 525 PRO B C 1
ATOM 8907 O O . PRO B 1 525 ? 16.828 3.619 20.672 1 93 525 PRO B O 1
ATOM 8910 N N . ILE B 1 526 ? 18.141 2.791 19.016 1 91.06 526 ILE B N 1
ATOM 8911 C CA . ILE B 1 526 ? 17.062 1.981 18.453 1 91.06 526 ILE B CA 1
ATOM 8912 C C . ILE B 1 526 ? 17.062 0.598 19.094 1 91.06 526 ILE B C 1
ATOM 8914 O O . ILE B 1 526 ? 18 0.242 19.812 1 91.06 526 ILE B O 1
ATOM 8918 N N . SER B 1 527 ? 15.992 -0.126 18.922 1 86.75 527 SER B N 1
ATOM 8919 C CA . SER B 1 527 ? 15.898 -1.458 19.516 1 86.75 527 SER B CA 1
ATOM 8920 C C . SER B 1 527 ? 16.938 -2.404 18.906 1 86.75 527 SER B C 1
ATOM 8922 O O . SER B 1 527 ? 17.391 -2.197 17.766 1 86.75 527 SER B O 1
ATOM 8924 N N . ALA B 1 528 ? 17.281 -3.426 19.625 1 88.44 528 ALA B N 1
ATOM 8925 C CA . ALA B 1 528 ? 18.25 -4.414 19.141 1 88.44 528 ALA B CA 1
ATOM 8926 C C . ALA B 1 528 ? 17.719 -5.145 17.906 1 88.44 528 ALA B C 1
ATOM 8928 O O . ALA B 1 528 ? 18.469 -5.426 16.969 1 88.44 528 ALA B O 1
ATOM 8929 N N . ALA B 1 529 ? 16.469 -5.5 17.969 1 83.44 529 ALA B N 1
ATOM 8930 C CA . ALA B 1 529 ? 15.836 -6.199 16.844 1 83.44 529 ALA B CA 1
ATOM 8931 C C . ALA B 1 529 ? 15.883 -5.352 15.578 1 83.44 529 ALA B C 1
ATOM 8933 O O . ALA B 1 529 ? 16.172 -5.855 14.492 1 83.44 529 ALA B O 1
ATOM 8934 N N . LYS B 1 530 ? 15.578 -4.078 15.734 1 88.06 530 LYS B N 1
ATOM 8935 C CA . LYS B 1 530 ? 15.617 -3.18 14.586 1 88.06 530 LYS B CA 1
ATOM 8936 C C . LYS B 1 530 ? 17.031 -3.023 14.055 1 88.06 530 LYS B C 1
ATOM 8938 O O . LYS B 1 530 ? 17.25 -2.98 12.844 1 88.06 530 LYS B O 1
ATOM 8943 N N . TYR B 1 531 ? 17.938 -2.898 14.953 1 93.69 531 TYR B N 1
ATOM 8944 C CA . TYR B 1 531 ? 19.328 -2.787 14.547 1 93.69 531 TYR B CA 1
ATOM 8945 C C . TYR B 1 531 ? 19.766 -4.008 13.742 1 93.69 531 TYR B C 1
ATOM 8947 O O . TYR B 1 531 ? 20.406 -3.881 12.703 1 93.69 531 TYR B O 1
ATOM 8955 N N . LYS B 1 532 ? 19.438 -5.164 14.188 1 89.94 532 LYS B N 1
ATOM 8956 C CA . LYS B 1 532 ? 19.766 -6.395 13.477 1 89.94 532 LYS B CA 1
ATOM 8957 C C . LYS B 1 532 ? 19.172 -6.395 12.07 1 89.94 532 LYS B C 1
ATOM 8959 O O . LYS B 1 532 ? 19.859 -6.75 11.102 1 89.94 532 LYS B O 1
ATOM 8964 N N . ASP B 1 533 ? 17.953 -6.02 11.977 1 89 533 ASP B N 1
ATOM 8965 C CA . ASP B 1 533 ? 17.266 -5.957 10.688 1 89 533 ASP B CA 1
ATOM 8966 C C . ASP B 1 533 ? 17.953 -4.969 9.75 1 89 533 ASP B C 1
ATOM 8968 O O . ASP B 1 533 ? 18.125 -5.246 8.562 1 89 533 ASP B O 1
ATOM 8972 N N . LEU B 1 534 ? 18.344 -3.873 10.32 1 94.44 534 LEU B N 1
ATOM 8973 C CA . LEU B 1 534 ? 19 -2.854 9.516 1 94.44 534 LEU B CA 1
ATOM 8974 C C . LEU B 1 534 ? 20.375 -3.334 9.031 1 94.44 534 LEU B C 1
ATOM 8976 O O . LEU B 1 534 ? 20.812 -2.986 7.934 1 94.44 534 LEU B O 1
ATOM 8980 N N . GLN B 1 535 ? 21.031 -4.156 9.867 1 94.62 535 GLN B N 1
ATOM 8981 C CA . GLN B 1 535 ? 22.312 -4.723 9.445 1 94.62 535 GLN B CA 1
ATOM 8982 C C . GLN B 1 535 ? 22.125 -5.684 8.273 1 94.62 535 GLN B C 1
ATOM 8984 O O . GLN B 1 535 ? 22.984 -5.773 7.398 1 94.62 535 GLN B O 1
ATOM 8989 N N . ASP B 1 536 ? 21.062 -6.305 8.242 1 90.88 536 ASP B N 1
ATOM 8990 C CA . ASP B 1 536 ? 20.766 -7.203 7.129 1 90.88 536 ASP B CA 1
ATOM 8991 C C . ASP B 1 536 ? 20.422 -6.414 5.867 1 90.88 536 ASP B C 1
ATOM 8993 O O . ASP B 1 536 ? 20.844 -6.781 4.77 1 90.88 536 ASP B O 1
ATOM 8997 N N . LEU B 1 537 ? 19.703 -5.371 6.047 1 92.38 537 LEU B N 1
ATOM 8998 C CA . LEU B 1 537 ? 19.203 -4.594 4.914 1 92.38 537 LEU B CA 1
ATOM 8999 C C . LEU B 1 537 ? 20.312 -3.732 4.324 1 92.38 537 LEU B C 1
ATOM 9001 O O . LEU B 1 537 ? 20.312 -3.432 3.129 1 92.38 537 LEU B O 1
ATOM 9005 N N . LYS B 1 538 ? 21.234 -3.32 5.23 1 94.81 538 LYS B N 1
ATOM 9006 C CA . LYS B 1 538 ? 22.266 -2.385 4.77 1 94.81 538 LYS B CA 1
ATOM 9007 C C . LYS B 1 538 ? 23.125 -3.008 3.676 1 94.81 538 LYS B C 1
ATOM 9009 O O . LYS B 1 538 ? 23.797 -2.295 2.932 1 94.81 538 LYS B O 1
ATOM 9014 N N . ARG B 1 539 ? 23.141 -4.297 3.553 1 91.81 539 ARG B N 1
ATOM 9015 C CA . ARG B 1 539 ? 23.938 -4.996 2.543 1 91.81 539 ARG B CA 1
ATOM 9016 C C . ARG B 1 539 ? 23.469 -4.637 1.138 1 91.81 539 ARG B C 1
ATOM 9018 O O . ARG B 1 539 ? 24.203 -4.805 0.169 1 91.81 539 ARG B O 1
ATOM 9025 N N . PHE B 1 540 ? 22.266 -4.188 1.027 1 91.62 540 PHE B N 1
ATOM 9026 C CA . PHE B 1 540 ? 21.688 -3.859 -0.276 1 91.62 540 PHE B CA 1
ATOM 9027 C C . PHE B 1 540 ? 21.812 -2.367 -0.557 1 91.62 540 PHE B C 1
ATOM 9029 O O . PHE B 1 540 ? 21.234 -1.864 -1.526 1 91.62 540 PHE B O 1
ATOM 9036 N N . CYS B 1 541 ? 22.5 -1.665 0.32 1 93.44 541 CYS B N 1
ATOM 9037 C CA . CYS B 1 541 ? 22.672 -0.222 0.188 1 93.44 541 CYS B CA 1
ATOM 9038 C C . CYS B 1 541 ? 24.109 0.136 -0.164 1 93.44 541 CYS B C 1
ATOM 9040 O O . CYS B 1 541 ? 25.016 -0.679 0.01 1 93.44 541 CYS B O 1
ATOM 9042 N N . PRO B 1 542 ? 24.312 1.356 -0.741 1 91.12 542 PRO B N 1
ATOM 9043 C CA . PRO B 1 542 ? 25.688 1.798 -1.029 1 91.12 542 PRO B CA 1
ATOM 9044 C C . PRO B 1 542 ? 26.547 1.91 0.227 1 91.12 542 PRO B C 1
ATOM 9046 O O . PRO B 1 542 ? 26.016 1.888 1.343 1 91.12 542 PRO B O 1
ATOM 9049 N N . GLN B 1 543 ? 27.812 2.047 0.02 1 90.69 543 GLN B N 1
ATOM 9050 C CA . GLN B 1 543 ? 28.781 1.985 1.104 1 90.69 543 GLN B CA 1
ATOM 9051 C C . GLN B 1 543 ? 28.516 3.066 2.148 1 90.69 543 GLN B C 1
ATOM 9053 O O . GLN B 1 543 ? 28.594 2.811 3.352 1 90.69 543 GLN B O 1
ATOM 9058 N N . TYR B 1 544 ? 28.281 4.262 1.715 1 92.25 544 TYR B N 1
ATOM 9059 C CA . TYR B 1 544 ? 28.047 5.348 2.66 1 92.25 544 TYR B CA 1
ATOM 9060 C C . TYR B 1 544 ? 26.859 5.043 3.555 1 92.25 544 TYR B C 1
ATOM 9062 O O . TYR B 1 544 ? 26.859 5.371 4.742 1 92.25 544 TYR B O 1
ATOM 9070 N N . ALA B 1 545 ? 25.828 4.48 3.039 1 95.12 545 ALA B N 1
ATOM 9071 C CA . ALA B 1 545 ? 24.656 4.102 3.812 1 95.12 545 ALA B CA 1
ATOM 9072 C C . ALA B 1 545 ? 24.969 2.955 4.766 1 95.12 545 ALA B C 1
ATOM 9074 O O . ALA B 1 545 ? 24.438 2.9 5.879 1 95.12 545 ALA B O 1
ATOM 9075 N N . GLN B 1 546 ? 25.828 2.037 4.309 1 95.62 546 GLN B N 1
ATOM 9076 C CA . GLN B 1 546 ? 26.234 0.939 5.18 1 95.62 546 GLN B CA 1
ATOM 9077 C C . GLN B 1 546 ? 26.938 1.46 6.438 1 95.62 546 GLN B C 1
ATOM 9079 O O . GLN B 1 546 ? 26.672 0.978 7.543 1 95.62 546 GLN B O 1
ATOM 9084 N N . GLU B 1 547 ? 27.75 2.391 6.203 1 95.06 547 GLU B N 1
ATOM 9085 C CA . GLU B 1 547 ? 28.453 2.996 7.332 1 95.06 547 GLU B CA 1
ATOM 9086 C C . GLU B 1 547 ? 27.484 3.717 8.266 1 95.06 547 GLU B C 1
ATOM 9088 O O . GLU B 1 547 ? 27.609 3.637 9.484 1 95.06 547 GLU B O 1
ATOM 9093 N N . PHE B 1 548 ? 26.594 4.418 7.746 1 96.5 548 PHE B N 1
ATOM 9094 C CA . PHE B 1 548 ? 25.578 5.125 8.516 1 96.5 548 PHE B CA 1
ATOM 9095 C C . PHE B 1 548 ? 24.859 4.168 9.453 1 96.5 548 PHE B C 1
ATOM 9097 O O . PHE B 1 548 ? 24.719 4.441 10.648 1 96.5 548 PHE B O 1
ATOM 9104 N N . PHE B 1 549 ? 24.359 3.01 8.922 1 96.88 549 PHE B N 1
ATOM 9105 C CA . PHE B 1 549 ? 23.562 2.066 9.703 1 96.88 549 PHE B CA 1
ATOM 9106 C C . PHE B 1 549 ? 24.453 1.285 10.672 1 96.88 549 PHE B C 1
ATOM 9108 O O . PHE B 1 549 ? 24 0.883 11.742 1 96.88 549 PHE B O 1
ATOM 9115 N N . ALA B 1 550 ? 25.688 1.049 10.281 1 96.31 550 ALA B N 1
ATOM 9116 C CA . ALA B 1 550 ? 26.609 0.323 11.148 1 96.31 550 ALA B CA 1
ATOM 9117 C C . ALA B 1 550 ? 26.875 1.097 12.438 1 96.31 550 ALA B C 1
ATOM 9119 O O . ALA B 1 550 ? 27.094 0.5 13.492 1 96.31 550 ALA B O 1
ATOM 9120 N N . ASN B 1 551 ? 26.781 2.418 12.344 1 94.38 551 ASN B N 1
ATOM 9121 C CA . ASN B 1 551 ? 27.156 3.268 13.469 1 94.38 551 ASN B CA 1
ATOM 9122 C C . ASN B 1 551 ? 25.938 3.764 14.234 1 94.38 551 ASN B C 1
ATOM 9124 O O . ASN B 1 551 ? 26.047 4.645 15.086 1 94.38 551 ASN B O 1
ATOM 9128 N N . MET B 1 552 ? 24.875 3.184 14.023 1 93.69 552 MET B N 1
ATOM 9129 C CA . MET B 1 552 ? 23.656 3.637 14.688 1 93.69 552 MET B CA 1
ATOM 9130 C C . MET B 1 552 ? 23.641 3.203 16.156 1 93.69 552 MET B C 1
ATOM 9132 O O . MET B 1 552 ? 23.969 2.059 16.469 1 93.69 552 MET B O 1
ATOM 9136 N N . PRO B 1 553 ? 23.281 4.121 17.047 1 94 553 PRO B N 1
ATOM 9137 C CA . PRO B 1 553 ? 23.141 3.707 18.453 1 94 553 PRO B CA 1
ATOM 9138 C C . PRO B 1 553 ? 22.031 2.68 18.641 1 94 553 PRO B C 1
ATOM 9140 O O . PRO B 1 553 ? 20.953 2.811 18.062 1 94 553 PRO B O 1
ATOM 9143 N N . HIS B 1 554 ? 22.25 1.624 19.391 1 91.81 554 HIS B N 1
ATOM 9144 C CA . HIS B 1 554 ? 21.266 0.576 19.594 1 91.81 554 HIS B CA 1
ATOM 9145 C C . HIS B 1 554 ? 21.422 -0.052 20.984 1 91.81 554 HIS B C 1
ATOM 9147 O O . HIS B 1 554 ? 22.484 0.044 21.594 1 91.81 554 HIS B O 1
ATOM 9153 N N . HIS B 1 555 ? 20.25 -0.517 21.422 1 88.06 555 HIS B N 1
ATOM 9154 C CA . HIS B 1 555 ? 20.25 -1.185 22.719 1 88.06 555 HIS B CA 1
ATOM 9155 C C . HIS B 1 555 ? 20.922 -2.545 22.641 1 88.06 555 HIS B C 1
ATOM 9157 O O . HIS B 1 555 ? 20.984 -3.154 21.562 1 88.06 555 HIS B O 1
ATOM 9163 N N . GLY B 1 556 ? 21.562 -2.945 23.719 1 74.69 556 GLY B N 1
ATOM 9164 C CA . GLY B 1 556 ? 22.156 -4.273 23.766 1 74.69 556 GLY B CA 1
ATOM 9165 C C . GLY B 1 556 ? 21.125 -5.387 23.734 1 74.69 556 GLY B C 1
ATOM 9166 O O . GLY B 1 556 ? 19.922 -5.133 23.812 1 74.69 556 GLY B O 1
ATOM 9167 N N . GLN B 1 557 ? 21.453 -6.684 23.344 1 60.84 557 GLN B N 1
ATOM 9168 C CA . GLN B 1 557 ? 20.609 -7.859 23.172 1 60.84 557 GLN B CA 1
ATOM 9169 C C . GLN B 1 557 ? 19.625 -8 24.344 1 60.84 557 GLN B C 1
ATOM 9171 O O . GLN B 1 557 ? 18.516 -8.5 24.172 1 60.84 557 GLN B O 1
ATOM 9176 N N . THR B 1 558 ? 20.047 -7.781 25.578 1 52.31 558 THR B N 1
ATOM 9177 C CA . THR B 1 558 ? 19.234 -8.133 26.734 1 52.31 558 THR B CA 1
ATOM 9178 C C . THR B 1 558 ? 18.047 -7.188 26.875 1 52.31 558 THR B C 1
ATOM 9180 O O . THR B 1 558 ? 17.234 -7.332 27.781 1 52.31 558 THR B O 1
ATOM 9183 N N . ALA B 1 559 ? 18.078 -6.172 26.344 1 47.47 559 ALA B N 1
ATOM 9184 C CA . ALA B 1 559 ? 17.078 -5.172 26.734 1 47.47 559 ALA B CA 1
ATOM 9185 C C . ALA B 1 559 ? 15.695 -5.539 26.219 1 47.47 559 ALA B C 1
ATOM 9187 O O . ALA B 1 559 ? 15.562 -6.176 25.172 1 47.47 559 ALA B O 1
ATOM 9188 N N . THR B 1 560 ? 14.695 -5.414 27 1 46.38 560 THR B N 1
ATOM 9189 C CA . THR B 1 560 ? 13.273 -5.684 26.812 1 46.38 560 THR B CA 1
ATOM 9190 C C . THR B 1 560 ? 12.789 -5.125 25.469 1 46.38 560 THR B C 1
ATOM 9192 O O . THR B 1 560 ? 13.297 -4.105 25 1 46.38 560 THR B O 1
ATOM 9195 N N . ALA B 1 561 ? 12.016 -5.922 24.734 1 45.44 561 ALA B N 1
ATOM 9196 C CA . ALA B 1 561 ? 11.32 -5.758 23.453 1 45.44 561 ALA B CA 1
ATOM 9197 C C . ALA B 1 561 ? 10.656 -4.387 23.359 1 45.44 561 ALA B C 1
ATOM 9199 O O . ALA B 1 561 ? 9.586 -4.168 23.953 1 45.44 561 ALA B O 1
ATOM 9200 N N . GLU B 1 562 ? 11.414 -3.262 23.5 1 44.41 562 GLU B N 1
ATOM 9201 C CA . GLU B 1 562 ? 10.734 -1.989 23.297 1 44.41 562 GLU B CA 1
ATOM 9202 C C . GLU B 1 562 ? 9.992 -1.971 21.953 1 44.41 562 GLU B C 1
ATOM 9204 O O . GLU B 1 562 ? 10.5 -2.48 20.953 1 44.41 562 GLU B O 1
ATOM 9209 N N . ALA B 1 563 ? 8.711 -1.688 21.969 1 47.34 563 ALA B N 1
ATOM 9210 C CA . ALA B 1 563 ? 7.777 -1.614 20.859 1 47.34 563 ALA B CA 1
ATOM 9211 C C . ALA B 1 563 ? 8.242 -0.605 19.812 1 47.34 563 ALA B C 1
ATOM 9213 O O . ALA B 1 563 ? 8.789 0.446 20.156 1 47.34 563 ALA B O 1
ATOM 9214 N N . ASP B 1 564 ? 8.492 -0.921 18.594 1 52.59 564 ASP B N 1
ATOM 9215 C CA . ASP B 1 564 ? 8.859 -0.081 17.453 1 52.59 564 ASP B CA 1
ATOM 9216 C C . ASP B 1 564 ? 7.914 1.107 17.328 1 52.59 564 ASP B C 1
ATOM 9218 O O . ASP B 1 564 ? 6.738 1.017 17.688 1 52.59 564 ASP B O 1
ATOM 9222 N N . VAL B 1 565 ? 8.406 2.303 17.125 1 48.09 565 VAL B N 1
ATOM 9223 C CA . VAL B 1 565 ? 7.652 3.537 16.938 1 48.09 565 VAL B CA 1
ATOM 9224 C C . VAL B 1 565 ? 6.625 3.355 15.828 1 48.09 565 VAL B C 1
ATOM 9226 O O . VAL B 1 565 ? 6.98 2.998 14.695 1 48.09 565 VAL B O 1
ATOM 9229 N N . SER B 1 566 ? 5.355 2.943 16.156 1 49.19 566 SER B N 1
ATOM 9230 C CA . SER B 1 566 ? 4.297 2.77 15.164 1 49.19 566 SER B CA 1
ATOM 9231 C C . SER B 1 566 ? 3.682 4.109 14.773 1 49.19 566 SER B C 1
ATOM 9233 O O . SER B 1 566 ? 3.762 5.078 15.523 1 49.19 566 SER B O 1
ATOM 9235 N N . ASP B 1 567 ? 3.477 4.352 13.461 1 47.41 567 ASP B N 1
ATOM 9236 C CA . ASP B 1 567 ? 2.725 5.52 13.008 1 47.41 567 ASP B CA 1
ATOM 9237 C C . ASP B 1 567 ? 1.368 5.602 13.703 1 47.41 567 ASP B C 1
ATOM 9239 O O . ASP B 1 567 ? 0.546 6.457 13.367 1 47.41 567 ASP B O 1
ATOM 9243 N N . ILE B 1 568 ? 0.936 4.613 14.445 1 43.22 568 ILE B N 1
ATOM 9244 C CA . ILE B 1 568 ? -0.437 4.582 14.938 1 43.22 568 ILE B CA 1
ATOM 9245 C C . ILE B 1 568 ? -0.71 5.82 15.781 1 43.22 568 ILE B C 1
ATOM 9247 O O . ILE B 1 568 ? -0.047 6.043 16.797 1 43.22 568 ILE B O 1
ATOM 9251 N N . ASP B 1 569 ? -1.216 6.777 15.164 1 44.12 569 ASP B N 1
ATOM 9252 C CA . ASP B 1 569 ? -1.812 7.902 15.875 1 44.12 569 ASP B CA 1
ATOM 9253 C C . ASP B 1 569 ? -2.703 7.422 17.016 1 44.12 569 ASP B C 1
ATOM 9255 O O . ASP B 1 569 ? -3.488 6.488 16.844 1 44.12 569 ASP B O 1
ATOM 9259 N N . ASP B 1 570 ? -2.289 7.445 18.172 1 41.75 570 ASP B N 1
ATOM 9260 C CA . ASP B 1 570 ? -3.182 7.227 19.312 1 41.75 570 ASP B CA 1
ATOM 9261 C C . ASP B 1 570 ? -4.57 7.797 19.031 1 41.75 570 ASP B C 1
ATOM 9263 O O . ASP B 1 570 ? -4.719 9 18.797 1 41.75 570 ASP B O 1
ATOM 9267 N N . GLU B 1 571 ? -5.387 7.066 18.328 1 40.56 571 GLU B N 1
ATOM 9268 C CA . GLU B 1 571 ? -6.75 7.473 18 1 40.56 571 GLU B CA 1
ATOM 9269 C C . GLU B 1 571 ? -7.449 8.07 19.219 1 40.56 571 GLU B C 1
ATOM 9271 O O . GLU B 1 571 ? -7.219 7.629 20.359 1 40.56 571 GLU B O 1
ATOM 9276 N N . GLU B 1 572 ? -8.008 9.211 18.969 1 41.56 572 GLU B N 1
ATOM 9277 C CA . GLU B 1 572 ? -8.984 9.844 19.844 1 41.56 572 GLU B CA 1
ATOM 9278 C C . GLU B 1 572 ? -10.125 8.891 20.188 1 41.56 572 GLU B C 1
ATOM 9280 O O . GLU B 1 572 ? -10.758 8.328 19.281 1 41.56 572 GLU B O 1
ATOM 9285 N N . VAL B 1 573 ? -10.07 8.039 21.109 1 36.28 573 VAL B N 1
ATOM 9286 C CA . VAL B 1 573 ? -11.273 7.336 21.547 1 36.28 573 VAL B CA 1
ATOM 9287 C C . VAL B 1 573 ? -12.359 8.344 21.922 1 36.28 573 VAL B C 1
ATOM 9289 O O . VAL B 1 573 ? -12.141 9.234 22.734 1 36.28 573 VAL B O 1
ATOM 9292 N N . ASP B 1 574 ? -13.195 8.602 21 1 29.66 574 ASP B N 1
ATOM 9293 C CA . ASP B 1 574 ? -14.359 9.383 21.406 1 29.66 574 ASP B CA 1
ATOM 9294 C C . ASP B 1 574 ? -15.031 8.766 22.625 1 29.66 574 ASP B C 1
ATOM 9296 O O . ASP B 1 574 ? -15.398 7.586 22.609 1 29.66 574 ASP B O 1
ATOM 9300 N N . GLU B 1 575 ? -14.586 8.984 23.766 1 27.25 575 GLU B N 1
ATOM 9301 C CA . GLU B 1 575 ? -15.461 8.625 24.891 1 27.25 575 GLU B CA 1
ATOM 9302 C C . GLU B 1 575 ? -16.875 9.125 24.656 1 27.25 575 GLU B C 1
ATOM 9304 O O . GLU B 1 575 ? -17.109 10.328 24.531 1 27.25 575 GLU B O 1
ATOM 9309 N N . SER B 1 576 ? -17.625 8.422 23.859 1 23.41 576 SER B N 1
ATOM 9310 C CA . SER B 1 576 ? -19.031 8.688 24.156 1 23.41 576 SER B CA 1
ATOM 9311 C C . SER B 1 576 ? -19.297 8.539 25.656 1 23.41 576 SER B C 1
ATOM 9313 O O . SER B 1 576 ? -18.75 7.652 26.312 1 23.41 576 SER B O 1
#

Radius of gyration: 36.36 Å; Cα contacts (8 Å, |Δi|>4): 1719; chains: 2; bounding box: 90×106×104 Å

Secondary structure (DSSP, 8-state):
-HHHHHHHHHHHHT----TTS-HHHHHHHHHHHHHHHHHHHHHHHHHHHH-TT-----HHHHHHHHHHHHHHHHHHGGGS-----S---GGGTTSGGG--EEEEEEEEE-TTT--SSS--EEEEEETTSTT--B--TTTHHHHHHHHHHHHHHHHHHHHHHHHHHHS--EE-SSS-TT---EEE-TT--HHHHHHHHHHH-TT----HHHHHHHHHHH--EEES-----B-HHHHHHHHHHHS---HHHHHHHHHHHHHHHHHHHHHHHHHHHHHHHHHH-SSEEEEEEEEPPPEEESB--BGGGGTS--EEEEEEEEEETTT--EEEEEEETTT--SSHHHHHHHHHHIIIIIS-TT--EEEEE----TTTTSSHHHHHHHHIIIIIS---SEEEEE-PPTT----HHHHHHHTS-TTS-BSSHHHHHHHHHHH--SS---EEEE--TTT-B-HHHHHGGGB-SS-SS-STT--EEEEETT-TTEEEEESSTTS--EEEE-BPP-SS-----S---BS-SSPPPBPHHHHHHHHHHGGGS-HHHHHHHHT--B--TTS--PPP------------/-HHHHHHHHHHHHT----TTS-HHHHHHHHHHHHHHHHHHHHHHHHHHHH-TT-----HHHHHHHHHHHHHHHHHHTT-S-----SS--GGGTTSGGG--EEEEEEEEE-TTT--SSS--EEEEEETTSTT--B--TTTHHHHHHHHHHHHHHHHHHHHHHHHHHHS--EE-SSS-TT---EEE-TT--HHHHHHHHHHH-TT----HHHHHHHHHHH--EEES-----B-HHHHHHHHHHHS---HHHHHHHHHHHHHHHHHHHHHHHHHHHHHHHHHH-SSEEEEEEEEPPPEEESB--BGGGGTS--EEEEEEEEEETTT--EEEEEEETTT--SSHHHHHHHHHHIIIIIS-TT--EEEEE----TTTTSSHHHHHHHHIIIIIS---SEEEEE-PPTT----HHHHHHHTS-TTS-BSSHHHHHHHHHHH--SS---EEEE--TTT-B-HHHHHGGGB-SS-SS-STT--EEEEETT-TTEEEEESSTTS--EEEE-BPP-SS-----S---BS-SSPPPBPHHHHHHHHHHGGGS-HHHHHHHHT--B--TTS--PPP------------

Foldseek 3Di:
DVVVVVLCVLCVVVPLPLPPPDPVVSVVVSVVSSVLVVVLVVVCVVVCVVPVPPDRQRSVRSVVVVVVCVVVVVVVVPPPPPVPVPDDPLVQLLPVVRFDKDFAPDWAFAPAPADPVRGDTARIFRPSQPVRGGHDPPPGSVVVSVVSNVVVLVVLLVLLVVLVVPADFDFQPPPPPNLRAGAGELPDDLVNSVVVSCVVVVPDDDDSVSSVCSCVVVHNYHYDHPDDDFFPVLVVLVVVLVDDDDPVVNVVSVVVNVVLVVLLVVLVVVLVVLLVCCQVDPQEWEKEKDKDPWAFAQLDDDPLPVVAGGWTKIWIWIATSNPRAIEIEIDTVQFHAQFQLQLLLVVVCCLPPPDDLSHAEYEYEYECQDGHDQHDLNLLSQLCCCQPVNSHQKYKYFYGDGRNRDDVRNVLCVLQDSNDRHHDRVVVLVRQQVSDPPPHGHHYHYDGQFSRWDSCVQRVQFWDPDDPDDRLQWGMWMHGNVDSQWIWTDSGPPDDIDIDGTGDDCDDPDDRPDDIGGPDPGTHADEPRNLVSCQVVCVVPDPVSNVVSVPGHHDDPPDPPPDPNDSPRPDSPPPD/DVVVVVLCVLCVVVPLPLPPPDPVVSVVVSVVSSVLVVVLVVVCVVVCVVPVPPDRQRSVRSVVVVVVVVVVVVVVVPPPPPVPVPDDPLVQLLPVVNFDKDFAPDWDFAPAPADPVRGDTARIFRPSQPVSGGHDPPPGSVVVSVCSCVVVLVVLLVLLVVLVVPADFDQQPPPPPNLRAGAGELPDDLVNSVVVSCVVVVPDDDDSVSSVCSCVVVHNYHYDHPDDDFFPVLVVLVVVLVDDDDPVVNVVSVVVNVVLVVLLVVLVVVLVVLLVCCQPDPQEWEKEKDKDFWAFAQLDDDPLPVVAGGWTKIWIWIATSNPRAIEIEIDTVQFHAQFQLQQLLVVVCCLPPPDDLSHAEYEYEYECQDGHDQHDLNLLSQLCCCQPVNSHQKYKYFYGDGRNRDDVRNVLCVLQDSNDRHHDRVVVLVRQQVSDPPPHGHHYHYDGQFSRWPSCVQRVQFWDPDDPDDRLQWGMWMHGNVDSQWIWTDSGPPDDIDIDGTGDDCDDPDDRPDDIGGPDPGTHADEPRNLVSCQVVCVVPDPVSNVVSVPGHHDDPPDPPPDPNDSPRPDSPPPD

Organism: Elysia chlorotica (NCBI:txid188477)